Protein 3G7G (pdb70)

Radius of gyration: 34.61 Å; Cα contacts (8 Å, |Δi|>4): 3361; chains: 8; bounding box: 66×99×86 Å

Organism: Clostridium acetobutylicum (strain ATCC 824 / DSM 792 / JCM 1419 / IAM 19013 / LMG 5710 / NBRC 13948 / NRRL B-527 / VKM B-1787 / 2291 / W) (NCBI:txid272562)

InterPro domains:
  IPR020915 Uncharacterised protein family UPF0311 [MF_00775] (9-158)
  IPR020915 Uncharacterised protein family UPF0311 [PTHR37315] (5-157)

Solvent-accessible surface area: 48780 Å² total; per-residue (Å²): 163,3,89,77,96,92,19,2,16,0,54,5,52,62,68,150,64,29,42,2,2,15,3,12,80,12,3,45,26,24,0,16,30,14,104,49,13,145,2,46,25,139,128,9,65,20,130,9,24,87,17,4,14,20,2,10,4,18,68,17,48,4,34,4,57,9,18,9,25,2,0,0,79,5,122,77,42,19,5,0,13,0,35,8,65,8,16,25,26,18,63,124,143,64,35,69,14,31,27,39,53,71,169,9,60,56,140,18,43,28,11,40,5,28,7,89,6,18,0,28,32,129,127,10,43,85,2,51,39,48,19,2,0,0,15,8,44,124,209,55,22,64,10,79,0,18,32,0,49,40,106,49,101,99,28,4,21,0,63,4,58,22,64,163,52,32,88,10,14,74,26,109,124,13,2,58,25,14,0,14,24,15,104,50,10,159,3,52,26,138,131,8,55,21,107,6,11,82,16,4,17,20,3,9,4,4,73,38,96,2,37,0,55,10,19,10,23,2,0,0,112,5,119,74,53,17,15,0,14,0,40,8,65,8,16,15,26,19,59,112,141,98,44,133,92,29,42,119,160,30,48,30,8,42,6,28,5,93,8,19,5,23,42,127,138,10,96,80,3,62,25,49,21,2,0,0,13,7,48,95,93,116,71,32,25,56,8,76,0,4,42,0,46,176,6,98,64,85,88,20,2,20,0,54,5,59,55,74,167,62,30,100,2,12,92,28,125,122,13,2,33,26,16,0,16,28,14,101,50,10,142,2,42,24,139,121,9,66,20,118,7,6,81,17,4,16,21,2,9,3,9,68,40,92,4,37,3,54,10,20,9,26,2,0,0,26,5,120,48,9,1,1,0,16,0,43,8,56,8,15,24,24,17,63,124,140,64,34,135,17,21,74,76,62,122,171,13,64,56,138,18,53,29,10,38,5,26,6,92,8,17,0,1,3,62,106,11,27,83,3,54,37,47,20,2,0,0,15,9,42,127,117,16,62,11,56,0,3,31,0,43,151,4,94,65,85,98,17,4,22,0,63,5,56,29,72,182,65,34,105,11,13,114,30,91,121,14,1,77,24,14,0,2,22,13,99,50,10,150,2,47,27,141,135,6,56,22,120,6,6,85,18,3,16,21,1,4,5,31,75,74,121,32,37,5,56,11,19,10,24,2,0,0,115,6,121,73,55,18,15,0,16,0,41,9,62,8,16,25,26,88,157,118,155,54,77,29,7,43,6,28,6,93,6,17,0,22,38,125,138,12,35,83,2,56,37,49,23,3,0,0,15,10,38,49,139,71,15,60,10,69,0,3,35,0,52,42,98,59,104,96,25,2,32,1,61,7,46,4,64,170,70,30,93,4,13,108,24,126,117,11,3,60,25,13,0,0,28,12,97,54,10,152,2,51,24,152,144,9,58,19,104,11,15,84,17,4,20,19,3,1,4,14,73,72,93,5,26,1,59,10,19,7,29,2,0,0,73,7,121,81,42,20,8,0,18,0,44,9,56,10,16,15,26,29,64,120,139,70,51,174,86,43,95,63,140,39,55,29,8,28,6,23,3,86,16,22,0,25,37,113,143,19,41,80,3,44,41,52,20,3,0,0,12,10,36,36,50,134,91,36,9,62,8,101,0,6,50,0,50,163,6,83,69,93,93,25,2,20,0,65,4,53,10,70,137,30,31,12,2,2,10,3,11,81,13,3,40,25,21,0,2,26,16,100,50,11,145,3,48,25,136,118,9,64,19,132,7,25,84,17,4,19,19,3,4,4,10,69,19,83,3,31,3,58,10,18,8,27,2,0,0,88,6,120,76,50,22,6,0,17,0,45,8,57,9,17,25,26,19,60,121,134,62,34,86,60,34,32,141,20,75,60,140,15,39,28,7,37,4,28,6,90,6,17,0,29,30,127,126,9,44,78,3,60,41,48,20,2,0,0,13,9,40,10,73,82,120,45,18,60,9,82,0,14,44,0,44,39,104,64,77,97,22,2,16,0,60,2,50,12,72,170,70,31,78,3,14,80,27,98,100,14,2,30,23,15,0,3,26,15,104,52,12,145,2,42,25,150,133,10,58,23,126,8,14,80,16,4,18,19,4,3,4,5,68,44,99,1,34,0,57,12,19,8,30,2,0,0,82,7,120,69,46,19,10,0,16,0,43,8,56,8,17,21,26,21,63,127,138,90,37,122,62,20,53,59,91,105,118,31,47,28,6,5,6,26,7,90,7,19,0,23,35,124,123,10,41,82,2,52,37,54,21,2,0,0,0,6,16,36,67,126,113,39,17,26,9,56,0,6,39,0,46,157,14,79,105,1,79,73,107,94,27,3,20,0,60,4,52,9,63,161,71,30,78,0,12,84,28,135,123,14,4,47,24,16,0,3,27,15,103,51,10,143,2,47,26,136,100,10,64,19,132,11,9,82,16,4,18,16,4,1,4,10,71,48,92,4,28,3,61,8,18,8,27,2,0,0,21,5,118,46,8,2,0,0,16,0,46,6,54,10,17,24,24,19,64,122,135,60,33,135,40,24,62,65,86,58,73,62,139,16,44,31,6,39,4,27,5,88,6,18,0,1,3,61,102,10,26,78,2,51,38,47,20,2,0,0,13,10,42,32,78,132,110,44,10,63,8,85,0,15,44,0,46

Secondary structure (DSSP, 8-state):
---EEEEEEEEEEE---EEEEEETTTEEEEEEEEEEEEEESTT--EEEPTT-EEEEEE-TTSPEEEEEEEEEEETTS-EEEEEEEEEEE--GGGHHHHHHT----GGG-EEEEEEEEEESSGGGGGGGSS-EEEEEE---EEEEEEEE-/--EEEEEEEEEEE---EEEEEETTTEEEEEEEEEEEEEESTT--EEEPS--EEEEEE-TTS-EEEEEEEEEEETTS-EEEEEEEEEEE--GGGHHHH---S-EEEEEEEEEESSGGGGGGGSS-EEEEEE--SS--EEEEEEE-/--EEEEEEEEEEE---EEEEEETTTEEEEEEEEEEEEEESTT--EEEPS--EEEEEE-TTS-EEEEEEEEEEETTS-EEEEEEEEEEE--GGGTTT--GGG-EEEEEEEEEE-SGGGGGGGSS-EEEEEEE-SSEEEEEEEEE-/---EEEEEEEEEEE---EEEEEETTTEEEEEEEEEEEEEESTT--EEEPS--EEEEEE-TTSPEEEEEEEEEEETTS-EEEEEEEEEEE--GGGHHHHHHT----GGG-EEEEEEEEEESSGGGGGGGSS-EEEEEE--EEEEEEEE-/---EEEEEEEEEEEPPPEEEEE-SSS-EEEEEEEEEEEEESTT--EEEPS--EEEEEE-TTSPEEEEEEEEEEETTS-EEEEEEEEEEE----S-EEEEEEEEEESSGGGGGGGSS-EEEEEEE--EEEEEEEE-/---EEEEEEEEEEEPPPEEEEEETTTEEEEEEEEEEEEEESTT--EEEPS--EEEEEE-TTS-EEEEEEEEEEETTS-EEEEEEEEEEE--GGGHHHH----GGG-EEEEEEEEEESSGGGGGGGSS-EEEEEEEETTEEEEEEEEE-/--EEEEEEEEEEE---EEEEEETTTEEEEEEEEEEEEEESTT--EEEPS--EEEEEE-TTS-EEEEEEEEEEETTS-EEEEEEEEEEE--GGGHHHHS---TT-EEEEEEEEEE-SGGGGGGGSS-EEEEEEE-SSEEEEEEEEE-/------EEEEEEEEEEE---EEEEEETTTEEEEEEEEEEEEEESTT--EEEPS--EEEEEE-TTS-EEEEEEEEEEETTS-EEEEEEEEEEE--GGGHHHHHH---GGG-EEEEEEEEEESSGGGGGGGSS-EEEEEEEETTEEEEEEEEE-

CATH classification: 2.40.160.20

B-factor: mean 33.64, std 9.58, range [13.54, 78.01]

Foldseek 3Di:
DWDKDFAKKKWWQKDDWAWDDADQAFATWTKIATPKIWIGGDQFTWIWDHDKIWIWGQHNQGKIWIWIWTKIATPVGWIKTKTKIWIKHFDPVCRVCVRVVHDDDFVRIDTKIWMAIDTDDPVCCVSNVFTKMWGWTDNTIMITIMTID/DDKDFFKKKKWFWDDWAWDDADQAFQTKTKIATDKMWMDGDQFTWMWDHDKIWIWGQHNQQKIWIWIWTKTAHPVGWIKTKIKTWIKHFDDVCRVVSSFVGIQTKIWMAIDTDDPVCVVSNVFTKIWGWGDDDRIMMITIMTDD/DWDKDFAKKKLWDKDDWAWDDADQAFATWTKIATPKMWIDGDQWTWIWDHDKIWIWGQHNQGKIWIWIWTKIATPVGWIKTKTKTDIKHFPPVCRVCSSVVNDDDFVRIDDKIWMAIDTDDPVCCVSNVFTKMWGWTDNIMITIMTTD/DWDKAFFKKKQWDKDDWPWDDADQAFATKTKIATPKMWMDGDQITWIWDHDKIWIWGQHNVGKIWIWIWTKTAHPVGWIKTKIKTWIWHACLVGIFTKIWIAIDTDDPVCCVSNVFTKIWGWGDPSIMITIMTTD/DDKDWAKKKKWFWDDWAWDDADQAFATWTKIATDKMWIDDDQFTWIWDHPKIKIWGQHNQQKIWIWIWTKIAHPVGWIKTKIKTDIKHFDDVCRVVNPFPGIQTKIWIQIDTDDPVCCVSNVFTKMWGWTDDPGIMMIIIMTDD/DKDKDFAKKKKWFWDDWAWDDADQAFATWTKIATPKMWIDGVVFTWIWDHDKIWIWGQHNQGKIWIWIWTKIAGPVGWMKTKIKTDIKHFPPVCRVVSSQDDQVRIPTKIWMAIDTDDPVPCVSNVFTKMWGWTDDPRIIMITIMTID/DDKAWAKKKKWFKDDWAWDDADQAFATWTKIATPKMWIDDVVITWIWDHDKIKIWGQHNQQKIWIWIWTKTAHPVGWIKTKIKTWIKHFDDVCSVVVVVPFVRIQTKIWMAIDTDDPVCCVSNVFTKIWGWTDDPGIIMIIIMTDD/DDDDWDKDFFKKKKWFWDDWAWDDADQAFATWTKIATPKMWMDGDQFTWIWDHPKIKIWGQHNQGKIWIWIWTKTAGPVGWMKTKIKTDIKHFPPVCSVVVSPPDDQVRIPTKIWMAIDTDDPVPCVSNVFTKMWGWTDDPGIMMIIIMTTD

Structure (mmCIF, N/CA/C/O backbone):
data_3G7G
#
_entry.id   3G7G
#
_cell.length_a   67.048
_cell.length_b   166.841
_cell.length_c   66.974
_cell.angle_alpha   90.00
_cell.angle_beta   119.06
_cell.angle_gamma   90.00
#
_symmetry.space_group_name_H-M   'P 1 21 1'
#
loop_
_entity.id
_entity.type
_entity.pdbx_description
1 polymer 'UPF0311 protein CA_C3321'
2 water water
#
loop_
_atom_site.group_PDB
_atom_site.id
_atom_site.type_symbol
_atom_site.label_atom_id
_atom_site.label_alt_id
_atom_site.label_comp_id
_atom_site.label_asym_id
_atom_site.label_entity_id
_atom_site.label_seq_id
_atom_site.pdbx_PDB_ins_code
_atom_site.Cartn_x
_atom_site.Cartn_y
_atom_site.Cartn_z
_atom_site.occupancy
_atom_site.B_iso_or_equiv
_atom_site.auth_seq_id
_atom_site.auth_comp_id
_atom_site.auth_asym_id
_atom_site.auth_atom_id
_atom_site.pdbx_PDB_model_num
ATOM 1 N N . GLU A 1 8 ? 39.269 30.724 10.077 1.00 51.26 8 GLU A N 1
ATOM 2 C CA . GLU A 1 8 ? 39.505 31.662 8.921 1.00 50.86 8 GLU A CA 1
ATOM 3 C C . GLU A 1 8 ? 39.991 30.863 7.702 1.00 50.07 8 GLU A C 1
ATOM 4 O O . GLU A 1 8 ? 39.887 29.616 7.664 1.00 50.74 8 GLU A O 1
ATOM 10 N N . MET A 1 9 ? 40.489 31.577 6.702 1.00 48.38 9 MET A N 1
ATOM 11 C CA . MET A 1 9 ? 40.977 30.944 5.503 1.00 47.24 9 MET A CA 1
ATOM 12 C C . MET A 1 9 ? 42.465 30.622 5.630 1.00 47.13 9 MET A C 1
ATOM 13 O O . MET A 1 9 ? 43.309 31.520 5.786 1.00 47.23 9 MET A O 1
ATOM 18 N N . ASN A 1 10 ? 42.766 29.330 5.540 1.00 46.53 10 ASN A N 1
ATOM 19 C CA . ASN A 1 10 ? 44.126 28.844 5.500 1.00 45.91 10 ASN A CA 1
ATOM 20 C C . ASN A 1 10 ? 44.471 28.359 4.097 1.00 44.92 10 ASN A C 1
ATOM 21 O O . ASN A 1 10 ? 43.586 28.046 3.286 1.00 43.54 10 ASN A O 1
ATOM 26 N N . TYR A 1 11 ? 45.766 28.356 3.813 1.00 44.34 11 TYR A N 1
ATOM 27 C CA . TYR A 1 11 ? 46.280 28.046 2.490 1.00 44.51 11 TYR A CA 1
ATOM 28 C C . TYR A 1 11 ? 47.751 27.646 2.576 1.00 43.71 11 TYR A C 1
ATOM 29 O O . TYR A 1 11 ? 48.419 27.918 3.566 1.00 42.38 11 TYR A O 1
ATOM 38 N N . GLU A 1 12 ? 48.226 27.013 1.514 1.00 42.84 12 GLU A N 1
ATOM 39 C CA . GLU A 1 12 ? 49.572 26.475 1.410 1.00 42.87 12 GLU A CA 1
ATOM 40 C C . GLU A 1 12 ? 50.113 26.920 0.065 1.00 41.48 12 GLU A C 1
ATOM 41 O O . GLU A 1 12 ? 49.444 26.683 -0.943 1.00 40.90 12 GLU A O 1
ATOM 47 N N . GLU A 1 13 ? 51.297 27.527 0.022 1.00 40.25 13 GLU A N 1
ATOM 48 C CA . GLU A 1 13 ? 51.991 27.692 -1.260 1.00 40.14 13 GLU A CA 1
ATOM 49 C C . GLU A 1 13 ? 52.404 26.315 -1.761 1.00 38.29 13 GLU A C 1
ATOM 50 O O . GLU A 1 13 ? 53.015 25.560 -1.034 1.00 38.56 13 GLU A O 1
ATOM 56 N N . VAL A 1 14 ? 52.071 25.987 -2.998 1.00 36.32 14 VAL A N 1
ATOM 57 C CA . VAL A 1 14 ? 52.362 24.660 -3.509 1.00 35.23 14 VAL A CA 1
ATOM 58 C C . VAL A 1 14 ? 53.548 24.658 -4.464 1.00 33.95 14 VAL A C 1
ATOM 59 O O . VAL A 1 14 ? 54.390 23.778 -4.377 1.00 34.40 14 VAL A O 1
ATOM 63 N N . PHE A 1 15 ? 53.632 25.645 -5.345 1.00 32.10 15 PHE A N 1
ATOM 64 C CA . PHE A 1 15 ? 54.754 25.785 -6.254 1.00 31.29 15 PHE A CA 1
ATOM 65 C C . PHE A 1 15 ? 54.635 27.126 -6.955 1.00 29.97 15 PHE A C 1
ATOM 66 O O . PHE A 1 15 ? 53.650 27.842 -6.791 1.00 28.24 15 PHE A O 1
ATOM 74 N N . SER A 1 16 ? 55.666 27.468 -7.703 1.00 29.96 16 SER A N 1
ATOM 75 C CA . SER A 1 16 ? 55.705 28.656 -8.539 1.00 31.23 16 SER A CA 1
ATOM 76 C C . SER A 1 16 ? 56.028 28.244 -9.943 1.00 30.96 16 SER A C 1
ATOM 77 O O . SER A 1 16 ? 56.643 27.195 -10.172 1.00 29.44 16 SER A O 1
ATOM 80 N N . ILE A 1 17 ? 55.671 29.095 -10.887 1.00 31.49 17 ILE A N 1
ATOM 81 C CA . ILE A 1 17 ? 56.155 28.937 -12.255 1.00 31.96 17 ILE A CA 1
ATOM 82 C C . ILE A 1 17 ? 56.671 30.288 -12.707 1.00 32.45 17 ILE A C 1
ATOM 83 O O . ILE A 1 17 ? 55.994 31.287 -12.520 1.00 32.37 17 ILE A O 1
ATOM 88 N N . THR A 1 18 ? 57.888 30.324 -13.256 1.00 32.90 18 THR A N 1
ATOM 89 C CA . THR A 1 18 ? 58.358 31.516 -13.952 1.00 33.33 18 THR A CA 1
ATOM 90 C C . THR A 1 18 ? 58.272 31.234 -15.441 1.00 33.26 18 THR A C 1
ATOM 91 O O . THR A 1 18 ? 58.894 30.302 -15.926 1.00 32.47 18 THR A O 1
ATOM 95 N N . ILE A 1 19 ? 57.486 32.038 -16.143 1.00 33.22 19 ILE A N 1
ATOM 96 C CA . ILE A 1 19 ? 57.177 31.829 -17.541 1.00 33.77 19 ILE A CA 1
ATOM 97 C C . ILE A 1 19 ? 57.765 32.922 -18.428 1.00 33.31 19 ILE A C 1
ATOM 98 O O . ILE A 1 19 ? 57.618 34.098 -18.136 1.00 33.75 19 ILE A O 1
ATOM 103 N N . THR A 1 20 ? 58.375 32.514 -19.534 1.00 33.27 20 THR A N 1
ATOM 104 C CA . THR A 1 20 ? 58.776 33.404 -20.599 1.00 33.75 20 THR A CA 1
ATOM 105 C C . THR A 1 20 ? 57.688 33.350 -21.665 1.00 33.54 20 THR A C 1
ATOM 106 O O . THR A 1 20 ? 57.296 32.284 -22.118 1.00 32.89 20 THR A O 1
ATOM 110 N N . VAL A 1 21 ? 57.206 34.516 -22.066 1.00 34.16 21 VAL A N 1
ATOM 111 C CA . VAL A 1 21 ? 56.198 34.615 -23.107 1.00 34.73 21 VAL A CA 1
ATOM 112 C C . VAL A 1 21 ? 56.741 35.333 -24.339 1.00 35.46 21 VAL A C 1
ATOM 113 O O . VAL A 1 21 ? 57.611 36.198 -24.235 1.00 35.20 21 VAL A O 1
ATOM 117 N N . ASP A 1 22 ? 56.205 34.971 -25.506 1.00 35.73 22 ASP A N 1
ATOM 118 C CA . ASP A 1 22 ? 56.509 35.686 -26.738 1.00 35.88 22 ASP A CA 1
ATOM 119 C C . ASP A 1 22 ? 55.737 37.022 -26.791 1.00 36.08 22 ASP A C 1
ATOM 120 O O . ASP A 1 22 ? 55.001 37.395 -25.857 1.00 35.50 22 ASP A O 1
ATOM 125 N N . LYS A 1 23 ? 55.930 37.762 -27.877 1.00 36.33 23 LYS A N 1
ATOM 126 C CA . LYS A 1 23 ? 55.172 38.975 -28.106 1.00 36.70 23 LYS A CA 1
ATOM 127 C C . LYS A 1 23 ? 53.708 38.617 -28.362 1.00 35.67 23 LYS A C 1
ATOM 128 O O . LYS A 1 23 ? 53.437 37.570 -28.935 1.00 34.78 23 LYS A O 1
ATOM 134 N N . PRO A 1 24 ? 52.773 39.491 -27.943 1.00 34.91 24 PRO A N 1
ATOM 135 C CA . PRO A 1 24 ? 51.353 39.257 -28.147 1.00 34.42 24 PRO A CA 1
ATOM 136 C C . PRO A 1 24 ? 51.015 39.072 -29.606 1.00 33.87 24 PRO A C 1
ATOM 137 O O . PRO A 1 24 ? 51.648 39.707 -30.443 1.00 33.35 24 PRO A O 1
ATOM 141 N N . ILE A 1 25 ? 50.032 38.220 -29.894 1.00 32.86 25 ILE A N 1
ATOM 142 C CA . ILE A 1 25 ? 49.426 38.156 -31.206 1.00 32.74 25 ILE A CA 1
ATOM 143 C C . ILE A 1 25 ? 48.152 38.956 -31.099 1.00 32.32 25 ILE A C 1
ATOM 144 O O . ILE A 1 25 ? 47.145 38.472 -30.590 1.00 31.81 25 ILE A O 1
ATOM 149 N N . LEU A 1 26 ? 48.222 40.207 -31.532 1.00 32.23 26 LEU A N 1
ATOM 150 C CA . LEU A 1 26 ? 47.064 41.073 -31.568 1.00 31.73 26 LEU A CA 1
ATOM 151 C C . LEU A 1 26 ? 46.027 40.600 -32.589 1.00 30.65 26 LEU A C 1
ATOM 152 O O . LEU A 1 26 ? 46.291 40.533 -33.784 1.00 30.88 26 LEU A O 1
ATOM 157 N N . ILE A 1 27 ? 44.839 40.263 -32.105 1.00 29.06 27 ILE A N 1
ATOM 158 C CA . ILE A 1 27 ? 43.733 39.864 -32.969 1.00 28.87 27 ILE A CA 1
ATOM 159 C C . ILE A 1 27 ? 42.915 41.089 -33.355 1.00 28.26 27 ILE A C 1
ATOM 160 O O . ILE A 1 27 ? 42.717 41.389 -34.532 1.00 28.32 27 ILE A O 1
ATOM 165 N N . GLY A 1 28 ? 42.427 41.818 -32.376 1.00 27.79 28 GLY A N 1
ATOM 166 C CA . GLY A 1 28 ? 41.554 42.904 -32.710 1.00 27.43 28 GLY A CA 1
ATOM 167 C C . GLY A 1 28 ? 41.175 43.744 -31.542 1.00 28.00 28 GLY A C 1
ATOM 168 O O . GLY A 1 28 ? 41.317 43.320 -30.413 1.00 28.76 28 GLY A O 1
ATOM 169 N N . GLN A 1 29 ? 40.664 44.933 -31.823 1.00 29.25 29 GLN A N 1
ATOM 170 C CA . GLN A 1 29 ? 40.197 45.819 -30.764 1.00 30.10 29 GLN A CA 1
ATOM 171 C C . GLN A 1 29 ? 39.028 46.693 -31.242 1.00 29.49 29 GLN A C 1
ATOM 172 O O . GLN A 1 29 ? 38.942 47.070 -32.418 1.00 28.42 29 GLN A O 1
ATOM 178 N N . ASP A 1 30 ? 38.143 46.992 -30.300 1.00 28.27 30 ASP A N 1
ATOM 179 C CA . ASP A 1 30 ? 37.133 48.013 -30.438 1.00 28.12 30 ASP A CA 1
ATOM 180 C C . ASP A 1 30 ? 36.729 48.530 -29.057 1.00 27.32 30 ASP A C 1
ATOM 181 O O . ASP A 1 30 ? 37.181 48.022 -28.046 1.00 25.45 30 ASP A O 1
ATOM 186 N N . ASP A 1 31 ? 35.865 49.531 -29.025 1.00 27.75 31 ASP A N 1
ATOM 187 C CA . ASP A 1 31 ? 35.511 50.207 -27.748 1.00 28.10 31 ASP A CA 1
ATOM 188 C C . ASP A 1 31 ? 34.299 49.609 -26.958 1.00 28.11 31 ASP A C 1
ATOM 189 O O . ASP A 1 31 ? 33.847 50.237 -25.994 1.00 28.02 31 ASP A O 1
ATOM 194 N N . ILE A 1 32 ? 33.793 48.422 -27.342 1.00 28.20 32 ILE A N 1
ATOM 195 C CA . ILE A 1 32 ? 32.811 47.676 -26.517 1.00 28.17 32 ILE A CA 1
ATOM 196 C C . ILE A 1 32 ? 33.380 46.371 -25.964 1.00 27.78 32 ILE A C 1
ATOM 197 O O . ILE A 1 32 ? 33.207 46.078 -24.783 1.00 27.08 32 ILE A O 1
ATOM 202 N N . VAL A 1 33 ? 33.961 45.543 -26.847 1.00 27.96 33 VAL A N 1
ATOM 203 C CA . VAL A 1 33 ? 34.550 44.258 -26.444 1.00 27.39 33 VAL A CA 1
ATOM 204 C C . VAL A 1 33 ? 35.938 44.457 -25.862 1.00 27.26 33 VAL A C 1
ATOM 205 O O . VAL A 1 33 ? 36.332 43.781 -24.915 1.00 26.63 33 VAL A O 1
ATOM 209 N N . GLY A 1 34 ? 36.686 45.410 -26.398 1.00 26.83 34 GLY A N 1
ATOM 210 C CA . GLY A 1 34 ? 38.049 45.615 -25.940 1.00 26.44 34 GLY A CA 1
ATOM 211 C C . GLY A 1 34 ? 39.056 45.023 -26.913 1.00 25.87 34 GLY A C 1
ATOM 212 O O . GLY A 1 34 ? 38.742 44.811 -28.081 1.00 25.88 34 GLY A O 1
ATOM 213 N N . ARG A 1 35 ? 40.259 44.787 -26.407 1.00 26.64 35 ARG A N 1
ATOM 214 C CA . ARG A 1 35 ? 41.411 44.340 -27.168 1.00 27.78 35 ARG A CA 1
ATOM 215 C C . ARG A 1 35 ? 41.743 42.865 -26.852 1.00 27.37 35 ARG A C 1
ATOM 216 O O . ARG A 1 35 ? 42.123 42.540 -25.715 1.00 27.30 35 ARG A O 1
ATOM 224 N N . ARG A 1 36 ? 41.624 42.006 -27.862 1.00 27.07 36 ARG A N 1
ATOM 225 C CA . ARG A 1 36 ? 41.909 40.582 -27.771 1.00 27.36 36 ARG A CA 1
ATOM 226 C C . ARG A 1 36 ? 43.292 40.290 -28.324 1.00 28.21 36 ARG A C 1
ATOM 227 O O . ARG A 1 36 ? 43.601 40.668 -29.468 1.00 27.86 36 ARG A O 1
ATOM 235 N N . GLN A 1 37 ? 44.095 39.568 -27.545 1.00 28.19 37 GLN A N 1
ATOM 236 C CA . GLN A 1 37 ? 45.372 39.077 -28.016 1.00 29.51 37 GLN A CA 1
ATOM 237 C C . GLN A 1 37 ? 45.650 37.686 -27.469 1.00 28.87 37 GLN A C 1
ATOM 238 O O . GLN A 1 37 ? 45.178 37.345 -26.391 1.00 27.91 37 GLN A O 1
ATOM 244 N N . LEU A 1 38 ? 46.457 36.925 -28.209 1.00 28.91 38 LEU A N 1
ATOM 245 C CA . LEU A 1 38 ? 46.940 35.600 -27.794 1.00 28.88 38 LEU A CA 1
ATOM 246 C C . LEU A 1 38 ? 48.431 35.686 -27.466 1.00 29.33 38 LEU A C 1
ATOM 247 O O . LEU A 1 38 ? 49.228 36.148 -28.291 1.00 28.19 38 LEU A O 1
ATOM 252 N N . ILE A 1 39 ? 48.795 35.275 -26.254 1.00 29.94 39 ILE A N 1
ATOM 253 C CA . ILE A 1 39 ? 50.180 35.306 -25.798 1.00 30.19 39 ILE A CA 1
ATOM 254 C C . ILE A 1 39 ? 50.750 33.889 -25.759 1.00 30.36 39 ILE A C 1
ATOM 255 O O . ILE A 1 39 ? 50.329 33.076 -24.932 1.00 30.57 39 ILE A O 1
ATOM 260 N N . PRO A 1 40 ? 51.687 33.572 -26.678 1.00 30.50 40 PRO A N 1
ATOM 261 C CA . PRO A 1 40 ? 52.366 32.282 -26.615 1.00 30.22 40 PRO A CA 1
ATOM 262 C C . PRO A 1 40 ? 53.268 32.181 -25.400 1.00 30.45 40 PRO A C 1
ATOM 263 O O . PRO A 1 40 ? 53.849 33.186 -24.993 1.00 30.33 40 PRO A O 1
ATOM 267 N N . ILE A 1 41 ? 53.342 30.984 -24.813 1.00 30.29 41 ILE A N 1
ATOM 268 C CA . ILE A 1 41 ? 54.233 30.718 -23.681 1.00 30.75 41 ILE A CA 1
ATOM 269 C C . ILE A 1 41 ? 55.453 29.983 -24.247 1.00 30.68 41 ILE A C 1
ATOM 270 O O . ILE A 1 41 ? 55.338 28.871 -24.715 1.00 31.41 41 ILE A O 1
ATOM 275 N N . ILE A 1 42 ? 56.618 30.620 -24.268 1.00 31.43 42 ILE A N 1
ATOM 276 C CA . ILE A 1 42 ? 57.794 29.986 -24.875 1.00 31.51 42 ILE A CA 1
ATOM 277 C C . ILE A 1 42 ? 58.287 28.859 -23.972 1.00 31.07 42 ILE A C 1
ATOM 278 O O . ILE A 1 42 ? 58.637 27.782 -24.429 1.00 30.79 42 ILE A O 1
ATOM 283 N N . SER A 1 43 ? 58.322 29.116 -22.674 1.00 30.70 43 SER A N 1
ATOM 284 C CA . SER A 1 43 ? 58.980 28.197 -21.759 1.00 30.59 43 SER A CA 1
ATOM 285 C C . SER A 1 43 ? 58.633 28.609 -20.360 1.00 29.84 43 SER A C 1
ATOM 286 O O . SER A 1 43 ? 58.034 29.648 -20.164 1.00 29.15 43 SER A O 1
ATOM 289 N N . GLY A 1 44 ? 59.041 27.800 -19.385 1.00 29.90 44 GLY A N 1
ATOM 290 C CA . GLY A 1 44 ? 58.737 28.076 -18.010 1.00 29.79 44 GLY A CA 1
ATOM 291 C C . GLY A 1 44 ? 59.309 27.033 -17.091 1.00 31.02 44 GLY A C 1
ATOM 292 O O . GLY A 1 44 ? 59.371 25.829 -17.416 1.00 30.52 44 GLY A O 1
ATOM 293 N N . LYS A 1 45 ? 59.720 27.500 -15.922 1.00 31.36 45 LYS A N 1
ATOM 294 C CA . LYS A 1 45 ? 60.317 26.643 -14.951 1.00 31.99 45 LYS A CA 1
ATOM 295 C C . LYS A 1 45 ? 59.412 26.528 -13.746 1.00 31.48 45 LYS A C 1
ATOM 296 O O . LYS A 1 45 ? 59.024 27.531 -13.178 1.00 31.77 45 LYS A O 1
ATOM 302 N N . VAL A 1 46 ? 59.118 25.290 -13.348 1.00 30.68 46 VAL A N 1
ATOM 303 C CA . VAL A 1 46 ? 58.230 24.993 -12.243 1.00 30.00 46 VAL A CA 1
ATOM 304 C C . VAL A 1 46 ? 59.102 24.672 -11.031 1.00 29.69 46 VAL A C 1
ATOM 305 O O . VAL A 1 46 ? 60.034 23.871 -11.129 1.00 28.92 46 VAL A O 1
ATOM 309 N N . SER A 1 47 ? 58.826 25.304 -9.903 1.00 29.84 47 SER A N 1
ATOM 310 C CA . SER A 1 47 ? 59.577 25.005 -8.696 1.00 31.74 47 SER A CA 1
ATOM 311 C C . SER A 1 47 ? 58.752 25.108 -7.419 1.00 32.41 47 SER A C 1
ATOM 312 O O . SER A 1 47 ? 57.779 25.835 -7.320 1.00 32.19 47 SER A O 1
ATOM 315 N N . GLY A 1 48 ? 59.121 24.313 -6.439 1.00 34.44 48 GLY A N 1
ATOM 316 C CA . GLY A 1 48 ? 58.352 24.198 -5.211 1.00 35.13 48 GLY A CA 1
ATOM 317 C C . GLY A 1 48 ? 58.757 22.915 -4.554 1.00 37.11 48 GLY A C 1
ATOM 318 O O . GLY A 1 48 ? 59.351 22.041 -5.193 1.00 37.37 48 GLY A O 1
ATOM 319 N N . ASN A 1 49 ? 58.451 22.801 -3.272 1.00 39.43 49 ASN A N 1
ATOM 320 C CA . ASN A 1 49 ? 58.889 21.655 -2.507 1.00 40.47 49 ASN A CA 1
ATOM 321 C C . ASN A 1 49 ? 58.306 20.379 -3.084 1.00 40.61 49 ASN A C 1
ATOM 322 O O . ASN A 1 49 ? 57.104 20.231 -3.169 1.00 40.84 49 ASN A O 1
ATOM 327 N N . ASN A 1 50 ? 59.184 19.465 -3.480 1.00 41.29 50 ASN A N 1
ATOM 328 C CA . ASN A 1 50 ? 58.818 18.265 -4.235 1.00 41.31 50 ASN A CA 1
ATOM 329 C C . ASN A 1 50 ? 57.895 18.554 -5.419 1.00 41.18 50 ASN A C 1
ATOM 330 O O . ASN A 1 50 ? 56.987 17.776 -5.715 1.00 42.06 50 ASN A O 1
ATOM 335 N N . PHE A 1 51 ? 58.140 19.664 -6.108 1.00 40.22 51 PHE A N 1
ATOM 336 C CA . PHE A 1 51 ? 57.326 20.021 -7.247 1.00 39.46 51 PHE A CA 1
ATOM 337 C C . PHE A 1 51 ? 58.168 20.827 -8.212 1.00 38.74 51 PHE A C 1
ATOM 338 O O . PHE A 1 51 ? 58.042 22.045 -8.254 1.00 40.13 51 PHE A O 1
ATOM 346 N N . ASN A 1 52 ? 59.018 20.138 -8.985 1.00 37.10 52 ASN A N 1
ATOM 347 C CA . ASN A 1 52 ? 59.988 20.775 -9.887 1.00 35.32 52 ASN A CA 1
ATOM 348 C C . ASN A 1 52 ? 59.870 20.255 -11.325 1.00 33.65 52 ASN A C 1
ATOM 349 O O . ASN A 1 52 ? 59.848 19.049 -11.554 1.00 32.75 52 ASN A O 1
ATOM 354 N N . GLY A 1 53 ? 59.728 21.152 -12.301 1.00 31.69 53 GLY A N 1
ATOM 355 C CA . GLY A 1 53 ? 59.565 20.716 -13.678 1.00 30.81 53 GLY A CA 1
ATOM 356 C C . GLY A 1 53 ? 59.654 21.837 -14.673 1.00 30.06 53 GLY A C 1
ATOM 357 O O . GLY A 1 53 ? 60.295 22.856 -14.426 1.00 27.49 53 GLY A O 1
ATOM 358 N N . LYS A 1 54 ? 59.009 21.637 -15.822 1.00 29.38 54 LYS A N 1
ATOM 359 C CA . LYS A 1 54 ? 59.054 22.597 -16.898 1.00 29.72 54 LYS A CA 1
ATOM 360 C C . LYS A 1 54 ? 57.669 22.703 -17.532 1.00 28.97 54 LYS A C 1
ATOM 361 O O . LYS A 1 54 ? 56.851 21.796 -17.412 1.00 28.13 54 LYS A O 1
ATOM 367 N N . VAL A 1 55 ? 57.419 23.837 -18.169 1.00 28.47 55 VAL A N 1
ATOM 368 C CA . VAL A 1 55 ? 56.253 24.022 -19.018 1.00 27.59 55 VAL A CA 1
ATOM 369 C C . VAL A 1 55 ? 56.482 23.341 -20.360 1.00 27.69 55 VAL A C 1
ATOM 370 O O . VAL A 1 55 ? 57.568 23.403 -20.911 1.00 26.74 55 VAL A O 1
ATOM 374 N N . LEU A 1 56 ? 55.442 22.696 -20.888 1.00 28.35 56 LEU A N 1
ATOM 375 C CA . LEU A 1 56 ? 55.526 21.973 -22.175 1.00 28.52 56 LEU A CA 1
ATOM 376 C C . LEU A 1 56 ? 55.128 22.897 -23.347 1.00 28.79 56 LEU A C 1
ATOM 377 O O . LEU A 1 56 ? 54.653 24.000 -23.123 1.00 29.40 56 LEU A O 1
ATOM 382 N N . PRO A 1 57 ? 55.346 22.465 -24.601 1.00 29.14 57 PRO A N 1
ATOM 383 C CA . PRO A 1 57 ? 54.880 23.286 -25.743 1.00 29.38 57 PRO A CA 1
ATOM 384 C C . PRO A 1 57 ? 53.357 23.389 -25.810 1.00 28.81 57 PRO A C 1
ATOM 385 O O . PRO A 1 57 ? 52.652 22.591 -25.204 1.00 28.62 57 PRO A O 1
ATOM 389 N N . GLY A 1 58 ? 52.862 24.381 -26.522 1.00 28.84 58 GLY A N 1
ATOM 390 C CA . GLY A 1 58 ? 51.426 24.477 -26.811 1.00 28.95 58 GLY A CA 1
ATOM 391 C C . GLY A 1 58 ? 50.647 25.502 -26.018 1.00 28.68 58 GLY A C 1
ATOM 392 O O . GLY A 1 58 ? 49.459 25.632 -26.212 1.00 27.57 58 GLY A O 1
ATOM 393 N N . GLY A 1 59 ? 51.331 26.210 -25.122 1.00 28.62 59 GLY A N 1
ATOM 394 C CA . GLY A 1 59 ? 50.700 27.109 -24.175 1.00 28.29 59 GLY A CA 1
ATOM 395 C C . GLY A 1 59 ? 50.355 28.452 -24.775 1.00 28.22 59 GLY A C 1
ATOM 396 O O . GLY A 1 59 ? 51.168 29.097 -25.445 1.00 28.53 59 GLY A O 1
ATOM 397 N N . ILE A 1 60 ? 49.125 28.871 -24.540 1.00 27.04 60 ILE A N 1
ATOM 398 C CA . ILE A 1 60 ? 48.646 30.169 -24.969 1.00 27.08 60 ILE A CA 1
ATOM 399 C C . ILE A 1 60 ? 47.817 30.804 -23.847 1.00 26.49 60 ILE A C 1
ATOM 400 O O . ILE A 1 60 ? 46.979 30.127 -23.244 1.00 25.40 60 ILE A O 1
ATOM 405 N N . ASP A 1 61 ? 48.066 32.082 -23.565 1.00 27.11 61 ASP A N 1
ATOM 406 C CA . ASP A 1 61 ? 47.157 32.891 -22.768 1.00 26.90 61 ASP A CA 1
ATOM 407 C C . ASP A 1 61 ? 46.264 33.747 -23.688 1.00 26.85 61 ASP A C 1
ATOM 408 O O . ASP A 1 61 ? 46.747 34.603 -24.426 1.00 27.62 61 ASP A O 1
ATOM 413 N N . SER A 1 62 ? 44.970 33.461 -23.696 1.00 26.04 62 SER A N 1
ATOM 414 C CA . SER A 1 62 ? 44.015 34.268 -24.402 1.00 25.67 62 SER A CA 1
ATOM 415 C C . SER A 1 62 ? 43.506 35.368 -23.464 1.00 25.72 62 SER A C 1
ATOM 416 O O . SER A 1 62 ? 42.951 35.084 -22.414 1.00 24.60 62 SER A O 1
ATOM 419 N N . GLN A 1 63 ? 43.727 36.616 -23.862 1.00 25.97 63 GLN A N 1
ATOM 420 C CA . GLN A 1 63 ? 43.494 37.789 -23.034 1.00 27.25 63 GLN A CA 1
ATOM 421 C C . GLN A 1 63 ? 42.614 38.806 -23.731 1.00 26.25 63 GLN A C 1
ATOM 422 O O . GLN A 1 63 ? 42.699 38.999 -24.928 1.00 25.54 63 GLN A O 1
ATOM 428 N N . ILE A 1 64 ? 41.784 39.476 -22.957 1.00 26.66 64 ILE A N 1
ATOM 429 C CA . ILE A 1 64 ? 41.041 40.595 -23.486 1.00 26.67 64 ILE A CA 1
ATOM 430 C C . ILE A 1 64 ? 41.113 41.750 -22.477 1.00 26.94 64 ILE A C 1
ATOM 431 O O . ILE A 1 64 ? 40.787 41.579 -21.304 1.00 27.64 64 ILE A O 1
ATOM 436 N N . VAL A 1 65 ? 41.552 42.921 -22.943 1.00 27.06 65 VAL A N 1
ATOM 437 C CA . VAL A 1 65 ? 41.557 44.143 -22.150 1.00 27.10 65 VAL A CA 1
ATOM 438 C C . VAL A 1 65 ? 40.261 44.871 -22.477 1.00 27.28 65 VAL A C 1
ATOM 439 O O . VAL A 1 65 ? 40.038 45.352 -23.616 1.00 26.63 65 VAL A O 1
ATOM 443 N N . ARG A 1 66 ? 39.378 44.897 -21.487 1.00 26.77 66 ARG A N 1
ATOM 444 C CA . ARG A 1 66 ? 38.072 45.482 -21.651 1.00 27.89 66 ARG A CA 1
ATOM 445 C C . ARG A 1 66 ? 38.175 47.020 -21.798 1.00 27.91 66 ARG A C 1
ATOM 446 O O . ARG A 1 66 ? 39.177 47.618 -21.405 1.00 27.77 66 ARG A O 1
ATOM 454 N N . PRO A 1 67 ? 37.164 47.653 -22.418 1.00 28.54 67 PRO A N 1
ATOM 455 C CA . PRO A 1 67 ? 37.223 49.112 -22.547 1.00 29.60 67 PRO A CA 1
ATOM 456 C C . PRO A 1 67 ? 37.526 49.862 -21.245 1.00 30.00 67 PRO A C 1
ATOM 457 O O . PRO A 1 67 ? 38.202 50.877 -21.282 1.00 31.30 67 PRO A O 1
ATOM 461 N N . ASP A 1 68 ? 37.060 49.365 -20.107 1.00 30.68 68 ASP A N 1
ATOM 462 C CA . ASP A 1 68 ? 37.316 50.015 -18.807 1.00 30.56 68 ASP A CA 1
ATOM 463 C C . ASP A 1 68 ? 38.711 49.745 -18.240 1.00 30.31 68 ASP A C 1
ATOM 464 O O . ASP A 1 68 ? 39.054 50.210 -17.154 1.00 30.45 68 ASP A O 1
ATOM 469 N N . GLY A 1 69 ? 39.517 48.988 -18.956 1.00 29.61 69 GLY A N 1
ATOM 470 C CA . GLY A 1 69 ? 40.891 48.761 -18.546 1.00 29.77 69 GLY A CA 1
ATOM 471 C C . GLY A 1 69 ? 41.166 47.408 -17.917 1.00 29.38 69 GLY A C 1
ATOM 472 O O . GLY A 1 69 ? 42.309 47.036 -17.802 1.00 28.89 69 GLY A O 1
ATOM 473 N N . LYS A 1 70 ? 40.138 46.672 -17.509 1.00 30.60 70 LYS A N 1
ATOM 474 C CA . LYS A 1 70 ? 40.340 45.354 -16.875 1.00 31.05 70 LYS A CA 1
ATOM 475 C C . LYS A 1 70 ? 40.737 44.310 -17.896 1.00 31.01 70 LYS A C 1
ATOM 476 O O . LYS A 1 70 ? 40.096 44.194 -18.933 1.00 30.24 70 LYS A O 1
ATOM 482 N N . CYS A 1 71 ? 41.802 43.563 -17.598 1.00 31.28 71 CYS A N 1
ATOM 483 C CA . CYS A 1 71 ? 42.226 42.452 -18.435 1.00 31.11 71 CYS A CA 1
ATOM 484 C C . CYS A 1 71 ? 41.691 41.118 -17.873 1.00 30.79 71 CYS A C 1
ATOM 485 O O . CYS A 1 71 ? 41.899 40.796 -16.698 1.00 30.68 71 CYS A O 1
ATOM 488 N N . GLU A 1 72 ? 40.943 40.396 -18.702 1.00 30.24 72 GLU A N 1
ATOM 489 C CA . GLU A 1 72 ? 40.461 39.029 -18.406 1.00 29.65 72 GLU A CA 1
ATOM 490 C C . GLU A 1 72 ? 41.389 38.041 -19.094 1.00 28.73 72 GLU A C 1
ATOM 491 O O . GLU A 1 72 ? 41.570 38.110 -20.306 1.00 28.80 72 GLU A O 1
ATOM 497 N N . LEU A 1 73 ? 41.990 37.147 -18.309 1.00 27.52 73 LEU A N 1
ATOM 498 C CA . LEU A 1 73 ? 42.994 36.199 -18.766 1.00 27.34 73 LEU A CA 1
ATOM 499 C C . LEU A 1 73 ? 42.498 34.760 -18.681 1.00 26.01 73 LEU A C 1
ATOM 500 O O . LEU A 1 73 ? 41.896 34.377 -17.684 1.00 24.93 73 LEU A O 1
ATOM 505 N N . SER A 1 74 ? 42.776 33.977 -19.727 1.00 25.85 74 SER A N 1
ATOM 506 C CA . SER A 1 74 ? 42.500 32.539 -19.741 1.00 25.29 74 SER A CA 1
ATOM 507 C C . SER A 1 74 ? 43.624 31.805 -20.435 1.00 24.54 74 SER A C 1
ATOM 508 O O . SER A 1 74 ? 43.728 31.818 -21.678 1.00 24.73 74 SER A O 1
ATOM 511 N N . ALA A 1 75 ? 44.474 31.172 -19.648 1.00 23.14 75 ALA A N 1
ATOM 512 C CA . ALA A 1 75 ? 45.662 30.426 -20.154 1.00 23.18 75 ALA A CA 1
ATOM 513 C C . ALA A 1 75 ? 45.471 28.914 -20.149 1.00 23.09 75 ALA A C 1
ATOM 514 O O . ALA A 1 75 ? 44.871 28.374 -19.237 1.00 24.28 75 ALA A O 1
ATOM 516 N N . ARG A 1 76 ? 45.886 28.245 -21.223 1.00 22.23 76 ARG A N 1
ATOM 517 C CA . ARG A 1 76 ? 45.865 26.807 -21.275 1.00 22.63 76 ARG A CA 1
ATOM 518 C C . ARG A 1 76 ? 47.235 26.350 -21.657 1.00 23.49 76 ARG A C 1
ATOM 519 O O . ARG A 1 76 ? 47.715 26.659 -22.775 1.00 23.35 76 ARG A O 1
ATOM 527 N N . TYR A 1 77 ? 47.843 25.594 -20.748 1.00 23.65 77 TYR A N 1
ATOM 528 C CA . TYR A 1 77 ? 49.169 25.044 -20.924 1.00 23.51 77 TYR A CA 1
ATOM 529 C C . TYR A 1 77 ? 49.364 23.863 -19.975 1.00 23.75 77 TYR A C 1
ATOM 530 O O . TYR A 1 77 ? 48.460 23.517 -19.217 1.00 24.09 77 TYR A O 1
ATOM 539 N N . ALA A 1 78 ? 50.553 23.252 -19.993 1.00 24.26 78 ALA A N 1
ATOM 540 C CA . ALA A 1 78 ? 50.810 22.009 -19.286 1.00 23.54 78 ALA A CA 1
ATOM 541 C C . ALA A 1 78 ? 52.235 22.023 -18.796 1.00 24.17 78 ALA A C 1
ATOM 542 O O . ALA A 1 78 ? 53.106 22.723 -19.336 1.00 22.59 78 ALA A O 1
ATOM 544 N N . ILE A 1 79 ? 52.451 21.275 -17.741 1.00 23.92 79 ILE A N 1
ATOM 545 C CA . ILE A 1 79 ? 53.774 21.163 -17.182 1.00 24.87 79 ILE A CA 1
ATOM 546 C C . ILE A 1 79 ? 54.088 19.693 -17.094 1.00 24.47 79 ILE A C 1
ATOM 547 O O . ILE A 1 79 ? 53.192 18.859 -17.052 1.00 24.14 79 ILE A O 1
ATOM 552 N N . ARG A 1 80 ? 55.376 19.393 -17.108 1.00 24.84 80 ARG A N 1
ATOM 553 C CA . ARG A 1 80 ? 55.888 18.076 -16.925 1.00 24.95 80 ARG A CA 1
ATOM 554 C C . ARG A 1 80 ? 56.822 18.132 -15.753 1.00 25.82 80 ARG A C 1
ATOM 555 O O . ARG A 1 80 ? 57.777 18.897 -15.772 1.00 23.76 80 ARG A O 1
ATOM 563 N N . LEU A 1 81 ? 56.553 17.306 -14.751 1.00 26.93 81 LEU A N 1
ATOM 564 C CA . LEU A 1 81 ? 57.411 17.212 -13.606 1.00 27.77 81 LEU A CA 1
ATOM 565 C C . LEU A 1 81 ? 58.565 16.241 -13.839 1.00 28.43 81 LEU A C 1
ATOM 566 O O . LEU A 1 81 ? 58.519 15.387 -14.718 1.00 28.01 81 LEU A O 1
ATOM 571 N N . ASP A 1 82 ? 59.574 16.376 -12.997 1.00 28.39 82 ASP A N 1
ATOM 572 C CA . ASP A 1 82 ? 60.792 15.622 -13.110 1.00 29.77 82 ASP A CA 1
ATOM 573 C C . ASP A 1 82 ? 60.605 14.121 -12.816 1.00 29.67 82 ASP A C 1
ATOM 574 O O . ASP A 1 82 ? 61.434 13.340 -13.199 1.00 30.12 82 ASP A O 1
ATOM 579 N N . ASP A 1 83 ? 59.523 13.731 -12.149 1.00 29.51 83 ASP A N 1
ATOM 580 C CA . ASP A 1 83 ? 59.178 12.320 -11.997 1.00 29.29 83 ASP A CA 1
ATOM 581 C C . ASP A 1 83 ? 58.381 11.791 -13.194 1.00 28.91 83 ASP A C 1
ATOM 582 O O . ASP A 1 83 ? 57.923 10.673 -13.165 1.00 29.71 83 ASP A O 1
ATOM 587 N N . GLY A 1 84 ? 58.205 12.613 -14.223 1.00 28.08 84 GLY A N 1
ATOM 588 C CA . GLY A 1 84 ? 57.528 12.221 -15.456 1.00 27.41 84 GLY A CA 1
ATOM 589 C C . GLY A 1 84 ? 56.029 12.513 -15.556 1.00 26.69 84 GLY A C 1
ATOM 590 O O . GLY A 1 84 ? 55.453 12.366 -16.638 1.00 26.17 84 GLY A O 1
ATOM 591 N N . ALA A 1 85 ? 55.396 12.909 -14.459 1.00 26.33 85 ALA A N 1
ATOM 592 C CA . ALA A 1 85 ? 53.947 13.239 -14.424 1.00 26.16 85 ALA A CA 1
ATOM 593 C C . ALA A 1 85 ? 53.646 14.545 -15.135 1.00 26.23 85 ALA A C 1
ATOM 594 O O . ALA A 1 85 ? 54.449 15.455 -15.116 1.00 26.54 85 ALA A O 1
ATOM 596 N N . ALA A 1 86 ? 52.484 14.628 -15.774 1.00 26.13 86 ALA A N 1
ATOM 597 C CA . ALA A 1 86 ? 52.037 15.846 -16.407 1.00 25.64 86 ALA A CA 1
ATOM 598 C C . ALA A 1 86 ? 50.867 16.437 -15.652 1.00 25.61 86 ALA A C 1
ATOM 599 O O . ALA A 1 86 ? 50.119 15.735 -14.980 1.00 25.54 86 ALA A O 1
ATOM 601 N N . ILE A 1 87 ? 50.716 17.751 -15.784 1.00 25.65 87 ILE A N 1
ATOM 602 C CA . ILE A 1 87 ? 49.570 18.494 -15.273 1.00 25.90 87 ILE A CA 1
ATOM 603 C C . ILE A 1 87 ? 49.167 19.490 -16.326 1.00 25.86 87 ILE A C 1
ATOM 604 O O . ILE A 1 87 ? 49.979 20.272 -16.776 1.00 24.01 87 ILE A O 1
ATOM 609 N N . TYR A 1 88 ? 47.890 19.449 -16.683 1.00 26.83 88 TYR A N 1
ATOM 610 C CA . TYR A 1 88 ? 47.269 20.360 -17.601 1.00 26.38 88 TYR A CA 1
ATOM 611 C C . TYR A 1 88 ? 46.544 21.438 -16.794 1.00 26.78 88 TYR A C 1
ATOM 612 O O . TYR A 1 88 ? 45.763 21.142 -15.871 1.00 28.37 88 TYR A O 1
ATOM 621 N N . ILE A 1 89 ? 46.813 22.683 -17.136 1.00 26.22 89 ILE A N 1
ATOM 622 C CA . ILE A 1 89 ? 46.386 23.831 -16.347 1.00 26.56 89 ILE A CA 1
ATOM 623 C C . ILE A 1 89 ? 45.505 24.721 -17.200 1.00 26.42 89 ILE A C 1
ATOM 624 O O . ILE A 1 89 ? 45.891 25.038 -18.303 1.00 25.90 89 ILE A O 1
ATOM 629 N N . GLU A 1 90 ? 44.315 25.044 -16.696 1.00 26.69 90 GLU A N 1
ATOM 630 C CA . GLU A 1 90 ? 43.475 26.123 -17.198 1.00 27.76 90 GLU A CA 1
ATOM 631 C C . GLU A 1 90 ? 43.470 27.179 -16.101 1.00 27.29 90 GLU A C 1
ATOM 632 O O . GLU A 1 90 ? 42.994 26.901 -15.011 1.00 27.11 90 GLU A O 1
ATOM 638 N N . ASN A 1 91 ? 44.036 28.358 -16.372 1.00 27.27 91 ASN A N 1
ATOM 639 C CA . ASN A 1 91 ? 44.228 29.406 -15.356 1.00 27.24 91 ASN A CA 1
ATOM 640 C C . ASN A 1 91 ? 43.488 30.656 -15.795 1.00 27.39 91 ASN A C 1
ATOM 641 O O . ASN A 1 91 ? 43.848 31.253 -16.814 1.00 26.10 91 ASN A O 1
ATOM 646 N N . ASN A 1 92 ? 42.423 31.026 -15.073 1.00 27.65 92 ASN A N 1
ATOM 647 C CA . ASN A 1 92 ? 41.552 32.116 -15.510 1.00 26.99 92 ASN A CA 1
ATOM 648 C C . ASN A 1 92 ? 41.552 33.172 -14.454 1.00 26.88 92 ASN A C 1
ATOM 649 O O . ASN A 1 92 ? 41.345 32.886 -13.282 1.00 25.33 92 ASN A O 1
ATOM 654 N N . GLY A 1 93 ? 41.791 34.413 -14.858 1.00 27.14 93 GLY A N 1
ATOM 655 C CA . GLY A 1 93 ? 41.896 35.461 -13.890 1.00 27.71 93 GLY A CA 1
ATOM 656 C C . GLY A 1 93 ? 41.765 36.864 -14.419 1.00 27.56 93 GLY A C 1
ATOM 657 O O . GLY A 1 93 ? 41.311 37.099 -15.546 1.00 26.00 93 GLY A O 1
ATOM 658 N N . ILE A 1 94 ? 42.140 37.804 -13.556 1.00 28.23 94 ILE A N 1
ATOM 659 C CA . ILE A 1 94 ? 42.033 39.226 -13.898 1.00 28.81 94 ILE A CA 1
ATOM 660 C C . ILE A 1 94 ? 43.275 39.992 -13.554 1.00 28.82 94 ILE A C 1
ATOM 661 O O . ILE A 1 94 ? 44.077 39.573 -12.689 1.00 26.88 94 ILE A O 1
ATOM 666 N N . ARG A 1 95 ? 43.463 41.093 -14.286 1.00 29.22 95 ARG A N 1
ATOM 667 C CA . ARG A 1 95 ? 44.580 41.992 -14.039 1.00 29.51 95 ARG A CA 1
ATOM 668 C C . ARG A 1 95 ? 44.071 43.409 -14.242 1.00 29.08 95 ARG A C 1
ATOM 669 O O . ARG A 1 95 ? 43.608 43.760 -15.325 1.00 27.64 95 ARG A O 1
ATOM 677 N N . THR A 1 96 ? 44.124 44.193 -13.170 1.00 28.85 96 THR A N 1
ATOM 678 C CA . THR A 1 96 ? 43.645 45.550 -13.173 1.00 29.68 96 THR A CA 1
ATOM 679 C C . THR A 1 96 ? 44.785 46.451 -12.699 1.00 29.80 96 THR A C 1
ATOM 680 O O . THR A 1 96 ? 45.750 45.980 -12.106 1.00 28.41 96 THR A O 1
ATOM 684 N N . VAL A 1 97 ? 44.640 47.740 -12.986 1.00 31.55 97 VAL A N 1
ATOM 685 C CA . VAL A 1 97 ? 45.521 48.812 -12.485 1.00 32.71 97 VAL A CA 1
ATOM 686 C C . VAL A 1 97 ? 44.663 49.964 -11.986 1.00 33.39 97 VAL A C 1
ATOM 687 O O . VAL A 1 97 ? 43.529 50.095 -12.408 1.00 32.92 97 VAL A O 1
ATOM 691 N N . PRO A 1 98 ? 45.201 50.815 -11.093 1.00 35.19 98 PRO A N 1
ATOM 692 C CA . PRO A 1 98 ? 44.480 52.061 -10.754 1.00 36.84 98 PRO A CA 1
ATOM 693 C C . PRO A 1 98 ? 44.206 52.982 -11.940 1.00 38.43 98 PRO A C 1
ATOM 694 O O . PRO A 1 98 ? 44.854 52.873 -12.988 1.00 38.12 98 PRO A O 1
ATOM 698 N N . ASP A 1 99 ? 43.223 53.861 -11.759 1.00 41.43 99 ASP A N 1
ATOM 699 C CA . ASP A 1 99 ? 42.683 54.693 -12.845 1.00 42.85 99 ASP A CA 1
ATOM 700 C C . ASP A 1 99 ? 43.758 55.480 -13.538 1.00 43.81 99 ASP A C 1
ATOM 701 O O . ASP A 1 99 ? 43.752 55.606 -14.755 1.00 43.96 99 ASP A O 1
ATOM 706 N N . GLU A 1 100 ? 44.702 55.978 -12.750 1.00 45.43 100 GLU A N 1
ATOM 707 C CA . GLU A 1 100 ? 45.821 56.771 -13.264 1.00 46.65 100 GLU A CA 1
ATOM 708 C C . GLU A 1 100 ? 46.734 56.019 -14.235 1.00 46.87 100 GLU A C 1
ATOM 709 O O . GLU A 1 100 ? 47.512 56.639 -14.936 1.00 46.41 100 GLU A O 1
ATOM 715 N N . TYR A 1 101 ? 46.665 54.691 -14.270 1.00 47.86 101 TYR A N 1
ATOM 716 C CA . TYR A 1 101 ? 47.484 53.916 -15.213 1.00 48.51 101 TYR A CA 1
ATOM 717 C C . TYR A 1 101 ? 46.713 53.296 -16.363 1.00 48.45 101 TYR A C 1
ATOM 718 O O . TYR A 1 101 ? 47.319 52.655 -17.213 1.00 48.42 101 TYR A O 1
ATOM 727 N N . ILE A 1 102 ? 45.394 53.466 -16.384 1.00 48.79 102 ILE A N 1
ATOM 728 C CA . ILE A 1 102 ? 44.552 52.859 -17.417 1.00 49.17 102 ILE A CA 1
ATOM 729 C C . ILE A 1 102 ? 44.943 53.251 -18.837 1.00 49.29 102 ILE A C 1
ATOM 730 O O . ILE A 1 102 ? 45.099 52.369 -19.676 1.00 49.20 102 ILE A O 1
ATOM 735 N N . GLU A 1 103 ? 45.157 54.531 -19.111 1.00 49.73 103 GLU A N 1
ATOM 736 C CA . GLU A 1 103 ? 45.545 54.950 -20.459 1.00 49.95 103 GLU A CA 1
ATOM 737 C C . GLU A 1 103 ? 46.837 54.299 -20.869 1.00 50.54 103 GLU A C 1
ATOM 738 O O . GLU A 1 103 ? 47.027 53.966 -22.017 1.00 50.30 103 GLU A O 1
ATOM 744 N N . ALA A 1 104 ? 47.719 54.112 -19.909 1.00 50.86 104 ALA A N 1
ATOM 745 C CA . ALA A 1 104 ? 48.986 53.499 -20.179 1.00 51.43 104 ALA A CA 1
ATOM 746 C C . ALA A 1 104 ? 48.740 52.081 -20.600 1.00 52.17 104 ALA A C 1
ATOM 747 O O . ALA A 1 104 ? 49.304 51.610 -21.566 1.00 51.85 104 ALA A O 1
ATOM 749 N N . VAL A 1 105 ? 47.870 51.406 -19.871 1.00 52.63 105 VAL A N 1
ATOM 750 C CA . VAL A 1 105 ? 47.552 50.017 -20.167 1.00 53.41 105 VAL A CA 1
ATOM 751 C C . VAL A 1 105 ? 46.986 49.855 -21.594 1.00 54.21 105 VAL A C 1
ATOM 752 O O . VAL A 1 105 ? 47.096 48.825 -22.202 1.00 54.21 105 VAL A O 1
ATOM 756 N N . LYS A 1 106 ? 46.443 50.927 -22.127 1.00 55.35 106 LYS A N 1
ATOM 757 C CA . LYS A 1 106 ? 45.748 50.909 -23.388 1.00 55.81 106 LYS A CA 1
ATOM 758 C C . LYS A 1 106 ? 46.507 51.007 -24.721 1.00 57.06 106 LYS A C 1
ATOM 759 O O . LYS A 1 106 ? 46.171 50.253 -25.578 1.00 57.48 106 LYS A O 1
ATOM 765 N N . SER A 1 107 ? 47.421 51.973 -24.927 1.00 58.62 107 SER A N 1
ATOM 766 C CA . SER A 1 107 ? 48.489 52.013 -25.916 1.00 59.47 107 SER A CA 1
ATOM 767 C C . SER A 1 107 ? 49.601 51.059 -25.501 1.00 59.77 107 SER A C 1
ATOM 768 O O . SER A 1 107 ? 50.549 50.825 -26.250 1.00 60.62 107 SER A O 1
ATOM 771 N N . GLY A 1 108 ? 49.472 50.510 -24.297 1.00 59.98 108 GLY A N 1
ATOM 772 C CA . GLY A 1 108 ? 50.445 49.572 -23.772 1.00 59.89 108 GLY A CA 1
ATOM 773 C C . GLY A 1 108 ? 51.756 50.235 -23.398 1.00 59.94 108 GLY A C 1
ATOM 774 O O . GLY A 1 108 ? 52.823 49.803 -23.834 1.00 59.39 108 GLY A O 1
ATOM 775 N N . GLU A 1 109 ? 51.679 51.286 -22.588 1.00 60.01 109 GLU A N 1
ATOM 776 C CA . GLU A 1 109 ? 52.892 51.998 -22.153 1.00 60.04 109 GLU A CA 1
ATOM 777 C C . GLU A 1 109 ? 53.324 51.335 -20.863 1.00 59.51 109 GLU A C 1
ATOM 778 O O . GLU A 1 109 ? 52.562 50.555 -20.277 1.00 59.40 109 GLU A O 1
ATOM 784 N N . PHE A 1 110 ? 54.522 51.686 -20.393 1.00 59.09 110 PHE A N 1
ATOM 785 C CA . PHE A 1 110 ? 55.031 51.136 -19.144 1.00 58.36 110 PHE A CA 1
ATOM 786 C C . PHE A 1 110 ? 54.124 51.455 -17.946 1.00 57.92 110 PHE A C 1
ATOM 787 O O . PHE A 1 110 ? 53.817 52.638 -17.663 1.00 57.69 110 PHE A O 1
ATOM 795 N N . VAL A 1 111 ? 53.679 50.386 -17.273 1.00 56.59 111 VAL A N 1
ATOM 796 C CA . VAL A 1 111 ? 53.117 50.490 -15.931 1.00 55.52 111 VAL A CA 1
ATOM 797 C C . VAL A 1 111 ? 53.980 49.690 -14.955 1.00 54.48 111 VAL A C 1
ATOM 798 O O . VAL A 1 111 ? 54.387 48.552 -15.230 1.00 54.49 111 VAL A O 1
ATOM 802 N N . ASP A 1 112 ? 54.283 50.316 -13.824 1.00 53.19 112 ASP A N 1
ATOM 803 C CA . ASP A 1 112 ? 55.075 49.692 -12.763 1.00 52.05 112 ASP A CA 1
ATOM 804 C C . ASP A 1 112 ? 54.365 48.423 -12.272 1.00 50.77 112 ASP A C 1
ATOM 805 O O . ASP A 1 112 ? 53.172 48.485 -11.975 1.00 49.86 112 ASP A O 1
ATOM 810 N N . PRO A 1 113 ? 55.089 47.278 -12.206 1.00 49.48 113 PRO A N 1
ATOM 811 C CA . PRO A 1 113 ? 54.607 45.980 -11.693 1.00 48.09 113 PRO A CA 1
ATOM 812 C C . PRO A 1 113 ? 53.829 46.042 -10.378 1.00 46.58 113 PRO A C 1
ATOM 813 O O . PRO A 1 113 ? 52.890 45.247 -10.182 1.00 45.44 113 PRO A O 1
ATOM 817 N N . ASN A 1 114 ? 54.237 46.941 -9.477 1.00 44.81 114 ASN A N 1
ATOM 818 C CA . ASN A 1 114 ? 53.581 47.067 -8.168 1.00 43.76 114 ASN A CA 1
ATOM 819 C C . ASN A 1 114 ? 52.198 47.725 -8.263 1.00 42.24 114 ASN A C 1
ATOM 820 O O . ASN A 1 114 ? 51.409 47.699 -7.313 1.00 41.86 114 ASN A O 1
ATOM 825 N N . ALA A 1 115 ? 51.906 48.308 -9.417 1.00 40.36 115 ALA A N 1
ATOM 826 C CA . ALA A 1 115 ? 50.612 48.914 -9.673 1.00 39.09 115 ALA A CA 1
ATOM 827 C C . ALA A 1 115 ? 49.490 47.872 -9.905 1.00 37.31 115 ALA A C 1
ATOM 828 O O . ALA A 1 115 ? 48.334 48.154 -9.637 1.00 36.35 115 ALA A O 1
ATOM 830 N N . TYR A 1 116 ? 49.842 46.672 -10.360 1.00 35.85 116 TYR A N 1
ATOM 831 C CA . TYR A 1 116 ? 48.843 45.673 -10.752 1.00 35.10 116 TYR A CA 1
ATOM 832 C C . TYR A 1 116 ? 48.176 44.895 -9.606 1.00 33.12 116 TYR A C 1
ATOM 833 O O . TYR A 1 116 ? 48.829 44.514 -8.643 1.00 33.00 116 TYR A O 1
ATOM 842 N N . TYR A 1 117 ? 46.864 44.708 -9.722 1.00 30.95 117 TYR A N 1
ATOM 843 C CA . TYR A 1 117 ? 46.154 43.597 -9.107 1.00 30.16 117 TYR A CA 1
ATOM 844 C C . TYR A 1 117 ? 46.116 42.483 -10.151 1.00 29.14 117 TYR A C 1
ATOM 845 O O . TYR A 1 117 ? 45.526 42.655 -11.197 1.00 28.43 117 TYR A O 1
ATOM 854 N N . PHE A 1 118 ? 46.724 41.346 -9.858 1.00 28.77 118 PHE A N 1
ATOM 855 C CA . PHE A 1 118 ? 46.880 40.285 -10.837 1.00 29.51 118 PHE A CA 1
ATOM 856 C C . PHE A 1 118 ? 46.657 38.930 -10.121 1.00 29.12 118 PHE A C 1
ATOM 857 O O . PHE A 1 118 ? 47.544 38.423 -9.466 1.00 29.51 118 PHE A O 1
ATOM 865 N N . ARG A 1 119 ? 45.424 38.420 -10.196 1.00 28.59 119 ARG A N 1
ATOM 866 C CA . ARG A 1 119 ? 45.018 37.218 -9.486 1.00 28.38 119 ARG A CA 1
ATOM 867 C C . ARG A 1 119 ? 44.207 36.325 -10.380 1.00 27.40 119 ARG A C 1
ATOM 868 O O . ARG A 1 119 ? 43.439 36.809 -11.211 1.00 27.18 119 ARG A O 1
ATOM 876 N N . THR A 1 120 ? 44.358 35.021 -10.182 1.00 27.38 120 THR A N 1
ATOM 877 C CA . THR A 1 120 ? 43.725 34.013 -11.018 1.00 27.31 120 THR A CA 1
ATOM 878 C C . THR A 1 120 ? 43.341 32.753 -10.210 1.00 26.78 120 THR A C 1
ATOM 879 O O . THR A 1 120 ? 43.818 32.526 -9.083 1.00 27.68 120 THR A O 1
ATOM 883 N N . ILE A 1 121 ? 42.451 31.962 -10.805 1.00 26.50 121 ILE A N 1
ATOM 884 C CA . ILE A 1 121 ? 42.022 30.693 -10.289 1.00 25.38 121 ILE A CA 1
ATOM 885 C C . ILE A 1 121 ? 42.433 29.592 -11.312 1.00 25.01 121 ILE A C 1
ATOM 886 O O . ILE A 1 121 ? 41.883 29.505 -12.402 1.00 24.13 121 ILE A O 1
ATOM 891 N N . PRO A 1 122 ? 43.421 28.758 -10.946 1.00 24.79 122 PRO A N 1
ATOM 892 C CA . PRO A 1 122 ? 43.763 27.579 -11.736 1.00 25.45 122 PRO A CA 1
ATOM 893 C C . PRO A 1 122 ? 42.900 26.331 -11.447 1.00 25.73 122 PRO A C 1
ATOM 894 O O . PRO A 1 122 ? 42.519 26.071 -10.278 1.00 25.31 122 PRO A O 1
ATOM 898 N N . THR A 1 123 ? 42.596 25.619 -12.540 1.00 26.16 123 THR A N 1
ATOM 899 C CA . THR A 1 123 ? 41.996 24.291 -12.577 1.00 26.21 123 THR A CA 1
ATOM 900 C C . THR A 1 123 ? 43.054 23.340 -13.125 1.00 25.54 123 THR A C 1
ATOM 901 O O . THR A 1 123 ? 43.684 23.637 -14.172 1.00 24.75 123 THR A O 1
ATOM 905 N N . PHE A 1 124 ? 43.229 22.191 -12.467 1.00 24.62 124 PHE A N 1
ATOM 906 C CA . PHE A 1 124 ? 44.188 21.195 -12.887 1.00 24.31 124 PHE A CA 1
ATOM 907 C C . PHE A 1 124 ? 43.576 19.889 -13.362 1.00 23.84 124 PHE A C 1
ATOM 908 O O . PHE A 1 124 ? 42.535 19.466 -12.879 1.00 24.33 124 PHE A O 1
ATOM 916 N N . GLU A 1 125 ? 44.272 19.248 -14.296 1.00 23.33 125 GLU A N 1
ATOM 917 C CA . GLU A 1 125 ? 43.941 17.909 -14.754 1.00 23.19 125 GLU A CA 1
ATOM 918 C C . GLU A 1 125 ? 45.208 17.074 -14.653 1.00 22.49 125 GLU A C 1
ATOM 919 O O . GLU A 1 125 ? 46.217 17.474 -15.155 1.00 22.59 125 GLU A O 1
ATOM 925 N N . THR A 1 126 ? 45.155 15.958 -13.928 1.00 23.10 126 THR A N 1
ATOM 926 C CA . THR A 1 126 ? 46.320 15.128 -13.625 1.00 23.06 126 THR A CA 1
ATOM 927 C C . THR A 1 126 ? 45.982 13.654 -13.951 1.00 23.23 126 THR A C 1
ATOM 928 O O . THR A 1 126 ? 44.824 13.325 -14.109 1.00 23.10 126 THR A O 1
ATOM 932 N N . TYR A 1 127 ? 47.000 12.795 -14.080 1.00 23.23 127 TYR A N 1
ATOM 933 C CA . TYR A 1 127 ? 46.830 11.430 -14.643 1.00 23.24 127 TYR A CA 1
ATOM 934 C C . TYR A 1 127 ? 47.507 10.361 -13.802 1.00 23.63 127 TYR A C 1
ATOM 935 O O . TYR A 1 127 ? 47.907 9.283 -14.299 1.00 23.87 127 TYR A O 1
ATOM 944 N N . SER A 1 128 ? 47.575 10.633 -12.511 1.00 24.21 128 SER A N 1
ATOM 945 C CA . SER A 1 128 ? 48.267 9.752 -11.602 1.00 25.38 128 SER A CA 1
ATOM 946 C C . SER A 1 128 ? 47.727 10.016 -10.226 1.00 25.95 128 SER A C 1
ATOM 947 O O . SER A 1 128 ? 47.487 11.172 -9.908 1.00 25.22 128 SER A O 1
ATOM 950 N N . PRO A 1 129 ? 47.481 8.958 -9.404 1.00 27.79 129 PRO A N 1
ATOM 951 C CA . PRO A 1 129 ? 47.093 9.123 -7.988 1.00 27.83 129 PRO A CA 1
ATOM 952 C C . PRO A 1 129 ? 47.942 10.054 -7.123 1.00 28.04 129 PRO A C 1
ATOM 953 O O . PRO A 1 129 ? 47.440 10.618 -6.169 1.00 28.40 129 PRO A O 1
ATOM 957 N N . LYS A 1 130 ? 49.210 10.233 -7.446 1.00 28.35 130 LYS A N 1
ATOM 958 C CA . LYS A 1 130 ? 50.072 11.084 -6.648 1.00 28.26 130 LYS A CA 1
ATOM 959 C C . LYS A 1 130 ? 49.601 12.526 -6.763 1.00 28.35 130 LYS A C 1
ATOM 960 O O . LYS A 1 130 ? 49.741 13.279 -5.815 1.00 28.39 130 LYS A O 1
ATOM 966 N N . TYR A 1 131 ? 49.031 12.893 -7.904 1.00 27.66 131 TYR A N 1
ATOM 967 C CA . TYR A 1 131 ? 48.588 14.287 -8.138 1.00 28.17 131 TYR A CA 1
ATOM 968 C C . TYR A 1 131 ? 47.068 14.482 -8.247 1.00 27.95 131 TYR A C 1
ATOM 969 O O . TYR A 1 131 ? 46.624 15.590 -8.626 1.00 27.74 131 TYR A O 1
ATOM 978 N N . LYS A 1 132 ? 46.265 13.481 -7.864 1.00 27.49 132 LYS A N 1
ATOM 979 C CA . LYS A 1 132 ? 44.814 13.641 -7.998 1.00 27.72 132 LYS A CA 1
ATOM 980 C C . LYS A 1 132 ? 44.219 14.712 -7.032 1.00 27.87 132 LYS A C 1
ATOM 981 O O . LYS A 1 132 ? 43.141 15.290 -7.305 1.00 25.49 132 LYS A O 1
ATOM 987 N N . TRP A 1 133 ? 44.948 14.989 -5.944 1.00 27.70 133 TRP A N 1
ATOM 988 C CA . TRP A 1 133 ? 44.584 16.027 -5.001 1.00 27.89 133 TRP A CA 1
ATOM 989 C C . TRP A 1 133 ? 44.469 17.403 -5.662 1.00 27.73 133 TRP A C 1
ATOM 990 O O . TRP A 1 133 ? 43.722 18.247 -5.187 1.00 27.87 133 TRP A O 1
ATOM 1001 N N . MET A 1 134 ? 45.172 17.599 -6.781 1.00 27.03 134 MET A N 1
ATOM 1002 C CA . MET A 1 134 ? 45.147 18.860 -7.496 1.00 25.64 134 MET A CA 1
ATOM 1003 C C . MET A 1 134 ? 43.799 19.045 -8.169 1.00 25.28 134 MET A C 1
ATOM 1004 O O . MET A 1 134 ? 43.411 20.167 -8.511 1.00 24.51 134 MET A O 1
ATOM 1009 N N . MET A 1 135 ? 43.092 17.942 -8.400 1.00 25.28 135 MET A N 1
ATOM 1010 C CA . MET A 1 135 ? 41.734 18.011 -8.938 1.00 24.66 135 MET A CA 1
ATOM 1011 C C . MET A 1 135 ? 40.668 18.121 -7.821 1.00 25.87 135 MET A C 1
ATOM 1012 O O . MET A 1 135 ? 39.479 18.303 -8.093 1.00 25.64 135 MET A O 1
ATOM 1017 N N . ASN A 1 136 ? 41.079 18.062 -6.562 1.00 26.16 136 ASN A N 1
ATOM 1018 C CA . ASN A 1 136 ? 40.098 18.005 -5.487 1.00 26.47 136 ASN A CA 1
ATOM 1019 C C . ASN A 1 136 ? 40.304 19.044 -4.416 1.00 26.19 136 ASN A C 1
ATOM 1020 O O . ASN A 1 136 ? 39.838 18.903 -3.280 1.00 26.19 136 ASN A O 1
ATOM 1025 N N . HIS A 1 137 ? 40.971 20.122 -4.805 1.00 26.29 137 HIS A N 1
ATOM 1026 C CA . HIS A 1 137 ? 41.093 21.307 -3.981 1.00 25.85 137 HIS A CA 1
ATOM 1027 C C . HIS A 1 137 ? 40.849 22.559 -4.824 1.00 25.27 137 HIS A C 1
ATOM 1028 O O . HIS A 1 137 ? 40.970 22.537 -6.083 1.00 25.45 137 HIS A O 1
ATOM 1035 N N . ILE A 1 138 ? 40.496 23.636 -4.120 1.00 23.98 138 ILE A N 1
ATOM 1036 C CA . ILE A 1 138 ? 40.472 24.988 -4.697 1.00 24.94 138 ILE A CA 1
ATOM 1037 C C . ILE A 1 138 ? 41.840 25.653 -4.510 1.00 24.43 138 ILE A C 1
ATOM 1038 O O . ILE A 1 138 ? 42.525 25.494 -3.472 1.00 25.99 138 ILE A O 1
ATOM 1043 N N . PHE A 1 139 ? 42.225 26.392 -5.535 1.00 24.89 139 PHE A N 1
ATOM 1044 C CA . PHE A 1 139 ? 43.513 27.065 -5.608 1.00 25.16 139 PHE A CA 1
ATOM 1045 C C . PHE A 1 139 ? 43.357 28.514 -6.057 1.00 26.12 139 PHE A C 1
ATOM 1046 O O . PHE A 1 139 ? 42.426 28.875 -6.787 1.00 26.02 139 PHE A O 1
ATOM 1054 N N . VAL A 1 140 ? 44.304 29.324 -5.619 1.00 26.80 140 VAL A N 1
ATOM 1055 C CA . VAL A 1 140 ? 44.418 30.706 -6.019 1.00 27.64 140 VAL A CA 1
ATOM 1056 C C . VAL A 1 140 ? 45.846 30.922 -6.481 1.00 28.47 140 VAL A C 1
ATOM 1057 O O . VAL A 1 140 ? 46.794 30.395 -5.880 1.00 27.72 140 VAL A O 1
ATOM 1061 N N . CYS A 1 141 ? 45.985 31.709 -7.539 1.00 29.97 141 CYS A N 1
ATOM 1062 C CA . CYS A 1 141 ? 47.286 32.055 -8.085 1.00 31.10 141 CYS A CA 1
ATOM 1063 C C . CYS A 1 141 ? 47.538 33.582 -8.016 1.00 31.50 141 CYS A C 1
ATOM 1064 O O . CYS A 1 141 ? 46.704 34.387 -8.415 1.00 29.47 141 CYS A O 1
ATOM 1067 N N . CYS A 1 142 ? 48.672 33.962 -7.429 1.00 32.97 142 CYS A N 1
ATOM 1068 C CA . CYS A 1 142 ? 49.129 35.352 -7.386 1.00 33.85 142 CYS A CA 1
ATOM 1069 C C . CYS A 1 142 ? 50.218 35.531 -8.412 1.00 34.30 142 CYS A C 1
ATOM 1070 O O . CYS A 1 142 ? 51.217 34.825 -8.367 1.00 33.37 142 CYS A O 1
ATOM 1073 N N . ALA A 1 143 ? 50.031 36.473 -9.330 1.00 35.69 143 ALA A N 1
ATOM 1074 C CA . ALA A 1 143 ? 50.942 36.638 -10.437 1.00 37.44 143 ALA A CA 1
ATOM 1075 C C . ALA A 1 143 ? 51.501 38.046 -10.426 1.00 38.84 143 ALA A C 1
ATOM 1076 O O . ALA A 1 143 ? 50.913 38.945 -9.810 1.00 38.13 143 ALA A O 1
ATOM 1078 N N . SER A 1 144 ? 52.646 38.211 -11.086 1.00 40.99 144 SER A N 1
ATOM 1079 C CA . SER A 1 144 ? 53.232 39.539 -11.375 1.00 43.04 144 SER A CA 1
ATOM 1080 C C . SER A 1 144 ? 54.026 39.559 -12.664 1.00 44.59 144 SER A C 1
ATOM 1081 O O . SER A 1 144 ? 54.279 38.512 -13.264 1.00 45.19 144 SER A O 1
ATOM 1084 N N . ARG A 1 145 ? 54.430 40.761 -13.080 1.00 46.65 145 ARG A N 1
ATOM 1085 C CA . ARG A 1 145 ? 55.538 40.928 -14.064 1.00 47.04 145 ARG A CA 1
ATOM 1086 C C . ARG A 1 145 ? 56.858 41.408 -13.435 1.00 47.58 145 ARG A C 1
ATOM 1087 O O . ARG A 1 145 ? 57.949 41.036 -13.890 1.00 47.89 145 ARG A O 1
ATOM 1095 N N . GLU A 1 148 ? 60.406 40.879 -18.000 1.00 53.59 148 GLU A N 1
ATOM 1096 C CA . GLU A 1 148 ? 61.166 39.724 -18.487 1.00 53.33 148 GLU A CA 1
ATOM 1097 C C . GLU A 1 148 ? 60.476 38.359 -18.284 1.00 52.92 148 GLU A C 1
ATOM 1098 O O . GLU A 1 148 ? 60.914 37.363 -18.865 1.00 53.19 148 GLU A O 1
ATOM 1104 N N . ASN A 1 149 ? 59.410 38.317 -17.481 1.00 51.72 149 ASN A N 1
ATOM 1105 C CA . ASN A 1 149 ? 58.664 37.087 -17.216 1.00 50.59 149 ASN A CA 1
ATOM 1106 C C . ASN A 1 149 ? 57.311 37.353 -16.570 1.00 49.51 149 ASN A C 1
ATOM 1107 O O . ASN A 1 149 ? 57.025 38.483 -16.194 1.00 49.49 149 ASN A O 1
ATOM 1112 N N . VAL A 1 150 ? 56.483 36.313 -16.432 1.00 47.41 150 VAL A N 1
ATOM 1113 C CA . VAL A 1 150 ? 55.421 36.353 -15.429 1.00 45.58 150 VAL A CA 1
ATOM 1114 C C . VAL A 1 150 ? 55.746 35.325 -14.351 1.00 43.53 150 VAL A C 1
ATOM 1115 O O . VAL A 1 150 ? 56.130 34.205 -14.654 1.00 43.15 150 VAL A O 1
ATOM 1119 N N . LEU A 1 151 ? 55.674 35.756 -13.097 1.00 41.57 151 LEU A N 1
ATOM 1120 C CA . LEU A 1 151 ? 55.894 34.899 -11.931 1.00 40.25 151 LEU A CA 1
ATOM 1121 C C . LEU A 1 151 ? 54.526 34.522 -11.404 1.00 38.46 151 LEU A C 1
ATOM 1122 O O . LEU A 1 151 ? 53.729 35.399 -11.094 1.00 37.89 151 LEU A O 1
ATOM 1127 N N . LEU A 1 152 ? 54.251 33.226 -11.328 1.00 36.41 152 LEU A N 1
ATOM 1128 C CA . LEU A 1 152 ? 53.006 32.719 -10.772 1.00 35.36 152 LEU A CA 1
ATOM 1129 C C . LEU A 1 152 ? 53.303 31.950 -9.519 1.00 34.01 152 LEU A C 1
ATOM 1130 O O . LEU A 1 152 ? 54.139 31.075 -9.542 1.00 34.87 152 LEU A O 1
ATOM 1135 N N . LYS A 1 153 ? 52.651 32.298 -8.424 1.00 32.55 153 LYS A N 1
ATOM 1136 C CA . LYS A 1 153 ? 52.719 31.544 -7.178 1.00 31.98 153 LYS A CA 1
ATOM 1137 C C . LYS A 1 153 ? 51.360 30.910 -6.911 1.00 30.32 153 LYS A C 1
ATOM 1138 O O . LYS A 1 153 ? 50.347 31.608 -6.895 1.00 29.51 153 LYS A O 1
ATOM 1144 N N . PHE A 1 154 ? 51.346 29.596 -6.704 1.00 28.61 154 PHE A N 1
ATOM 1145 C CA . PHE A 1 154 ? 50.116 28.834 -6.642 1.00 27.91 154 PHE A CA 1
ATOM 1146 C C . PHE A 1 154 ? 49.838 28.482 -5.188 1.00 27.78 154 PHE A C 1
ATOM 1147 O O . PHE A 1 154 ? 50.737 28.047 -4.469 1.00 25.25 154 PHE A O 1
ATOM 1155 N N . TYR A 1 155 ? 48.589 28.685 -4.757 1.00 27.76 155 TYR A N 1
ATOM 1156 C CA . TYR A 1 155 ? 48.196 28.433 -3.370 1.00 28.42 155 TYR A CA 1
ATOM 1157 C C . TYR A 1 155 ? 47.020 27.483 -3.293 1.00 28.57 155 TYR A C 1
ATOM 1158 O O . TYR A 1 155 ? 46.005 27.668 -3.952 1.00 27.10 155 TYR A O 1
ATOM 1167 N N . LYS A 1 156 ? 47.169 26.440 -2.495 1.00 28.93 156 LYS A N 1
ATOM 1168 C CA . LYS A 1 156 ? 46.084 25.528 -2.244 1.00 29.29 156 LYS A CA 1
ATOM 1169 C C . LYS A 1 156 ? 45.276 26.079 -1.090 1.00 28.81 156 LYS A C 1
ATOM 1170 O O . LYS A 1 156 ? 45.831 26.409 -0.056 1.00 29.54 156 LYS A O 1
ATOM 1176 N N . ILE A 1 157 ? 43.966 26.195 -1.265 1.00 29.71 157 ILE A N 1
ATOM 1177 C CA . ILE A 1 157 ? 43.083 26.634 -0.185 1.00 29.88 157 ILE A CA 1
ATOM 1178 C C . ILE A 1 157 ? 42.755 25.397 0.636 1.00 30.60 157 ILE A C 1
ATOM 1179 O O . ILE A 1 157 ? 42.267 24.382 0.111 1.00 28.21 157 ILE A O 1
ATOM 1184 N N . SER A 1 158 ? 43.051 25.507 1.931 1.00 31.75 158 SER A N 1
ATOM 1185 C CA . SER A 1 158 ? 42.778 24.461 2.892 1.00 33.18 158 SER A CA 1
ATOM 1186 C C . SER A 1 158 ? 41.363 24.614 3.442 1.00 34.52 158 SER A C 1
ATOM 1187 O O . SER A 1 158 ? 40.767 23.602 3.850 1.00 36.82 158 SER A O 1
ATOM 1190 N N . MET B 1 9 ? 50.415 35.950 0.201 1.00 44.40 9 MET B N 1
ATOM 1191 C CA . MET B 1 9 ? 48.985 36.130 -0.268 1.00 44.04 9 MET B CA 1
ATOM 1192 C C . MET B 1 9 ? 48.035 36.610 0.848 1.00 43.92 9 MET B C 1
ATOM 1193 O O . MET B 1 9 ? 47.858 35.949 1.881 1.00 44.54 9 MET B O 1
ATOM 1198 N N . ASN B 1 10 ? 47.389 37.738 0.592 1.00 43.22 10 ASN B N 1
ATOM 1199 C CA . ASN B 1 10 ? 46.488 38.363 1.537 1.00 43.04 10 ASN B CA 1
ATOM 1200 C C . ASN B 1 10 ? 45.062 38.321 1.076 1.00 42.32 10 ASN B C 1
ATOM 1201 O O . ASN B 1 10 ? 44.780 38.165 -0.107 1.00 41.95 10 ASN B O 1
ATOM 1206 N N . TYR B 1 11 ? 44.165 38.480 2.031 1.00 42.08 11 TYR B N 1
ATOM 1207 C CA . TYR B 1 11 ? 42.740 38.434 1.757 1.00 41.85 11 TYR B CA 1
ATOM 1208 C C . TYR B 1 11 ? 42.009 39.180 2.874 1.00 41.47 11 TYR B C 1
ATOM 1209 O O . TYR B 1 11 ? 42.570 39.438 3.940 1.00 41.13 11 TYR B O 1
ATOM 1218 N N . GLU B 1 12 ? 40.759 39.520 2.613 1.00 40.82 12 GLU B N 1
ATOM 1219 C CA . GLU B 1 12 ? 39.906 40.230 3.551 1.00 40.73 12 GLU B CA 1
ATOM 1220 C C . GLU B 1 12 ? 38.582 39.507 3.574 1.00 39.47 12 GLU B C 1
ATOM 1221 O O . GLU B 1 12 ? 37.977 39.328 2.523 1.00 38.51 12 GLU B O 1
ATOM 1227 N N . GLU B 1 13 ? 38.134 39.095 4.756 1.00 38.79 13 GLU B N 1
ATOM 1228 C CA . GLU B 1 13 ? 36.795 38.549 4.903 1.00 38.03 13 GLU B CA 1
ATOM 1229 C C . GLU B 1 13 ? 35.834 39.689 4.686 1.00 36.81 13 GLU B C 1
ATOM 1230 O O . GLU B 1 13 ? 35.906 40.662 5.416 1.00 37.84 13 GLU B O 1
ATOM 1236 N N . VAL B 1 14 ? 34.957 39.596 3.690 1.00 34.85 14 VAL B N 1
ATOM 1237 C CA . VAL B 1 14 ? 34.085 40.714 3.339 1.00 34.06 14 VAL B CA 1
ATOM 1238 C C . VAL B 1 14 ? 32.641 40.544 3.814 1.00 33.45 14 VAL B C 1
ATOM 1239 O O . VAL B 1 14 ? 32.012 41.504 4.251 1.00 34.07 14 VAL B O 1
ATOM 1243 N N . PHE B 1 15 ? 32.102 39.343 3.734 1.00 31.99 15 PHE B N 1
ATOM 1244 C CA . PHE B 1 15 ? 30.791 39.075 4.328 1.00 31.17 15 PHE B CA 1
ATOM 1245 C C . PHE B 1 15 ? 30.575 37.589 4.497 1.00 29.98 15 PHE B C 1
ATOM 1246 O O . PHE B 1 15 ? 31.447 36.788 4.158 1.00 28.39 15 PHE B O 1
ATOM 1254 N N . SER B 1 16 ? 29.438 37.269 5.107 1.00 30.07 16 SER B N 1
ATOM 1255 C CA . SER B 1 16 ? 28.922 35.922 5.322 1.00 30.29 16 SER B CA 1
ATOM 1256 C C . SER B 1 16 ? 27.484 35.808 4.857 1.00 29.38 16 SER B C 1
ATOM 1257 O O . SER B 1 16 ? 26.753 36.793 4.835 1.00 28.81 16 SER B O 1
ATOM 1260 N N . ILE B 1 17 ? 27.071 34.604 4.489 1.00 29.25 17 ILE B N 1
ATOM 1261 C CA . ILE B 1 17 ? 25.663 34.323 4.283 1.00 29.59 17 ILE B CA 1
ATOM 1262 C C . ILE B 1 17 ? 25.322 33.033 4.984 1.00 29.81 17 ILE B C 1
ATOM 1263 O O . ILE B 1 17 ? 26.072 32.056 4.916 1.00 29.70 17 ILE B O 1
ATOM 1268 N N . THR B 1 18 ? 24.208 33.037 5.703 1.00 30.59 18 THR B N 1
ATOM 1269 C CA . THR B 1 18 ? 23.644 31.803 6.220 1.00 31.00 18 THR B CA 1
ATOM 1270 C C . THR B 1 18 ? 22.394 31.559 5.427 1.00 31.14 18 THR B C 1
ATOM 1271 O O . THR B 1 18 ? 21.478 32.385 5.399 1.00 31.02 18 THR B O 1
ATOM 1275 N N . ILE B 1 19 ? 22.366 30.421 4.764 1.00 31.26 19 ILE B N 1
ATOM 1276 C CA . ILE B 1 19 ? 21.332 30.122 3.809 1.00 31.36 19 ILE B CA 1
ATOM 1277 C C . ILE B 1 19 ? 20.491 28.992 4.350 1.00 30.91 19 ILE B C 1
ATOM 1278 O O . ILE B 1 19 ? 21.009 28.031 4.882 1.00 29.56 19 ILE B O 1
ATOM 1283 N N . THR B 1 20 ? 19.187 29.106 4.202 1.00 31.14 20 THR B N 1
ATOM 1284 C CA . THR B 1 20 ? 18.307 28.013 4.550 1.00 31.33 20 THR B CA 1
ATOM 1285 C C . THR B 1 20 ? 17.886 27.352 3.248 1.00 31.26 20 THR B C 1
ATOM 1286 O O . THR B 1 20 ? 17.363 28.015 2.341 1.00 30.09 20 THR B O 1
ATOM 1290 N N . VAL B 1 21 ? 18.133 26.047 3.154 1.00 31.56 21 VAL B N 1
ATOM 1291 C CA . VAL B 1 21 ? 17.871 25.302 1.931 1.00 31.97 21 VAL B CA 1
ATOM 1292 C C . VAL B 1 21 ? 16.662 24.434 2.125 1.00 32.59 21 VAL B C 1
ATOM 1293 O O . VAL B 1 21 ? 16.339 24.075 3.250 1.00 32.00 21 VAL B O 1
ATOM 1297 N N . ASP B 1 22 ? 16.005 24.080 1.025 1.00 32.66 22 ASP B N 1
ATOM 1298 C CA . ASP B 1 22 ? 14.937 23.104 1.076 1.00 33.46 22 ASP B CA 1
ATOM 1299 C C . ASP B 1 22 ? 15.488 21.689 0.800 1.00 33.73 22 ASP B C 1
ATOM 1300 O O . ASP B 1 22 ? 16.679 21.506 0.520 1.00 33.61 22 ASP B O 1
ATOM 1305 N N . LYS B 1 23 ? 14.631 20.677 0.899 1.00 33.82 23 LYS B N 1
ATOM 1306 C CA . LYS B 1 23 ? 15.048 19.315 0.560 1.00 34.14 23 LYS B CA 1
ATOM 1307 C C . LYS B 1 23 ? 15.492 19.244 -0.919 1.00 32.69 23 LYS B C 1
ATOM 1308 O O . LYS B 1 23 ? 14.879 19.872 -1.780 1.00 30.73 23 LYS B O 1
ATOM 1314 N N . PRO B 1 24 ? 16.551 18.479 -1.205 1.00 31.99 24 PRO B N 1
ATOM 1315 C CA . PRO B 1 24 ? 17.037 18.314 -2.587 1.00 31.80 24 PRO B CA 1
ATOM 1316 C C . PRO B 1 24 ? 15.975 17.798 -3.549 1.00 31.31 24 PRO B C 1
ATOM 1317 O O . PRO B 1 24 ? 15.186 16.958 -3.179 1.00 31.26 24 PRO B O 1
ATOM 1321 N N . ILE B 1 25 ? 15.961 18.311 -4.768 1.00 29.68 25 ILE B N 1
ATOM 1322 C CA . ILE B 1 25 ? 15.165 17.742 -5.832 1.00 29.12 25 ILE B CA 1
ATOM 1323 C C . ILE B 1 25 ? 16.131 16.796 -6.540 1.00 28.67 25 ILE B C 1
ATOM 1324 O O . ILE B 1 25 ? 16.984 17.234 -7.299 1.00 27.96 25 ILE B O 1
ATOM 1329 N N . LEU B 1 26 ? 16.033 15.497 -6.258 1.00 28.06 26 LEU B N 1
ATOM 1330 C CA . LEU B 1 26 ? 16.948 14.519 -6.849 1.00 27.69 26 LEU B CA 1
ATOM 1331 C C . LEU B 1 26 ? 16.480 14.281 -8.253 1.00 27.52 26 LEU B C 1
ATOM 1332 O O . LEU B 1 26 ? 15.295 14.012 -8.450 1.00 27.19 26 LEU B O 1
ATOM 1337 N N . ILE B 1 27 ? 17.388 14.394 -9.224 1.00 26.81 27 ILE B N 1
ATOM 1338 C CA . ILE B 1 27 ? 17.031 14.234 -10.627 1.00 26.97 27 ILE B CA 1
ATOM 1339 C C . ILE B 1 27 ? 17.286 12.808 -11.092 1.00 27.25 27 ILE B C 1
ATOM 1340 O O . ILE B 1 27 ? 16.441 12.178 -11.759 1.00 26.71 27 ILE B O 1
ATOM 1345 N N . GLY B 1 28 ? 18.473 12.312 -10.797 1.00 27.13 28 GLY B N 1
ATOM 1346 C CA . GLY B 1 28 ? 18.826 10.970 -11.237 1.00 27.35 28 GLY B CA 1
ATOM 1347 C C . GLY B 1 28 ? 20.185 10.601 -10.724 1.00 27.47 28 GLY B C 1
ATOM 1348 O O . GLY B 1 28 ? 20.936 11.474 -10.254 1.00 26.75 28 GLY B O 1
ATOM 1349 N N . GLN B 1 29 ? 20.490 9.311 -10.777 1.00 28.36 29 GLN B N 1
ATOM 1350 C CA . GLN B 1 29 ? 21.827 8.829 -10.408 1.00 28.84 29 GLN B CA 1
ATOM 1351 C C . GLN B 1 29 ? 22.195 7.576 -11.167 1.00 29.81 29 GLN B C 1
ATOM 1352 O O . GLN B 1 29 ? 21.342 6.727 -11.484 1.00 29.41 29 GLN B O 1
ATOM 1358 N N . ASP B 1 30 ? 23.480 7.461 -11.455 1.00 30.50 30 ASP B N 1
ATOM 1359 C CA . ASP B 1 30 ? 24.051 6.234 -11.947 1.00 31.58 30 ASP B CA 1
ATOM 1360 C C . ASP B 1 30 ? 25.527 6.241 -11.542 1.00 31.87 30 ASP B C 1
ATOM 1361 O O . ASP B 1 30 ? 25.986 7.206 -10.893 1.00 31.06 30 ASP B O 1
ATOM 1366 N N . ASP B 1 31 ? 26.261 5.181 -11.884 1.00 32.64 31 ASP B N 1
ATOM 1367 C CA . ASP B 1 31 ? 27.705 5.130 -11.542 1.00 33.50 31 ASP B CA 1
ATOM 1368 C C . ASP B 1 31 ? 28.673 5.479 -12.698 1.00 33.26 31 ASP B C 1
ATOM 1369 O O . ASP B 1 31 ? 29.830 5.063 -12.705 1.00 33.27 31 ASP B O 1
ATOM 1374 N N . ILE B 1 32 ? 28.187 6.319 -13.620 1.00 32.30 32 ILE B N 1
ATOM 1375 C CA . ILE B 1 32 ? 28.980 6.976 -14.648 1.00 31.61 32 ILE B CA 1
ATOM 1376 C C . ILE B 1 32 ? 29.063 8.504 -14.367 1.00 30.83 32 ILE B C 1
ATOM 1377 O O . ILE B 1 32 ? 30.159 9.046 -14.114 1.00 29.95 32 ILE B O 1
ATOM 1382 N N . VAL B 1 33 ? 27.925 9.204 -14.389 1.00 29.52 33 VAL B N 1
ATOM 1383 C CA . VAL B 1 33 ? 27.933 10.656 -14.076 1.00 28.91 33 VAL B CA 1
ATOM 1384 C C . VAL B 1 33 ? 27.827 10.971 -12.576 1.00 28.57 33 VAL B C 1
ATOM 1385 O O . VAL B 1 33 ? 28.310 12.009 -12.127 1.00 27.82 33 VAL B O 1
ATOM 1389 N N . GLY B 1 34 ? 27.237 10.070 -11.798 1.00 27.22 34 GLY B N 1
ATOM 1390 C CA . GLY B 1 34 ? 26.982 10.328 -10.403 1.00 27.13 34 GLY B CA 1
ATOM 1391 C C . GLY B 1 34 ? 25.532 10.735 -10.200 1.00 27.27 34 GLY B C 1
ATOM 1392 O O . GLY B 1 34 ? 24.678 10.427 -11.012 1.00 27.62 34 GLY B O 1
ATOM 1393 N N . ARG B 1 35 ? 25.272 11.446 -9.118 1.00 27.14 35 ARG B N 1
ATOM 1394 C CA . ARG B 1 35 ? 23.929 11.801 -8.694 1.00 27.35 35 ARG B CA 1
ATOM 1395 C C . ARG B 1 35 ? 23.671 13.291 -8.814 1.00 27.10 35 ARG B C 1
ATOM 1396 O O . ARG B 1 35 ? 24.368 14.086 -8.153 1.00 26.83 35 ARG B O 1
ATOM 1404 N N . ARG B 1 36 ? 22.656 13.666 -9.591 1.00 25.80 36 ARG B N 1
ATOM 1405 C CA . ARG B 1 36 ? 22.320 15.074 -9.830 1.00 26.53 36 ARG B CA 1
ATOM 1406 C C . ARG B 1 36 ? 21.146 15.488 -8.949 1.00 26.32 36 ARG B C 1
ATOM 1407 O O . ARG B 1 36 ? 20.115 14.802 -8.863 1.00 25.13 36 ARG B O 1
ATOM 1415 N N . GLN B 1 37 ? 21.315 16.616 -8.279 1.00 26.20 37 GLN B N 1
ATOM 1416 C CA . GLN B 1 37 ? 20.184 17.198 -7.579 1.00 27.38 37 GLN B CA 1
ATOM 1417 C C . GLN B 1 37 ? 20.203 18.698 -7.600 1.00 26.73 37 GLN B C 1
ATOM 1418 O O . GLN B 1 37 ? 21.272 19.311 -7.622 1.00 25.40 37 GLN B O 1
ATOM 1424 N N . LEU B 1 38 ? 18.995 19.262 -7.533 1.00 26.43 38 LEU B N 1
ATOM 1425 C CA . LEU B 1 38 ? 18.805 20.710 -7.368 1.00 26.40 38 LEU B CA 1
ATOM 1426 C C . LEU B 1 38 ? 18.387 21.069 -5.946 1.00 26.39 38 LEU B C 1
ATOM 1427 O O . LEU B 1 38 ? 17.459 20.491 -5.411 1.00 26.63 38 LEU B O 1
ATOM 1432 N N . ILE B 1 39 ? 19.106 21.987 -5.311 1.00 27.34 39 ILE B N 1
ATOM 1433 C CA . ILE B 1 39 ? 18.798 22.385 -3.947 1.00 27.34 39 ILE B CA 1
ATOM 1434 C C . ILE B 1 39 ? 18.176 23.786 -4.005 1.00 27.77 39 ILE B C 1
ATOM 1435 O O . ILE B 1 39 ? 18.866 24.750 -4.327 1.00 27.29 39 ILE B O 1
ATOM 1440 N N . PRO B 1 40 ? 16.864 23.913 -3.717 1.00 28.29 40 PRO B N 1
ATOM 1441 C CA . PRO B 1 40 ? 16.296 25.239 -3.640 1.00 28.19 40 PRO B CA 1
ATOM 1442 C C . PRO B 1 40 ? 16.738 25.996 -2.401 1.00 28.42 40 PRO B C 1
ATOM 1443 O O . PRO B 1 40 ? 16.801 25.437 -1.300 1.00 28.48 40 PRO B O 1
ATOM 1447 N N . ILE B 1 41 ? 17.046 27.276 -2.582 1.00 29.50 41 ILE B N 1
ATOM 1448 C CA . ILE B 1 41 ? 17.365 28.176 -1.466 1.00 29.43 41 ILE B CA 1
ATOM 1449 C C . ILE B 1 41 ? 16.079 28.850 -1.016 1.00 29.30 41 ILE B C 1
ATOM 1450 O O . ILE B 1 41 ? 15.418 29.545 -1.801 1.00 28.94 41 ILE B O 1
ATOM 1455 N N . ILE B 1 42 ? 15.710 28.633 0.241 1.00 28.65 42 ILE B N 1
ATOM 1456 C CA . ILE B 1 42 ? 14.497 29.215 0.777 1.00 28.98 42 ILE B CA 1
ATOM 1457 C C . ILE B 1 42 ? 14.725 30.687 1.192 1.00 29.07 42 ILE B C 1
ATOM 1458 O O . ILE B 1 42 ? 13.932 31.559 0.853 1.00 28.09 42 ILE B O 1
ATOM 1463 N N . SER B 1 43 ? 15.821 30.949 1.906 1.00 28.22 43 SER B N 1
ATOM 1464 C CA . SER B 1 43 ? 16.077 32.247 2.475 1.00 28.04 43 SER B CA 1
ATOM 1465 C C . SER B 1 43 ? 17.538 32.310 2.863 1.00 27.70 43 SER B C 1
ATOM 1466 O O . SER B 1 43 ? 18.264 31.326 2.793 1.00 27.02 43 SER B O 1
ATOM 1469 N N . GLY B 1 44 ? 17.974 33.474 3.300 1.00 27.85 44 GLY B N 1
ATOM 1470 C CA . GLY B 1 44 ? 19.367 33.663 3.591 1.00 27.68 44 GLY B CA 1
ATOM 1471 C C . GLY B 1 44 ? 19.640 35.021 4.158 1.00 28.48 44 GLY B C 1
ATOM 1472 O O . GLY B 1 44 ? 19.101 35.999 3.691 1.00 27.08 44 GLY B O 1
ATOM 1473 N N . LYS B 1 45 ? 20.481 35.056 5.179 1.00 29.48 45 LYS B N 1
ATOM 1474 C CA . LYS B 1 45 ? 20.793 36.282 5.869 1.00 29.93 45 LYS B CA 1
ATOM 1475 C C . LYS B 1 45 ? 22.235 36.620 5.515 1.00 28.97 45 LYS B C 1
ATOM 1476 O O . LYS B 1 45 ? 23.140 35.811 5.715 1.00 27.75 45 LYS B O 1
ATOM 1482 N N . VAL B 1 46 ? 22.432 37.815 4.975 1.00 27.98 46 VAL B N 1
ATOM 1483 C CA . VAL B 1 46 ? 23.726 38.324 4.597 1.00 27.69 46 VAL B CA 1
ATOM 1484 C C . VAL B 1 46 ? 24.204 39.362 5.609 1.00 27.54 46 VAL B C 1
ATOM 1485 O O . VAL B 1 46 ? 23.454 40.268 5.950 1.00 26.64 46 VAL B O 1
ATOM 1489 N N . SER B 1 47 ? 25.457 39.234 6.049 1.00 27.45 47 SER B N 1
ATOM 1490 C CA . SER B 1 47 ? 25.998 40.121 7.043 1.00 28.89 47 SER B CA 1
ATOM 1491 C C . SER B 1 47 ? 27.514 40.302 6.931 1.00 29.63 47 SER B C 1
ATOM 1492 O O . SER B 1 47 ? 28.258 39.390 6.580 1.00 28.67 47 SER B O 1
ATOM 1495 N N . GLY B 1 48 ? 27.950 41.514 7.232 1.00 30.35 48 GLY B N 1
ATOM 1496 C CA . GLY B 1 48 ? 29.327 41.927 7.016 1.00 31.24 48 GLY B CA 1
ATOM 1497 C C . GLY B 1 48 ? 29.424 43.434 7.174 1.00 32.19 48 GLY B C 1
ATOM 1498 O O . GLY B 1 48 ? 28.404 44.154 7.216 1.00 31.03 48 GLY B O 1
ATOM 1499 N N . ASN B 1 49 ? 30.658 43.917 7.272 1.00 33.43 49 ASN B N 1
ATOM 1500 C CA . ASN B 1 49 ? 30.875 45.323 7.510 1.00 33.45 49 ASN B CA 1
ATOM 1501 C C . ASN B 1 49 ? 30.323 46.054 6.304 1.00 33.59 49 ASN B C 1
ATOM 1502 O O . ASN B 1 49 ? 30.833 45.891 5.197 1.00 33.11 49 ASN B O 1
ATOM 1507 N N . ASN B 1 50 ? 29.263 46.831 6.521 1.00 33.73 50 ASN B N 1
ATOM 1508 C CA . ASN B 1 50 ? 28.603 47.580 5.457 1.00 33.62 50 ASN B CA 1
ATOM 1509 C C . ASN B 1 50 ? 28.136 46.662 4.319 1.00 33.05 50 ASN B C 1
ATOM 1510 O O . ASN B 1 50 ? 28.154 47.042 3.147 1.00 33.98 50 ASN B O 1
ATOM 1515 N N . PHE B 1 51 ? 27.735 45.444 4.655 1.00 32.44 51 PHE B N 1
ATOM 1516 C CA . PHE B 1 51 ? 27.275 44.491 3.648 1.00 31.13 51 PHE B CA 1
ATOM 1517 C C . PHE B 1 51 ? 26.255 43.581 4.343 1.00 30.39 51 PHE B C 1
ATOM 1518 O O . PHE B 1 51 ? 26.586 42.487 4.849 1.00 29.70 51 PHE B O 1
ATOM 1526 N N . ASN B 1 52 ? 25.011 44.076 4.387 1.00 28.86 52 ASN B N 1
ATOM 1527 C CA . ASN B 1 52 ? 23.943 43.465 5.167 1.00 28.26 52 ASN B CA 1
ATOM 1528 C C . ASN B 1 52 ? 22.617 43.410 4.401 1.00 27.06 52 ASN B C 1
ATOM 1529 O O . ASN B 1 52 ? 22.181 44.376 3.812 1.00 26.50 52 ASN B O 1
ATOM 1534 N N . GLY B 1 53 ? 21.987 42.253 4.399 1.00 27.01 53 GLY B N 1
ATOM 1535 C CA . GLY B 1 53 ? 20.681 42.098 3.756 1.00 27.52 53 GLY B CA 1
ATOM 1536 C C . GLY B 1 53 ? 20.257 40.654 3.708 1.00 27.35 53 GLY B C 1
ATOM 1537 O O . GLY B 1 53 ? 20.555 39.881 4.617 1.00 26.33 53 GLY B O 1
ATOM 1538 N N . LYS B 1 54 ? 19.599 40.285 2.617 1.00 27.84 54 LYS B N 1
ATOM 1539 C CA . LYS B 1 54 ? 18.973 38.978 2.495 1.00 28.40 54 LYS B CA 1
ATOM 1540 C C . LYS B 1 54 ? 19.151 38.378 1.120 1.00 27.07 54 LYS B C 1
ATOM 1541 O O . LYS B 1 54 ? 19.404 39.077 0.130 1.00 24.88 54 LYS B O 1
ATOM 1547 N N . VAL B 1 55 ? 18.937 37.067 1.069 1.00 26.18 55 VAL B N 1
ATOM 1548 C CA . VAL B 1 55 ? 18.928 36.350 -0.160 1.00 26.17 55 VAL B CA 1
ATOM 1549 C C . VAL B 1 55 ? 17.558 36.456 -0.792 1.00 25.99 55 VAL B C 1
ATOM 1550 O O . VAL B 1 55 ? 16.548 36.308 -0.118 1.00 26.00 55 VAL B O 1
ATOM 1554 N N . LEU B 1 56 ? 17.528 36.678 -2.103 1.00 25.73 56 LEU B N 1
ATOM 1555 C CA . LEU B 1 56 ? 16.282 36.841 -2.836 1.00 25.96 56 LEU B CA 1
ATOM 1556 C C . LEU B 1 56 ? 15.690 35.509 -3.289 1.00 26.49 56 LEU B C 1
ATOM 1557 O O . LEU B 1 56 ? 16.375 34.488 -3.241 1.00 26.74 56 LEU B O 1
ATOM 1562 N N . PRO B 1 57 ? 14.415 35.517 -3.742 1.00 26.62 57 PRO B N 1
ATOM 1563 C CA . PRO B 1 57 ? 13.815 34.343 -4.359 1.00 26.85 57 PRO B CA 1
ATOM 1564 C C . PRO B 1 57 ? 14.529 33.893 -5.653 1.00 26.55 57 PRO B C 1
ATOM 1565 O O . PRO B 1 57 ? 15.236 34.678 -6.302 1.00 24.85 57 PRO B O 1
ATOM 1569 N N . GLY B 1 58 ? 14.324 32.632 -6.012 1.00 26.60 58 GLY B N 1
ATOM 1570 C CA . GLY B 1 58 ? 14.799 32.094 -7.305 1.00 26.48 58 GLY B CA 1
ATOM 1571 C C . GLY B 1 58 ? 16.145 31.365 -7.250 1.00 25.69 58 GLY B C 1
ATOM 1572 O O . GLY B 1 58 ? 16.732 31.044 -8.272 1.00 24.12 58 GLY B O 1
ATOM 1573 N N . GLY B 1 59 ? 16.625 31.099 -6.045 1.00 25.61 59 GLY B N 1
ATOM 1574 C CA . GLY B 1 59 ? 17.981 30.536 -5.850 1.00 25.21 59 GLY B CA 1
ATOM 1575 C C . GLY B 1 59 ? 18.010 29.020 -5.920 1.00 25.27 59 GLY B C 1
ATOM 1576 O O . GLY B 1 59 ? 17.169 28.342 -5.322 1.00 23.63 59 GLY B O 1
ATOM 1577 N N . ILE B 1 60 ? 19.004 28.482 -6.634 1.00 24.89 60 ILE B N 1
ATOM 1578 C CA . ILE B 1 60 ? 19.138 27.033 -6.799 1.00 25.01 60 ILE B CA 1
ATOM 1579 C C . ILE B 1 60 ? 20.608 26.676 -6.826 1.00 25.19 60 ILE B C 1
ATOM 1580 O O . ILE B 1 60 ? 21.380 27.316 -7.551 1.00 24.89 60 ILE B O 1
ATOM 1585 N N . ASP B 1 61 ? 20.989 25.651 -6.052 1.00 26.33 61 ASP B N 1
ATOM 1586 C CA . ASP B 1 61 ? 22.328 25.004 -6.164 1.00 25.36 61 ASP B CA 1
ATOM 1587 C C . ASP B 1 61 ? 22.215 23.694 -6.929 1.00 24.28 61 ASP B C 1
ATOM 1588 O O . ASP B 1 61 ? 21.546 22.753 -6.511 1.00 23.72 61 ASP B O 1
ATOM 1593 N N . SER B 1 62 ? 22.865 23.647 -8.068 1.00 23.02 62 SER B N 1
ATOM 1594 C CA . SER B 1 62 ? 22.838 22.497 -8.903 1.00 23.42 62 SER B CA 1
ATOM 1595 C C . SER B 1 62 ? 24.086 21.697 -8.597 1.00 23.52 62 SER B C 1
ATOM 1596 O O . SER B 1 62 ? 25.200 22.215 -8.744 1.00 22.40 62 SER B O 1
ATOM 1599 N N . GLN B 1 63 ? 23.889 20.451 -8.154 1.00 24.26 63 GLN B N 1
ATOM 1600 C CA . GLN B 1 63 ? 24.957 19.638 -7.606 1.00 24.91 63 GLN B CA 1
ATOM 1601 C C . GLN B 1 63 ? 25.007 18.272 -8.270 1.00 24.53 63 GLN B C 1
ATOM 1602 O O . GLN B 1 63 ? 23.970 17.701 -8.589 1.00 24.71 63 GLN B O 1
ATOM 1608 N N . ILE B 1 64 ? 26.212 17.742 -8.448 1.00 23.78 64 ILE B N 1
ATOM 1609 C CA . ILE B 1 64 ? 26.412 16.381 -8.883 1.00 24.51 64 ILE B CA 1
ATOM 1610 C C . ILE B 1 64 ? 27.418 15.768 -7.919 1.00 25.46 64 ILE B C 1
ATOM 1611 O O . ILE B 1 64 ? 28.493 16.319 -7.766 1.00 24.70 64 ILE B O 1
ATOM 1616 N N . VAL B 1 65 ? 27.039 14.671 -7.241 1.00 26.36 65 VAL B N 1
ATOM 1617 C CA . VAL B 1 65 ? 28.011 13.829 -6.531 1.00 26.65 65 VAL B CA 1
ATOM 1618 C C . VAL B 1 65 ? 28.539 12.745 -7.464 1.00 26.93 65 VAL B C 1
ATOM 1619 O O . VAL B 1 65 ? 27.831 11.859 -7.891 1.00 25.42 65 VAL B O 1
ATOM 1623 N N . ARG B 1 66 ? 29.808 12.865 -7.803 1.00 27.94 66 ARG B N 1
ATOM 1624 C CA . ARG B 1 66 ? 30.459 11.966 -8.733 1.00 28.74 66 ARG B CA 1
ATOM 1625 C C . ARG B 1 66 ? 30.597 10.588 -8.116 1.00 28.80 66 ARG B C 1
ATOM 1626 O O . ARG B 1 66 ? 30.465 10.447 -6.911 1.00 27.72 66 ARG B O 1
ATOM 1634 N N . PRO B 1 67 ? 30.779 9.551 -8.950 1.00 29.35 67 PRO B N 1
ATOM 1635 C CA . PRO B 1 67 ? 30.821 8.191 -8.402 1.00 30.14 67 PRO B CA 1
ATOM 1636 C C . PRO B 1 67 ? 31.907 7.962 -7.355 1.00 30.79 67 PRO B C 1
ATOM 1637 O O . PRO B 1 67 ? 31.697 7.197 -6.439 1.00 30.75 67 PRO B O 1
ATOM 1641 N N . ASP B 1 68 ? 33.027 8.666 -7.471 1.00 31.28 68 ASP B N 1
ATOM 1642 C CA . ASP B 1 68 ? 34.056 8.650 -6.429 1.00 32.06 68 ASP B CA 1
ATOM 1643 C C . ASP B 1 68 ? 33.711 9.467 -5.140 1.00 32.21 68 ASP B C 1
ATOM 1644 O O . ASP B 1 68 ? 34.562 9.611 -4.250 1.00 32.35 68 ASP B O 1
ATOM 1649 N N . GLY B 1 69 ? 32.500 10.035 -5.063 1.00 32.06 69 GLY B N 1
ATOM 1650 C CA . GLY B 1 69 ? 32.054 10.789 -3.877 1.00 31.67 69 GLY B CA 1
ATOM 1651 C C . GLY B 1 69 ? 32.305 12.303 -3.864 1.00 31.74 69 GLY B C 1
ATOM 1652 O O . GLY B 1 69 ? 31.788 13.007 -2.986 1.00 31.64 69 GLY B O 1
ATOM 1653 N N . LYS B 1 70 ? 33.097 12.816 -4.804 1.00 31.68 70 LYS B N 1
ATOM 1654 C CA . LYS B 1 70 ? 33.343 14.274 -4.923 1.00 31.47 70 LYS B CA 1
ATOM 1655 C C . LYS B 1 70 ? 32.089 15.006 -5.400 1.00 30.57 70 LYS B C 1
ATOM 1656 O O . LYS B 1 70 ? 31.513 14.643 -6.420 1.00 29.87 70 LYS B O 1
ATOM 1662 N N . CYS B 1 71 ? 31.700 16.040 -4.669 1.00 29.88 71 CYS B N 1
ATOM 1663 C CA . CYS B 1 71 ? 30.575 16.859 -5.047 1.00 29.71 71 CYS B CA 1
ATOM 1664 C C . CYS B 1 71 ? 31.040 18.123 -5.794 1.00 29.12 71 CYS B C 1
ATOM 1665 O O . CYS B 1 71 ? 31.946 18.846 -5.352 1.00 28.99 71 CYS B O 1
ATOM 1668 N N . GLU B 1 72 ? 30.419 18.385 -6.933 1.00 28.45 72 GLU B N 1
ATOM 1669 C CA . GLU B 1 72 ? 30.691 19.621 -7.672 1.00 28.03 72 GLU B CA 1
ATOM 1670 C C . GLU B 1 72 ? 29.454 20.475 -7.555 1.00 26.62 72 GLU B C 1
ATOM 1671 O O . GLU B 1 72 ? 28.386 19.978 -7.809 1.00 25.73 72 GLU B O 1
ATOM 1677 N N . LEU B 1 73 ? 29.593 21.723 -7.132 1.00 25.65 73 LEU B N 1
ATOM 1678 C CA . LEU B 1 73 ? 28.464 22.564 -6.848 1.00 25.90 73 LEU B CA 1
ATOM 1679 C C . LEU B 1 73 ? 28.491 23.851 -7.677 1.00 24.83 73 LEU B C 1
ATOM 1680 O O . LEU B 1 73 ? 29.551 24.467 -7.850 1.00 23.44 73 LEU B O 1
ATOM 1685 N N . SER B 1 74 ? 27.327 24.225 -8.210 1.00 23.40 74 SER B N 1
ATOM 1686 C CA . SER B 1 74 ? 27.155 25.485 -8.941 1.00 23.46 74 SER B CA 1
ATOM 1687 C C . SER B 1 74 ? 25.829 26.142 -8.595 1.00 22.53 74 SER B C 1
ATOM 1688 O O . SER B 1 74 ? 24.788 25.716 -9.059 1.00 21.09 74 SER B O 1
ATOM 1691 N N . ALA B 1 75 ? 25.885 27.181 -7.768 1.00 22.37 75 ALA B N 1
ATOM 1692 C CA . ALA B 1 75 ? 24.700 27.874 -7.266 1.00 22.00 75 ALA B CA 1
ATOM 1693 C C . ALA B 1 75 ? 24.507 29.190 -8.011 1.00 22.20 75 ALA B C 1
ATOM 1694 O O . ALA B 1 75 ? 25.485 29.874 -8.346 1.00 21.24 75 ALA B O 1
ATOM 1696 N N . ARG B 1 76 ? 23.244 29.522 -8.282 1.00 21.45 76 ARG B N 1
ATOM 1697 C CA . ARG B 1 76 ? 22.875 30.780 -8.870 1.00 22.33 76 ARG B CA 1
ATOM 1698 C C . ARG B 1 76 ? 21.821 31.404 -8.002 1.00 22.88 76 ARG B C 1
ATOM 1699 O O . ARG B 1 76 ? 20.752 30.840 -7.843 1.00 23.43 76 ARG B O 1
ATOM 1707 N N . TYR B 1 77 ? 22.117 32.576 -7.449 1.00 24.39 77 TYR B N 1
ATOM 1708 C CA . TYR B 1 77 ? 21.162 33.281 -6.633 1.00 23.70 77 TYR B CA 1
ATOM 1709 C C . TYR B 1 77 ? 21.534 34.733 -6.503 1.00 23.36 77 TYR B C 1
ATOM 1710 O O . TYR B 1 77 ? 22.585 35.141 -6.896 1.00 24.33 77 TYR B O 1
ATOM 1719 N N . ALA B 1 78 ? 20.641 35.505 -5.925 1.00 23.40 78 ALA B N 1
ATOM 1720 C CA . ALA B 1 78 ? 20.835 36.947 -5.800 1.00 23.46 78 ALA B CA 1
ATOM 1721 C C . ALA B 1 78 ? 20.637 37.363 -4.346 1.00 23.19 78 ALA B C 1
ATOM 1722 O O . ALA B 1 78 ? 19.949 36.694 -3.575 1.00 22.64 78 ALA B O 1
ATOM 1724 N N . ILE B 1 79 ? 21.238 38.490 -3.991 1.00 23.33 79 ILE B N 1
ATOM 1725 C CA . ILE B 1 79 ? 20.993 39.108 -2.708 1.00 23.59 79 ILE B CA 1
ATOM 1726 C C . ILE B 1 79 ? 20.605 40.558 -2.893 1.00 24.36 79 ILE B C 1
ATOM 1727 O O . ILE B 1 79 ? 20.847 41.142 -3.946 1.00 23.85 79 ILE B O 1
ATOM 1732 N N . ARG B 1 80 ? 19.955 41.112 -1.871 1.00 25.47 80 ARG B N 1
ATOM 1733 C CA . ARG B 1 80 ? 19.642 42.534 -1.824 1.00 26.37 80 ARG B CA 1
ATOM 1734 C C . ARG B 1 80 ? 20.092 43.085 -0.508 1.00 26.15 80 ARG B C 1
ATOM 1735 O O . ARG B 1 80 ? 19.809 42.513 0.534 1.00 25.04 80 ARG B O 1
ATOM 1743 N N . LEU B 1 81 ? 20.823 44.181 -0.573 1.00 27.13 81 LEU B N 1
ATOM 1744 C CA . LEU B 1 81 ? 21.347 44.821 0.605 1.00 28.41 81 LEU B CA 1
ATOM 1745 C C . LEU B 1 81 ? 20.349 45.829 1.160 1.00 28.57 81 LEU B C 1
ATOM 1746 O O . LEU B 1 81 ? 19.380 46.206 0.503 1.00 28.53 81 LEU B O 1
ATOM 1751 N N . ASP B 1 82 ? 20.591 46.218 2.400 1.00 29.53 82 ASP B N 1
ATOM 1752 C CA . ASP B 1 82 ? 19.716 47.102 3.140 1.00 30.34 82 ASP B CA 1
ATOM 1753 C C . ASP B 1 82 ? 19.785 48.539 2.635 1.00 30.04 82 ASP B C 1
ATOM 1754 O O . ASP B 1 82 ? 18.919 49.330 2.935 1.00 30.63 82 ASP B O 1
ATOM 1759 N N . ASP B 1 83 ? 20.825 48.851 1.861 1.00 30.30 83 ASP B N 1
ATOM 1760 C CA . ASP B 1 83 ? 20.960 50.115 1.163 1.00 30.31 83 ASP B CA 1
ATOM 1761 C C . ASP B 1 83 ? 20.256 50.073 -0.205 1.00 29.90 83 ASP B C 1
ATOM 1762 O O . ASP B 1 83 ? 20.242 51.041 -0.937 1.00 29.80 83 ASP B O 1
ATOM 1767 N N . GLY B 1 84 ? 19.673 48.934 -0.533 1.00 29.93 84 GLY B N 1
ATOM 1768 C CA . GLY B 1 84 ? 18.907 48.788 -1.764 1.00 29.53 84 GLY B CA 1
ATOM 1769 C C . GLY B 1 84 ? 19.652 48.165 -2.923 1.00 29.12 84 GLY B C 1
ATOM 1770 O O . GLY B 1 84 ? 19.086 47.958 -3.970 1.00 29.38 84 GLY B O 1
ATOM 1771 N N . ALA B 1 85 ? 20.934 47.875 -2.762 1.00 29.07 85 ALA B N 1
ATOM 1772 C CA . ALA B 1 85 ? 21.720 47.334 -3.869 1.00 27.54 85 ALA B CA 1
ATOM 1773 C C . ALA B 1 85 ? 21.436 45.842 -4.007 1.00 26.88 85 ALA B C 1
ATOM 1774 O O . ALA B 1 85 ? 21.257 45.141 -3.007 1.00 27.02 85 ALA B O 1
ATOM 1776 N N . ALA B 1 86 ? 21.385 45.383 -5.250 1.00 25.96 86 ALA B N 1
ATOM 1777 C CA . ALA B 1 86 ? 21.273 43.971 -5.585 1.00 25.94 86 ALA B CA 1
ATOM 1778 C C . ALA B 1 86 ? 22.555 43.463 -6.230 1.00 25.16 86 ALA B C 1
ATOM 1779 O O . ALA B 1 86 ? 23.194 44.169 -7.002 1.00 25.39 86 ALA B O 1
ATOM 1781 N N . ILE B 1 87 ? 22.910 42.223 -5.894 1.00 25.03 87 ILE B N 1
ATOM 1782 C CA . ILE B 1 87 ? 24.106 41.524 -6.395 1.00 24.62 87 ILE B CA 1
ATOM 1783 C C . ILE B 1 87 ? 23.682 40.118 -6.878 1.00 24.26 87 ILE B C 1
ATOM 1784 O O . ILE B 1 87 ? 23.023 39.391 -6.168 1.00 23.89 87 ILE B O 1
ATOM 1789 N N . TYR B 1 88 ? 24.024 39.766 -8.108 1.00 24.52 88 TYR B N 1
ATOM 1790 C CA . TYR B 1 88 ? 23.809 38.405 -8.582 1.00 24.46 88 TYR B CA 1
ATOM 1791 C C . TYR B 1 88 ? 25.085 37.570 -8.417 1.00 24.48 88 TYR B C 1
ATOM 1792 O O . TYR B 1 88 ? 26.181 38.026 -8.753 1.00 24.56 88 TYR B O 1
ATOM 1801 N N . ILE B 1 89 ? 24.913 36.340 -7.927 1.00 24.11 89 ILE B N 1
ATOM 1802 C CA . ILE B 1 89 ? 26.004 35.498 -7.543 1.00 24.12 89 ILE B CA 1
ATOM 1803 C C . ILE B 1 89 ? 25.912 34.138 -8.247 1.00 24.08 89 ILE B C 1
ATOM 1804 O O . ILE B 1 89 ? 24.882 33.458 -8.231 1.00 25.08 89 ILE B O 1
ATOM 1809 N N . GLU B 1 90 ? 27.013 33.738 -8.841 1.00 24.83 90 GLU B N 1
ATOM 1810 C CA . GLU B 1 90 ? 27.192 32.362 -9.244 1.00 25.02 90 GLU B CA 1
ATOM 1811 C C . GLU B 1 90 ? 28.351 31.819 -8.434 1.00 24.03 90 GLU B C 1
ATOM 1812 O O . GLU B 1 90 ? 29.407 32.439 -8.372 1.00 23.14 90 GLU B O 1
ATOM 1818 N N . ASN B 1 91 ? 28.135 30.709 -7.746 1.00 23.59 91 ASN B N 1
ATOM 1819 C CA . ASN B 1 91 ? 29.126 30.218 -6.780 1.00 24.31 91 ASN B CA 1
ATOM 1820 C C . ASN B 1 91 ? 29.473 28.794 -7.137 1.00 24.21 91 ASN B C 1
ATOM 1821 O O . ASN B 1 91 ? 28.622 27.913 -7.024 1.00 25.42 91 ASN B O 1
ATOM 1826 N N . ASN B 1 92 ? 30.696 28.583 -7.619 1.00 24.36 92 ASN B N 1
ATOM 1827 C CA . ASN B 1 92 ? 31.120 27.303 -8.187 1.00 23.93 92 ASN B CA 1
ATOM 1828 C C . ASN B 1 92 ? 32.198 26.656 -7.382 1.00 23.56 92 ASN B C 1
ATOM 1829 O O . ASN B 1 92 ? 33.247 27.226 -7.241 1.00 22.29 92 ASN B O 1
ATOM 1834 N N . GLY B 1 93 ? 31.979 25.431 -6.905 1.00 23.68 93 GLY B N 1
ATOM 1835 C CA . GLY B 1 93 ? 32.943 24.872 -5.948 1.00 24.20 93 GLY B CA 1
ATOM 1836 C C . GLY B 1 93 ? 32.865 23.388 -5.788 1.00 24.99 93 GLY B C 1
ATOM 1837 O O . GLY B 1 93 ? 32.234 22.709 -6.577 1.00 24.45 93 GLY B O 1
ATOM 1838 N N . ILE B 1 94 ? 33.523 22.888 -4.752 1.00 26.13 94 ILE B N 1
ATOM 1839 C CA . ILE B 1 94 ? 33.605 21.475 -4.521 1.00 28.22 94 ILE B CA 1
ATOM 1840 C C . ILE B 1 94 ? 33.459 21.167 -3.045 1.00 28.53 94 ILE B C 1
ATOM 1841 O O . ILE B 1 94 ? 33.746 21.991 -2.172 1.00 25.46 94 ILE B O 1
ATOM 1846 N N . ARG B 1 95 ? 32.946 19.969 -2.811 1.00 30.70 95 ARG B N 1
ATOM 1847 C CA . ARG B 1 95 ? 32.819 19.407 -1.470 1.00 32.61 95 ARG B CA 1
ATOM 1848 C C . ARG B 1 95 ? 33.253 17.944 -1.546 1.00 33.87 95 ARG B C 1
ATOM 1849 O O . ARG B 1 95 ? 32.685 17.159 -2.304 1.00 33.09 95 ARG B O 1
ATOM 1857 N N . THR B 1 96 ? 34.296 17.618 -0.800 1.00 35.90 96 THR B N 1
ATOM 1858 C CA . THR B 1 96 ? 34.833 16.281 -0.742 1.00 38.21 96 THR B CA 1
ATOM 1859 C C . THR B 1 96 ? 34.830 15.784 0.718 1.00 40.65 96 THR B C 1
ATOM 1860 O O . THR B 1 96 ? 35.031 16.551 1.648 1.00 39.51 96 THR B O 1
ATOM 1864 N N . VAL B 1 97 ? 34.567 14.496 0.920 1.00 44.06 97 VAL B N 1
ATOM 1865 C CA . VAL B 1 97 ? 34.647 13.904 2.272 1.00 46.49 97 VAL B CA 1
ATOM 1866 C C . VAL B 1 97 ? 35.717 12.828 2.244 1.00 48.83 97 VAL B C 1
ATOM 1867 O O . VAL B 1 97 ? 35.998 12.279 1.181 1.00 48.90 97 VAL B O 1
ATOM 1871 N N . PRO B 1 98 ? 36.329 12.530 3.410 1.00 51.98 98 PRO B N 1
ATOM 1872 C CA . PRO B 1 98 ? 37.184 11.338 3.474 1.00 53.38 98 PRO B CA 1
ATOM 1873 C C . PRO B 1 98 ? 36.398 10.016 3.297 1.00 55.28 98 PRO B C 1
ATOM 1874 O O . PRO B 1 98 ? 35.176 10.022 3.079 1.00 55.49 98 PRO B O 1
ATOM 1878 N N . ASP B 1 99 ? 37.109 8.901 3.438 1.00 57.39 99 ASP B N 1
ATOM 1879 C CA . ASP B 1 99 ? 36.731 7.614 2.831 1.00 58.73 99 ASP B CA 1
ATOM 1880 C C . ASP B 1 99 ? 35.503 6.941 3.486 1.00 60.03 99 ASP B C 1
ATOM 1881 O O . ASP B 1 99 ? 34.621 6.411 2.798 1.00 60.04 99 ASP B O 1
ATOM 1886 N N . GLU B 1 100 ? 35.412 7.034 4.808 1.00 61.57 100 GLU B N 1
ATOM 1887 C CA . GLU B 1 100 ? 34.337 6.380 5.575 1.00 62.62 100 GLU B CA 1
ATOM 1888 C C . GLU B 1 100 ? 32.994 7.111 5.461 1.00 63.66 100 GLU B C 1
ATOM 1889 O O . GLU B 1 100 ? 31.973 6.631 5.968 1.00 63.60 100 GLU B O 1
ATOM 1895 N N . TYR B 1 101 ? 32.993 8.267 4.794 1.00 64.99 101 TYR B N 1
ATOM 1896 C CA . TYR B 1 101 ? 31.763 9.037 4.584 1.00 65.75 101 TYR B CA 1
ATOM 1897 C C . TYR B 1 101 ? 31.258 9.013 3.120 1.00 66.37 101 TYR B C 1
ATOM 1898 O O . TYR B 1 101 ? 30.191 9.568 2.829 1.00 66.47 101 TYR B O 1
ATOM 1907 N N . ILE B 1 102 ? 32.009 8.373 2.220 1.00 66.76 102 ILE B N 1
ATOM 1908 C CA . ILE B 1 102 ? 31.759 8.465 0.764 1.00 67.33 102 ILE B CA 1
ATOM 1909 C C . ILE B 1 102 ? 30.442 7.819 0.272 1.00 67.94 102 ILE B C 1
ATOM 1910 O O . ILE B 1 102 ? 29.762 8.375 -0.606 1.00 67.73 102 ILE B O 1
ATOM 1915 N N . GLU B 1 103 ? 30.082 6.658 0.825 1.00 68.69 103 GLU B N 1
ATOM 1916 C CA . GLU B 1 103 ? 28.829 5.993 0.443 1.00 69.04 103 GLU B CA 1
ATOM 1917 C C . GLU B 1 103 ? 27.616 6.679 1.077 1.00 69.39 103 GLU B C 1
ATOM 1918 O O . GLU B 1 103 ? 26.514 6.647 0.514 1.00 69.51 103 GLU B O 1
ATOM 1924 N N . ALA B 1 104 ? 27.827 7.315 2.230 1.00 69.72 104 ALA B N 1
ATOM 1925 C CA . ALA B 1 104 ? 26.827 8.218 2.807 1.00 69.97 104 ALA B CA 1
ATOM 1926 C C . ALA B 1 104 ? 26.533 9.398 1.858 1.00 70.18 104 ALA B C 1
ATOM 1927 O O . ALA B 1 104 ? 25.371 9.696 1.563 1.00 70.29 104 ALA B O 1
ATOM 1929 N N . VAL B 1 105 ? 27.593 10.039 1.367 1.00 70.41 105 VAL B N 1
ATOM 1930 C CA . VAL B 1 105 ? 27.482 11.208 0.466 1.00 70.58 105 VAL B CA 1
ATOM 1931 C C . VAL B 1 105 ? 26.727 10.902 -0.853 1.00 70.72 105 VAL B C 1
ATOM 1932 O O . VAL B 1 105 ? 25.971 11.740 -1.369 1.00 70.61 105 VAL B O 1
ATOM 1936 N N . LYS B 1 106 ? 26.931 9.697 -1.376 1.00 70.87 106 LYS B N 1
ATOM 1937 C CA . LYS B 1 106 ? 26.334 9.274 -2.635 1.00 71.16 106 LYS B CA 1
ATOM 1938 C C . LYS B 1 106 ? 24.979 8.584 -2.420 1.00 71.29 106 LYS B C 1
ATOM 1939 O O . LYS B 1 106 ? 24.334 8.139 -3.375 1.00 71.02 106 LYS B O 1
ATOM 1945 N N . PRO B 1 113 ? 30.436 16.492 9.208 1.00 56.37 113 PRO B N 1
ATOM 1946 C CA . PRO B 1 113 ? 30.204 17.932 9.073 1.00 55.81 113 PRO B CA 1
ATOM 1947 C C . PRO B 1 113 ? 31.493 18.756 9.167 1.00 55.17 113 PRO B C 1
ATOM 1948 O O . PRO B 1 113 ? 31.765 19.569 8.291 1.00 54.85 113 PRO B O 1
ATOM 1952 N N . ASN B 1 114 ? 32.274 18.526 10.220 1.00 54.62 114 ASN B N 1
ATOM 1953 C CA . ASN B 1 114 ? 33.703 18.904 10.238 1.00 53.93 114 ASN B CA 1
ATOM 1954 C C . ASN B 1 114 ? 34.467 18.121 9.155 1.00 52.86 114 ASN B C 1
ATOM 1955 O O . ASN B 1 114 ? 35.565 18.512 8.742 1.00 52.89 114 ASN B O 1
ATOM 1960 N N . ALA B 1 115 ? 33.890 16.988 8.753 1.00 51.03 115 ALA B N 1
ATOM 1961 C CA . ALA B 1 115 ? 34.470 16.100 7.764 1.00 49.55 115 ALA B CA 1
ATOM 1962 C C . ALA B 1 115 ? 34.875 16.827 6.473 1.00 47.97 115 ALA B C 1
ATOM 1963 O O . ALA B 1 115 ? 36.036 16.834 6.085 1.00 48.40 115 ALA B O 1
ATOM 1965 N N . TYR B 1 116 ? 33.896 17.456 5.846 1.00 45.52 116 TYR B N 1
ATOM 1966 C CA . TYR B 1 116 ? 34.027 18.019 4.509 1.00 43.91 116 TYR B CA 1
ATOM 1967 C C . TYR B 1 116 ? 35.203 18.985 4.272 1.00 39.16 116 TYR B C 1
ATOM 1968 O O . TYR B 1 116 ? 35.558 19.796 5.115 1.00 38.06 116 TYR B O 1
ATOM 1977 N N . TYR B 1 117 ? 35.773 18.912 3.078 1.00 34.00 117 TYR B N 1
ATOM 1978 C CA . TYR B 1 117 ? 36.470 20.034 2.512 1.00 30.61 117 TYR B CA 1
ATOM 1979 C C . TYR B 1 117 ? 35.429 20.693 1.606 1.00 28.96 117 TYR B C 1
ATOM 1980 O O . TYR B 1 117 ? 34.927 20.056 0.715 1.00 28.17 117 TYR B O 1
ATOM 1989 N N . PHE B 1 118 ? 35.107 21.963 1.833 1.00 27.44 118 PHE B N 1
ATOM 1990 C CA . PHE B 1 118 ? 33.961 22.590 1.168 1.00 27.49 118 PHE B CA 1
ATOM 1991 C C . PHE B 1 118 ? 34.316 24.034 0.834 1.00 26.67 118 PHE B C 1
ATOM 1992 O O . PHE B 1 118 ? 34.230 24.895 1.678 1.00 25.20 118 PHE B O 1
ATOM 2000 N N . ARG B 1 119 ? 34.756 24.258 -0.407 1.00 25.81 119 ARG B N 1
ATOM 2001 C CA . ARG B 1 119 ? 35.268 25.532 -0.851 1.00 26.39 119 ARG B CA 1
ATOM 2002 C C . ARG B 1 119 ? 34.782 25.847 -2.247 1.00 26.05 119 ARG B C 1
ATOM 2003 O O . ARG B 1 119 ? 34.574 24.955 -3.088 1.00 25.79 119 ARG B O 1
ATOM 2011 N N . THR B 1 120 ? 34.597 27.135 -2.502 1.00 26.03 120 THR B N 1
ATOM 2012 C CA . THR B 1 120 ? 33.971 27.569 -3.723 1.00 25.60 120 THR B CA 1
ATOM 2013 C C . THR B 1 120 ? 34.587 28.883 -4.228 1.00 24.37 120 THR B C 1
ATOM 2014 O O . THR B 1 120 ? 35.252 29.574 -3.487 1.00 23.09 120 THR B O 1
ATOM 2018 N N . ILE B 1 121 ? 34.360 29.193 -5.507 1.00 23.94 121 ILE B N 1
ATOM 2019 C CA . ILE B 1 121 ? 34.714 30.494 -6.094 1.00 23.62 121 ILE B CA 1
ATOM 2020 C C . ILE B 1 121 ? 33.445 31.170 -6.594 1.00 24.32 121 ILE B C 1
ATOM 2021 O O . ILE B 1 121 ? 32.825 30.699 -7.567 1.00 24.58 121 ILE B O 1
ATOM 2026 N N . PRO B 1 122 ? 33.051 32.291 -5.974 1.00 24.89 122 PRO B N 1
ATOM 2027 C CA . PRO B 1 122 ? 31.966 33.124 -6.491 1.00 25.18 122 PRO B CA 1
ATOM 2028 C C . PRO B 1 122 ? 32.401 34.184 -7.457 1.00 25.97 122 PRO B C 1
ATOM 2029 O O . PRO B 1 122 ? 33.510 34.738 -7.335 1.00 24.70 122 PRO B O 1
ATOM 2033 N N . THR B 1 123 ? 31.493 34.433 -8.403 1.00 26.55 123 THR B N 1
ATOM 2034 C CA . THR B 1 123 ? 31.549 35.484 -9.418 1.00 26.96 123 THR B CA 1
ATOM 2035 C C . THR B 1 123 ? 30.362 36.378 -9.137 1.00 26.71 123 THR B C 1
ATOM 2036 O O . THR B 1 123 ? 29.260 35.885 -8.900 1.00 28.58 123 THR B O 1
ATOM 2040 N N . PHE B 1 124 ? 30.567 37.689 -9.148 1.00 26.88 124 PHE B N 1
ATOM 2041 C CA . PHE B 1 124 ? 29.496 38.653 -8.875 1.00 26.10 124 PHE B CA 1
ATOM 2042 C C . PHE B 1 124 ? 29.176 39.554 -10.080 1.00 26.00 124 PHE B C 1
ATOM 2043 O O . PHE B 1 124 ? 30.016 39.839 -10.913 1.00 26.31 124 PHE B O 1
ATOM 2051 N N . GLU B 1 125 ? 27.913 39.965 -10.138 1.00 26.25 125 GLU B N 1
ATOM 2052 C CA . GLU B 1 125 ? 27.402 40.888 -11.095 1.00 26.12 125 GLU B CA 1
ATOM 2053 C C . GLU B 1 125 ? 26.678 41.906 -10.260 1.00 25.95 125 GLU B C 1
ATOM 2054 O O . GLU B 1 125 ? 25.862 41.537 -9.423 1.00 26.09 125 GLU B O 1
ATOM 2060 N N . THR B 1 126 ? 27.009 43.172 -10.485 1.00 26.41 126 THR B N 1
ATOM 2061 C CA . THR B 1 126 ? 26.511 44.295 -9.707 1.00 26.60 126 THR B CA 1
ATOM 2062 C C . THR B 1 126 ? 26.056 45.394 -10.662 1.00 27.04 126 THR B C 1
ATOM 2063 O O . THR B 1 126 ? 26.456 45.387 -11.835 1.00 27.59 126 THR B O 1
ATOM 2067 N N . TYR B 1 127 ? 25.223 46.321 -10.166 1.00 26.74 127 TYR B N 1
ATOM 2068 C CA . TYR B 1 127 ? 24.502 47.293 -11.005 1.00 26.88 127 TYR B CA 1
ATOM 2069 C C . TYR B 1 127 ? 24.639 48.737 -10.513 1.00 27.96 127 TYR B C 1
ATOM 2070 O O . TYR B 1 127 ? 23.852 49.584 -10.886 1.00 27.73 127 TYR B O 1
ATOM 2079 N N . SER B 1 128 ? 25.656 49.019 -9.701 1.00 28.75 128 SER B N 1
ATOM 2080 C CA . SER B 1 128 ? 25.939 50.391 -9.283 1.00 29.96 128 SER B CA 1
ATOM 2081 C C . SER B 1 128 ? 27.415 50.554 -8.978 1.00 30.10 128 SER B C 1
ATOM 2082 O O . SER B 1 128 ? 28.085 49.567 -8.692 1.00 28.38 128 SER B O 1
ATOM 2085 N N . PRO B 1 129 ? 27.943 51.786 -9.122 1.00 31.49 129 PRO B N 1
ATOM 2086 C CA . PRO B 1 129 ? 29.374 52.052 -8.920 1.00 31.32 129 PRO B CA 1
ATOM 2087 C C . PRO B 1 129 ? 29.913 51.708 -7.561 1.00 31.74 129 PRO B C 1
ATOM 2088 O O . PRO B 1 129 ? 31.103 51.443 -7.436 1.00 32.59 129 PRO B O 1
ATOM 2092 N N . LYS B 1 130 ? 29.063 51.715 -6.543 1.00 32.00 130 LYS B N 1
ATOM 2093 C CA . LYS B 1 130 ? 29.486 51.409 -5.189 1.00 32.39 130 LYS B CA 1
ATOM 2094 C C . LYS B 1 130 ? 29.965 49.934 -5.055 1.00 31.96 130 LYS B C 1
ATOM 2095 O O . LYS B 1 130 ? 30.818 49.631 -4.232 1.00 31.38 130 LYS B O 1
ATOM 2101 N N . TYR B 1 131 ? 29.440 49.041 -5.897 1.00 32.22 131 TYR B N 1
ATOM 2102 C CA . TYR B 1 131 ? 29.779 47.606 -5.832 1.00 32.38 131 TYR B CA 1
ATOM 2103 C C . TYR B 1 131 ? 30.593 47.067 -7.019 1.00 32.95 131 TYR B C 1
ATOM 2104 O O . TYR B 1 131 ? 30.763 45.848 -7.175 1.00 32.67 131 TYR B O 1
ATOM 2113 N N . LYS B 1 132 ? 31.113 47.976 -7.837 1.00 33.26 132 LYS B N 1
ATOM 2114 C CA . LYS B 1 132 ? 31.825 47.608 -9.042 1.00 32.98 132 LYS B CA 1
ATOM 2115 C C . LYS B 1 132 ? 33.075 46.805 -8.677 1.00 32.15 132 LYS B C 1
ATOM 2116 O O . LYS B 1 132 ? 33.481 45.931 -9.427 1.00 32.48 132 LYS B O 1
ATOM 2122 N N . TRP B 1 133 ? 33.663 47.092 -7.518 1.00 30.98 133 TRP B N 1
ATOM 2123 C CA . TRP B 1 133 ? 34.844 46.377 -7.030 1.00 30.14 133 TRP B CA 1
ATOM 2124 C C . TRP B 1 133 ? 34.658 44.856 -6.955 1.00 28.93 133 TRP B C 1
ATOM 2125 O O . TRP B 1 133 ? 35.627 44.120 -7.063 1.00 28.25 133 TRP B O 1
ATOM 2136 N N . MET B 1 134 ? 33.424 44.404 -6.755 1.00 27.98 134 MET B N 1
ATOM 2137 C CA . MET B 1 134 ? 33.110 42.963 -6.663 1.00 26.32 134 MET B CA 1
ATOM 2138 C C . MET B 1 134 ? 33.311 42.262 -8.007 1.00 26.43 134 MET B C 1
ATOM 2139 O O . MET B 1 134 ? 33.549 41.011 -8.081 1.00 26.26 134 MET B O 1
ATOM 2144 N N . MET B 1 135 ? 33.218 43.034 -9.094 1.00 26.16 135 MET B N 1
ATOM 2145 C CA . MET B 1 135 ? 33.435 42.449 -10.420 1.00 25.88 135 MET B CA 1
ATOM 2146 C C . MET B 1 135 ? 34.902 42.575 -10.842 1.00 26.56 135 MET B C 1
ATOM 2147 O O . MET B 1 135 ? 35.247 42.199 -11.955 1.00 27.35 135 MET B O 1
ATOM 2152 N N . ASN B 1 136 ? 35.762 43.088 -9.960 1.00 27.08 136 ASN B N 1
ATOM 2153 C CA . ASN B 1 136 ? 37.170 43.397 -10.277 1.00 26.60 136 ASN B CA 1
ATOM 2154 C C . ASN B 1 136 ? 38.190 42.847 -9.291 1.00 26.51 136 ASN B C 1
ATOM 2155 O O . ASN B 1 136 ? 39.357 43.304 -9.249 1.00 25.94 136 ASN B O 1
ATOM 2160 N N . HIS B 1 137 ? 37.755 41.884 -8.487 1.00 26.31 137 HIS B N 1
ATOM 2161 C CA . HIS B 1 137 ? 38.643 41.123 -7.627 1.00 25.52 137 HIS B CA 1
ATOM 2162 C C . HIS B 1 137 ? 38.257 39.660 -7.739 1.00 25.03 137 HIS B C 1
ATOM 2163 O O . HIS B 1 137 ? 37.138 39.331 -8.169 1.00 23.84 137 HIS B O 1
ATOM 2170 N N . ILE B 1 138 ? 39.194 38.816 -7.300 1.00 24.64 138 ILE B N 1
ATOM 2171 C CA . ILE B 1 138 ? 38.998 37.377 -7.165 1.00 25.10 138 ILE B CA 1
ATOM 2172 C C . ILE B 1 138 ? 38.575 37.091 -5.720 1.00 24.86 138 ILE B C 1
ATOM 2173 O O . ILE B 1 138 ? 39.075 37.709 -4.773 1.00 23.89 138 ILE B O 1
ATOM 2178 N N . PHE B 1 139 ? 37.658 36.142 -5.579 1.00 24.67 139 PHE B N 1
ATOM 2179 C CA . PHE B 1 139 ? 37.105 35.770 -4.298 1.00 24.86 139 PHE B CA 1
ATOM 2180 C C . PHE B 1 139 ? 37.211 34.263 -4.096 1.00 25.16 139 PHE B C 1
ATOM 2181 O O . PHE B 1 139 ? 37.155 33.485 -5.052 1.00 23.96 139 PHE B O 1
ATOM 2189 N N . VAL B 1 140 ? 37.338 33.877 -2.831 1.00 26.31 140 VAL B N 1
ATOM 2190 C CA . VAL B 1 140 ? 37.163 32.494 -2.372 1.00 26.76 140 VAL B CA 1
ATOM 2191 C C . VAL B 1 140 ? 36.072 32.520 -1.285 1.00 28.28 140 VAL B C 1
ATOM 2192 O O . VAL B 1 140 ? 35.929 33.499 -0.527 1.00 26.43 140 VAL B O 1
ATOM 2196 N N . CYS B 1 141 ? 35.319 31.433 -1.237 1.00 30.05 141 CYS B N 1
ATOM 2197 C CA . CYS B 1 141 ? 34.307 31.220 -0.246 1.00 30.57 141 CYS B CA 1
ATOM 2198 C C . CYS B 1 141 ? 34.596 29.920 0.545 1.00 30.77 141 CYS B C 1
ATOM 2199 O O . CYS B 1 141 ? 34.841 28.870 -0.035 1.00 30.10 141 CYS B O 1
ATOM 2202 N N . CYS B 1 142 ? 34.679 30.020 1.869 1.00 32.11 142 CYS B N 1
ATOM 2203 C CA . CYS B 1 142 ? 34.772 28.856 2.752 1.00 32.58 142 CYS B CA 1
ATOM 2204 C C . CYS B 1 142 ? 33.380 28.521 3.265 1.00 33.34 142 CYS B C 1
ATOM 2205 O O . CYS B 1 142 ? 32.729 29.370 3.862 1.00 33.23 142 CYS B O 1
ATOM 2208 N N . ALA B 1 143 ? 32.908 27.300 3.024 1.00 34.26 143 ALA B N 1
ATOM 2209 C CA . ALA B 1 143 ? 31.549 26.922 3.405 1.00 35.76 143 ALA B CA 1
ATOM 2210 C C . ALA B 1 143 ? 31.490 25.757 4.385 1.00 36.70 143 ALA B C 1
ATOM 2211 O O . ALA B 1 143 ? 32.452 25.018 4.526 1.00 35.66 143 ALA B O 1
ATOM 2213 N N . SER B 1 144 ? 30.340 25.640 5.049 1.00 38.91 144 SER B N 1
ATOM 2214 C CA . SER B 1 144 ? 29.990 24.527 5.914 1.00 41.63 144 SER B CA 1
ATOM 2215 C C . SER B 1 144 ? 28.525 24.214 5.746 1.00 43.52 144 SER B C 1
ATOM 2216 O O . SER B 1 144 ? 27.735 25.118 5.515 1.00 42.47 144 SER B O 1
ATOM 2219 N N . ARG B 1 145 ? 28.145 22.940 5.878 1.00 46.29 145 ARG B N 1
ATOM 2220 C CA . ARG B 1 145 ? 26.711 22.610 5.967 1.00 48.80 145 ARG B CA 1
ATOM 2221 C C . ARG B 1 145 ? 26.311 22.014 7.323 1.00 50.39 145 ARG B C 1
ATOM 2222 O O . ARG B 1 145 ? 27.158 21.559 8.105 1.00 51.27 145 ARG B O 1
ATOM 2230 N N . LEU B 1 146 ? 25.004 22.079 7.594 1.00 51.94 146 LEU B N 1
ATOM 2231 C CA . LEU B 1 146 ? 24.439 21.947 8.944 1.00 52.44 146 LEU B CA 1
ATOM 2232 C C . LEU B 1 146 ? 23.098 21.202 8.808 1.00 53.35 146 LEU B C 1
ATOM 2233 O O . LEU B 1 146 ? 22.924 20.469 7.816 1.00 53.91 146 LEU B O 1
ATOM 2238 N N . PRO B 1 147 ? 22.178 21.327 9.808 1.00 53.76 147 PRO B N 1
ATOM 2239 C CA . PRO B 1 147 ? 20.744 21.144 9.578 1.00 53.34 147 PRO B CA 1
ATOM 2240 C C . PRO B 1 147 ? 20.314 21.080 8.083 1.00 53.27 147 PRO B C 1
ATOM 2241 O O . PRO B 1 147 ? 20.508 20.051 7.408 1.00 53.47 147 PRO B O 1
ATOM 2245 N N . GLU B 1 148 ? 19.706 22.156 7.598 1.00 52.75 148 GLU B N 1
ATOM 2246 C CA . GLU B 1 148 ? 19.542 22.397 6.173 1.00 52.04 148 GLU B CA 1
ATOM 2247 C C . GLU B 1 148 ? 19.745 23.890 5.919 1.00 50.75 148 GLU B C 1
ATOM 2248 O O . GLU B 1 148 ? 18.796 2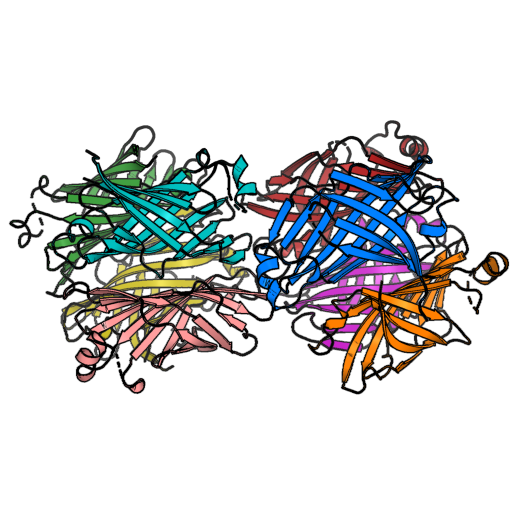4.613 5.586 1.00 49.79 148 GLU B O 1
ATOM 2254 N N . ASN B 1 149 ? 21.001 24.312 6.121 1.00 49.47 149 ASN B N 1
ATOM 2255 C CA . ASN B 1 149 ? 21.444 25.718 6.093 1.00 48.24 149 ASN B CA 1
ATOM 2256 C C . ASN B 1 149 ? 22.966 25.851 6.075 1.00 47.15 149 ASN B C 1
ATOM 2257 O O . ASN B 1 149 ? 23.633 25.706 7.117 1.00 48.02 149 ASN B O 1
ATOM 2262 N N . VAL B 1 150 ? 23.497 26.178 4.903 1.00 44.46 150 VAL B N 1
ATOM 2263 C CA . VAL B 1 150 ? 24.930 26.275 4.710 1.00 42.18 150 VAL B CA 1
ATOM 2264 C C . VAL B 1 150 ? 25.405 27.653 5.139 1.00 39.73 150 VAL B C 1
ATOM 2265 O O . VAL B 1 150 ? 24.718 28.644 4.929 1.00 38.10 150 VAL B O 1
ATOM 2269 N N . LEU B 1 151 ? 26.554 27.679 5.818 1.00 37.82 151 LEU B N 1
ATOM 2270 C CA . LEU B 1 151 ? 27.238 28.900 6.181 1.00 36.23 151 LEU B CA 1
ATOM 2271 C C . LEU B 1 151 ? 28.351 29.169 5.185 1.00 33.87 151 LEU B C 1
ATOM 2272 O O . LEU B 1 151 ? 29.212 28.342 4.974 1.00 31.85 151 LEU B O 1
ATOM 2277 N N . LEU B 1 152 ? 28.333 30.353 4.593 1.00 33.24 152 LEU B N 1
ATOM 2278 C CA . LEU B 1 152 ? 29.311 30.758 3.590 1.00 32.36 152 LEU B CA 1
ATOM 2279 C C . LEU B 1 152 ? 30.042 32.017 4.039 1.00 31.33 152 LEU B C 1
ATOM 2280 O O . LEU B 1 152 ? 29.413 33.024 4.341 1.00 30.31 152 LEU B O 1
ATOM 2285 N N . LYS B 1 153 ? 31.363 31.941 4.080 1.00 30.17 153 LYS B N 1
ATOM 2286 C CA . LYS B 1 153 ? 32.223 33.080 4.344 1.00 30.46 153 LYS B CA 1
ATOM 2287 C C . LYS B 1 153 ? 32.940 33.484 3.059 1.00 29.23 153 LYS B C 1
ATOM 2288 O O . LYS B 1 153 ? 33.603 32.656 2.433 1.00 28.21 153 LYS B O 1
ATOM 2294 N N . PHE B 1 154 ? 32.821 34.759 2.694 1.00 27.67 154 PHE B N 1
ATOM 2295 C CA . PHE B 1 154 ? 33.412 35.280 1.478 1.00 27.30 154 PHE B CA 1
ATOM 2296 C C . PHE B 1 154 ? 34.671 36.069 1.756 1.00 26.84 154 PHE B C 1
ATOM 2297 O O . PHE B 1 154 ? 34.670 36.993 2.564 1.00 26.32 154 PHE B O 1
ATOM 2305 N N . TYR B 1 155 ? 35.742 35.721 1.045 1.00 26.95 155 TYR B N 1
ATOM 2306 C CA . TYR B 1 155 ? 37.018 36.409 1.164 1.00 27.41 155 TYR B CA 1
ATOM 2307 C C . TYR B 1 155 ? 37.429 37.046 -0.156 1.00 27.58 155 TYR B C 1
ATOM 2308 O O . TYR B 1 155 ? 37.411 36.390 -1.207 1.00 26.93 155 TYR B O 1
ATOM 2317 N N . LYS B 1 156 ? 37.739 38.343 -0.090 1.00 27.00 156 LYS B N 1
ATOM 2318 C CA . LYS B 1 156 ? 38.325 39.060 -1.196 1.00 27.49 156 LYS B CA 1
ATOM 2319 C C . LYS B 1 156 ? 39.796 38.769 -1.230 1.00 27.06 156 LYS B C 1
ATOM 2320 O O . LYS B 1 156 ? 40.490 39.023 -0.244 1.00 26.25 156 LYS B O 1
ATOM 2326 N N . ILE B 1 157 ? 40.291 38.300 -2.374 1.00 27.54 157 ILE B N 1
ATOM 2327 C CA . ILE B 1 157 ? 41.731 38.122 -2.512 1.00 28.55 157 ILE B CA 1
ATOM 2328 C C . ILE B 1 157 ? 42.344 39.482 -2.790 1.00 30.17 157 ILE B C 1
ATOM 2329 O O . ILE B 1 157 ? 41.979 40.177 -3.752 1.00 29.25 157 ILE B O 1
ATOM 2334 N N . SER B 1 158 ? 43.283 39.830 -1.919 1.00 32.07 158 SER B N 1
ATOM 2335 C CA . SER B 1 158 ? 43.974 41.091 -1.974 1.00 34.02 158 SER B CA 1
ATOM 2336 C C . SER B 1 158 ? 45.286 40.913 -2.728 1.00 34.65 158 SER B C 1
ATOM 2337 O O . SER B 1 158 ? 45.732 41.871 -3.378 1.00 36.91 158 SER B O 1
ATOM 2340 N N . GLU C 1 8 ? 11.693 22.723 -40.077 1.00 51.01 8 GLU D N 1
ATOM 2341 C CA . GLU C 1 8 ? 11.400 24.125 -39.646 1.00 50.87 8 GLU D CA 1
ATOM 2342 C C . GLU C 1 8 ? 12.620 24.847 -39.056 1.00 50.24 8 GLU D C 1
ATOM 2343 O O . GLU C 1 8 ? 12.550 26.062 -38.791 1.00 50.61 8 GLU D O 1
ATOM 2349 N N . MET C 1 9 ? 13.724 24.121 -38.835 1.00 48.60 9 MET D N 1
ATOM 2350 C CA . MET C 1 9 ? 14.998 24.781 -38.547 1.00 47.35 9 MET D CA 1
ATOM 2351 C C . MET C 1 9 ? 15.702 25.185 -39.847 1.00 47.04 9 MET D C 1
ATOM 2352 O O . MET C 1 9 ? 16.095 24.334 -40.651 1.00 47.12 9 MET D O 1
ATOM 2357 N N . ASN C 1 10 ? 15.887 26.489 -40.021 1.00 46.28 10 ASN D N 1
ATOM 2358 C CA . ASN C 1 10 ? 16.600 27.024 -41.165 1.00 45.80 10 ASN D CA 1
ATOM 2359 C C . ASN C 1 10 ? 18.022 27.388 -40.788 1.00 44.64 10 ASN D C 1
ATOM 2360 O O . ASN C 1 10 ? 18.294 27.732 -39.655 1.00 43.78 10 ASN D O 1
ATOM 2365 N N . TYR C 1 11 ? 18.923 27.288 -41.749 1.00 43.98 11 TYR D N 1
ATOM 2366 C CA . TYR C 1 11 ? 20.313 27.650 -41.555 1.00 44.15 11 TYR D CA 1
ATOM 2367 C C . TYR C 1 11 ? 20.932 28.076 -42.885 1.00 43.24 11 TYR D C 1
ATOM 2368 O O . TYR C 1 11 ? 20.389 27.767 -43.936 1.00 41.66 11 TYR D O 1
ATOM 2377 N N . GLU C 1 12 ? 22.072 28.762 -42.821 1.00 42.20 12 GLU D N 1
ATOM 2378 C CA . GLU C 1 12 ? 22.813 29.183 -44.017 1.00 42.39 12 GLU D CA 1
ATOM 2379 C C . GLU C 1 12 ? 24.274 28.818 -43.814 1.00 41.10 12 GLU D C 1
ATOM 2380 O O . GLU C 1 12 ? 24.813 29.111 -42.761 1.00 40.17 12 GLU D O 1
ATOM 2386 N N . GLU C 1 13 ? 24.900 28.175 -44.794 1.00 40.19 13 GLU D N 1
ATOM 2387 C CA . GLU C 1 13 ? 26.350 27.993 -44.782 1.00 40.13 13 GLU D CA 1
ATOM 2388 C C . GLU C 1 13 ? 26.997 29.338 -45.024 1.00 38.52 13 GLU D C 1
ATOM 2389 O O . GLU C 1 13 ? 26.754 29.935 -46.041 1.00 38.76 13 GLU D O 1
ATOM 2395 N N . VAL C 1 14 ? 27.848 29.770 -44.104 1.00 35.99 14 VAL D N 1
ATOM 2396 C CA . VAL C 1 14 ? 28.445 31.086 -44.134 1.00 35.22 14 VAL D CA 1
ATOM 2397 C C . VAL C 1 14 ? 29.911 31.083 -44.598 1.00 33.85 14 VAL D C 1
ATOM 2398 O O . VAL C 1 14 ? 30.320 31.954 -45.347 1.00 33.10 14 VAL D O 1
ATOM 2402 N N . PHE C 1 15 ? 30.699 30.116 -44.154 1.00 32.89 15 PHE D N 1
ATOM 2403 C CA . PHE C 1 15 ? 32.035 29.924 -44.690 1.00 32.54 15 PHE D CA 1
ATOM 2404 C C . PHE C 1 15 ? 32.569 28.554 -44.299 1.00 32.36 15 PHE D C 1
ATOM 2405 O O . PHE C 1 15 ? 31.959 27.803 -43.529 1.00 31.45 15 PHE D O 1
ATOM 2413 N N . SER C 1 16 ? 33.718 28.217 -44.842 1.00 32.55 16 SER D N 1
ATOM 2414 C CA . SER C 1 16 ? 34.430 27.045 -44.396 1.00 33.43 16 SER D CA 1
ATOM 2415 C C . SER C 1 16 ? 35.858 27.441 -44.121 1.00 32.89 16 SER D C 1
ATOM 2416 O O . SER C 1 16 ? 36.312 28.513 -44.537 1.00 30.25 16 SER D O 1
ATOM 2419 N N . ILE C 1 17 ? 36.553 26.586 -43.387 1.00 33.67 17 ILE D N 1
ATOM 2420 C CA . ILE C 1 17 ? 37.965 26.762 -43.124 1.00 34.07 17 ILE D CA 1
ATOM 2421 C C . ILE C 1 17 ? 38.669 25.440 -43.315 1.00 34.53 17 ILE D C 1
ATOM 2422 O O . ILE C 1 17 ? 38.221 24.427 -42.793 1.00 34.31 17 ILE D O 1
ATOM 2427 N N . THR C 1 18 ? 39.774 25.449 -44.053 1.00 34.66 18 THR D N 1
ATOM 2428 C CA . THR C 1 18 ? 40.597 24.257 -44.167 1.00 34.69 18 THR D CA 1
ATOM 2429 C C . THR C 1 18 ? 41.871 24.523 -43.401 1.00 34.39 18 THR D C 1
ATOM 2430 O O . THR C 1 18 ? 42.618 25.420 -43.745 1.00 33.15 18 THR D O 1
ATOM 2434 N N . ILE C 1 19 ? 42.068 23.739 -42.350 1.00 34.09 19 ILE D N 1
ATOM 2435 C CA . ILE C 1 19 ? 43.108 23.941 -41.349 1.00 34.59 19 ILE D CA 1
ATOM 2436 C C . ILE C 1 19 ? 44.197 22.892 -41.506 1.00 34.31 19 ILE D C 1
ATOM 2437 O O . ILE C 1 19 ? 43.909 21.712 -41.689 1.00 34.58 19 ILE D O 1
ATOM 2442 N N . THR C 1 20 ? 45.448 23.315 -41.457 1.00 34.47 20 THR D N 1
ATOM 2443 C CA . THR C 1 20 ? 46.554 22.384 -41.322 1.00 34.94 20 THR D CA 1
ATOM 2444 C C . THR C 1 20 ? 47.002 22.417 -39.859 1.00 34.60 20 THR D C 1
ATOM 2445 O O . THR C 1 20 ? 47.210 23.490 -39.299 1.00 34.21 20 THR D O 1
ATOM 2449 N N . VAL C 1 21 ? 47.154 21.243 -39.256 1.00 35.09 21 VAL D N 1
ATOM 2450 C CA . VAL C 1 21 ? 47.518 21.126 -37.839 1.00 35.64 21 VAL D CA 1
ATOM 2451 C C . VAL C 1 21 ? 48.845 20.395 -37.649 1.00 36.15 21 VAL D C 1
ATOM 2452 O O . VAL C 1 21 ? 49.194 19.521 -38.446 1.00 36.17 21 VAL D O 1
ATOM 2456 N N . ASP C 1 22 ? 49.593 20.746 -36.606 1.00 36.59 22 ASP D N 1
ATOM 2457 C CA . ASP C 1 22 ? 50.829 20.026 -36.319 1.00 36.39 22 ASP D CA 1
ATOM 2458 C C . ASP C 1 22 ? 50.504 18.712 -35.611 1.00 36.29 22 ASP D C 1
ATOM 2459 O O . ASP C 1 22 ? 49.349 18.405 -35.335 1.00 36.48 22 ASP D O 1
ATOM 2464 N N . LYS C 1 23 ? 51.524 17.918 -35.345 1.00 35.86 23 LYS D N 1
ATOM 2465 C CA . LYS C 1 23 ? 51.357 16.698 -34.571 1.00 36.11 23 LYS D CA 1
ATOM 2466 C C . LYS C 1 23 ? 50.851 17.076 -33.173 1.00 34.96 23 LYS D C 1
ATOM 2467 O O . LYS C 1 23 ? 51.173 18.157 -32.699 1.00 34.67 23 LYS D O 1
ATOM 2473 N N . PRO C 1 24 ? 50.055 16.201 -32.526 1.00 34.28 24 PRO D N 1
ATOM 2474 C CA . PRO C 1 24 ? 49.557 16.508 -31.180 1.00 33.78 24 PRO D CA 1
ATOM 2475 C C . PRO C 1 24 ? 50.667 16.609 -30.157 1.00 32.87 24 PRO D C 1
ATOM 2476 O O . PRO C 1 24 ? 51.655 15.912 -30.272 1.00 32.70 24 PRO D O 1
ATOM 2480 N N . ILE C 1 25 ? 50.487 17.480 -29.177 1.00 31.92 25 ILE D N 1
ATOM 2481 C CA . ILE C 1 25 ? 51.364 17.553 -28.033 1.00 31.70 25 ILE D CA 1
ATOM 2482 C C . ILE C 1 25 ? 50.647 16.748 -26.987 1.00 31.04 25 ILE D C 1
ATOM 2483 O O . ILE C 1 25 ? 49.729 17.252 -26.350 1.00 31.96 25 ILE D O 1
ATOM 2488 N N . LEU C 1 26 ? 51.027 15.484 -26.839 1.00 30.90 26 LEU D N 1
ATOM 2489 C CA . LEU C 1 26 ? 50.456 14.614 -25.804 1.00 29.82 26 LEU D CA 1
ATOM 2490 C C . LEU C 1 26 ? 50.851 15.077 -24.400 1.00 28.22 26 LEU D C 1
ATOM 2491 O O . LEU C 1 26 ? 52.025 15.146 -24.075 1.00 29.10 26 LEU D O 1
ATOM 2496 N N . ILE C 1 27 ? 49.854 15.383 -23.579 1.00 26.18 27 ILE D N 1
ATOM 2497 C CA . ILE C 1 27 ? 50.059 15.853 -22.229 1.00 25.97 27 ILE D CA 1
ATOM 2498 C C . ILE C 1 27 ? 50.053 14.648 -21.280 1.00 25.45 27 ILE D C 1
ATOM 2499 O O . ILE C 1 27 ? 51.050 14.379 -20.625 1.00 24.33 27 ILE D O 1
ATOM 2504 N N . GLY C 1 28 ? 48.952 13.900 -21.236 1.00 24.11 28 GLY D N 1
ATOM 2505 C CA . GLY C 1 28 ? 48.884 12.743 -20.378 1.00 24.30 28 GLY D CA 1
ATOM 2506 C C . GLY C 1 28 ? 47.649 11.949 -20.609 1.00 23.99 28 GLY D C 1
ATOM 2507 O O . GLY C 1 28 ? 46.752 12.421 -21.289 1.00 24.09 28 GLY D O 1
ATOM 2508 N N . GLN C 1 29 ? 47.583 10.755 -20.023 1.00 24.56 29 GLN D N 1
ATOM 2509 C CA . GLN C 1 29 ? 46.371 9.923 -20.132 1.00 25.18 29 GLN D CA 1
ATOM 2510 C C . GLN C 1 29 ? 46.213 9.053 -18.888 1.00 24.91 29 GLN D C 1
ATOM 2511 O O . GLN C 1 29 ? 47.206 8.655 -18.272 1.00 22.67 29 GLN D O 1
ATOM 2517 N N . ASP C 1 30 ? 44.969 8.746 -18.545 1.00 24.31 30 ASP D N 1
ATOM 2518 C CA . ASP C 1 30 ? 44.657 7.698 -17.588 1.00 24.91 30 ASP D CA 1
ATOM 2519 C C . ASP C 1 30 ? 43.278 7.175 -17.918 1.00 25.24 30 ASP D C 1
ATOM 2520 O O . ASP C 1 30 ? 42.640 7.645 -18.861 1.00 24.97 30 ASP D O 1
ATOM 2525 N N . ASP C 1 31 ? 42.825 6.179 -17.175 1.00 25.63 31 ASP D N 1
ATOM 2526 C CA . ASP C 1 31 ? 41.564 5.522 -17.492 1.00 26.44 31 ASP D CA 1
ATOM 2527 C C . ASP C 1 31 ? 40.306 6.147 -16.823 1.00 27.33 31 ASP D C 1
ATOM 2528 O O . ASP C 1 31 ? 39.231 5.554 -16.940 1.00 28.72 31 ASP D O 1
ATOM 2533 N N . ILE C 1 32 ? 40.384 7.306 -16.150 1.00 27.87 32 ILE D N 1
ATOM 2534 C CA . ILE C 1 32 ? 39.124 8.050 -15.796 1.00 27.92 32 ILE D CA 1
ATOM 2535 C C . ILE C 1 32 ? 38.977 9.355 -16.542 1.00 27.60 32 ILE D C 1
ATOM 2536 O O . ILE C 1 32 ? 37.884 9.652 -17.008 1.00 28.57 32 ILE D O 1
ATOM 2541 N N . VAL C 1 33 ? 40.025 10.178 -16.592 1.00 27.53 33 VAL D N 1
ATOM 2542 C CA . VAL C 1 33 ? 39.915 11.494 -17.279 1.00 26.70 33 VAL D CA 1
ATOM 2543 C C . VAL C 1 33 ? 40.076 11.318 -18.776 1.00 26.62 33 VAL D C 1
ATOM 2544 O O . VAL C 1 33 ? 39.428 12.014 -19.557 1.00 26.41 33 VAL D O 1
ATOM 2548 N N . GLY C 1 34 ? 40.921 10.371 -19.186 1.00 25.62 34 GLY D N 1
ATOM 2549 C CA . GLY C 1 34 ? 41.143 10.120 -20.600 1.00 25.00 34 GLY D CA 1
ATOM 2550 C C . GLY C 1 34 ? 42.459 10.691 -21.039 1.00 23.90 34 GLY D C 1
ATOM 2551 O O . GLY C 1 34 ? 43.357 10.882 -20.199 1.00 21.04 34 GLY D O 1
ATOM 2552 N N . ARG C 1 35 ? 42.568 10.932 -22.346 1.00 24.16 35 ARG D N 1
ATOM 2553 C CA . ARG C 1 35 ? 43.805 11.361 -22.987 1.00 26.04 35 ARG D CA 1
ATOM 2554 C C . ARG C 1 35 ? 43.765 12.825 -23.442 1.00 25.66 35 ARG D C 1
ATOM 2555 O O . ARG C 1 35 ? 43.045 13.169 -24.387 1.00 25.49 35 ARG D O 1
ATOM 2563 N N . ARG C 1 36 ? 44.556 13.651 -22.776 1.00 25.48 36 ARG D N 1
ATOM 2564 C CA . ARG C 1 36 ? 44.691 15.077 -23.077 1.00 26.04 36 ARG D CA 1
ATOM 2565 C C . ARG C 1 36 ? 45.835 15.370 -24.045 1.00 26.16 36 ARG D C 1
ATOM 2566 O O . ARG C 1 36 ? 46.996 15.033 -23.793 1.00 24.75 36 ARG D O 1
ATOM 2574 N N . GLN C 1 37 ? 45.510 16.089 -25.111 1.00 27.41 37 GLN D N 1
ATOM 2575 C CA . GLN C 1 37 ? 46.517 16.592 -26.032 1.00 27.86 37 GLN D CA 1
ATOM 2576 C C . GLN C 1 37 ? 46.172 17.993 -26.579 1.00 27.33 37 GLN D C 1
ATOM 2577 O O . GLN C 1 37 ? 45.005 18.375 -26.686 1.00 25.82 37 GLN D O 1
ATOM 2583 N N . LEU C 1 38 ? 47.223 18.741 -26.897 1.00 27.33 38 LEU D N 1
ATOM 2584 C CA . LEU C 1 38 ? 47.102 20.061 -27.506 1.00 27.15 38 LEU D CA 1
ATOM 2585 C C . LEU C 1 38 ? 47.548 19.962 -28.973 1.00 27.30 38 LEU D C 1
ATOM 2586 O O . LEU C 1 38 ? 48.637 19.432 -29.288 1.00 26.49 38 LEU D O 1
ATOM 2591 N N . ILE C 1 39 ? 46.696 20.451 -29.865 1.00 27.93 39 ILE D N 1
ATOM 2592 C CA . ILE C 1 39 ? 46.964 20.416 -31.299 1.00 28.50 39 ILE D CA 1
ATOM 2593 C C . ILE C 1 39 ? 47.215 21.824 -31.806 1.00 29.14 39 ILE D C 1
ATOM 2594 O O . ILE C 1 39 ? 46.306 22.637 -31.803 1.00 28.85 39 ILE D O 1
ATOM 2599 N N . PRO C 1 40 ? 48.460 22.130 -32.226 1.00 29.97 40 PRO D N 1
ATOM 2600 C CA . PRO C 1 40 ? 48.733 23.446 -32.765 1.00 29.63 40 PRO D CA 1
ATOM 2601 C C . PRO C 1 40 ? 48.202 23.535 -34.169 1.00 30.01 40 PRO D C 1
ATOM 2602 O O . PRO C 1 40 ? 48.274 22.543 -34.917 1.00 29.20 40 PRO D O 1
ATOM 2606 N N . ILE C 1 41 ? 47.651 24.707 -34.510 1.00 30.38 41 ILE D N 1
ATOM 2607 C CA . ILE C 1 41 ? 47.095 24.976 -35.844 1.00 31.00 41 ILE D CA 1
ATOM 2608 C C . ILE C 1 41 ? 48.156 25.733 -36.603 1.00 31.57 41 ILE D C 1
ATOM 2609 O O . ILE C 1 41 ? 48.554 26.795 -36.180 1.00 32.09 41 ILE D O 1
ATOM 2614 N N . ILE C 1 42 ? 48.665 25.161 -37.698 1.00 33.06 42 ILE D N 1
ATOM 2615 C CA . ILE C 1 42 ? 49.801 25.761 -38.415 1.00 32.72 42 ILE D CA 1
ATOM 2616 C C . ILE C 1 42 ? 49.260 26.861 -39.281 1.00 32.81 42 ILE D C 1
ATOM 2617 O O . ILE C 1 42 ? 49.786 27.964 -39.331 1.00 33.13 42 ILE D O 1
ATOM 2622 N N . SER C 1 43 ? 48.189 26.547 -39.991 1.00 31.89 43 SER D N 1
ATOM 2623 C CA . SER C 1 43 ? 47.675 27.463 -40.965 1.00 31.22 43 SER D CA 1
ATOM 2624 C C . SER C 1 43 ? 46.268 27.044 -41.304 1.00 31.10 43 SER D C 1
ATOM 2625 O O . SER C 1 43 ? 45.790 25.991 -40.868 1.00 30.24 43 SER D O 1
ATOM 2628 N N . GLY C 1 44 ? 45.624 27.866 -42.116 1.00 31.02 44 GLY D N 1
ATOM 2629 C CA . GLY C 1 44 ? 44.277 27.595 -42.502 1.00 31.50 44 GLY D CA 1
ATOM 2630 C C . GLY C 1 44 ? 43.770 28.630 -43.446 1.00 32.24 44 GLY D C 1
ATOM 2631 O O . GLY C 1 44 ? 44.146 29.808 -43.355 1.00 32.27 44 GLY D O 1
ATOM 2632 N N . LYS C 1 45 ? 42.913 28.177 -44.361 1.00 33.05 45 LYS D N 1
ATOM 2633 C CA . LYS C 1 45 ? 42.341 29.039 -45.353 1.00 33.03 45 LYS D CA 1
ATOM 2634 C C . LYS C 1 45 ? 40.828 29.116 -45.205 1.00 31.83 45 LYS D C 1
ATOM 2635 O O . LYS C 1 45 ? 40.146 28.098 -45.235 1.00 32.29 45 LYS D O 1
ATOM 2641 N N . VAL C 1 46 ? 40.333 30.353 -45.129 1.00 31.13 46 VAL D N 1
ATOM 2642 C CA . VAL C 1 46 ? 38.951 30.671 -44.892 1.00 30.79 46 VAL D CA 1
ATOM 2643 C C . VAL C 1 46 ? 38.331 31.043 -46.218 1.00 30.84 46 VAL D C 1
ATOM 2644 O O . VAL C 1 46 ? 38.875 31.904 -46.923 1.00 29.57 46 VAL D O 1
ATOM 2648 N N . SER C 1 47 ? 37.234 30.384 -46.579 1.00 31.26 47 SER D N 1
ATOM 2649 C CA . SER C 1 47 ? 36.522 30.713 -47.812 1.00 33.19 47 SER D CA 1
ATOM 2650 C C . SER C 1 47 ? 35.012 30.614 -47.687 1.00 34.61 47 SER D C 1
ATOM 2651 O O . SER C 1 47 ? 34.481 29.831 -46.925 1.00 35.38 47 SER D O 1
ATOM 2654 N N . GLY C 1 48 ? 34.311 31.423 -48.456 1.00 36.56 48 GLY D N 1
ATOM 2655 C CA . GLY C 1 48 ? 32.848 31.518 -48.361 1.00 37.86 48 GLY D CA 1
ATOM 2656 C C . GLY C 1 48 ? 32.430 32.761 -49.091 1.00 39.26 48 GLY D C 1
ATOM 2657 O O . GLY C 1 48 ? 33.254 33.653 -49.282 1.00 39.99 48 GLY D O 1
ATOM 2658 N N . ASN C 1 49 ? 31.180 32.824 -49.534 1.00 41.29 49 ASN D N 1
ATOM 2659 C CA . ASN C 1 49 ? 30.694 34.028 -50.197 1.00 41.92 49 ASN D CA 1
ATOM 2660 C C . ASN C 1 49 ? 31.019 35.297 -49.409 1.00 42.71 49 ASN D C 1
ATOM 2661 O O . ASN C 1 49 ? 30.617 35.459 -48.267 1.00 43.90 49 ASN D O 1
ATOM 2666 N N . ASN C 1 50 ? 31.756 36.193 -50.048 1.00 43.32 50 ASN D N 1
ATOM 2667 C CA . ASN C 1 50 ? 32.336 37.364 -49.413 1.00 43.30 50 ASN D CA 1
ATOM 2668 C C . ASN C 1 50 ? 32.830 37.070 -48.010 1.00 42.93 50 ASN D C 1
ATOM 2669 O O . ASN C 1 50 ? 32.526 37.793 -47.058 1.00 42.67 50 ASN D O 1
ATOM 2674 N N . PHE C 1 51 ? 33.593 35.993 -47.889 1.00 41.76 51 PHE D N 1
ATOM 2675 C CA . PHE C 1 51 ? 34.177 35.657 -46.621 1.00 40.57 51 PHE D CA 1
ATOM 2676 C C . PHE C 1 51 ? 35.421 34.843 -46.909 1.00 40.33 51 PHE D C 1
ATOM 2677 O O . PHE C 1 51 ? 35.366 33.601 -46.960 1.00 41.49 51 PHE D O 1
ATOM 2685 N N . ASN C 1 52 ? 36.528 35.565 -47.135 1.00 38.21 52 ASN D N 1
ATOM 2686 C CA . ASN C 1 52 ? 37.807 34.976 -47.529 1.00 36.47 52 ASN D CA 1
ATOM 2687 C C . ASN C 1 52 ? 38.956 35.497 -46.679 1.00 34.54 52 ASN D C 1
ATOM 2688 O O . ASN C 1 52 ? 39.075 36.705 -46.466 1.00 34.74 52 ASN D O 1
ATOM 2693 N N . GLY C 1 53 ? 39.792 34.597 -46.174 1.00 32.54 53 GLY D N 1
ATOM 2694 C CA . GLY C 1 53 ? 40.938 35.002 -45.363 1.00 31.60 53 GLY D CA 1
ATOM 2695 C C . GLY C 1 53 ? 41.834 33.871 -44.918 1.00 30.34 53 GLY D C 1
ATOM 2696 O O . GLY C 1 53 ? 41.929 32.848 -45.567 1.00 27.68 53 GLY D O 1
ATOM 2697 N N . LYS C 1 54 ? 42.496 34.068 -43.780 1.00 30.11 54 LYS D N 1
ATOM 2698 C CA . LYS C 1 54 ? 43.448 33.095 -43.274 1.00 30.39 54 LYS D CA 1
ATOM 2699 C C . LYS C 1 54 ? 43.351 32.990 -41.744 1.00 29.62 54 LYS D C 1
ATOM 2700 O O . LYS C 1 54 ? 42.893 33.919 -41.073 1.00 28.84 54 LYS D O 1
ATOM 2706 N N . VAL C 1 55 ? 43.785 31.849 -41.213 1.00 29.15 55 VAL D N 1
ATOM 2707 C CA . VAL C 1 55 ? 43.978 31.689 -39.772 1.00 28.66 55 VAL D CA 1
ATOM 2708 C C . VAL C 1 55 ? 45.257 32.407 -39.345 1.00 29.05 55 VAL D C 1
ATOM 2709 O O . VAL C 1 55 ? 46.297 32.301 -39.999 1.00 29.32 55 VAL D O 1
ATOM 2713 N N . LEU C 1 56 ? 45.178 33.097 -38.214 1.00 29.09 56 LEU D N 1
ATOM 2714 C CA . LEU C 1 56 ? 46.322 33.815 -37.628 1.00 29.00 56 LEU D CA 1
ATOM 2715 C C . LEU C 1 56 ? 47.162 32.882 -36.746 1.00 29.10 56 LEU D C 1
ATOM 2716 O O . LEU C 1 56 ? 46.740 31.784 -36.474 1.00 28.53 56 LEU D O 1
ATOM 2721 N N . PRO C 1 57 ? 48.393 33.300 -36.352 1.00 29.71 57 PRO D N 1
ATOM 2722 C CA . PRO C 1 57 ? 49.185 32.488 -35.408 1.00 29.61 57 PRO D CA 1
ATOM 2723 C C . PRO C 1 57 ? 48.509 32.372 -34.037 1.00 29.17 57 PRO D C 1
ATOM 2724 O O . PRO C 1 57 ? 47.654 33.177 -33.689 1.00 29.01 57 PRO D O 1
ATOM 2728 N N . GLY C 1 58 ? 48.887 31.355 -33.276 1.00 29.89 58 GLY D N 1
ATOM 2729 C CA . GLY C 1 58 ? 48.461 31.243 -31.874 1.00 29.25 58 GLY D CA 1
ATOM 2730 C C . GLY C 1 58 ? 47.398 30.224 -31.563 1.00 28.91 58 GLY D C 1
ATOM 2731 O O . GLY C 1 58 ? 47.006 30.120 -30.421 1.00 28.83 58 GLY D O 1
ATOM 2732 N N . GLY C 1 59 ? 46.941 29.496 -32.583 1.00 28.26 59 GLY D N 1
ATOM 2733 C CA . GLY C 1 59 ? 45.787 28.615 -32.494 1.00 28.09 59 GLY D CA 1
ATOM 2734 C C . GLY C 1 59 ? 46.140 27.254 -31.909 1.00 27.87 59 GLY D C 1
ATOM 2735 O O . GLY C 1 59 ? 47.150 26.637 -32.267 1.00 27.32 59 GLY D O 1
ATOM 2736 N N . ILE C 1 60 ? 45.299 26.803 -30.986 1.00 26.97 60 ILE D N 1
ATOM 2737 C CA . ILE C 1 60 ? 45.457 25.517 -30.310 1.00 27.28 60 ILE D CA 1
ATOM 2738 C C . ILE C 1 60 ? 44.081 24.892 -30.147 1.00 27.36 60 ILE D C 1
ATOM 2739 O O . ILE C 1 60 ? 43.149 25.585 -29.713 1.00 26.34 60 ILE D O 1
ATOM 2744 N N . ASP C 1 61 ? 43.934 23.620 -30.526 1.00 28.20 61 ASP D N 1
ATOM 2745 C CA . ASP C 1 61 ? 42.794 22.826 -30.091 1.00 27.90 61 ASP D CA 1
ATOM 2746 C C . ASP C 1 61 ? 43.177 21.978 -28.879 1.00 27.41 61 ASP D C 1
ATOM 2747 O O . ASP C 1 61 ? 44.011 21.100 -28.987 1.00 27.49 61 ASP D O 1
ATOM 2752 N N . SER C 1 62 ? 42.571 22.262 -27.730 1.00 26.67 62 SER D N 1
ATOM 2753 C CA . SER C 1 62 ? 42.727 21.452 -26.554 1.00 26.56 62 SER D CA 1
ATOM 2754 C C . SER C 1 62 ? 41.646 20.355 -26.575 1.00 26.57 62 SER D C 1
ATOM 2755 O O . SER C 1 62 ? 40.439 20.640 -26.605 1.00 26.31 62 SER D O 1
ATOM 2758 N N . GLN C 1 63 ? 42.114 19.112 -26.571 1.00 26.55 63 GLN D N 1
ATOM 2759 C CA . GLN C 1 63 ? 41.302 17.922 -26.772 1.00 27.26 63 GLN D CA 1
ATOM 2760 C C . GLN C 1 63 ? 41.435 16.923 -25.666 1.00 25.38 63 GLN D C 1
ATOM 2761 O O . GLN C 1 63 ? 42.503 16.721 -25.146 1.00 24.65 63 GLN D O 1
ATOM 2767 N N . ILE C 1 64 ? 40.355 16.241 -25.346 1.00 25.56 64 ILE D N 1
ATOM 2768 C CA . ILE C 1 64 ? 40.471 15.086 -24.460 1.00 25.08 64 ILE D CA 1
ATOM 2769 C C . ILE C 1 64 ? 39.602 13.949 -24.983 1.00 25.09 64 ILE D C 1
ATOM 2770 O O . ILE C 1 64 ? 38.407 14.120 -25.244 1.00 26.31 64 ILE D O 1
ATOM 2775 N N . VAL C 1 65 ? 40.234 12.795 -25.189 1.00 24.84 65 VAL D N 1
ATOM 2776 C CA . VAL C 1 65 ? 39.540 11.565 -25.603 1.00 24.45 65 VAL D CA 1
ATOM 2777 C C . VAL C 1 65 ? 39.243 10.835 -24.312 1.00 23.88 65 VAL D C 1
ATOM 2778 O O . VAL C 1 65 ? 40.152 10.433 -23.563 1.00 22.43 65 VAL D O 1
ATOM 2782 N N . ARG C 1 66 ? 37.961 10.778 -24.003 1.00 23.62 66 ARG D N 1
ATOM 2783 C CA . ARG C 1 66 ? 37.475 10.209 -22.759 1.00 24.68 66 ARG D CA 1
ATOM 2784 C C . ARG C 1 66 ? 37.651 8.686 -22.821 1.00 24.80 66 ARG D C 1
ATOM 2785 O O . ARG C 1 66 ? 37.809 8.118 -23.906 1.00 25.11 66 ARG D O 1
ATOM 2793 N N . PRO C 1 67 ? 37.738 8.031 -21.664 1.00 25.93 67 PRO D N 1
ATOM 2794 C CA . PRO C 1 67 ? 37.908 6.585 -21.671 1.00 27.14 67 PRO D CA 1
ATOM 2795 C C . PRO C 1 67 ? 36.885 5.830 -22.510 1.00 28.12 67 PRO D C 1
ATOM 2796 O O . PRO C 1 67 ? 37.223 4.784 -23.052 1.00 28.69 67 PRO D O 1
ATOM 2800 N N . ASP C 1 68 ? 35.668 6.346 -22.638 1.00 28.84 68 ASP D N 1
ATOM 2801 C CA . ASP C 1 68 ? 34.637 5.711 -23.488 1.00 29.69 68 ASP D CA 1
ATOM 2802 C C . ASP C 1 68 ? 34.801 5.996 -24.996 1.00 30.05 68 ASP D C 1
ATOM 2803 O O . ASP C 1 68 ? 33.998 5.556 -25.827 1.00 30.21 68 ASP D O 1
ATOM 2808 N N . GLY C 1 69 ? 35.821 6.756 -25.347 1.00 30.10 69 GLY D N 1
ATOM 2809 C CA . GLY C 1 69 ? 36.135 7.026 -26.731 1.00 30.52 69 GLY D CA 1
ATOM 2810 C C . GLY C 1 69 ? 35.658 8.370 -27.242 1.00 30.91 69 GLY D C 1
ATOM 2811 O O . GLY C 1 69 ? 36.061 8.769 -28.329 1.00 30.53 69 GLY D O 1
ATOM 2812 N N . LYS C 1 70 ? 34.804 9.074 -26.490 1.00 31.68 70 LYS D N 1
ATOM 2813 C CA . LYS C 1 70 ? 34.317 10.384 -26.948 1.00 31.90 70 LYS D CA 1
ATOM 2814 C C . LYS C 1 70 ? 35.422 11.422 -26.859 1.00 31.27 70 LYS D C 1
ATOM 2815 O O . LYS C 1 70 ? 36.065 11.541 -25.822 1.00 29.96 70 LYS D O 1
ATOM 2821 N N . CYS C 1 71 ? 35.636 12.157 -27.950 1.00 31.15 71 CYS D N 1
ATOM 2822 C CA . CYS C 1 71 ? 36.557 13.282 -27.938 1.00 31.08 71 CYS D CA 1
ATOM 2823 C C . CYS C 1 71 ? 35.826 14.603 -27.719 1.00 30.52 71 CYS D C 1
ATOM 2824 O O . CYS C 1 71 ? 34.854 14.949 -28.428 1.00 29.94 71 CYS D O 1
ATOM 2827 N N . GLU C 1 72 ? 36.268 15.324 -26.697 1.00 29.50 72 GLU D N 1
ATOM 2828 C CA . GLU C 1 72 ? 35.767 16.680 -26.413 1.00 29.27 72 GLU D CA 1
ATOM 2829 C C . GLU C 1 72 ? 36.822 17.661 -26.876 1.00 28.34 72 GLU D C 1
ATOM 2830 O O . GLU C 1 72 ? 37.977 17.580 -26.459 1.00 27.76 72 GLU D O 1
ATOM 2836 N N . LEU C 1 73 ? 36.420 18.550 -27.775 1.00 27.63 73 LEU D N 1
ATOM 2837 C CA . LEU C 1 73 ? 37.315 19.487 -28.429 1.00 27.88 73 LEU D CA 1
ATOM 2838 C C . LEU C 1 73 ? 36.981 20.913 -28.027 1.00 26.40 73 LEU D C 1
ATOM 2839 O O . LEU C 1 73 ? 35.813 21.278 -27.988 1.00 24.90 73 LEU D O 1
ATOM 2844 N N . SER C 1 74 ? 38.031 21.698 -27.743 1.00 26.02 74 SER D N 1
ATOM 2845 C CA . SER C 1 74 ? 37.917 23.134 -27.503 1.00 25.94 74 SER D CA 1
ATOM 2846 C C . SER C 1 74 ? 39.041 23.871 -28.195 1.00 25.36 74 SER D C 1
ATOM 2847 O O . SER C 1 74 ? 40.143 23.894 -27.692 1.00 26.05 74 SER D O 1
ATOM 2850 N N . ALA C 1 75 ? 38.766 24.495 -29.341 1.00 24.87 75 ALA D N 1
ATOM 2851 C CA . ALA C 1 75 ? 39.779 25.277 -30.094 1.00 25.06 75 ALA D CA 1
ATOM 2852 C C . ALA C 1 75 ? 39.699 26.789 -29.882 1.00 25.08 75 ALA D C 1
ATOM 2853 O O . ALA C 1 75 ? 38.622 27.334 -29.867 1.00 25.76 75 ALA D O 1
ATOM 2855 N N . ARG C 1 76 ? 40.843 27.456 -29.684 1.00 24.72 76 ARG D N 1
ATOM 2856 C CA . ARG C 1 76 ? 40.890 28.899 -29.658 1.00 24.46 76 ARG D CA 1
ATOM 2857 C C . ARG C 1 76 ? 41.845 29.377 -30.727 1.00 25.26 76 ARG D C 1
ATOM 2858 O O . ARG C 1 76 ? 43.025 29.050 -30.709 1.00 25.02 76 ARG D O 1
ATOM 2866 N N . TYR C 1 77 ? 41.318 30.145 -31.661 1.00 25.57 77 TYR D N 1
ATOM 2867 C CA . TYR C 1 77 ? 42.115 30.656 -32.768 1.00 25.32 77 TYR D CA 1
ATOM 2868 C C . TYR C 1 77 ? 41.395 31.823 -33.421 1.00 24.88 77 TYR D C 1
ATOM 2869 O O . TYR C 1 77 ? 40.240 32.104 -33.096 1.00 24.50 77 TYR D O 1
ATOM 2878 N N . ALA C 1 78 ? 42.064 32.478 -34.379 1.00 24.74 78 ALA D N 1
ATOM 2879 C CA . ALA C 1 78 ? 41.562 33.687 -34.970 1.00 24.58 78 ALA D CA 1
ATOM 2880 C C . ALA C 1 78 ? 41.786 33.688 -36.464 1.00 24.92 78 ALA D C 1
ATOM 2881 O O . ALA C 1 78 ? 42.624 32.966 -36.986 1.00 23.98 78 ALA D O 1
ATOM 2883 N N . ILE C 1 79 ? 40.998 34.482 -37.162 1.00 25.85 79 ILE D N 1
ATOM 2884 C CA . ILE C 1 79 ? 41.161 34.580 -38.595 1.00 26.35 79 ILE D CA 1
ATOM 2885 C C . ILE C 1 79 ? 41.197 36.044 -38.970 1.00 26.33 79 ILE D C 1
ATOM 2886 O O . ILE C 1 79 ? 40.653 36.887 -38.263 1.00 24.94 79 ILE D O 1
ATOM 2891 N N . ARG C 1 80 ? 41.878 36.331 -40.078 1.00 27.03 80 ARG D N 1
ATOM 2892 C CA . ARG C 1 80 ? 42.011 37.662 -40.612 1.00 27.33 80 ARG D CA 1
ATOM 2893 C C . ARG C 1 80 ? 41.431 37.585 -41.994 1.00 28.30 80 ARG D C 1
ATOM 2894 O O . ARG C 1 80 ? 41.863 36.750 -42.792 1.00 27.21 80 ARG D O 1
ATOM 2902 N N . LEU C 1 81 ? 40.450 38.446 -42.269 1.00 29.02 81 LEU D N 1
ATOM 2903 C CA . LEU C 1 81 ? 39.831 38.465 -43.555 1.00 30.10 81 LEU D CA 1
ATOM 2904 C C . LEU C 1 81 ? 40.552 39.432 -44.466 1.00 30.46 81 LEU D C 1
ATOM 2905 O O . LEU C 1 81 ? 41.278 40.290 -44.012 1.00 30.19 81 LEU D O 1
ATOM 2910 N N . ASP C 1 82 ? 40.304 39.295 -45.761 1.00 31.85 82 ASP D N 1
ATOM 2911 C CA . ASP C 1 82 ? 40.965 40.088 -46.782 1.00 32.34 82 ASP D CA 1
ATOM 2912 C C . ASP C 1 82 ? 40.648 41.603 -46.711 1.00 32.44 82 ASP D C 1
ATOM 2913 O O . ASP C 1 82 ? 41.415 42.407 -47.229 1.00 32.80 82 ASP D O 1
ATOM 2918 N N . ASP C 1 83 ? 39.541 41.993 -46.076 1.00 31.97 83 ASP D N 1
ATOM 2919 C CA . ASP C 1 83 ? 39.269 43.408 -45.789 1.00 31.83 83 ASP D CA 1
ATOM 2920 C C . ASP C 1 83 ? 39.974 43.920 -44.522 1.00 31.37 83 ASP D C 1
ATOM 2921 O O . ASP C 1 83 ? 39.778 45.068 -44.121 1.00 30.87 83 ASP D O 1
ATOM 2926 N N . GLY C 1 84 ? 40.781 43.058 -43.900 1.00 30.61 84 GLY D N 1
ATOM 2927 C CA . GLY C 1 84 ? 41.548 43.420 -42.720 1.00 30.36 84 GLY D CA 1
ATOM 2928 C C . GLY C 1 84 ? 40.878 43.143 -41.373 1.00 29.84 84 GLY D C 1
ATOM 2929 O O . GLY C 1 84 ? 41.520 43.236 -40.339 1.00 29.93 84 GLY D O 1
ATOM 2930 N N . ALA C 1 85 ? 39.593 42.808 -41.379 1.00 29.72 85 ALA D N 1
ATOM 2931 C CA . ALA C 1 85 ? 38.840 42.474 -40.158 1.00 28.53 85 ALA D CA 1
ATOM 2932 C C . ALA C 1 85 ? 39.294 41.154 -39.547 1.00 28.10 85 ALA D C 1
ATOM 2933 O O . ALA C 1 85 ? 39.645 40.220 -40.249 1.00 28.00 85 ALA D O 1
ATOM 2935 N N . ALA C 1 86 ? 39.278 41.083 -38.220 1.00 27.82 86 ALA D N 1
ATOM 2936 C CA . ALA C 1 86 ? 39.601 39.863 -37.506 1.00 26.89 86 ALA D CA 1
ATOM 2937 C C . ALA C 1 86 ? 38.379 39.256 -36.861 1.00 26.80 86 ALA D C 1
ATOM 2938 O O . ALA C 1 86 ? 37.452 39.956 -36.487 1.00 27.91 86 ALA D O 1
ATOM 2940 N N . ILE C 1 87 ? 38.432 37.938 -36.657 1.00 26.77 87 ILE D N 1
ATOM 2941 C CA . ILE C 1 87 ? 37.422 37.190 -35.909 1.00 26.57 87 ILE D CA 1
ATOM 2942 C C . ILE C 1 87 ? 38.115 36.190 -35.003 1.00 26.13 87 ILE D C 1
ATOM 2943 O O . ILE C 1 87 ? 38.890 35.354 -35.456 1.00 24.94 87 ILE D O 1
ATOM 2948 N N . TYR C 1 88 ? 37.776 36.247 -33.724 1.00 27.31 88 TYR D N 1
ATOM 2949 C CA . TYR C 1 88 ? 38.309 35.342 -32.728 1.00 26.35 88 TYR D CA 1
ATOM 2950 C C . TYR C 1 88 ? 37.269 34.244 -32.481 1.00 25.99 88 TYR D C 1
ATOM 2951 O O . TYR C 1 88 ? 36.082 34.520 -32.320 1.00 27.69 88 TYR D O 1
ATOM 2960 N N . ILE C 1 89 ? 37.711 33.000 -32.515 1.00 25.00 89 ILE D N 1
ATOM 2961 C CA . ILE C 1 89 ? 36.827 31.859 -32.547 1.00 25.38 89 ILE D CA 1
ATOM 2962 C C . ILE C 1 89 ? 37.143 30.987 -31.353 1.00 26.22 89 ILE D C 1
ATOM 2963 O O . ILE C 1 89 ? 38.281 30.643 -31.181 1.00 25.97 89 ILE D O 1
ATOM 2968 N N . GLU C 1 90 ? 36.151 30.658 -30.524 1.00 27.54 90 GLU D N 1
ATOM 2969 C CA . GLU C 1 90 ? 36.273 29.479 -29.699 1.00 27.85 90 GLU D CA 1
ATOM 2970 C C . GLU C 1 90 ? 35.262 28.451 -30.162 1.00 27.28 90 GLU D C 1
ATOM 2971 O O . GLU C 1 90 ? 34.079 28.715 -30.156 1.00 27.53 90 GLU D O 1
ATOM 2977 N N . ASN C 1 91 ? 35.755 27.303 -30.625 1.00 27.55 91 ASN D N 1
ATOM 2978 C CA . ASN C 1 91 ? 34.948 26.273 -31.230 1.00 27.83 91 ASN D CA 1
ATOM 2979 C C . ASN C 1 91 ? 34.979 25.053 -30.341 1.00 26.98 91 ASN D C 1
ATOM 2980 O O . ASN C 1 91 ? 36.026 24.436 -30.208 1.00 25.38 91 ASN D O 1
ATOM 2985 N N . ASN C 1 92 ? 33.842 24.736 -29.721 1.00 27.66 92 ASN D N 1
ATOM 2986 C CA . ASN C 1 92 ? 33.732 23.624 -28.755 1.00 27.34 92 ASN D CA 1
ATOM 2987 C C . ASN C 1 92 ? 32.805 22.554 -29.263 1.00 27.47 92 ASN D C 1
ATOM 2988 O O . ASN C 1 92 ? 31.648 22.801 -29.585 1.00 26.91 92 ASN D O 1
ATOM 2993 N N . GLY C 1 93 ? 33.300 21.335 -29.321 1.00 28.22 93 GLY D N 1
ATOM 2994 C CA . GLY C 1 93 ? 32.435 20.252 -29.670 1.00 28.78 93 GLY D CA 1
ATOM 2995 C C . GLY C 1 93 ? 32.934 18.873 -29.396 1.00 28.03 93 GLY D C 1
ATOM 2996 O O . GLY C 1 93 ? 33.787 18.653 -28.556 1.00 27.73 93 GLY D O 1
ATOM 2997 N N . ILE C 1 94 ? 32.366 17.935 -30.136 1.00 28.57 94 ILE D N 1
ATOM 2998 C CA . ILE C 1 94 ? 32.631 16.521 -29.891 1.00 28.75 94 ILE D CA 1
ATOM 2999 C C . ILE C 1 94 ? 32.899 15.758 -31.176 1.00 28.53 94 ILE D C 1
ATOM 3000 O O . ILE C 1 94 ? 32.436 16.138 -32.276 1.00 26.61 94 ILE D O 1
ATOM 3005 N N . ARG C 1 95 ? 33.667 14.677 -31.011 1.00 29.07 95 ARG D N 1
ATOM 3006 C CA . ARG C 1 95 ? 33.969 13.752 -32.089 1.00 28.62 95 ARG D CA 1
ATOM 3007 C C . ARG C 1 95 ? 33.883 12.335 -31.570 1.00 27.92 95 ARG D C 1
ATOM 3008 O O . ARG C 1 95 ? 34.647 11.943 -30.683 1.00 25.84 95 ARG D O 1
ATOM 3016 N N . THR C 1 96 ? 32.946 11.575 -32.125 1.00 27.89 96 THR D N 1
ATOM 3017 C CA . THR C 1 96 ? 32.705 10.203 -31.720 1.00 28.64 96 THR D CA 1
ATOM 3018 C C . THR C 1 96 ? 32.856 9.280 -32.937 1.00 29.30 96 THR D C 1
ATOM 3019 O O . THR C 1 96 ? 32.859 9.732 -34.082 1.00 27.81 96 THR D O 1
ATOM 3023 N N . VAL C 1 97 ? 33.007 7.991 -32.649 1.00 30.88 97 VAL D N 1
ATOM 3024 C CA . VAL C 1 97 ? 32.989 6.907 -33.656 1.00 32.14 97 VAL D CA 1
ATOM 3025 C C . VAL C 1 97 ? 32.145 5.728 -33.137 1.00 33.37 97 VAL D C 1
ATOM 3026 O O . VAL C 1 97 ? 32.021 5.551 -31.935 1.00 33.16 97 VAL D O 1
ATOM 3030 N N . PRO C 1 98 ? 31.583 4.909 -34.034 1.00 35.56 98 PRO D N 1
ATOM 3031 C CA . PRO C 1 98 ? 30.924 3.657 -33.599 1.00 37.16 98 PRO D CA 1
ATOM 3032 C C . PRO C 1 98 ? 31.824 2.740 -32.763 1.00 38.72 98 PRO D C 1
ATOM 3033 O O . PRO C 1 98 ? 33.057 2.857 -32.820 1.00 38.45 98 PRO D O 1
ATOM 3037 N N . ASP C 1 99 ? 31.216 1.840 -31.991 1.00 40.85 99 ASP D N 1
ATOM 3038 C CA . ASP C 1 99 ? 31.971 1.016 -31.025 1.00 42.71 99 ASP D CA 1
ATOM 3039 C C . ASP C 1 99 ? 33.105 0.233 -31.639 1.00 43.31 99 ASP D C 1
ATOM 3040 O O . ASP C 1 99 ? 34.150 0.069 -31.017 1.00 42.73 99 ASP D O 1
ATOM 3045 N N . GLU C 1 100 ? 32.912 -0.245 -32.861 1.00 44.58 100 GLU D N 1
ATOM 3046 C CA . GLU C 1 100 ? 33.956 -1.030 -33.526 1.00 45.82 100 GLU D CA 1
ATOM 3047 C C . GLU C 1 100 ? 35.250 -0.256 -33.794 1.00 46.00 100 GLU D C 1
ATOM 3048 O O . GLU C 1 100 ? 36.302 -0.859 -33.982 1.00 45.61 100 GLU D O 1
ATOM 3054 N N . TYR C 1 101 ? 35.186 1.073 -33.811 1.00 46.73 101 TYR D N 1
ATOM 3055 C CA . TYR C 1 101 ? 36.378 1.893 -34.086 1.00 47.22 101 TYR D CA 1
ATOM 3056 C C . TYR C 1 101 ? 37.058 2.461 -32.857 1.00 46.71 101 TYR D C 1
ATOM 3057 O O . TYR C 1 101 ? 38.128 3.016 -32.969 1.00 45.59 101 TYR D O 1
ATOM 3066 N N . ILE C 1 102 ? 36.433 2.314 -31.694 1.00 47.30 102 ILE D N 1
ATOM 3067 C CA . ILE C 1 102 ? 36.934 2.894 -30.444 1.00 47.63 102 ILE D CA 1
ATOM 3068 C C . ILE C 1 102 ? 38.362 2.470 -30.096 1.00 47.74 102 ILE D C 1
ATOM 3069 O O . ILE C 1 102 ? 39.169 3.325 -29.750 1.00 46.94 102 ILE D O 1
ATOM 3074 N N . GLU C 1 103 ? 38.690 1.173 -30.201 1.00 48.41 103 GLU D N 1
ATOM 3075 C CA . GLU C 1 103 ? 40.059 0.715 -29.867 1.00 48.84 103 GLU D CA 1
ATOM 3076 C C . GLU C 1 103 ? 41.069 1.378 -30.782 1.00 49.47 103 GLU D C 1
ATOM 3077 O O . GLU C 1 103 ? 42.182 1.685 -30.356 1.00 49.72 103 GLU D O 1
ATOM 3083 N N . ALA C 1 104 ? 40.679 1.570 -32.040 1.00 49.80 104 ALA D N 1
ATOM 3084 C CA . ALA C 1 104 ? 41.527 2.226 -33.021 1.00 50.29 104 ALA D CA 1
ATOM 3085 C C . ALA C 1 104 ? 41.759 3.680 -32.624 1.00 50.90 104 ALA D C 1
ATOM 3086 O O . ALA C 1 104 ? 42.874 4.187 -32.741 1.00 50.59 104 ALA D O 1
ATOM 3088 N N . VAL C 1 105 ? 40.713 4.339 -32.122 1.00 51.24 105 VAL D N 1
ATOM 3089 C CA . VAL C 1 105 ? 40.821 5.747 -31.701 1.00 52.16 105 VAL D CA 1
ATOM 3090 C C . VAL C 1 105 ? 41.736 5.944 -30.469 1.00 52.94 105 VAL D C 1
ATOM 3091 O O . VAL C 1 105 ? 42.191 7.059 -30.207 1.00 53.56 105 VAL D O 1
ATOM 3095 N N . LYS C 1 106 ? 41.739 4.940 -29.622 1.00 53.87 106 LYS D N 1
ATOM 3096 C CA . LYS C 1 106 ? 42.297 5.026 -28.304 1.00 54.29 106 LYS D CA 1
ATOM 3097 C C . LYS C 1 106 ? 43.755 4.823 -28.501 1.00 55.10 106 LYS D C 1
ATOM 3098 O O . LYS C 1 106 ? 44.584 5.244 -27.732 1.00 55.81 106 LYS D O 1
ATOM 3104 N N . SER C 1 107 ? 44.043 4.125 -29.570 1.00 56.09 107 SER D N 1
ATOM 3105 C CA . SER C 1 107 ? 45.375 3.989 -30.055 1.00 56.26 107 SER D CA 1
ATOM 3106 C C . SER C 1 107 ? 45.546 5.241 -30.844 1.00 56.20 107 SER D C 1
ATOM 3107 O O . SER C 1 107 ? 46.196 6.172 -30.411 1.00 56.45 107 SER D O 1
ATOM 3110 N N . GLY C 1 108 ? 44.868 5.308 -31.960 1.00 55.99 108 GLY D N 1
ATOM 3111 C CA . GLY C 1 108 ? 45.204 6.319 -32.964 1.00 55.86 108 GLY D CA 1
ATOM 3112 C C . GLY C 1 108 ? 45.581 5.647 -34.273 1.00 55.68 108 GLY D C 1
ATOM 3113 O O . GLY C 1 108 ? 46.174 6.279 -35.144 1.00 55.74 108 GLY D O 1
ATOM 3114 N N . GLU C 1 109 ? 45.264 4.354 -34.390 1.00 55.81 109 GLU D N 1
ATOM 3115 C CA . GLU C 1 109 ? 45.319 3.644 -35.661 1.00 56.15 109 GLU D CA 1
ATOM 3116 C C . GLU C 1 109 ? 44.268 4.238 -36.591 1.00 55.72 109 GLU D C 1
ATOM 3117 O O . GLU C 1 109 ? 43.251 4.770 -36.129 1.00 55.82 109 GLU D O 1
ATOM 3123 N N . PHE C 1 110 ? 44.520 4.134 -37.895 1.00 55.36 110 PHE D N 1
ATOM 3124 C CA . PHE C 1 110 ? 43.655 4.736 -38.899 1.00 54.67 110 PHE D CA 1
ATOM 3125 C C . PHE C 1 110 ? 42.190 4.354 -38.728 1.00 54.20 110 PHE D C 1
ATOM 3126 O O . PHE C 1 110 ? 41.856 3.159 -38.530 1.00 54.13 110 PHE D O 1
ATOM 3134 N N . VAL C 1 111 ? 41.333 5.382 -38.796 1.00 52.95 111 VAL D N 1
ATOM 3135 C CA . VAL C 1 111 ? 39.889 5.203 -38.877 1.00 51.66 111 VAL D CA 1
ATOM 3136 C C . VAL C 1 111 ? 39.366 5.977 -40.079 1.00 50.72 111 VAL D C 1
ATOM 3137 O O . VAL C 1 111 ? 39.798 7.103 -40.359 1.00 50.59 111 VAL D O 1
ATOM 3141 N N . ASP C 1 112 ? 38.453 5.335 -40.798 1.00 49.54 112 ASP D N 1
ATOM 3142 C CA . ASP C 1 112 ? 37.797 5.916 -41.963 1.00 48.27 112 ASP D CA 1
ATOM 3143 C C . ASP C 1 112 ? 37.124 7.225 -41.575 1.00 46.69 112 ASP D C 1
ATOM 3144 O O . ASP C 1 112 ? 36.270 7.224 -40.681 1.00 45.87 112 ASP D O 1
ATOM 3149 N N . PRO C 1 113 ? 37.491 8.339 -42.243 1.00 45.14 113 PRO D N 1
ATOM 3150 C CA . PRO C 1 113 ? 36.852 9.635 -41.919 1.00 44.13 113 PRO D CA 1
ATOM 3151 C C . PRO C 1 113 ? 35.304 9.611 -41.936 1.00 42.96 113 PRO D C 1
ATOM 3152 O O . PRO C 1 113 ? 34.666 10.450 -41.274 1.00 42.41 113 PRO D O 1
ATOM 3156 N N . ASN C 1 114 ? 34.687 8.679 -42.665 1.00 41.59 114 ASN D N 1
ATOM 3157 C CA . ASN C 1 114 ? 33.222 8.640 -42.656 1.00 41.09 114 ASN D CA 1
ATOM 3158 C C . ASN C 1 114 ? 32.634 7.927 -41.432 1.00 40.00 114 ASN D C 1
ATOM 3159 O O . ASN C 1 114 ? 31.422 7.954 -41.209 1.00 40.29 114 ASN D O 1
ATOM 3164 N N . ALA C 1 115 ? 33.481 7.314 -40.619 1.00 38.04 115 ALA D N 1
ATOM 3165 C CA . ALA C 1 115 ? 33.011 6.743 -39.366 1.00 37.38 115 ALA D CA 1
ATOM 3166 C C . ALA C 1 115 ? 32.643 7.845 -38.364 1.00 35.56 115 ALA D C 1
ATOM 3167 O O . ALA C 1 115 ? 31.776 7.658 -37.535 1.00 34.75 115 ALA D O 1
ATOM 3169 N N . TYR C 1 116 ? 33.275 9.003 -38.478 1.00 34.77 116 TYR D N 1
ATOM 3170 C CA . TYR C 1 116 ? 33.151 10.032 -37.449 1.00 34.10 116 TYR D CA 1
ATOM 3171 C C . TYR C 1 116 ? 31.817 10.793 -37.405 1.00 32.62 116 TYR D C 1
ATOM 3172 O O . TYR C 1 116 ? 31.252 11.148 -38.435 1.00 32.46 116 TYR D O 1
ATOM 3181 N N . TYR C 1 117 ? 31.317 11.008 -36.190 1.00 30.38 117 TYR D N 1
ATOM 3182 C CA . TYR C 1 117 ? 30.419 12.109 -35.905 1.00 29.80 117 TYR D CA 1
ATOM 3183 C C . TYR C 1 117 ? 31.294 13.228 -35.366 1.00 28.68 117 TYR D C 1
ATOM 3184 O O . TYR C 1 117 ? 31.885 13.083 -34.318 1.00 26.58 117 TYR D O 1
ATOM 3193 N N . PHE C 1 118 ? 31.344 14.349 -36.065 1.00 28.27 118 PHE D N 1
ATOM 3194 C CA . PHE C 1 118 ? 32.244 15.424 -35.701 1.00 28.95 118 PHE D CA 1
ATOM 3195 C C . PHE C 1 118 ? 31.543 16.795 -35.891 1.00 28.93 118 PHE D C 1
ATOM 3196 O O . PHE C 1 118 ? 31.481 17.354 -36.993 1.00 29.41 118 PHE D O 1
ATOM 3204 N N . ARG C 1 119 ? 30.999 17.299 -34.778 1.00 28.76 119 ARG D N 1
ATOM 3205 C CA . ARG C 1 119 ? 30.168 18.493 -34.747 1.00 28.17 119 ARG D CA 1
ATOM 3206 C C . ARG C 1 119 ? 30.555 19.394 -33.605 1.00 26.93 119 ARG D C 1
ATOM 3207 O O . ARG C 1 119 ? 30.885 18.910 -32.538 1.00 25.66 119 ARG D O 1
ATOM 3215 N N . THR C 1 120 ? 30.465 20.702 -33.837 1.00 26.89 120 THR D N 1
ATOM 3216 C CA . THR C 1 120 ? 30.884 21.686 -32.865 1.00 27.28 120 THR D CA 1
ATOM 3217 C C . THR C 1 120 ? 30.035 22.961 -32.901 1.00 26.57 120 THR D C 1
ATOM 3218 O O . THR C 1 120 ? 29.284 23.228 -33.841 1.00 26.46 120 THR D O 1
ATOM 3222 N N . ILE C 1 121 ? 30.175 23.733 -31.834 1.00 26.63 121 ILE D N 1
ATOM 3223 C CA . ILE C 1 121 ? 29.487 24.998 -31.679 1.00 25.50 121 ILE D CA 1
ATOM 3224 C C . ILE C 1 121 ? 30.520 26.114 -31.509 1.00 25.32 121 ILE D C 1
ATOM 3225 O O . ILE C 1 121 ? 31.166 26.216 -30.462 1.00 25.57 121 ILE D O 1
ATOM 3230 N N . PRO C 1 122 ? 30.677 26.955 -32.548 1.00 24.93 122 PRO D N 1
ATOM 3231 C CA . PRO C 1 122 ? 31.530 28.118 -32.460 1.00 25.37 122 PRO D CA 1
ATOM 3232 C C . PRO C 1 122 ? 30.879 29.353 -31.827 1.00 26.13 122 PRO D C 1
ATOM 3233 O O . PRO C 1 122 ? 29.666 29.624 -32.040 1.00 26.28 122 PRO D O 1
ATOM 3237 N N . THR C 1 123 ? 31.694 30.034 -31.022 1.00 26.26 123 THR D N 1
ATOM 3238 C CA . THR C 1 123 ? 31.427 31.358 -30.493 1.00 26.21 123 THR D CA 1
ATOM 3239 C C . THR C 1 123 ? 32.384 32.347 -31.148 1.00 25.84 123 THR D C 1
ATOM 3240 O O . THR C 1 123 ? 33.603 32.101 -31.175 1.00 25.49 123 THR D O 1
ATOM 3244 N N . PHE C 1 124 ? 31.855 33.494 -31.603 1.00 24.54 124 PHE D N 1
ATOM 3245 C CA . PHE C 1 124 ? 32.679 34.513 -32.265 1.00 24.49 124 PHE D CA 1
ATOM 3246 C C . PHE C 1 124 ? 32.827 35.811 -31.498 1.00 24.46 124 PHE D C 1
ATOM 3247 O O . PHE C 1 124 ? 31.909 36.215 -30.790 1.00 23.85 124 PHE D O 1
ATOM 3255 N N . GLU C 1 125 ? 33.993 36.458 -31.658 1.00 24.05 125 GLU D N 1
ATOM 3256 C CA . GLU C 1 125 ? 34.228 37.788 -31.177 1.00 23.72 125 GLU D CA 1
ATOM 3257 C C . GLU C 1 125 ? 34.779 38.619 -32.334 1.00 23.54 125 GLU D C 1
ATOM 3258 O O . GLU C 1 125 ? 35.734 38.206 -32.952 1.00 23.00 125 GLU D O 1
ATOM 3264 N N . THR C 1 126 ? 34.139 39.755 -32.627 1.00 24.33 126 THR D N 1
ATOM 3265 C CA . THR C 1 126 ? 34.424 40.608 -33.792 1.00 24.57 126 THR D CA 1
ATOM 3266 C C . THR C 1 126 ? 34.514 42.073 -33.358 1.00 24.58 126 THR D C 1
ATOM 3267 O O . THR C 1 126 ? 34.081 42.423 -32.257 1.00 25.10 126 THR D O 1
ATOM 3271 N N . TYR C 1 127 ? 35.128 42.917 -34.204 1.00 24.43 127 TYR D N 1
ATOM 3272 C CA . TYR C 1 127 ? 35.541 44.279 -33.799 1.00 24.69 127 TYR D CA 1
ATOM 3273 C C . TYR C 1 127 ? 35.168 45.313 -34.844 1.00 25.42 127 TYR D C 1
ATOM 3274 O O . TYR C 1 127 ? 35.798 46.351 -34.964 1.00 24.97 127 TYR D O 1
ATOM 3283 N N . SER C 1 128 ? 34.084 45.037 -35.542 1.00 26.33 128 SER D N 1
ATOM 3284 C CA . SER C 1 128 ? 33.589 45.942 -36.516 1.00 27.44 128 SER D CA 1
ATOM 3285 C C . SER C 1 128 ? 32.098 45.668 -36.687 1.00 27.31 128 SER D C 1
ATOM 3286 O O . SER C 1 128 ? 31.682 44.500 -36.561 1.00 26.17 128 SER D O 1
ATOM 3289 N N . PRO C 1 129 ? 31.284 46.725 -36.918 1.00 28.13 129 PRO D N 1
ATOM 3290 C CA . PRO C 1 129 ? 29.837 46.618 -37.268 1.00 28.90 129 PRO D CA 1
ATOM 3291 C C . PRO C 1 129 ? 29.480 45.634 -38.368 1.00 28.96 129 PRO D C 1
ATOM 3292 O O . PRO C 1 129 ? 28.432 45.004 -38.302 1.00 30.04 129 PRO D O 1
ATOM 3296 N N . LYS C 1 130 ? 30.351 45.492 -39.361 1.00 29.85 130 LYS D N 1
ATOM 3297 C CA . LYS C 1 130 ? 30.097 44.613 -40.495 1.00 29.89 130 LYS D CA 1
ATOM 3298 C C . LYS C 1 130 ? 30.050 43.164 -40.031 1.00 30.05 130 LYS D C 1
ATOM 3299 O O . LYS C 1 130 ? 29.397 42.361 -40.672 1.00 29.41 130 LYS D O 1
ATOM 3305 N N . TYR C 1 131 ? 30.716 42.842 -38.917 1.00 30.04 131 TYR D N 1
ATOM 3306 C CA . TYR C 1 131 ? 30.724 41.446 -38.395 1.00 29.54 131 TYR D CA 1
ATOM 3307 C C . TYR C 1 131 ? 30.056 41.236 -37.033 1.00 29.33 131 TYR D C 1
ATOM 3308 O O . TYR C 1 131 ? 30.162 40.122 -36.453 1.00 29.31 131 TYR D O 1
ATOM 3317 N N . LYS C 1 132 ? 29.298 42.220 -36.540 1.00 28.68 132 LYS D N 1
ATOM 3318 C CA . LYS C 1 132 ? 28.699 42.057 -35.213 1.00 28.77 132 LYS D CA 1
ATOM 3319 C C . LYS C 1 132 ? 27.586 40.997 -35.189 1.00 28.40 132 LYS D C 1
ATOM 3320 O O . LYS C 1 132 ? 27.325 40.398 -34.115 1.00 26.48 132 LYS D O 1
ATOM 3326 N N . TRP C 1 133 ? 26.991 40.731 -36.360 1.00 27.03 133 TRP D N 1
ATOM 3327 C CA . TRP C 1 133 ? 26.002 39.665 -36.497 1.00 27.18 133 TRP D CA 1
ATOM 3328 C C . TRP C 1 133 ? 26.538 38.299 -36.053 1.00 26.81 133 TRP D C 1
ATOM 3329 O O . TRP C 1 133 ? 25.778 37.476 -35.557 1.00 26.36 133 TRP D O 1
ATOM 3340 N N . MET C 1 134 ? 27.854 38.085 -36.180 1.00 26.20 134 MET D N 1
ATOM 3341 C CA . MET C 1 134 ? 28.466 36.821 -35.816 1.00 25.01 134 MET D CA 1
ATOM 3342 C C . MET C 1 134 ? 28.433 36.665 -34.281 1.00 24.82 134 MET D C 1
ATOM 3343 O O . MET C 1 134 ? 28.548 35.568 -33.746 1.00 24.91 134 MET D O 1
ATOM 3348 N N . MET C 1 135 ? 28.280 37.774 -33.570 1.00 25.06 135 MET D N 1
ATOM 3349 C CA . MET C 1 135 ? 28.128 37.737 -32.118 1.00 24.04 135 MET D CA 1
ATOM 3350 C C . MET C 1 135 ? 26.662 37.599 -31.688 1.00 24.81 135 MET D C 1
ATOM 3351 O O . MET C 1 135 ? 26.369 37.414 -30.512 1.00 24.56 135 MET D O 1
ATOM 3356 N N . ASN C 1 136 ? 25.732 37.602 -32.636 1.00 25.62 136 ASN D N 1
ATOM 3357 C CA . ASN C 1 136 ? 24.316 37.669 -32.300 1.00 26.13 136 ASN D CA 1
ATOM 3358 C C . ASN C 1 136 ? 23.461 36.619 -33.010 1.00 26.37 136 ASN D C 1
ATOM 3359 O O . ASN C 1 136 ? 22.240 36.780 -33.174 1.00 26.19 136 ASN D O 1
ATOM 3364 N N . HIS C 1 137 ? 24.114 35.557 -33.458 1.00 26.76 137 HIS D N 1
ATOM 3365 C CA . HIS C 1 137 ? 23.440 34.381 -33.934 1.00 26.26 137 HIS D CA 1
ATOM 3366 C C . HIS C 1 137 ? 24.071 33.141 -33.331 1.00 26.17 137 HIS D C 1
ATOM 3367 O O . HIS C 1 137 ? 25.228 33.155 -32.800 1.00 25.38 137 HIS D O 1
ATOM 3374 N N . ILE C 1 138 ? 23.296 32.064 -33.400 1.00 25.25 138 ILE D N 1
ATOM 3375 C CA . ILE C 1 138 ? 23.794 30.731 -33.020 1.00 25.59 138 ILE D CA 1
ATOM 3376 C C . ILE C 1 138 ? 24.276 30.054 -34.290 1.00 25.35 138 ILE D C 1
ATOM 3377 O O . ILE C 1 138 ? 23.662 30.202 -35.372 1.00 26.66 138 ILE D O 1
ATOM 3382 N N . PHE C 1 139 ? 25.377 29.320 -34.138 1.00 25.50 139 PHE D N 1
ATOM 3383 C CA . PHE C 1 139 ? 26.085 28.641 -35.232 1.00 25.78 139 PHE D CA 1
ATOM 3384 C C . PHE C 1 139 ? 26.366 27.157 -34.924 1.00 25.92 139 PHE D C 1
ATOM 3385 O O . PHE C 1 139 ? 26.508 26.757 -33.774 1.00 24.82 139 PHE D O 1
ATOM 3393 N N . VAL C 1 140 ? 26.441 26.365 -35.986 1.00 27.32 140 VAL D N 1
ATOM 3394 C CA . VAL C 1 140 ? 26.855 24.979 -35.917 1.00 27.61 140 VAL D CA 1
ATOM 3395 C C . VAL C 1 140 ? 27.983 24.766 -36.941 1.00 28.55 140 VAL D C 1
ATOM 3396 O O . VAL C 1 140 ? 27.966 25.329 -38.033 1.00 26.25 140 VAL D O 1
ATOM 3400 N N . CYS C 1 141 ? 28.982 23.980 -36.550 1.00 30.13 141 CYS D N 1
ATOM 3401 C CA . CYS C 1 141 ? 30.083 23.621 -37.427 1.00 30.68 141 CYS D CA 1
ATOM 3402 C C . CYS C 1 141 ? 30.114 22.087 -37.650 1.00 31.34 141 CYS D C 1
ATOM 3403 O O . CYS C 1 141 ? 30.059 21.288 -36.709 1.00 29.20 141 CYS D O 1
ATOM 3406 N N . CYS C 1 142 ? 30.098 21.697 -38.925 1.00 31.97 142 CYS D N 1
ATOM 3407 C CA . CYS C 1 142 ? 30.296 20.317 -39.350 1.00 33.31 142 CYS D CA 1
ATOM 3408 C C . CYS C 1 142 ? 31.727 20.158 -39.805 1.00 33.57 142 CYS D C 1
ATOM 3409 O O . CYS C 1 142 ? 32.159 20.867 -40.710 1.00 32.76 142 CYS D O 1
ATOM 3412 N N . ALA C 1 143 ? 32.462 19.246 -39.176 1.00 35.02 143 ALA D N 1
ATOM 3413 C CA . ALA C 1 143 ? 33.891 19.078 -39.428 1.00 36.71 143 ALA D CA 1
ATOM 3414 C C . ALA C 1 143 ? 34.208 17.676 -39.919 1.00 38.10 143 ALA D C 1
ATOM 3415 O O . ALA C 1 143 ? 33.383 16.759 -39.792 1.00 37.16 143 ALA D O 1
ATOM 3417 N N . SER C 1 144 ? 35.408 17.524 -40.480 1.00 40.32 144 SER D N 1
ATOM 3418 C CA . SER C 1 144 ? 35.940 16.197 -40.885 1.00 42.40 144 SER D CA 1
ATOM 3419 C C . SER C 1 144 ? 37.439 16.148 -41.046 1.00 43.82 144 SER D C 1
ATOM 3420 O O . SER C 1 144 ? 38.085 17.171 -41.244 1.00 44.12 144 SER D O 1
ATOM 3423 N N . ARG C 1 145 ? 37.968 14.926 -41.003 1.00 46.30 145 ARG D N 1
ATOM 3424 C CA . ARG C 1 145 ? 39.353 14.591 -41.468 1.00 47.07 145 ARG D CA 1
ATOM 3425 C C . ARG C 1 145 ? 39.579 14.657 -43.005 1.00 47.79 145 ARG D C 1
ATOM 3426 O O . ARG C 1 145 ? 40.693 14.390 -43.513 1.00 48.18 145 ARG D O 1
ATOM 3434 N N . ASN C 1 149 ? 44.384 17.626 -43.632 1.00 44.09 149 ASN D N 1
ATOM 3435 C CA . ASN C 1 149 ? 43.716 18.824 -43.104 1.00 44.31 149 ASN D CA 1
ATOM 3436 C C . ASN C 1 149 ? 42.444 18.520 -42.297 1.00 44.17 149 ASN D C 1
ATOM 3437 O O . ASN C 1 149 ? 41.905 17.413 -42.373 1.00 44.71 149 ASN D O 1
ATOM 3442 N N . VAL C 1 150 ? 41.951 19.497 -41.530 1.00 42.76 150 VAL D N 1
ATOM 3443 C CA . VAL C 1 150 ? 40.566 19.416 -41.054 1.00 41.38 150 VAL D CA 1
ATOM 3444 C C . VAL C 1 150 ? 39.722 20.441 -41.781 1.00 39.58 150 VAL D C 1
ATOM 3445 O O . VAL C 1 150 ? 40.136 21.571 -41.953 1.00 39.69 150 VAL D O 1
ATOM 3449 N N . LEU C 1 151 ? 38.576 19.997 -42.281 1.00 38.08 151 LEU D N 1
ATOM 3450 C CA . LEU C 1 151 ? 37.622 20.857 -42.979 1.00 37.24 151 LEU D CA 1
ATOM 3451 C C . LEU C 1 151 ? 36.468 21.171 -42.047 1.00 35.82 151 LEU D C 1
ATOM 3452 O O . LEU C 1 151 ? 35.804 20.267 -41.556 1.00 35.68 151 LEU D O 1
ATOM 3457 N N . LEU C 1 152 ? 36.243 22.459 -41.826 1.00 34.43 152 LEU D N 1
ATOM 3458 C CA . LEU C 1 152 ? 35.177 22.950 -40.985 1.00 33.58 152 LEU D CA 1
ATOM 3459 C C . LEU C 1 152 ? 34.226 23.729 -41.836 1.00 32.11 152 LEU D C 1
ATOM 3460 O O . LEU C 1 152 ? 34.649 24.637 -42.523 1.00 32.49 152 LEU D O 1
ATOM 3465 N N . LYS C 1 153 ? 32.951 23.376 -41.808 1.00 31.14 153 LYS D N 1
ATOM 3466 C CA . LYS C 1 153 ? 31.903 24.126 -42.493 1.00 31.09 153 LYS D CA 1
ATOM 3467 C C . LYS C 1 153 ? 30.997 24.783 -41.466 1.00 29.35 153 LYS D C 1
ATOM 3468 O O . LYS C 1 153 ? 30.510 24.122 -40.574 1.00 28.70 153 LYS D O 1
ATOM 3474 N N . PHE C 1 154 ? 30.791 26.091 -41.596 1.00 28.03 154 PHE D N 1
ATOM 3475 C CA . PHE C 1 154 ? 30.130 26.884 -40.575 1.00 27.51 154 PHE D CA 1
ATOM 3476 C C . PHE C 1 154 ? 28.734 27.244 -41.046 1.00 27.45 154 PHE D C 1
ATOM 3477 O O . PHE C 1 154 ? 28.568 27.736 -42.163 1.00 26.20 154 PHE D O 1
ATOM 3485 N N . TYR C 1 155 ? 27.736 26.983 -40.206 1.00 27.70 155 TYR D N 1
ATOM 3486 C CA . TYR C 1 155 ? 26.340 27.294 -40.527 1.00 28.85 155 TYR D CA 1
ATOM 3487 C C . TYR C 1 155 ? 25.710 28.241 -39.508 1.00 28.97 155 TYR D C 1
ATOM 3488 O O . TYR C 1 155 ? 25.787 28.004 -38.303 1.00 29.12 155 TYR D O 1
ATOM 3497 N N . LYS C 1 156 ? 25.113 29.325 -39.991 1.00 28.80 156 LYS D N 1
ATOM 3498 C CA . LYS C 1 156 ? 24.347 30.230 -39.143 1.00 29.38 156 LYS D CA 1
ATOM 3499 C C . LYS C 1 156 ? 22.967 29.628 -38.998 1.00 29.19 156 LYS D C 1
ATOM 3500 O O . LYS C 1 156 ? 22.411 29.221 -39.982 1.00 28.55 156 LYS D O 1
ATOM 3506 N N . ILE C 1 157 ? 22.443 29.543 -37.777 1.00 29.67 157 ILE D N 1
ATOM 3507 C CA . ILE C 1 157 ? 21.076 29.056 -37.552 1.00 30.60 157 ILE D CA 1
ATOM 3508 C C . ILE C 1 157 ? 20.183 30.267 -37.684 1.00 31.77 157 ILE D C 1
ATOM 3509 O O . ILE C 1 157 ? 20.440 31.324 -37.090 1.00 30.46 157 ILE D O 1
ATOM 3514 N N . SER C 1 158 ? 19.150 30.130 -38.506 1.00 34.03 158 SER D N 1
ATOM 3515 C CA . SER C 1 158 ? 18.267 31.239 -38.780 1.00 35.34 158 SER D CA 1
ATOM 3516 C C . SER C 1 158 ? 17.071 31.114 -37.846 1.00 36.59 158 SER D C 1
ATOM 3517 O O . SER C 1 158 ? 16.479 32.145 -37.493 1.00 38.48 158 SER D O 1
ATOM 3520 N N . GLU D 1 8 ? 23.240 20.064 -46.682 1.00 53.80 8 GLU E N 1
ATOM 3521 C CA . GLU D 1 8 ? 24.560 19.517 -46.238 1.00 53.58 8 GLU E CA 1
ATOM 3522 C C . GLU D 1 8 ? 24.678 19.352 -44.707 1.00 53.28 8 GLU E C 1
ATOM 3523 O O . GLU D 1 8 ? 25.436 18.484 -44.220 1.00 54.03 8 GLU E O 1
ATOM 3529 N N . MET D 1 9 ? 23.950 20.183 -43.950 1.00 52.09 9 MET E N 1
ATOM 3530 C CA . MET D 1 9 ? 23.757 19.938 -42.504 1.00 50.34 9 MET E CA 1
ATOM 3531 C C . MET D 1 9 ? 22.438 19.197 -42.255 1.00 48.95 9 MET E C 1
ATOM 3532 O O . MET D 1 9 ? 21.357 19.690 -42.564 1.00 48.90 9 MET E O 1
ATOM 3537 N N . ASN D 1 10 ? 22.521 18.021 -41.680 1.00 47.24 10 ASN E N 1
ATOM 3538 C CA . ASN D 1 10 ? 21.315 17.304 -41.328 1.00 46.07 10 ASN E CA 1
ATOM 3539 C C . ASN D 1 10 ? 21.045 17.335 -39.837 1.00 44.30 10 ASN E C 1
ATOM 3540 O O . ASN D 1 10 ? 21.953 17.477 -39.011 1.00 43.02 10 ASN E O 1
ATOM 3545 N N . TYR D 1 11 ? 19.772 17.217 -39.510 1.00 43.09 11 TYR E N 1
ATOM 3546 C CA . TYR D 1 11 ? 19.324 17.249 -38.133 1.00 42.91 11 TYR E CA 1
ATOM 3547 C C . TYR D 1 11 ? 17.996 16.506 -38.039 1.00 42.26 11 TYR E C 1
ATOM 3548 O O . TYR D 1 11 ? 17.338 16.283 -39.053 1.00 42.03 11 TYR E O 1
ATOM 3557 N N . GLU D 1 12 ? 17.589 16.130 -36.837 1.00 41.03 12 GLU E N 1
ATOM 3558 C CA . GLU D 1 12 ? 16.247 15.590 -36.664 1.00 40.60 12 GLU E CA 1
ATOM 3559 C C . GLU D 1 12 ? 15.601 16.202 -35.435 1.00 39.16 12 GLU E C 1
ATOM 3560 O O . GLU D 1 12 ? 16.230 16.329 -34.387 1.00 37.61 12 GLU E O 1
ATOM 3566 N N . GLU D 1 13 ? 14.332 16.570 -35.581 1.00 38.43 13 GLU E N 1
ATOM 3567 C CA . GLU D 1 13 ? 13.562 17.122 -34.485 1.00 37.73 13 GLU E CA 1
ATOM 3568 C C . GLU D 1 13 ? 13.268 15.984 -33.527 1.00 36.26 13 GLU E C 1
ATOM 3569 O O . GLU D 1 13 ? 12.641 15.029 -33.920 1.00 36.74 13 GLU E O 1
ATOM 3575 N N . VAL D 1 14 ? 13.716 16.077 -32.281 1.00 34.64 14 VAL E N 1
ATOM 3576 C CA . VAL D 1 14 ? 13.597 14.961 -31.341 1.00 33.49 14 VAL E CA 1
ATOM 3577 C C . VAL D 1 14 ? 12.515 15.127 -30.273 1.00 32.66 14 VAL E C 1
ATOM 3578 O O . VAL D 1 14 ? 11.896 14.146 -29.863 1.00 32.18 14 VAL E O 1
ATOM 3582 N N . PHE D 1 15 ? 12.302 16.342 -29.781 1.00 30.87 15 PHE E N 1
ATOM 3583 C CA . PHE D 1 15 ? 11.156 16.601 -28.902 1.00 30.12 15 PHE E CA 1
ATOM 3584 C C . PHE D 1 15 ? 10.902 18.090 -28.797 1.00 29.17 15 PHE E C 1
ATOM 3585 O O . PHE D 1 15 ? 11.637 18.887 -29.376 1.00 28.05 15 PHE E O 1
ATOM 3593 N N . SER D 1 16 ? 9.809 18.429 -28.116 1.00 29.26 16 SER E N 1
ATOM 3594 C CA . SER D 1 16 ? 9.401 19.787 -27.817 1.00 29.58 16 SER E CA 1
ATOM 3595 C C . SER D 1 16 ? 9.066 19.903 -26.343 1.00 29.04 16 SER E C 1
ATOM 3596 O O . SER D 1 16 ? 8.685 18.924 -25.724 1.00 26.66 16 SER E O 1
ATOM 3599 N N . ILE D 1 17 ? 9.257 21.095 -25.779 1.00 29.41 17 ILE E N 1
ATOM 3600 C CA . ILE D 1 17 ? 8.780 21.399 -24.423 1.00 30.09 17 ILE E CA 1
ATOM 3601 C C . ILE D 1 17 ? 8.014 22.682 -24.487 1.00 30.34 17 ILE E C 1
ATOM 3602 O O . ILE D 1 17 ? 8.507 23.661 -25.021 1.00 30.18 17 ILE E O 1
ATOM 3607 N N . THR D 1 18 ? 6.788 22.665 -23.976 1.00 31.33 18 THR E N 1
ATOM 3608 C CA . THR D 1 18 ? 6.051 23.888 -23.722 1.00 31.71 18 THR E CA 1
ATOM 3609 C C . THR D 1 18 ? 6.124 24.144 -22.239 1.00 31.85 18 THR E C 1
ATOM 3610 O O . THR D 1 18 ? 5.685 23.324 -21.433 1.00 31.61 18 THR E O 1
ATOM 3614 N N . ILE D 1 19 ? 6.725 25.267 -21.892 1.00 32.12 19 ILE E N 1
ATOM 3615 C CA . ILE D 1 19 ? 7.047 25.613 -20.514 1.00 31.99 19 ILE E CA 1
ATOM 3616 C C . ILE D 1 19 ? 6.152 26.762 -20.073 1.00 31.18 19 ILE E C 1
ATOM 3617 O O . ILE D 1 19 ? 5.907 27.681 -20.824 1.00 30.56 19 ILE E O 1
ATOM 3622 N N . THR D 1 20 ? 5.640 26.664 -18.858 1.00 30.98 20 THR E N 1
ATOM 3623 C CA . THR D 1 20 ? 4.915 27.753 -18.205 1.00 30.94 20 THR E CA 1
ATOM 3624 C C . THR D 1 20 ? 5.841 28.370 -17.182 1.00 30.34 20 THR E C 1
ATOM 3625 O O . THR D 1 20 ? 6.388 27.675 -16.331 1.00 29.63 20 THR E O 1
ATOM 3629 N N . VAL D 1 21 ? 6.049 29.675 -17.302 1.00 30.67 21 VAL E N 1
ATOM 3630 C CA . VAL D 1 21 ? 6.995 30.398 -16.473 1.00 31.18 21 VAL E CA 1
ATOM 3631 C C . VAL D 1 21 ? 6.251 31.311 -15.518 1.00 31.45 21 VAL E C 1
ATOM 3632 O O . VAL D 1 21 ? 5.131 31.742 -15.812 1.00 30.04 21 VAL E O 1
ATOM 3636 N N . ASP D 1 22 ? 6.883 31.605 -14.384 1.00 31.87 22 ASP E N 1
ATOM 3637 C CA . ASP D 1 22 ? 6.388 32.630 -13.482 1.00 32.61 22 ASP E CA 1
ATOM 3638 C C . ASP D 1 22 ? 6.890 34.030 -13.909 1.00 32.70 22 ASP E C 1
ATOM 3639 O O . ASP D 1 22 ? 7.729 34.172 -14.799 1.00 31.72 22 ASP E O 1
ATOM 3644 N N . LYS D 1 23 ? 6.376 35.072 -13.267 1.00 33.45 23 LYS E N 1
ATOM 3645 C CA . LYS D 1 23 ? 6.853 36.415 -13.577 1.00 34.71 23 LYS E CA 1
ATOM 3646 C C . LYS D 1 23 ? 8.337 36.547 -13.156 1.00 33.39 23 LYS E C 1
ATOM 3647 O O . LYS D 1 23 ? 8.781 35.939 -12.179 1.00 33.18 23 LYS E O 1
ATOM 3653 N N . PRO D 1 24 ? 9.119 37.295 -13.929 1.00 32.56 24 PRO E N 1
ATOM 3654 C CA . PRO D 1 24 ? 10.546 37.401 -13.629 1.00 32.03 24 PRO E CA 1
ATOM 3655 C C . PRO D 1 24 ? 10.866 37.928 -12.228 1.00 31.80 24 PRO E C 1
ATOM 3656 O O . PRO D 1 24 ? 10.173 38.787 -11.711 1.00 31.46 24 PRO E O 1
ATOM 3660 N N . ILE D 1 25 ? 11.903 37.392 -11.611 1.00 30.22 25 ILE E N 1
ATOM 3661 C CA . ILE D 1 25 ? 12.440 37.962 -10.402 1.00 29.94 25 ILE E CA 1
ATOM 3662 C C . ILE D 1 25 ? 13.508 38.916 -10.890 1.00 29.76 25 ILE E C 1
ATOM 3663 O O . ILE D 1 25 ? 14.583 38.484 -11.263 1.00 28.31 25 ILE E O 1
ATOM 3668 N N . LEU D 1 26 ? 13.206 40.214 -10.935 1.00 29.53 26 LEU E N 1
ATOM 3669 C CA . LEU D 1 26 ? 14.182 41.207 -11.407 1.00 29.46 26 LEU E CA 1
ATOM 3670 C C . LEU D 1 26 ? 15.240 41.447 -10.339 1.00 29.23 26 LEU E C 1
ATOM 3671 O O . LEU D 1 26 ? 14.905 41.793 -9.203 1.00 28.98 26 LEU E O 1
ATOM 3676 N N . ILE D 1 27 ? 16.507 41.280 -10.682 1.00 28.76 27 ILE E N 1
ATOM 3677 C CA . ILE D 1 27 ? 17.577 41.424 -9.702 1.00 28.55 27 ILE E CA 1
ATOM 3678 C C . ILE D 1 27 ? 18.067 42.875 -9.702 1.00 28.43 27 ILE E C 1
ATOM 3679 O O . ILE D 1 27 ? 18.090 43.543 -8.682 1.00 27.73 27 ILE E O 1
ATOM 3684 N N . GLY D 1 28 ? 18.496 43.344 -10.856 1.00 28.00 28 GLY E N 1
ATOM 3685 C CA . GLY D 1 28 ? 18.959 44.710 -10.961 1.00 27.91 28 GLY E CA 1
ATOM 3686 C C . GLY D 1 28 ? 19.155 45.080 -12.395 1.00 27.72 28 GLY E C 1
ATOM 3687 O O . GLY D 1 28 ? 19.079 44.228 -13.291 1.00 27.27 28 GLY E O 1
ATOM 3688 N N . GLN D 1 29 ? 19.399 46.359 -12.604 1.00 27.91 29 GLN E N 1
ATOM 3689 C CA . GLN D 1 29 ? 19.709 46.849 -13.926 1.00 28.53 29 GLN E CA 1
ATOM 3690 C C . GLN D 1 29 ? 20.579 48.080 -13.890 1.00 28.68 29 GLN E C 1
ATOM 3691 O O . GLN D 1 29 ? 20.439 48.956 -13.014 1.00 29.46 29 GLN E O 1
ATOM 3697 N N . ASP D 1 30 ? 21.464 48.164 -14.858 1.00 28.95 30 ASP E N 1
ATOM 3698 C CA . ASP D 1 30 ? 22.157 49.385 -15.145 1.00 29.94 30 ASP E CA 1
ATOM 3699 C C . ASP D 1 30 ? 22.492 49.383 -16.645 1.00 30.46 30 ASP E C 1
ATOM 3700 O O . ASP D 1 30 ? 22.051 48.475 -17.380 1.00 29.98 30 ASP E O 1
ATOM 3705 N N . ASP D 1 31 ? 23.279 50.382 -17.060 1.00 31.10 31 ASP E N 1
ATOM 3706 C CA . ASP D 1 31 ? 23.626 50.643 -18.470 1.00 31.99 31 ASP E CA 1
ATOM 3707 C C . ASP D 1 31 ? 25.040 50.184 -18.825 1.00 31.64 31 ASP E C 1
ATOM 3708 O O . ASP D 1 31 ? 25.583 50.553 -19.854 1.00 31.81 31 ASP E O 1
ATOM 3713 N N . ILE D 1 32 ? 25.629 49.368 -17.954 1.00 31.20 32 ILE E N 1
ATOM 3714 C CA . ILE D 1 32 ? 26.909 48.722 -18.196 1.00 30.23 32 ILE E CA 1
ATOM 3715 C C . ILE D 1 32 ? 26.727 47.214 -18.427 1.00 29.49 32 ILE E C 1
ATOM 3716 O O . ILE D 1 32 ? 27.031 46.700 -19.515 1.00 28.32 32 ILE E O 1
ATOM 3721 N N . VAL D 1 33 ? 26.201 46.505 -17.423 1.00 27.74 33 VAL E N 1
ATOM 3722 C CA . VAL D 1 33 ? 25.927 45.083 -17.574 1.00 27.22 33 VAL E CA 1
ATOM 3723 C C . VAL D 1 33 ? 24.568 44.784 -18.171 1.00 26.46 33 VAL E C 1
ATOM 3724 O O . VAL D 1 33 ? 24.399 43.774 -18.851 1.00 26.73 33 VAL E O 1
ATOM 3728 N N . GLY D 1 34 ? 23.601 45.652 -17.932 1.00 25.37 34 GLY E N 1
ATOM 3729 C CA . GLY D 1 34 ? 22.238 45.403 -18.378 1.00 25.50 34 GLY E CA 1
ATOM 3730 C C . GLY D 1 34 ? 21.323 44.985 -17.235 1.00 25.12 34 GLY E C 1
ATOM 3731 O O . GLY D 1 34 ? 21.586 45.273 -16.059 1.00 25.56 34 GLY E O 1
ATOM 3732 N N . ARG D 1 35 ? 20.252 44.301 -17.593 1.00 24.55 35 ARG E N 1
ATOM 3733 C CA . ARG D 1 35 ? 19.197 43.897 -16.671 1.00 24.70 35 ARG E CA 1
ATOM 3734 C C . ARG D 1 35 ? 19.206 42.390 -16.395 1.00 23.80 35 ARG E C 1
ATOM 3735 O O . ARG D 1 35 ? 18.995 41.575 -17.318 1.00 22.08 35 ARG E O 1
ATOM 3743 N N . ARG D 1 36 ? 19.392 42.024 -15.129 1.00 23.16 36 ARG E N 1
ATOM 3744 C CA . ARG D 1 36 ? 19.441 40.636 -14.723 1.00 24.19 36 ARG E CA 1
ATOM 3745 C C . ARG D 1 36 ? 18.109 40.228 -14.101 1.00 24.14 36 ARG E C 1
ATOM 3746 O O . ARG D 1 36 ? 17.557 40.915 -13.234 1.00 23.83 36 ARG E O 1
ATOM 3754 N N . GLN D 1 37 ? 17.597 39.096 -14.562 1.00 24.53 37 GLN E N 1
ATOM 3755 C CA . GLN D 1 37 ? 16.451 38.495 -13.933 1.00 26.51 37 GLN E CA 1
ATOM 3756 C C . GLN D 1 37 ? 16.452 36.993 -13.986 1.00 26.16 37 GLN E C 1
ATOM 3757 O O . GLN D 1 37 ? 16.971 36.371 -14.942 1.00 25.47 37 GLN E O 1
ATOM 3763 N N . LEU D 1 38 ? 15.818 36.435 -12.957 1.00 26.28 38 LEU E N 1
ATOM 3764 C CA . LEU D 1 38 ? 15.591 34.981 -12.833 1.00 26.04 38 LEU E CA 1
ATOM 3765 C C . LEU D 1 38 ? 14.123 34.629 -13.141 1.00 26.19 38 LEU E C 1
ATOM 3766 O O . LEU D 1 38 ? 13.214 35.218 -12.597 1.00 26.59 38 LEU E O 1
ATOM 3771 N N . ILE D 1 39 ? 13.902 33.710 -14.062 1.00 26.54 39 ILE E N 1
ATOM 3772 C CA . ILE D 1 39 ? 12.571 33.307 -14.442 1.00 27.02 39 ILE E CA 1
ATOM 3773 C C . ILE D 1 39 ? 12.355 31.915 -13.874 1.00 27.10 39 ILE E C 1
ATOM 3774 O O . ILE D 1 39 ? 13.019 30.988 -14.277 1.00 26.91 39 ILE E O 1
ATOM 3779 N N . PRO D 1 40 ? 11.441 31.759 -12.910 1.00 28.18 40 PRO E N 1
ATOM 3780 C CA . PRO D 1 40 ? 11.073 30.425 -12.487 1.00 28.14 40 PRO E CA 1
ATOM 3781 C C . PRO D 1 40 ? 10.197 29.679 -13.499 1.00 28.67 40 PRO E C 1
ATOM 3782 O O . PRO D 1 40 ? 9.309 30.272 -14.117 1.00 28.13 40 PRO E O 1
ATOM 3786 N N . ILE D 1 41 ? 10.463 28.382 -13.658 1.00 29.35 41 ILE E N 1
ATOM 3787 C CA . ILE D 1 41 ? 9.670 27.506 -14.510 1.00 29.42 41 ILE E CA 1
ATOM 3788 C C . ILE D 1 41 ? 8.669 26.839 -13.612 1.00 29.36 41 ILE E C 1
ATOM 3789 O O . ILE D 1 41 ? 9.028 26.083 -12.690 1.00 29.10 41 ILE E O 1
ATOM 3794 N N . ILE D 1 42 ? 7.402 27.138 -13.852 1.00 28.74 42 ILE E N 1
ATOM 3795 C CA . ILE D 1 42 ? 6.334 26.538 -13.065 1.00 29.13 42 ILE E CA 1
ATOM 3796 C C . ILE D 1 42 ? 6.108 25.090 -13.488 1.00 28.70 42 ILE E C 1
ATOM 3797 O O . ILE D 1 42 ? 6.088 24.220 -12.665 1.00 28.23 42 ILE E O 1
ATOM 3802 N N . SER D 1 43 ? 5.946 24.848 -14.781 1.00 28.17 43 SER E N 1
ATOM 3803 C CA . SER D 1 43 ? 5.641 23.543 -15.254 1.00 28.06 43 SER E CA 1
ATOM 3804 C C . SER D 1 43 ? 6.003 23.483 -16.707 1.00 27.92 43 SER E C 1
ATOM 3805 O O . SER D 1 43 ? 6.394 24.480 -17.286 1.00 27.19 43 SER E O 1
ATOM 3808 N N . GLY D 1 44 ? 5.866 22.295 -17.287 1.00 28.17 44 GLY E N 1
ATOM 3809 C CA . GLY D 1 44 ? 6.246 22.069 -18.650 1.00 28.14 44 GLY E CA 1
ATOM 3810 C C . GLY D 1 44 ? 5.859 20.693 -19.093 1.00 28.78 44 GLY E C 1
ATOM 3811 O O . GLY D 1 44 ? 5.921 19.754 -18.316 1.00 28.46 44 GLY E O 1
ATOM 3812 N N . LYS D 1 45 ? 5.396 20.611 -20.330 1.00 29.93 45 LYS E N 1
ATOM 3813 C CA . LYS D 1 45 ? 5.013 19.362 -20.948 1.00 30.40 45 LYS E CA 1
ATOM 3814 C C . LYS D 1 45 ? 6.009 19.077 -22.038 1.00 29.16 45 LYS E C 1
ATOM 3815 O O . LYS D 1 45 ? 6.258 19.916 -22.897 1.00 28.33 45 LYS E O 1
ATOM 3821 N N . VAL D 1 46 ? 6.538 17.864 -22.002 1.00 28.27 46 VAL E N 1
ATOM 3822 C CA . VAL D 1 46 ? 7.548 17.384 -22.927 1.00 27.98 46 VAL E CA 1
ATOM 3823 C C . VAL D 1 46 ? 6.862 16.377 -23.840 1.00 27.80 46 VAL E C 1
ATOM 3824 O O . VAL D 1 46 ? 6.146 15.491 -23.355 1.00 26.92 46 VAL E O 1
ATOM 3828 N N . SER D 1 47 ? 7.073 16.508 -25.151 1.00 27.97 47 SER E N 1
ATOM 3829 C CA . SER D 1 47 ? 6.449 15.611 -26.101 1.00 28.53 47 SER E CA 1
ATOM 3830 C C . SER D 1 47 ? 7.306 15.421 -27.363 1.00 29.35 47 SER E C 1
ATOM 3831 O O . SER D 1 47 ? 8.003 16.326 -27.815 1.00 28.79 47 SER E O 1
ATOM 3834 N N . GLY D 1 48 ? 7.267 14.212 -27.900 1.00 29.99 48 GLY E N 1
ATOM 3835 C CA . GLY D 1 48 ? 8.104 13.819 -29.009 1.00 31.14 48 GLY E CA 1
ATOM 3836 C C . GLY D 1 48 ? 7.983 12.319 -29.215 1.00 32.32 48 GLY E C 1
ATOM 3837 O O . GLY D 1 48 ? 7.410 11.610 -28.375 1.00 31.60 48 GLY E O 1
ATOM 3838 N N . ASN D 1 49 ? 8.538 11.835 -30.326 1.00 33.67 49 ASN E N 1
ATOM 3839 C CA . ASN D 1 49 ? 8.485 10.421 -30.645 1.00 34.02 49 ASN E CA 1
ATOM 3840 C C . ASN D 1 49 ? 9.249 9.638 -29.585 1.00 34.11 49 ASN E C 1
ATOM 3841 O O . ASN D 1 49 ? 10.457 9.746 -29.474 1.00 33.72 49 ASN E O 1
ATOM 3846 N N . ASN D 1 50 ? 8.513 8.884 -28.782 1.00 34.42 50 ASN E N 1
ATOM 3847 C CA . ASN D 1 50 ? 9.077 8.127 -27.673 1.00 34.58 50 ASN E CA 1
ATOM 3848 C C . ASN D 1 50 ? 9.870 9.019 -26.688 1.00 34.33 50 ASN E C 1
ATOM 3849 O O . ASN D 1 50 ? 10.880 8.617 -26.097 1.00 34.75 50 ASN E O 1
ATOM 3854 N N . PHE D 1 51 ? 9.372 10.240 -26.513 1.00 33.81 51 PHE E N 1
ATOM 3855 C CA . PHE D 1 51 ? 10.002 11.221 -25.643 1.00 32.39 51 PHE E CA 1
ATOM 3856 C C . PHE D 1 51 ? 8.923 12.130 -25.076 1.00 31.07 51 PHE E C 1
ATOM 3857 O O . PHE D 1 51 ? 8.660 13.217 -25.596 1.00 30.14 51 PHE E O 1
ATOM 3865 N N . ASN D 1 52 ? 8.302 11.644 -24.001 1.00 29.77 52 ASN E N 1
ATOM 3866 C CA . ASN D 1 52 ? 7.084 12.215 -23.438 1.00 29.23 52 ASN E CA 1
ATOM 3867 C C . ASN D 1 52 ? 7.148 12.253 -21.914 1.00 28.28 52 ASN E C 1
ATOM 3868 O O . ASN D 1 52 ? 7.504 11.275 -21.275 1.00 28.32 52 ASN E O 1
ATOM 3873 N N . GLY D 1 53 ? 6.826 13.395 -21.329 1.00 28.40 53 GLY E N 1
ATOM 3874 C CA . GLY D 1 53 ? 6.827 13.534 -19.854 1.00 28.45 53 GLY E CA 1
ATOM 3875 C C . GLY D 1 53 ? 6.606 14.973 -19.452 1.00 28.03 53 GLY E C 1
ATOM 3876 O O . GLY D 1 53 ? 5.959 15.703 -20.160 1.00 26.07 53 GLY E O 1
ATOM 3877 N N . LYS D 1 54 ? 7.228 15.383 -18.348 1.00 28.63 54 LYS E N 1
ATOM 3878 C CA . LYS D 1 54 ? 7.021 16.703 -17.755 1.00 28.69 54 LYS E CA 1
ATOM 3879 C C . LYS D 1 54 ? 8.316 17.314 -17.243 1.00 27.81 54 LYS E C 1
ATOM 3880 O O . LYS D 1 54 ? 9.309 16.621 -16.996 1.00 26.35 54 LYS E O 1
ATOM 3886 N N . VAL D 1 55 ? 8.275 18.631 -17.057 1.00 26.76 55 VAL E N 1
ATOM 3887 C CA . VAL D 1 55 ? 9.366 19.344 -16.447 1.00 26.43 55 VAL E CA 1
ATOM 3888 C C . VAL D 1 55 ? 9.251 19.237 -14.924 1.00 26.31 55 VAL E C 1
ATOM 3889 O O . VAL D 1 55 ? 8.184 19.412 -14.367 1.00 26.95 55 VAL E O 1
ATOM 3893 N N . LEU D 1 56 ? 10.364 19.000 -14.260 1.00 25.79 56 LEU E N 1
ATOM 3894 C CA . LEU D 1 56 ? 10.378 18.854 -12.811 1.00 26.36 56 LEU E CA 1
ATOM 3895 C C . LEU D 1 56 ? 10.476 20.203 -12.075 1.00 26.43 56 LEU E C 1
ATOM 3896 O O . LEU D 1 56 ? 10.727 21.251 -12.699 1.00 26.49 56 LEU E O 1
ATOM 3901 N N . PRO D 1 57 ? 10.267 20.194 -10.747 1.00 26.87 57 PRO E N 1
ATOM 3902 C CA . PRO D 1 57 ? 10.482 21.420 -9.972 1.00 27.16 57 PRO E CA 1
ATOM 3903 C C . PRO D 1 57 ? 11.959 21.884 -9.994 1.00 26.82 57 PRO E C 1
ATOM 3904 O O . PRO D 1 57 ? 12.848 21.114 -10.336 1.00 26.51 57 PRO E O 1
ATOM 3908 N N . GLY D 1 58 ? 12.193 23.146 -9.648 1.00 27.32 58 GLY E N 1
ATOM 3909 C CA . GLY D 1 58 ? 13.556 23.660 -9.382 1.00 27.17 58 GLY E CA 1
ATOM 3910 C C . GLY D 1 58 ? 14.201 24.377 -10.552 1.00 26.37 58 GLY E C 1
ATOM 3911 O O . GLY D 1 58 ? 15.393 24.656 -10.548 1.00 25.98 58 GLY E O 1
ATOM 3912 N N . GLY D 1 59 ? 13.385 24.658 -11.555 1.00 26.00 59 GLY E N 1
ATOM 3913 C CA . GLY D 1 59 ? 13.834 25.198 -12.844 1.00 25.50 59 GLY E CA 1
ATOM 3914 C C . GLY D 1 59 ? 13.908 26.708 -12.833 1.00 25.19 59 GLY E C 1
ATOM 3915 O O . GLY D 1 59 ? 13.001 27.396 -12.333 1.00 24.18 59 GLY E O 1
ATOM 3916 N N . ILE D 1 60 ? 15.021 27.224 -13.355 1.00 24.64 60 ILE E N 1
ATOM 3917 C CA . ILE D 1 60 ? 15.267 28.661 -13.400 1.00 25.28 60 ILE E CA 1
ATOM 3918 C C . ILE D 1 60 ? 15.995 29.020 -14.678 1.00 25.48 60 ILE E C 1
ATOM 3919 O O . ILE D 1 60 ? 17.032 28.426 -14.990 1.00 24.61 60 ILE E O 1
ATOM 3924 N N . ASP D 1 61 ? 15.424 29.982 -15.419 1.00 26.82 61 ASP E N 1
ATOM 3925 C CA . ASP D 1 61 ? 16.156 30.695 -16.497 1.00 26.38 61 ASP E CA 1
ATOM 3926 C C . ASP D 1 61 ? 16.739 32.012 -15.975 1.00 25.67 61 ASP E C 1
ATOM 3927 O O . ASP D 1 61 ? 16.010 32.941 -15.600 1.00 24.43 61 ASP E O 1
ATOM 3932 N N . SER D 1 62 ? 18.059 32.079 -15.984 1.00 25.75 62 SER E N 1
ATOM 3933 C CA . SER D 1 62 ? 18.813 33.235 -15.587 1.00 25.85 62 SER E CA 1
ATOM 3934 C C . SER D 1 62 ? 19.115 34.020 -16.870 1.00 25.82 62 SER E C 1
ATOM 3935 O O . SER D 1 62 ? 19.762 33.497 -17.802 1.00 25.53 62 SER E O 1
ATOM 3938 N N . GLN D 1 63 ? 18.602 35.254 -16.929 1.00 25.78 63 GLN E N 1
ATOM 3939 C CA . GLN D 1 63 ? 18.692 36.085 -18.120 1.00 25.93 63 GLN E CA 1
ATOM 3940 C C . GLN D 1 63 ? 19.336 37.434 -17.794 1.00 25.49 63 GLN E C 1
ATOM 3941 O O . GLN D 1 63 ? 19.130 37.970 -16.714 1.00 26.03 63 GLN E O 1
ATOM 3947 N N . ILE D 1 64 ? 20.096 37.968 -18.744 1.00 24.85 64 ILE E N 1
ATOM 3948 C CA . ILE D 1 64 ? 20.622 39.318 -18.695 1.00 24.83 64 ILE E CA 1
ATOM 3949 C C . ILE D 1 64 ? 20.234 39.932 -20.034 1.00 25.40 64 ILE E C 1
ATOM 3950 O O . ILE D 1 64 ? 20.549 39.355 -21.057 1.00 25.07 64 ILE E O 1
ATOM 3955 N N . VAL D 1 65 ? 19.476 41.045 -20.020 1.00 26.35 65 VAL E N 1
ATOM 3956 C CA . VAL D 1 65 ? 19.304 41.896 -21.217 1.00 25.96 65 VAL E CA 1
ATOM 3957 C C . VAL D 1 65 ? 20.395 42.980 -21.260 1.00 26.96 65 VAL E C 1
ATOM 3958 O O . VAL D 1 65 ? 20.463 43.876 -20.414 1.00 25.74 65 VAL E O 1
ATOM 3962 N N . ARG D 1 66 ? 21.294 42.845 -22.221 1.00 27.64 66 ARG E N 1
ATOM 3963 C CA . ARG D 1 66 ? 22.422 43.739 -22.370 1.00 28.46 66 ARG E CA 1
ATOM 3964 C C . ARG D 1 66 ? 21.959 45.131 -22.769 1.00 28.29 66 ARG E C 1
ATOM 3965 O O . ARG D 1 66 ? 20.827 45.296 -23.217 1.00 27.53 66 ARG E O 1
ATOM 3973 N N . PRO D 1 67 ? 22.801 46.150 -22.543 1.00 29.05 67 PRO E N 1
ATOM 3974 C CA . PRO D 1 67 ? 22.345 47.509 -22.892 1.00 29.97 67 PRO E CA 1
ATOM 3975 C C . PRO D 1 67 ? 21.936 47.683 -24.352 1.00 30.71 67 PRO E C 1
ATOM 3976 O O . PRO D 1 67 ? 20.935 48.341 -24.612 1.00 31.43 67 PRO E O 1
ATOM 3980 N N . ASP D 1 68 ? 22.630 47.029 -25.280 1.00 31.22 68 ASP E N 1
ATOM 3981 C CA . ASP D 1 68 ? 22.219 47.082 -26.686 1.00 32.16 68 ASP E CA 1
ATOM 3982 C C . ASP D 1 68 ? 20.907 46.328 -27.010 1.00 32.50 68 ASP E C 1
ATOM 3983 O O . ASP D 1 68 ? 20.416 46.366 -28.146 1.00 33.49 68 ASP E O 1
ATOM 3988 N N . GLY D 1 69 ? 20.361 45.617 -26.026 1.00 32.82 69 GLY E N 1
ATOM 3989 C CA . GLY D 1 69 ? 19.047 44.940 -26.169 1.00 32.29 69 GLY E CA 1
ATOM 3990 C C . GLY D 1 69 ? 19.141 43.428 -26.282 1.00 31.91 69 GLY E C 1
ATOM 3991 O O . GLY D 1 69 ? 18.139 42.744 -26.143 1.00 31.14 69 GLY E O 1
ATOM 3992 N N . LYS D 1 70 ? 20.332 42.897 -26.545 1.00 32.34 70 LYS E N 1
ATOM 3993 C CA . LYS D 1 70 ? 20.490 41.440 -26.682 1.00 32.33 70 LYS E CA 1
ATOM 3994 C C . LYS D 1 70 ? 20.306 40.751 -25.316 1.00 31.76 70 LYS E C 1
ATOM 3995 O O . LYS D 1 70 ? 20.874 41.179 -24.304 1.00 30.68 70 LYS E O 1
ATOM 4001 N N . CYS D 1 71 ? 19.499 39.700 -25.320 1.00 31.20 71 CYS E N 1
ATOM 4002 C CA . CYS D 1 71 ? 19.264 38.900 -24.141 1.00 31.18 71 CYS E CA 1
ATOM 4003 C C . CYS D 1 71 ? 20.081 37.607 -24.229 1.00 30.98 71 CYS E C 1
ATOM 4004 O O . CYS D 1 71 ? 19.982 36.843 -25.222 1.00 31.15 71 CYS E O 1
ATOM 4007 N N . GLU D 1 72 ? 20.910 37.367 -23.218 1.00 29.43 72 GLU E N 1
ATOM 4008 C CA . GLU D 1 72 ? 21.616 36.108 -23.101 1.00 29.11 72 GLU E CA 1
ATOM 4009 C C . GLU D 1 72 ? 20.913 35.253 -22.063 1.00 27.67 72 GLU E C 1
ATOM 4010 O O . GLU D 1 72 ? 20.625 35.749 -20.993 1.00 27.07 72 GLU E O 1
ATOM 4016 N N . LEU D 1 73 ? 20.622 33.995 -22.383 1.00 26.87 73 LEU E N 1
ATOM 4017 C CA . LEU D 1 73 ? 19.821 33.133 -21.526 1.00 27.23 73 LEU E CA 1
ATOM 4018 C C . LEU D 1 73 ? 20.569 31.871 -21.118 1.00 25.98 73 LEU E C 1
ATOM 4019 O O . LEU D 1 73 ? 21.257 31.265 -21.936 1.00 23.68 73 LEU E O 1
ATOM 4024 N N . SER D 1 74 ? 20.437 31.497 -19.839 1.00 25.12 74 SER E N 1
ATOM 4025 C CA . SER D 1 74 ? 20.991 30.256 -19.317 1.00 24.94 74 SER E CA 1
ATOM 4026 C C . SER D 1 74 ? 20.027 29.577 -18.339 1.00 24.34 74 SER E C 1
ATOM 4027 O O . SER D 1 74 ? 19.877 30.000 -17.197 1.00 24.34 74 SER E O 1
ATOM 4030 N N . ALA D 1 75 ? 19.366 28.527 -18.801 1.00 23.45 75 ALA E N 1
ATOM 4031 C CA . ALA D 1 75 ? 18.388 27.824 -18.000 1.00 23.39 75 ALA E CA 1
ATOM 4032 C C . ALA D 1 75 ? 18.938 26.481 -17.492 1.00 23.11 75 ALA E C 1
ATOM 4033 O O . ALA D 1 75 ? 19.690 25.809 -18.165 1.00 24.03 75 ALA E O 1
ATOM 4035 N N . ARG D 1 76 ? 18.559 26.129 -16.274 1.00 22.94 76 ARG E N 1
ATOM 4036 C CA . ARG D 1 76 ? 18.920 24.885 -15.635 1.00 23.16 76 ARG E CA 1
ATOM 4037 C C . ARG D 1 76 ? 17.612 24.279 -15.187 1.00 23.89 76 ARG E C 1
ATOM 4038 O O . ARG D 1 76 ? 16.913 24.876 -14.390 1.00 23.68 76 ARG E O 1
ATOM 4046 N N . TYR D 1 77 ? 17.261 23.120 -15.730 1.00 24.54 77 TYR E N 1
ATOM 4047 C CA . TYR D 1 77 ? 16.090 22.413 -15.293 1.00 24.42 77 TYR E CA 1
ATOM 4048 C C . TYR D 1 77 ? 16.159 20.955 -15.688 1.00 24.40 77 TYR E C 1
ATOM 4049 O O . TYR D 1 77 ? 17.005 20.570 -16.455 1.00 25.09 77 TYR E O 1
ATOM 4058 N N . ALA D 1 78 ? 15.258 20.159 -15.136 1.00 24.06 78 ALA E N 1
ATOM 4059 C CA . ALA D 1 78 ? 15.216 18.719 -15.381 1.00 23.70 78 ALA E CA 1
ATOM 4060 C C . ALA D 1 78 ? 13.827 18.335 -15.892 1.00 23.09 78 ALA E C 1
ATOM 4061 O O . ALA D 1 78 ? 12.860 19.011 -15.628 1.00 21.75 78 ALA E O 1
ATOM 4063 N N . ILE D 1 79 ? 13.769 17.208 -16.589 1.00 22.92 79 ILE E N 1
ATOM 4064 C CA . ILE D 1 79 ? 12.526 16.607 -16.981 1.00 23.90 79 ILE E CA 1
ATOM 4065 C C . ILE D 1 79 ? 12.499 15.147 -16.542 1.00 24.46 79 ILE E C 1
ATOM 4066 O O . ILE D 1 79 ? 13.534 14.554 -16.306 1.00 24.67 79 ILE E O 1
ATOM 4071 N N . ARG D 1 80 ? 11.300 14.597 -16.402 1.00 25.88 80 ARG E N 1
ATOM 4072 C CA . ARG D 1 80 ? 11.124 13.153 -16.186 1.00 26.65 80 ARG E CA 1
ATOM 4073 C C . ARG D 1 80 ? 10.226 12.593 -17.232 1.00 26.19 80 ARG E C 1
ATOM 4074 O O . ARG D 1 80 ? 9.200 13.164 -17.549 1.00 25.84 80 ARG E O 1
ATOM 4082 N N . LEU D 1 81 ? 10.613 11.472 -17.789 1.00 27.12 81 LEU E N 1
ATOM 4083 C CA . LEU D 1 81 ? 9.816 10.886 -18.838 1.00 28.42 81 LEU E CA 1
ATOM 4084 C C . LEU D 1 81 ? 8.859 9.868 -18.252 1.00 28.36 81 LEU E C 1
ATOM 4085 O O . LEU D 1 81 ? 9.016 9.417 -17.122 1.00 26.39 81 LEU E O 1
ATOM 4090 N N . ASP D 1 82 ? 7.857 9.528 -19.044 1.00 29.25 82 ASP E N 1
ATOM 4091 C CA . ASP D 1 82 ? 6.809 8.609 -18.614 1.00 30.35 82 ASP E CA 1
ATOM 4092 C C . ASP D 1 82 ? 7.292 7.158 -18.541 1.00 30.50 82 ASP E C 1
ATOM 4093 O O . ASP D 1 82 ? 6.606 6.318 -17.998 1.00 30.12 82 ASP E O 1
ATOM 4098 N N . ASP D 1 83 ? 8.490 6.890 -19.071 1.00 31.55 83 ASP E N 1
ATOM 4099 C CA . ASP D 1 83 ? 9.188 5.611 -18.865 1.00 31.13 83 ASP E CA 1
ATOM 4100 C C . ASP D 1 83 ? 10.024 5.628 -17.583 1.00 30.88 83 ASP E C 1
ATOM 4101 O O . ASP D 1 83 ? 10.686 4.653 -17.248 1.00 31.83 83 ASP E O 1
ATOM 4106 N N . GLY D 1 84 ? 9.989 6.737 -16.859 1.00 30.39 84 GLY E N 1
ATOM 4107 C CA . GLY D 1 84 ? 10.732 6.866 -15.615 1.00 29.69 84 GLY E CA 1
ATOM 4108 C C . GLY D 1 84 ? 12.112 7.515 -15.697 1.00 29.40 84 GLY E C 1
ATOM 4109 O O . GLY D 1 84 ? 12.730 7.775 -14.671 1.00 28.47 84 GLY E O 1
ATOM 4110 N N . ALA D 1 85 ? 12.592 7.795 -16.905 1.00 28.54 85 ALA E N 1
ATOM 4111 C CA . ALA D 1 85 ? 13.946 8.332 -17.099 1.00 27.54 85 ALA E CA 1
ATOM 4112 C C . ALA D 1 85 ? 13.932 9.817 -16.798 1.00 26.70 85 ALA E C 1
ATOM 4113 O O . ALA D 1 85 ? 12.988 10.504 -17.150 1.00 26.77 85 ALA E O 1
ATOM 4115 N N . ALA D 1 86 ? 14.962 10.281 -16.107 1.00 26.22 86 ALA E N 1
ATOM 4116 C CA . ALA D 1 86 ? 15.214 11.696 -15.872 1.00 26.26 86 ALA E CA 1
ATOM 4117 C C . ALA D 1 86 ? 16.406 12.233 -16.701 1.00 25.57 86 ALA E C 1
ATOM 4118 O O . ALA D 1 86 ? 17.396 11.530 -16.933 1.00 26.13 86 ALA E O 1
ATOM 4120 N N . ILE D 1 87 ? 16.289 13.497 -17.122 1.00 25.09 87 ILE E N 1
ATOM 4121 C CA . ILE D 1 87 ? 17.309 14.206 -17.891 1.00 24.18 87 ILE E CA 1
ATOM 4122 C C . ILE D 1 87 ? 17.499 15.621 -17.314 1.00 23.79 87 ILE E C 1
ATOM 4123 O O . ILE D 1 87 ? 16.541 16.332 -17.107 1.00 24.36 87 ILE E O 1
ATOM 4128 N N . TYR D 1 88 ? 18.741 15.998 -17.011 1.00 23.32 88 TYR E N 1
ATOM 4129 C CA . TYR D 1 88 ? 19.066 17.349 -16.555 1.00 22.78 88 TYR E CA 1
ATOM 4130 C C . TYR D 1 88 ? 19.555 18.162 -17.765 1.00 23.03 88 TYR E C 1
ATOM 4131 O O . TYR D 1 88 ? 20.339 17.664 -18.589 1.00 21.61 88 TYR E O 1
ATOM 4140 N N . ILE D 1 89 ? 19.019 19.380 -17.898 1.00 22.61 89 ILE E N 1
ATOM 4141 C CA . ILE D 1 89 ? 19.227 20.229 -19.059 1.00 23.74 89 ILE E CA 1
ATOM 4142 C C . ILE D 1 89 ? 19.797 21.566 -18.634 1.00 24.13 89 ILE E C 1
ATOM 4143 O O . ILE D 1 89 ? 19.235 22.223 -17.770 1.00 25.54 89 ILE E O 1
ATOM 4148 N N . GLU D 1 90 ? 20.923 21.963 -19.208 1.00 26.53 90 GLU E N 1
ATOM 4149 C CA . GLU D 1 90 ? 21.311 23.358 -19.184 1.00 26.02 90 GLU E CA 1
ATOM 4150 C C . GLU D 1 90 ? 21.193 23.871 -20.613 1.00 25.56 90 GLU E C 1
ATOM 4151 O O . GLU D 1 90 ? 21.732 23.285 -21.551 1.00 25.64 90 GLU E O 1
ATOM 4157 N N . ASN D 1 91 ? 20.435 24.934 -20.793 1.00 24.98 91 ASN E N 1
ATOM 4158 C CA . ASN D 1 91 ? 20.112 25.433 -22.116 1.00 24.91 91 ASN E CA 1
ATOM 4159 C C . ASN D 1 91 ? 20.564 26.873 -22.204 1.00 24.55 91 ASN E C 1
ATOM 4160 O O . ASN D 1 91 ? 20.069 27.691 -21.456 1.00 24.93 91 ASN E O 1
ATOM 4165 N N . ASN D 1 92 ? 21.531 27.148 -23.082 1.00 24.45 92 ASN E N 1
ATOM 4166 C CA . ASN D 1 92 ? 22.225 28.428 -23.165 1.00 24.29 92 ASN E CA 1
ATOM 4167 C C . ASN D 1 92 ? 22.042 29.040 -24.526 1.00 23.97 92 ASN E C 1
ATOM 4168 O O . ASN D 1 92 ? 22.333 28.404 -25.512 1.00 22.92 92 ASN E O 1
ATOM 4173 N N . GLY D 1 93 ? 21.560 30.274 -24.591 1.00 24.62 93 GLY E N 1
ATOM 4174 C CA . GLY D 1 93 ? 21.250 30.862 -25.895 1.00 24.63 93 GLY E CA 1
ATOM 4175 C C . GLY D 1 93 ? 21.028 32.345 -25.857 1.00 24.99 93 GLY E C 1
ATOM 4176 O O . GLY D 1 93 ? 21.352 33.031 -24.867 1.00 24.82 93 GLY E O 1
ATOM 4177 N N . ILE D 1 94 ? 20.454 32.840 -26.948 1.00 25.08 94 ILE E N 1
ATOM 4178 C CA . ILE D 1 94 ? 20.269 34.248 -27.124 1.00 26.06 94 ILE E CA 1
ATOM 4179 C C . ILE D 1 94 ? 18.911 34.554 -27.704 1.00 26.80 94 ILE E C 1
ATOM 4180 O O . ILE D 1 94 ? 18.322 33.743 -28.412 1.00 24.51 94 ILE E O 1
ATOM 4185 N N . ARG D 1 95 ? 18.421 35.733 -27.338 1.00 29.03 95 ARG E N 1
ATOM 4186 C CA . ARG D 1 95 ? 17.205 36.287 -27.902 1.00 30.63 95 ARG E CA 1
ATOM 4187 C C . ARG D 1 95 ? 17.495 37.764 -28.245 1.00 31.27 95 ARG E C 1
ATOM 4188 O O . ARG D 1 95 ? 17.937 38.534 -27.395 1.00 30.34 95 ARG E O 1
ATOM 4196 N N . THR D 1 96 ? 17.287 38.118 -29.509 1.00 32.36 96 THR E N 1
ATOM 4197 C CA . THR D 1 96 ? 17.511 39.457 -30.004 1.00 34.09 96 THR E CA 1
ATOM 4198 C C . THR D 1 96 ? 16.256 39.935 -30.754 1.00 35.74 96 THR E C 1
ATOM 4199 O O . THR D 1 96 ? 15.534 39.128 -31.308 1.00 34.52 96 THR E O 1
ATOM 4203 N N . VAL D 1 97 ? 16.015 41.245 -30.764 1.00 37.98 97 VAL E N 1
ATOM 4204 C CA . VAL D 1 97 ? 14.882 41.851 -31.510 1.00 39.53 97 VAL E CA 1
ATOM 4205 C C . VAL D 1 97 ? 15.470 42.939 -32.400 1.00 40.82 97 VAL E C 1
ATOM 4206 O O . VAL D 1 97 ? 16.554 43.447 -32.111 1.00 40.80 97 VAL E O 1
ATOM 4210 N N . PRO D 1 98 ? 14.764 43.308 -33.490 1.00 42.45 98 PRO E N 1
ATOM 4211 C CA . PRO D 1 98 ? 15.247 44.468 -34.258 1.00 42.56 98 PRO E CA 1
ATOM 4212 C C . PRO D 1 98 ? 14.955 45.792 -33.521 1.00 43.13 98 PRO E C 1
ATOM 4213 O O . PRO D 1 98 ? 15.500 46.852 -33.898 1.00 44.84 98 PRO E O 1
ATOM 4217 N N . PRO D 1 113 ? 7.120 39.251 -30.879 1.00 53.98 113 PRO E N 1
ATOM 4218 C CA . PRO D 1 113 ? 6.852 37.805 -30.772 1.00 53.60 113 PRO E CA 1
ATOM 4219 C C . PRO D 1 113 ? 7.368 37.052 -32.010 1.00 53.24 113 PRO E C 1
ATOM 4220 O O . PRO D 1 113 ? 8.317 36.274 -31.914 1.00 53.31 113 PRO E O 1
ATOM 4224 N N . ASN D 1 114 ? 6.784 37.336 -33.173 1.00 52.60 114 ASN E N 1
ATOM 4225 C CA . ASN D 1 114 ? 7.422 36.989 -34.456 1.00 51.82 114 ASN E CA 1
ATOM 4226 C C . ASN D 1 114 ? 8.753 37.746 -34.579 1.00 50.87 114 ASN E C 1
ATOM 4227 O O . ASN D 1 114 ? 9.632 37.360 -35.355 1.00 51.20 114 ASN E O 1
ATOM 4232 N N . ALA D 1 115 ? 8.853 38.850 -33.836 1.00 49.14 115 ALA E N 1
ATOM 4233 C CA . ALA D 1 115 ? 10.009 39.731 -33.847 1.00 47.55 115 ALA E CA 1
ATOM 4234 C C . ALA D 1 115 ? 11.332 38.991 -33.614 1.00 46.17 115 ALA E C 1
ATOM 4235 O O . ALA D 1 115 ? 12.241 39.051 -34.446 1.00 46.99 115 ALA E O 1
ATOM 4237 N N . TYR D 1 116 ? 11.391 38.280 -32.490 1.00 43.62 116 TYR E N 1
ATOM 4238 C CA . TYR D 1 116 ? 12.614 37.706 -31.933 1.00 41.31 116 TYR E CA 1
ATOM 4239 C C . TYR D 1 116 ? 13.418 36.747 -32.851 1.00 38.02 116 TYR E C 1
ATOM 4240 O O . TYR D 1 116 ? 12.864 35.952 -33.588 1.00 36.48 116 TYR E O 1
ATOM 4249 N N . TYR D 1 117 ? 14.736 36.805 -32.739 1.00 34.10 117 TYR E N 1
ATOM 4250 C CA . TYR D 1 117 ? 15.573 35.666 -33.043 1.00 32.41 117 TYR E CA 1
ATOM 4251 C C . TYR D 1 117 ? 15.839 35.019 -31.697 1.00 29.91 117 TYR E C 1
ATOM 4252 O O . TYR D 1 117 ? 16.318 35.665 -30.791 1.00 28.76 117 TYR E O 1
ATOM 4261 N N . PHE D 1 118 ? 15.508 33.745 -31.560 1.00 28.53 118 PHE E N 1
ATOM 4262 C CA . PHE D 1 118 ? 15.529 33.129 -30.246 1.00 28.10 118 PHE E CA 1
ATOM 4263 C C . PHE D 1 118 ? 15.978 31.698 -30.424 1.00 26.43 118 PHE E C 1
ATOM 4264 O O . PHE D 1 118 ? 15.193 30.875 -30.792 1.00 24.28 118 PHE E O 1
ATOM 4272 N N . ARG D 1 119 ? 17.267 31.444 -30.185 1.00 25.86 119 ARG E N 1
ATOM 4273 C CA . ARG D 1 119 ? 17.891 30.163 -30.467 1.00 26.60 119 ARG E CA 1
ATOM 4274 C C . ARG D 1 119 ? 18.857 29.831 -29.364 1.00 26.13 119 ARG E C 1
ATOM 4275 O O . ARG D 1 119 ? 19.512 30.706 -28.825 1.00 25.33 119 ARG E O 1
ATOM 4283 N N . THR D 1 120 ? 18.949 28.541 -29.040 1.00 26.48 120 THR E N 1
ATOM 4284 C CA . THR D 1 120 ? 19.717 28.116 -27.886 1.00 26.92 120 THR E CA 1
ATOM 4285 C C . THR D 1 120 ? 20.479 26.818 -28.171 1.00 25.97 120 THR E C 1
ATOM 4286 O O . THR D 1 120 ? 20.189 26.142 -29.121 1.00 24.64 120 THR E O 1
ATOM 4290 N N . ILE D 1 121 ? 21.484 26.510 -27.350 1.00 25.78 121 ILE E N 1
ATOM 4291 C CA . ILE D 1 121 ? 22.169 25.219 -27.401 1.00 25.60 121 ILE E CA 1
ATOM 4292 C C . ILE D 1 121 ? 21.962 24.545 -26.069 1.00 25.46 121 ILE E C 1
ATOM 4293 O O . ILE D 1 121 ? 22.361 25.090 -25.044 1.00 26.64 121 ILE E O 1
ATOM 4298 N N . PRO D 1 122 ? 21.300 23.389 -26.046 1.00 26.07 122 PRO E N 1
ATOM 4299 C CA . PRO D 1 122 ? 21.238 22.572 -24.841 1.00 26.70 122 PRO E CA 1
ATOM 4300 C C . PRO D 1 122 ? 22.327 21.526 -24.654 1.00 27.02 122 PRO E C 1
ATOM 4301 O O . PRO D 1 122 ? 22.825 20.950 -25.631 1.00 26.27 122 PRO E O 1
ATOM 4305 N N . THR D 1 123 ? 22.670 21.309 -23.384 1.00 27.46 123 THR E N 1
ATOM 4306 C CA . THR D 1 123 ? 23.578 20.265 -22.934 1.00 28.12 123 THR E CA 1
ATOM 4307 C C . THR D 1 123 ? 22.771 19.346 -22.018 1.00 27.83 123 THR E C 1
ATOM 4308 O O . THR D 1 123 ? 22.082 19.836 -21.108 1.00 27.51 123 THR E O 1
ATOM 4312 N N . PHE D 1 124 ? 22.866 18.032 -22.243 1.00 27.41 124 PHE E N 1
ATOM 4313 C CA . PHE D 1 124 ? 22.097 17.028 -21.500 1.00 26.38 124 PHE E CA 1
ATOM 4314 C C . PHE D 1 124 ? 22.970 16.164 -20.616 1.00 26.70 124 PHE E C 1
ATOM 4315 O O . PHE D 1 124 ? 24.100 15.832 -20.952 1.00 26.65 124 PHE E O 1
ATOM 4323 N N . GLU D 1 125 ? 22.404 15.782 -19.477 1.00 27.14 125 GLU E N 1
ATOM 4324 C CA . GLU D 1 125 ? 23.020 14.857 -18.580 1.00 27.44 125 GLU E CA 1
ATOM 4325 C C . GLU D 1 125 ? 21.938 13.809 -18.295 1.00 27.56 125 GLU E C 1
ATOM 4326 O O . GLU D 1 125 ? 20.795 14.155 -17.994 1.00 28.11 125 GLU E O 1
ATOM 4332 N N . THR D 1 126 ? 22.319 12.541 -18.429 1.00 27.06 126 THR E N 1
ATOM 4333 C CA . THR D 1 126 ? 21.391 11.405 -18.385 1.00 27.32 126 THR E CA 1
ATOM 4334 C C . THR D 1 126 ? 22.001 10.307 -17.506 1.00 27.01 126 THR E C 1
ATOM 4335 O O . THR D 1 126 ? 23.200 10.335 -17.191 1.00 26.34 126 THR E O 1
ATOM 4339 N N . TYR D 1 127 ? 21.169 9.361 -17.064 1.00 27.34 127 TYR E N 1
ATOM 4340 C CA . TYR D 1 127 ? 21.568 8.399 -16.015 1.00 26.97 127 TYR E CA 1
ATOM 4341 C C . TYR D 1 127 ? 21.196 6.960 -16.354 1.00 28.06 127 TYR E C 1
ATOM 4342 O O . TYR D 1 127 ? 21.056 6.131 -15.454 1.00 27.18 127 TYR E O 1
ATOM 4351 N N . SER D 1 128 ? 21.059 6.668 -17.647 1.00 28.34 128 SER E N 1
ATOM 4352 C CA . SER D 1 128 ? 20.756 5.327 -18.106 1.00 30.02 128 SER E CA 1
ATOM 4353 C C . SER D 1 128 ? 21.175 5.120 -19.546 1.00 30.12 128 SER E C 1
ATOM 4354 O O . SER D 1 128 ? 21.205 6.082 -20.316 1.00 29.88 128 SER E O 1
ATOM 4357 N N . PRO D 1 129 ? 21.556 3.881 -19.906 1.00 31.04 129 PRO E N 1
ATOM 4358 C CA . PRO D 1 129 ? 22.068 3.619 -21.259 1.00 31.00 129 PRO E CA 1
ATOM 4359 C C . PRO D 1 129 ? 21.138 3.992 -22.401 1.00 31.27 129 PRO E C 1
ATOM 4360 O O . PRO D 1 129 ? 21.609 4.255 -23.496 1.00 31.48 129 PRO E O 1
ATOM 4364 N N . LYS D 1 130 ? 19.829 4.025 -22.164 1.00 31.63 130 LYS E N 1
ATOM 4365 C CA . LYS D 1 130 ? 18.869 4.300 -23.218 1.00 31.71 130 LYS E CA 1
ATOM 4366 C C . LYS D 1 130 ? 18.983 5.748 -23.720 1.00 31.57 130 LYS E C 1
ATOM 4367 O O . LYS D 1 130 ? 18.668 6.048 -24.879 1.00 31.16 130 LYS E O 1
ATOM 4373 N N . TYR D 1 131 ? 19.461 6.635 -22.852 1.00 31.22 131 TYR E N 1
ATOM 4374 C CA . TYR D 1 131 ? 19.502 8.061 -23.176 1.00 31.61 131 TYR E CA 1
ATOM 4375 C C . TYR D 1 131 ? 20.911 8.591 -23.350 1.00 31.35 131 TYR E C 1
ATOM 4376 O O . TYR D 1 131 ? 21.094 9.788 -23.516 1.00 31.47 131 TYR E O 1
ATOM 4385 N N . LYS D 1 132 ? 21.920 7.724 -23.337 1.00 31.36 132 LYS E N 1
ATOM 4386 C CA . LYS D 1 132 ? 23.286 8.239 -23.364 1.00 31.25 132 LYS E CA 1
ATOM 4387 C C . LYS D 1 132 ? 23.630 8.926 -24.702 1.00 30.65 132 LYS E C 1
ATOM 4388 O O . LYS D 1 132 ? 24.466 9.809 -24.749 1.00 30.21 132 LYS E O 1
ATOM 4394 N N . TRP D 1 133 ? 22.917 8.585 -25.766 1.00 29.70 133 TRP E N 1
ATOM 4395 C CA . TRP D 1 133 ? 23.041 9.323 -27.024 1.00 29.18 133 TRP E CA 1
ATOM 4396 C C . TRP D 1 133 ? 22.811 10.840 -26.859 1.00 28.81 133 TRP E C 1
ATOM 4397 O O . TRP D 1 133 ? 23.299 11.619 -27.661 1.00 28.80 133 TRP E O 1
ATOM 4408 N N . MET D 1 134 ? 22.088 11.262 -25.820 1.00 27.92 134 MET E N 1
ATOM 4409 C CA . MET D 1 134 ? 21.881 12.711 -25.562 1.00 26.52 134 MET E CA 1
ATOM 4410 C C . MET D 1 134 ? 23.162 13.445 -25.126 1.00 26.34 134 MET E C 1
ATOM 4411 O O . MET D 1 134 ? 23.307 14.684 -25.311 1.00 26.58 134 MET E O 1
ATOM 4416 N N . MET D 1 135 ? 24.105 12.691 -24.559 1.00 26.39 135 MET E N 1
ATOM 4417 C CA . MET D 1 135 ? 25.383 13.224 -24.165 1.00 26.13 135 MET E CA 1
ATOM 4418 C C . MET D 1 135 ? 26.435 13.112 -25.268 1.00 27.33 135 MET E C 1
ATOM 4419 O O . MET D 1 135 ? 27.566 13.554 -25.064 1.00 28.69 135 MET E O 1
ATOM 4424 N N . ASN D 1 136 ? 26.074 12.571 -26.434 1.00 28.16 136 ASN E N 1
ATOM 4425 C CA . ASN D 1 136 ? 27.025 12.277 -27.512 1.00 27.56 136 ASN E CA 1
ATOM 4426 C C . ASN D 1 136 ? 26.634 12.825 -28.870 1.00 27.01 136 ASN E C 1
ATOM 4427 O O . ASN D 1 136 ? 27.129 12.372 -29.918 1.00 26.37 136 ASN E O 1
ATOM 4432 N N . HIS D 1 137 ? 25.745 13.812 -28.860 1.00 26.41 137 HIS E N 1
ATOM 4433 C CA . HIS D 1 137 ? 25.456 14.591 -30.044 1.00 25.21 137 HIS E CA 1
ATOM 4434 C C . HIS D 1 137 ? 25.405 16.042 -29.637 1.00 24.28 137 HIS E C 1
ATOM 4435 O O . HIS D 1 137 ? 25.263 16.355 -28.432 1.00 22.81 137 HIS E O 1
ATOM 4442 N N . ILE D 1 138 ? 25.485 16.896 -30.661 1.00 23.13 138 ILE E N 1
ATOM 4443 C CA . ILE D 1 138 ? 25.220 18.326 -30.552 1.00 23.90 138 ILE E CA 1
ATOM 4444 C C . ILE D 1 138 ? 23.749 18.604 -30.896 1.00 23.79 138 ILE E C 1
ATOM 4445 O O . ILE D 1 138 ? 23.163 17.988 -31.795 1.00 22.99 138 ILE E O 1
ATOM 4450 N N . PHE D 1 139 ? 23.169 19.557 -30.184 1.00 24.07 139 PHE E N 1
ATOM 4451 C CA . PHE D 1 139 ? 21.778 19.946 -30.373 1.00 24.44 139 PHE E CA 1
ATOM 4452 C C . PHE D 1 139 ? 21.625 21.451 -30.527 1.00 24.80 139 PHE E C 1
ATOM 4453 O O . PHE D 1 139 ? 22.405 22.225 -29.991 1.00 22.61 139 PHE E O 1
ATOM 4461 N N . VAL D 1 140 ? 20.591 21.835 -31.280 1.00 25.92 140 VAL E N 1
ATOM 4462 C CA . VAL D 1 140 ? 20.099 23.199 -31.377 1.00 26.63 140 VAL E CA 1
ATOM 4463 C C . VAL D 1 140 ? 18.611 23.205 -30.984 1.00 28.45 140 VAL E C 1
ATOM 4464 O O . VAL D 1 140 ? 17.875 22.263 -31.277 1.00 27.30 140 VAL E O 1
ATOM 4468 N N . CYS D 1 141 ? 18.219 24.264 -30.283 1.00 30.27 141 CYS E N 1
ATOM 4469 C CA . CYS D 1 141 ? 16.860 24.482 -29.857 1.00 30.25 141 CYS E CA 1
ATOM 4470 C C . CYS D 1 141 ? 16.348 25.806 -30.436 1.00 30.32 141 CYS E C 1
ATOM 4471 O O . CYS D 1 141 ? 17.000 26.845 -30.331 1.00 29.54 141 CYS E O 1
ATOM 4474 N N . CYS D 1 142 ? 15.228 25.732 -31.145 1.00 30.58 142 CYS E N 1
ATOM 4475 C CA . CYS D 1 142 ? 14.485 26.886 -31.634 1.00 30.75 142 CYS E CA 1
ATOM 4476 C C . CYS D 1 142 ? 13.331 27.181 -30.681 1.00 30.77 142 CYS E C 1
ATOM 4477 O O . CYS D 1 142 ? 12.537 26.291 -30.353 1.00 29.26 142 CYS E O 1
ATOM 4480 N N . ALA D 1 143 ? 13.252 28.424 -30.228 1.00 31.08 143 ALA E N 1
ATOM 4481 C CA . ALA D 1 143 ? 12.304 28.792 -29.200 1.00 32.27 143 ALA E CA 1
ATOM 4482 C C . ALA D 1 143 ? 11.415 29.915 -29.645 1.00 34.17 143 ALA E C 1
ATOM 4483 O O . ALA D 1 143 ? 11.734 30.665 -30.556 1.00 32.92 143 ALA E O 1
ATOM 4485 N N . SER D 1 144 ? 10.283 29.992 -28.977 1.00 37.07 144 SER E N 1
ATOM 4486 C CA . SER D 1 144 ? 9.373 31.082 -29.123 1.00 40.47 144 SER E CA 1
ATOM 4487 C C . SER D 1 144 ? 8.851 31.506 -27.756 1.00 41.61 144 SER E C 1
ATOM 4488 O O . SER D 1 144 ? 8.533 30.659 -26.900 1.00 40.83 144 SER E O 1
ATOM 4491 N N . ARG D 1 145 ? 8.737 32.825 -27.590 1.00 43.66 145 ARG E N 1
ATOM 4492 C CA . ARG D 1 145 ? 8.330 33.469 -26.332 1.00 45.53 145 ARG E CA 1
ATOM 4493 C C . ARG D 1 145 ? 6.886 33.939 -26.494 1.00 46.74 145 ARG E C 1
ATOM 4494 O O . ARG D 1 145 ? 6.622 34.776 -27.355 1.00 47.52 145 ARG E O 1
ATOM 4502 N N . LEU D 1 146 ? 5.966 33.382 -25.696 1.00 47.99 146 LEU E N 1
ATOM 4503 C CA . LEU D 1 146 ? 4.532 33.748 -25.702 1.00 48.20 146 LEU E CA 1
ATOM 4504 C C . LEU D 1 146 ? 4.134 34.488 -24.421 1.00 48.92 146 LEU E C 1
ATOM 4505 O O . LEU D 1 146 ? 4.933 34.602 -23.480 1.00 49.93 146 LEU E O 1
ATOM 4510 N N . ASN D 1 149 ? 4.578 31.785 -21.247 1.00 44.03 149 ASN E N 1
ATOM 4511 C CA . ASN D 1 149 ? 4.975 30.506 -21.855 1.00 43.64 149 ASN E CA 1
ATOM 4512 C C . ASN D 1 149 ? 6.207 30.628 -22.719 1.00 42.58 149 ASN E C 1
ATOM 4513 O O . ASN D 1 149 ? 6.545 31.717 -23.184 1.00 43.30 149 ASN E O 1
ATOM 4518 N N . VAL D 1 150 ? 6.886 29.503 -22.922 1.00 40.22 150 VAL E N 1
ATOM 4519 C CA . VAL D 1 150 ? 7.884 29.413 -23.964 1.00 37.77 150 VAL E CA 1
ATOM 4520 C C . VAL D 1 150 ? 7.824 28.016 -24.603 1.00 36.47 150 VAL E C 1
ATOM 4521 O O . VAL D 1 150 ? 7.625 26.996 -23.933 1.00 34.72 150 VAL E O 1
ATOM 4525 N N . LEU D 1 151 ? 7.922 28.014 -25.927 1.00 35.10 151 LEU E N 1
ATOM 4526 C CA . LEU D 1 151 ? 7.875 26.819 -26.729 1.00 34.08 151 LEU E CA 1
ATOM 4527 C C . LEU D 1 151 ? 9.277 26.555 -27.233 1.00 32.44 151 LEU E C 1
ATOM 4528 O O . LEU D 1 151 ? 9.858 27.394 -27.861 1.00 31.65 151 LEU E O 1
ATOM 4533 N N . LEU D 1 152 ? 9.805 25.370 -26.955 1.00 32.13 152 LEU E N 1
ATOM 4534 C CA . LEU D 1 152 ? 11.148 24.970 -27.356 1.00 31.24 152 LEU E CA 1
ATOM 4535 C C . LEU D 1 152 ? 11.060 23.702 -28.181 1.00 30.92 152 LEU E C 1
ATOM 4536 O O . LEU D 1 152 ? 10.469 22.722 -27.724 1.00 29.65 152 LEU E O 1
ATOM 4541 N N . LYS D 1 153 ? 11.598 23.751 -29.408 1.00 30.16 153 LYS E N 1
ATOM 4542 C CA . LYS D 1 153 ? 11.778 22.589 -30.279 1.00 30.43 153 LYS E CA 1
ATOM 4543 C C . LYS D 1 153 ? 13.254 22.227 -30.320 1.00 29.40 153 LYS E C 1
ATOM 4544 O O . LYS D 1 153 ? 14.071 23.077 -30.634 1.00 28.49 153 LYS E O 1
ATOM 4550 N N . PHE D 1 154 ? 13.564 20.961 -30.015 1.00 28.62 154 PHE E N 1
ATOM 4551 C CA . PHE D 1 154 ? 14.932 20.467 -29.900 1.00 28.40 154 PHE E CA 1
ATOM 4552 C C . PHE D 1 154 ? 15.275 19.663 -31.125 1.00 28.12 154 PHE E C 1
ATOM 4553 O O . PHE D 1 154 ? 14.511 18.776 -31.526 1.00 27.20 154 PHE E O 1
ATOM 4561 N N . TYR D 1 155 ? 16.448 19.949 -31.688 1.00 28.25 155 TYR E N 1
ATOM 4562 C CA . TYR D 1 155 ? 16.944 19.275 -32.869 1.00 28.99 155 TYR E CA 1
ATOM 4563 C C . TYR D 1 155 ? 18.289 18.658 -32.580 1.00 29.46 155 TYR E C 1
ATOM 4564 O O . TYR D 1 155 ? 19.178 19.332 -32.069 1.00 28.85 155 TYR E O 1
ATOM 4573 N N . LYS D 1 156 ? 18.404 17.369 -32.895 1.00 29.91 156 LYS E N 1
ATOM 4574 C CA . LYS D 1 156 ? 19.655 16.632 -32.818 1.00 30.24 156 LYS E CA 1
ATOM 4575 C C . LYS D 1 156 ? 20.382 16.886 -34.121 1.00 30.19 156 LYS E C 1
ATOM 4576 O O . LYS D 1 156 ? 19.821 16.668 -35.178 1.00 28.88 156 LYS E O 1
ATOM 4582 N N . ILE D 1 157 ? 21.616 17.373 -34.048 1.00 30.38 157 ILE E N 1
ATOM 4583 C CA . ILE D 1 157 ? 22.426 17.547 -35.254 1.00 31.53 157 ILE E CA 1
ATOM 4584 C C . ILE D 1 157 ? 22.957 16.173 -35.656 1.00 32.51 157 ILE E C 1
ATOM 4585 O O . ILE D 1 157 ? 23.548 15.452 -34.835 1.00 31.66 157 ILE E O 1
ATOM 4590 N N . SER D 1 158 ? 22.699 15.828 -36.913 1.00 34.22 158 SER E N 1
ATOM 4591 C CA . SER D 1 158 ? 23.114 14.571 -37.508 1.00 35.41 158 SER E CA 1
ATOM 4592 C C . SER D 1 158 ? 24.529 14.732 -38.030 1.00 36.32 158 SER E C 1
ATOM 4593 O O . SER D 1 158 ? 25.265 13.741 -38.077 1.00 38.27 158 SER E O 1
ATOM 4596 N N . MET E 1 9 ? 64.333 61.056 -53.928 1.00 42.04 9 MET C N 1
ATOM 4597 C CA . MET E 1 9 ? 63.167 61.561 -54.701 1.00 41.41 9 MET C CA 1
ATOM 4598 C C . MET E 1 9 ? 63.249 61.092 -56.141 1.00 41.28 9 MET C C 1
ATOM 4599 O O . MET E 1 9 ? 64.167 61.437 -56.864 1.00 42.75 9 MET C O 1
ATOM 4604 N N . ASN E 1 10 ? 62.252 60.309 -56.530 1.00 40.54 10 ASN C N 1
ATOM 4605 C CA . ASN E 1 10 ? 62.081 59.823 -57.882 1.00 39.39 10 ASN C CA 1
ATOM 4606 C C . ASN E 1 10 ? 60.600 59.817 -58.189 1.00 38.13 10 ASN C C 1
ATOM 4607 O O . ASN E 1 10 ? 59.753 59.805 -57.271 1.00 35.67 10 ASN C O 1
ATOM 4612 N N . TYR E 1 11 ? 60.325 59.810 -59.489 1.00 37.18 11 TYR C N 1
ATOM 4613 C CA . TYR E 1 11 ? 58.977 59.807 -60.045 1.00 37.44 11 TYR C CA 1
ATOM 4614 C C . TYR E 1 11 ? 58.978 59.009 -61.351 1.00 36.50 11 TYR C C 1
ATOM 4615 O O . TYR E 1 11 ? 60.023 58.798 -61.950 1.00 35.00 11 TYR C O 1
ATOM 4624 N N . GLU E 1 12 ? 57.798 58.563 -61.766 1.00 36.05 12 GLU C N 1
ATOM 4625 C CA . GLU E 1 12 ? 57.612 57.929 -63.046 1.00 36.34 12 GLU C CA 1
ATOM 4626 C C . GLU E 1 12 ? 56.351 58.525 -63.708 1.00 35.12 12 GLU C C 1
ATOM 4627 O O . GLU E 1 12 ? 55.336 58.713 -63.059 1.00 33.05 12 GLU C O 1
ATOM 4633 N N . GLU E 1 13 ? 56.442 58.851 -64.988 1.00 35.35 13 GLU C N 1
ATOM 4634 C CA . GLU E 1 13 ? 55.278 59.222 -65.786 1.00 35.42 13 GLU C CA 1
ATOM 4635 C C . GLU E 1 13 ? 54.328 58.046 -65.817 1.00 34.82 13 GLU C C 1
ATOM 4636 O O . GLU E 1 13 ? 54.767 56.915 -65.888 1.00 35.57 13 GLU C O 1
ATOM 4642 N N . VAL E 1 14 ? 53.030 58.284 -65.727 1.00 33.72 14 VAL C N 1
ATOM 4643 C CA . VAL E 1 14 ? 52.091 57.180 -65.746 1.00 33.08 14 VAL C CA 1
ATOM 4644 C C . VAL E 1 14 ? 51.116 57.330 -66.907 1.00 32.58 14 VAL C C 1
ATOM 4645 O O . VAL E 1 14 ? 50.913 56.365 -67.669 1.00 32.47 14 VAL C O 1
ATOM 4649 N N . PHE E 1 15 ? 50.534 58.517 -67.058 1.00 31.33 15 PHE C N 1
ATOM 4650 C CA . PHE E 1 15 ? 49.650 58.812 -68.185 1.00 31.31 15 PHE C CA 1
ATOM 4651 C C . PHE E 1 15 ? 49.452 60.305 -68.460 1.00 31.34 15 PHE C C 1
ATOM 4652 O O . PHE E 1 15 ? 49.933 61.181 -67.735 1.00 31.62 15 PHE C O 1
ATOM 4660 N N . SER E 1 16 ? 48.767 60.619 -69.542 1.00 31.96 16 SER C N 1
ATOM 4661 C CA . SER E 1 16 ? 48.468 62.021 -69.835 1.00 31.59 16 SER C CA 1
ATOM 4662 C C . SER E 1 16 ? 46.996 62.136 -70.189 1.00 30.98 16 SER C C 1
ATOM 4663 O O . SER E 1 16 ? 46.382 61.144 -70.578 1.00 30.28 16 SER C O 1
ATOM 4666 N N . ILE E 1 17 ? 46.426 63.335 -70.012 1.00 30.53 17 ILE C N 1
ATOM 4667 C CA . ILE E 1 17 ? 45.075 63.638 -70.486 1.00 30.41 17 ILE C CA 1
ATOM 4668 C C . ILE E 1 17 ? 45.086 64.943 -71.252 1.00 30.43 17 ILE C C 1
ATOM 4669 O O . ILE E 1 17 ? 45.667 65.931 -70.800 1.00 29.76 17 ILE C O 1
ATOM 4674 N N . THR E 1 18 ? 44.472 64.931 -72.434 1.00 31.06 18 THR C N 1
ATOM 4675 C CA . THR E 1 18 ? 44.155 66.148 -73.153 1.00 31.75 18 THR C CA 1
ATOM 4676 C C . THR E 1 18 ? 42.667 66.344 -73.005 1.00 32.28 18 THR C C 1
ATOM 4677 O O . THR E 1 18 ? 41.897 65.549 -73.532 1.00 31.37 18 THR C O 1
ATOM 4681 N N . ILE E 1 19 ? 42.265 67.361 -72.244 1.00 33.29 19 ILE C N 1
ATOM 4682 C CA . ILE E 1 19 ? 40.835 67.645 -72.047 1.00 34.05 19 ILE C CA 1
ATOM 4683 C C . ILE E 1 19 ? 40.441 68.848 -72.902 1.00 33.54 19 ILE C C 1
ATOM 4684 O O . ILE E 1 19 ? 41.215 69.754 -73.081 1.00 32.42 19 ILE C O 1
ATOM 4689 N N . THR E 1 20 ? 39.238 68.794 -73.450 1.00 33.63 20 THR C N 1
ATOM 4690 C CA . THR E 1 20 ? 38.621 69.889 -74.148 1.00 33.44 20 THR C CA 1
ATOM 4691 C C . THR E 1 20 ? 37.590 70.495 -73.206 1.00 33.21 20 THR C C 1
ATOM 4692 O O . THR E 1 20 ? 36.720 69.789 -72.687 1.00 32.52 20 THR C O 1
ATOM 4696 N N . VAL E 1 21 ? 37.680 71.800 -72.999 1.00 33.26 21 VAL C N 1
ATOM 4697 C CA . VAL E 1 21 ? 36.819 72.485 -72.040 1.00 34.50 21 VAL C CA 1
ATOM 4698 C C . VAL E 1 21 ? 35.869 73.428 -72.763 1.00 35.09 21 VAL C C 1
ATOM 4699 O O . VAL E 1 21 ? 36.175 73.905 -73.846 1.00 34.29 21 VAL C O 1
ATOM 4703 N N . ASP E 1 22 ? 34.713 73.679 -72.147 1.00 36.37 22 ASP C N 1
ATOM 4704 C CA . ASP E 1 22 ? 33.746 74.658 -72.638 1.00 36.96 22 ASP C CA 1
ATOM 4705 C C . ASP E 1 22 ? 34.141 76.010 -72.089 1.00 37.19 22 ASP C C 1
ATOM 4706 O O . ASP E 1 22 ? 35.080 76.109 -71.327 1.00 37.32 22 ASP C O 1
ATOM 4711 N N . LYS E 1 23 ? 33.406 77.049 -72.469 1.00 38.04 23 LYS C N 1
ATOM 4712 C CA . LYS E 1 23 ? 33.689 78.417 -72.013 1.00 38.53 23 LYS C CA 1
ATOM 4713 C C . LYS E 1 23 ? 33.367 78.508 -70.538 1.00 37.92 23 LYS C C 1
ATOM 4714 O O . LYS E 1 23 ? 32.467 77.817 -70.070 1.00 37.20 23 LYS C O 1
ATOM 4720 N N . PRO E 1 24 ? 34.089 79.360 -69.800 1.00 37.51 24 PRO C N 1
ATOM 4721 C CA . PRO E 1 24 ? 33.882 79.354 -68.355 1.00 37.55 24 PRO C CA 1
ATOM 4722 C C . PRO E 1 24 ? 32.481 79.841 -67.976 1.00 37.07 24 PRO C C 1
ATOM 4723 O O . PRO E 1 24 ? 31.968 80.753 -68.620 1.00 37.28 24 PRO C O 1
ATOM 4727 N N . ILE E 1 25 ? 31.862 79.235 -66.961 1.00 36.01 25 ILE C N 1
ATOM 4728 C CA . ILE E 1 25 ? 30.656 79.822 -66.383 1.00 35.91 25 ILE C CA 1
ATOM 4729 C C . ILE E 1 25 ? 31.085 80.821 -65.318 1.00 35.22 25 ILE C C 1
ATOM 4730 O O . ILE E 1 25 ? 31.560 80.449 -64.266 1.00 34.81 25 ILE C O 1
ATOM 4735 N N . LEU E 1 26 ? 30.916 82.102 -65.603 1.00 35.32 26 LEU C N 1
ATOM 4736 C CA . LEU E 1 26 ? 31.299 83.137 -64.650 1.00 34.90 26 LEU C CA 1
ATOM 4737 C C . LEU E 1 26 ? 30.295 83.217 -63.495 1.00 33.86 26 LEU C C 1
ATOM 4738 O O . LEU E 1 26 ? 29.091 83.321 -63.719 1.00 33.85 26 LEU C O 1
ATOM 4743 N N . ILE E 1 27 ? 30.772 83.128 -62.259 1.00 32.52 27 ILE C N 1
ATOM 4744 C CA . ILE E 1 27 ? 29.846 83.198 -61.142 1.00 32.48 27 ILE C CA 1
ATOM 4745 C C . ILE E 1 27 ? 29.806 84.633 -60.599 1.00 31.87 27 ILE C C 1
ATOM 4746 O O . ILE E 1 27 ? 28.774 85.283 -60.629 1.00 31.77 27 ILE C O 1
ATOM 4751 N N . GLY E 1 28 ? 30.944 85.120 -60.144 1.00 31.25 28 GLY C N 1
ATOM 4752 C CA . GLY E 1 28 ? 31.044 86.461 -59.635 1.00 31.72 28 GLY C CA 1
ATOM 4753 C C . GLY E 1 28 ? 32.487 86.832 -59.415 1.00 31.84 28 GLY C C 1
ATOM 4754 O O . GLY E 1 28 ? 33.399 85.994 -59.553 1.00 31.01 28 GLY C O 1
ATOM 4755 N N . GLN E 1 29 ? 32.690 88.088 -59.038 1.00 32.40 29 GLN C N 1
ATOM 4756 C CA . GLN E 1 29 ? 34.035 88.590 -58.823 1.00 32.68 29 GLN C CA 1
ATOM 4757 C C . GLN E 1 29 ? 34.041 89.795 -57.899 1.00 32.52 29 GLN C C 1
ATOM 4758 O O . GLN E 1 29 ? 33.149 90.647 -57.964 1.00 30.58 29 GLN C O 1
ATOM 4764 N N . ASP E 1 30 ? 35.025 89.839 -57.013 1.00 32.39 30 ASP C N 1
ATOM 4765 C CA . ASP E 1 30 ? 35.316 91.057 -56.307 1.00 32.74 30 ASP C CA 1
ATOM 4766 C C . ASP E 1 30 ? 36.802 91.141 -55.934 1.00 32.81 30 ASP C C 1
ATOM 4767 O O . ASP E 1 30 ? 37.605 90.275 -56.289 1.00 32.01 30 ASP C O 1
ATOM 4772 N N . ASP E 1 31 ? 37.143 92.207 -55.225 1.00 33.17 31 ASP C N 1
ATOM 4773 C CA . ASP E 1 31 ? 38.511 92.577 -54.972 1.00 33.30 31 ASP C CA 1
ATOM 4774 C C . ASP E 1 31 ? 38.966 91.935 -53.680 1.00 32.91 31 ASP C C 1
ATOM 4775 O O . ASP E 1 31 ? 40.065 92.211 -53.196 1.00 32.25 31 ASP C O 1
ATOM 4780 N N . ILE E 1 32 ? 38.125 91.052 -53.135 1.00 32.33 32 ILE C N 1
ATOM 4781 C CA . ILE E 1 32 ? 38.398 90.393 -51.862 1.00 32.03 32 ILE C CA 1
ATOM 4782 C C . ILE E 1 32 ? 38.625 88.907 -52.103 1.00 30.76 32 ILE C C 1
ATOM 4783 O O . ILE E 1 32 ? 39.705 88.401 -51.830 1.00 30.21 32 ILE C O 1
ATOM 4788 N N . VAL E 1 33 ? 37.620 88.224 -52.638 1.00 29.50 33 VAL C N 1
ATOM 4789 C CA . VAL E 1 33 ? 37.734 86.788 -52.870 1.00 29.07 33 VAL C CA 1
ATOM 4790 C C . VAL E 1 33 ? 38.411 86.474 -54.218 1.00 28.73 33 VAL C C 1
ATOM 4791 O O . VAL E 1 33 ? 39.151 85.500 -54.314 1.00 27.96 33 VAL C O 1
ATOM 4795 N N . GLY E 1 34 ? 38.168 87.319 -55.229 1.00 27.82 34 GLY C N 1
ATOM 4796 C CA . GLY E 1 34 ? 38.625 87.087 -56.609 1.00 27.99 34 GLY C CA 1
ATOM 4797 C C . GLY E 1 34 ? 37.476 86.740 -57.544 1.00 27.64 34 GLY C C 1
ATOM 4798 O O . GLY E 1 34 ? 36.306 87.037 -57.247 1.00 27.68 34 GLY C O 1
ATOM 4799 N N . ARG E 1 35 ? 37.815 86.117 -58.668 1.00 27.93 35 ARG C N 1
ATOM 4800 C CA . ARG E 1 35 ? 36.869 85.774 -59.714 1.00 28.57 35 ARG C CA 1
ATOM 4801 C C . ARG E 1 35 ? 36.635 84.258 -59.742 1.00 28.13 35 ARG C C 1
ATOM 4802 O O . ARG E 1 35 ? 37.573 83.499 -59.992 1.00 28.08 35 ARG C O 1
ATOM 4810 N N . ARG E 1 36 ? 35.385 83.851 -59.515 1.00 28.24 36 ARG C N 1
ATOM 4811 C CA . ARG E 1 36 ? 34.988 82.464 -59.416 1.00 28.50 36 ARG C CA 1
ATOM 4812 C C . ARG E 1 36 ? 34.331 82.091 -60.702 1.00 29.27 36 ARG C C 1
ATOM 4813 O O . ARG E 1 36 ? 33.442 82.795 -61.169 1.00 27.89 36 ARG C O 1
ATOM 4821 N N . GLN E 1 37 ? 34.772 80.963 -61.260 1.00 29.84 37 GLN C N 1
ATOM 4822 C CA . GLN E 1 37 ? 34.088 80.388 -62.387 1.00 31.39 37 GLN C CA 1
ATOM 4823 C C . GLN E 1 37 ? 34.199 78.844 -62.431 1.00 30.79 37 GLN C C 1
ATOM 4824 O O . GLN E 1 37 ? 35.111 78.236 -61.867 1.00 30.58 37 GLN C O 1
ATOM 4830 N N . LEU E 1 38 ? 33.233 78.240 -63.109 1.00 30.81 38 LEU C N 1
ATOM 4831 C CA . LEU E 1 38 ? 33.148 76.812 -63.293 1.00 30.22 38 LEU C CA 1
ATOM 4832 C C . LEU E 1 38 ? 33.433 76.516 -64.761 1.00 30.51 38 LEU C C 1
ATOM 4833 O O . LEU E 1 38 ? 32.835 77.128 -65.646 1.00 30.47 38 LEU C O 1
ATOM 4838 N N . ILE E 1 39 ? 34.378 75.615 -65.016 1.00 30.99 39 ILE C N 1
ATOM 4839 C CA . ILE E 1 39 ? 34.785 75.228 -66.380 1.00 31.33 39 ILE C CA 1
ATOM 4840 C C . ILE E 1 39 ? 34.259 73.807 -66.631 1.00 31.80 39 ILE C C 1
ATOM 4841 O O . ILE E 1 39 ? 34.792 72.858 -66.042 1.00 30.65 39 ILE C O 1
ATOM 4846 N N . PRO E 1 40 ? 33.223 73.654 -67.492 1.00 32.85 40 PRO C N 1
ATOM 4847 C CA . PRO E 1 40 ? 32.834 72.299 -67.884 1.00 33.32 40 PRO C CA 1
ATOM 4848 C C . PRO E 1 40 ? 33.899 71.607 -68.745 1.00 34.24 40 PRO C C 1
ATOM 4849 O O . PRO E 1 40 ? 34.527 72.249 -69.598 1.00 35.14 40 PRO C O 1
ATOM 4853 N N . ILE E 1 41 ? 34.103 70.310 -68.480 1.00 34.46 41 ILE C N 1
ATOM 4854 C CA . ILE E 1 41 ? 34.974 69.455 -69.266 1.00 33.78 41 ILE C CA 1
ATOM 4855 C C . ILE E 1 41 ? 34.061 68.798 -70.302 1.00 34.33 41 ILE C C 1
ATOM 4856 O O . ILE E 1 41 ? 33.078 68.131 -69.953 1.00 35.07 41 ILE C O 1
ATOM 4861 N N . ILE E 1 42 ? 34.333 69.056 -71.576 1.00 33.41 42 ILE C N 1
ATOM 4862 C CA . ILE E 1 42 ? 33.508 68.538 -72.637 1.00 33.21 42 ILE C CA 1
ATOM 4863 C C . ILE E 1 42 ? 33.865 67.071 -72.915 1.00 33.19 42 ILE C C 1
ATOM 4864 O O . ILE E 1 42 ? 33.005 66.199 -72.922 1.00 32.89 42 ILE C O 1
ATOM 4869 N N . SER E 1 43 ? 35.147 66.832 -73.154 1.00 32.62 43 SER C N 1
ATOM 4870 C CA . SER E 1 43 ? 35.652 65.504 -73.492 1.00 32.47 43 SER C CA 1
ATOM 4871 C C . SER E 1 43 ? 37.127 65.476 -73.147 1.00 32.03 43 SER C C 1
ATOM 4872 O O . SER E 1 43 ? 37.706 66.491 -72.751 1.00 31.69 43 SER C O 1
ATOM 4875 N N . GLY E 1 44 ? 37.728 64.308 -73.257 1.00 32.48 44 GLY C N 1
ATOM 4876 C CA . GLY E 1 44 ? 39.135 64.187 -72.963 1.00 32.73 44 GLY C CA 1
ATOM 4877 C C . GLY E 1 44 ? 39.658 62.823 -73.339 1.00 32.55 44 GLY C C 1
ATOM 4878 O O . GLY E 1 44 ? 38.941 61.860 -73.301 1.00 32.51 44 GLY C O 1
ATOM 4879 N N . LYS E 1 45 ? 40.931 62.777 -73.711 1.00 33.26 45 LYS C N 1
ATOM 4880 C CA . LYS E 1 45 ? 41.604 61.570 -74.172 1.00 33.31 45 LYS C CA 1
ATOM 4881 C C . LYS E 1 45 ? 42.703 61.210 -73.184 1.00 32.80 45 LYS C C 1
ATOM 4882 O O . LYS E 1 45 ? 43.645 61.989 -72.984 1.00 33.14 45 LYS C O 1
ATOM 4888 N N . VAL E 1 46 ? 42.606 60.027 -72.602 1.00 31.61 46 VAL C N 1
ATOM 4889 C CA . VAL E 1 46 ? 43.608 59.546 -71.673 1.00 30.87 46 VAL C CA 1
ATOM 4890 C C . VAL E 1 46 ? 44.600 58.682 -72.475 1.00 30.34 46 VAL C C 1
ATOM 4891 O O . VAL E 1 46 ? 44.186 57.788 -73.204 1.00 28.78 46 VAL C O 1
ATOM 4895 N N . SER E 1 47 ? 45.894 58.934 -72.322 1.00 29.97 47 SER C N 1
ATOM 4896 C CA . SER E 1 47 ? 46.899 58.118 -73.000 1.00 30.57 47 SER C CA 1
ATOM 4897 C C . SER E 1 47 ? 48.073 57.776 -72.109 1.00 30.23 47 SER C C 1
ATOM 4898 O O . SER E 1 47 ? 48.458 58.532 -71.250 1.00 28.31 47 SER C O 1
ATOM 4901 N N . GLY E 1 48 ? 48.661 56.620 -72.382 1.00 30.59 48 GLY C N 1
ATOM 4902 C CA . GLY E 1 48 ? 49.801 56.135 -71.628 1.00 30.75 48 GLY C CA 1
ATOM 4903 C C . GLY E 1 48 ? 50.013 54.676 -71.931 1.00 30.75 48 GLY C C 1
ATOM 4904 O O . GLY E 1 48 ? 49.150 54.027 -72.526 1.00 30.73 48 GLY C O 1
ATOM 4905 N N . ASN E 1 49 ? 51.168 54.161 -71.543 1.00 30.95 49 ASN C N 1
ATOM 4906 C CA . ASN E 1 49 ? 51.471 52.751 -71.751 1.00 31.00 49 ASN C CA 1
ATOM 4907 C C . A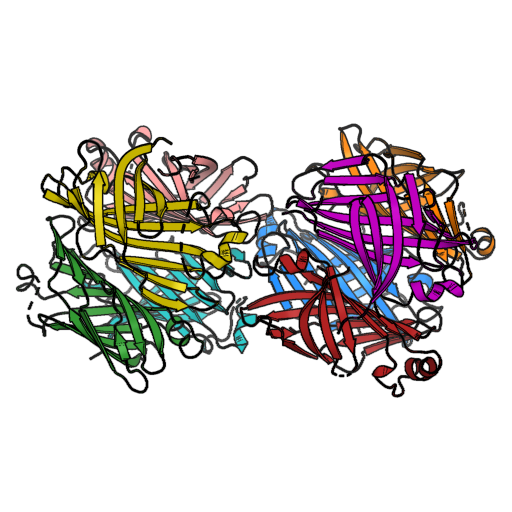SN E 1 49 ? 50.596 51.931 -70.855 1.00 31.14 49 ASN C C 1
ATOM 4908 O O . ASN E 1 49 ? 50.690 52.015 -69.596 1.00 29.90 49 ASN C O 1
ATOM 4913 N N . ASN E 1 50 ? 49.734 51.145 -71.496 1.00 31.02 50 ASN C N 1
ATOM 4914 C CA . ASN E 1 50 ? 48.751 50.382 -70.768 1.00 31.49 50 ASN C CA 1
ATOM 4915 C C . ASN E 1 50 ? 47.861 51.295 -69.905 1.00 31.77 50 ASN C C 1
ATOM 4916 O O . ASN E 1 50 ? 47.442 50.922 -68.815 1.00 32.13 50 ASN C O 1
ATOM 4921 N N . PHE E 1 51 ? 47.562 52.489 -70.397 1.00 31.17 51 PHE C N 1
ATOM 4922 C CA . PHE E 1 51 ? 46.710 53.413 -69.646 1.00 30.89 51 PHE C CA 1
ATOM 4923 C C . PHE E 1 51 ? 46.000 54.349 -70.623 1.00 30.52 51 PHE C C 1
ATOM 4924 O O . PHE E 1 51 ? 46.322 55.523 -70.726 1.00 30.26 51 PHE C O 1
ATOM 4932 N N . ASN E 1 52 ? 45.019 53.783 -71.324 1.00 30.03 52 ASN C N 1
ATOM 4933 C CA . ASN E 1 52 ? 44.323 54.456 -72.419 1.00 30.12 52 ASN C CA 1
ATOM 4934 C C . ASN E 1 52 ? 42.819 54.435 -72.255 1.00 29.62 52 ASN C C 1
ATOM 4935 O O . ASN E 1 52 ? 42.252 53.435 -71.850 1.00 29.06 52 ASN C O 1
ATOM 4940 N N . GLY E 1 53 ? 42.187 55.541 -72.615 1.00 29.81 53 GLY C N 1
ATOM 4941 C CA . GLY E 1 53 ? 40.773 55.738 -72.364 1.00 30.17 53 GLY C CA 1
ATOM 4942 C C . GLY E 1 53 ? 40.285 57.165 -72.606 1.00 30.23 53 GLY C C 1
ATOM 4943 O O . GLY E 1 53 ? 40.903 57.960 -73.344 1.00 28.91 53 GLY C O 1
ATOM 4944 N N . LYS E 1 54 ? 39.146 57.472 -71.993 1.00 30.25 54 LYS C N 1
ATOM 4945 C CA . LYS E 1 54 ? 38.478 58.744 -72.216 1.00 30.40 54 LYS C CA 1
ATOM 4946 C C . LYS E 1 54 ? 37.962 59.335 -70.892 1.00 29.73 54 LYS C C 1
ATOM 4947 O O . LYS E 1 54 ? 37.819 58.603 -69.889 1.00 27.72 54 LYS C O 1
ATOM 4953 N N . VAL E 1 55 ? 37.663 60.644 -70.885 1.00 29.70 55 VAL C N 1
ATOM 4954 C CA . VAL E 1 55 ? 37.059 61.236 -69.683 1.00 29.51 55 VAL C CA 1
ATOM 4955 C C . VAL E 1 55 ? 35.564 61.126 -69.809 1.00 29.03 55 VAL C C 1
ATOM 4956 O O . VAL E 1 55 ? 35.030 61.170 -70.893 1.00 28.60 55 VAL C O 1
ATOM 4960 N N . LEU E 1 56 ? 34.919 60.888 -68.672 1.00 28.91 56 LEU C N 1
ATOM 4961 C CA . LEU E 1 56 ? 33.487 60.645 -68.605 1.00 28.83 56 LEU C CA 1
ATOM 4962 C C . LEU E 1 56 ? 32.732 61.967 -68.481 1.00 28.98 56 LEU C C 1
ATOM 4963 O O . LEU E 1 56 ? 33.350 63.013 -68.202 1.00 29.19 56 LEU C O 1
ATOM 4968 N N . PRO E 1 57 ? 31.404 61.950 -68.707 1.00 28.66 57 PRO C N 1
ATOM 4969 C CA . PRO E 1 57 ? 30.613 63.160 -68.485 1.00 28.34 57 PRO C CA 1
ATOM 4970 C C . PRO E 1 57 ? 30.553 63.575 -67.004 1.00 28.65 57 PRO C C 1
ATOM 4971 O O . PRO E 1 57 ? 30.827 62.765 -66.115 1.00 27.45 57 PRO C O 1
ATOM 4975 N N . GLY E 1 58 ? 30.185 64.839 -66.768 1.00 28.94 58 GLY C N 1
ATOM 4976 C CA . GLY E 1 58 ? 29.946 65.380 -65.442 1.00 28.36 58 GLY C CA 1
ATOM 4977 C C . GLY E 1 58 ? 31.152 66.090 -64.877 1.00 28.81 58 GLY C C 1
ATOM 4978 O O . GLY E 1 58 ? 31.152 66.443 -63.683 1.00 29.85 58 GLY C O 1
ATOM 4979 N N . GLY E 1 59 ? 32.166 66.318 -65.716 1.00 27.61 59 GLY C N 1
ATOM 4980 C CA . GLY E 1 59 ? 33.429 66.929 -65.278 1.00 28.07 59 GLY C CA 1
ATOM 4981 C C . GLY E 1 59 ? 33.300 68.441 -65.174 1.00 27.80 59 GLY C C 1
ATOM 4982 O O . GLY E 1 59 ? 32.764 69.073 -66.069 1.00 26.91 59 GLY C O 1
ATOM 4983 N N . ILE E 1 60 ? 33.756 68.996 -64.058 1.00 27.49 60 ILE C N 1
ATOM 4984 C CA . ILE E 1 60 ? 33.769 70.444 -63.840 1.00 28.43 60 ILE C CA 1
ATOM 4985 C C . ILE E 1 60 ? 35.018 70.831 -63.053 1.00 28.35 60 ILE C C 1
ATOM 4986 O O . ILE E 1 60 ? 35.364 70.165 -62.089 1.00 28.72 60 ILE C O 1
ATOM 4991 N N . ASP E 1 61 ? 35.707 71.870 -63.508 1.00 29.31 61 ASP C N 1
ATOM 4992 C CA . ASP E 1 61 ? 36.810 72.486 -62.771 1.00 29.38 61 ASP C CA 1
ATOM 4993 C C . ASP E 1 61 ? 36.306 73.779 -62.100 1.00 29.26 61 ASP C C 1
ATOM 4994 O O . ASP E 1 61 ? 35.826 74.712 -62.755 1.00 27.61 61 ASP C O 1
ATOM 4999 N N . SER E 1 62 ? 36.384 73.806 -60.771 1.00 28.76 62 SER C N 1
ATOM 5000 C CA . SER E 1 62 ? 35.973 74.985 -60.018 1.00 28.64 62 SER C CA 1
ATOM 5001 C C . SER E 1 62 ? 37.215 75.800 -59.736 1.00 28.71 62 SER C C 1
ATOM 5002 O O . SER E 1 62 ? 38.147 75.295 -59.111 1.00 29.20 62 SER C O 1
ATOM 5005 N N . GLN E 1 63 ? 37.221 77.054 -60.188 1.00 28.59 63 GLN C N 1
ATOM 5006 C CA . GLN E 1 63 ? 38.427 77.865 -60.245 1.00 29.36 63 GLN C CA 1
ATOM 5007 C C . GLN E 1 63 ? 38.202 79.233 -59.615 1.00 28.62 63 GLN C C 1
ATOM 5008 O O . GLN E 1 63 ? 37.170 79.861 -59.851 1.00 29.48 63 GLN C O 1
ATOM 5014 N N . ILE E 1 64 ? 39.175 79.710 -58.853 1.00 27.86 64 ILE C N 1
ATOM 5015 C CA . ILE E 1 64 ? 39.135 81.071 -58.365 1.00 27.74 64 ILE C CA 1
ATOM 5016 C C . ILE E 1 64 ? 40.473 81.775 -58.621 1.00 27.95 64 ILE C C 1
ATOM 5017 O O . ILE E 1 64 ? 41.552 81.315 -58.193 1.00 27.17 64 ILE C O 1
ATOM 5022 N N . VAL E 1 65 ? 40.385 82.902 -59.319 1.00 28.35 65 VAL C N 1
ATOM 5023 C CA . VAL E 1 65 ? 41.518 83.777 -59.521 1.00 28.29 65 VAL C CA 1
ATOM 5024 C C . VAL E 1 65 ? 41.480 84.803 -58.425 1.00 29.21 65 VAL C C 1
ATOM 5025 O O . VAL E 1 65 ? 40.590 85.668 -58.348 1.00 27.59 65 VAL C O 1
ATOM 5029 N N . ARG E 1 66 ? 42.475 84.713 -57.562 1.00 30.30 66 ARG C N 1
ATOM 5030 C CA . ARG E 1 66 ? 42.584 85.635 -56.468 1.00 31.44 66 ARG C CA 1
ATOM 5031 C C . ARG E 1 66 ? 42.919 87.030 -56.967 1.00 31.90 66 ARG C C 1
ATOM 5032 O O . ARG E 1 66 ? 43.408 87.195 -58.081 1.00 31.59 66 ARG C O 1
ATOM 5040 N N . PRO E 1 67 ? 42.631 88.052 -56.140 1.00 33.46 67 PRO C N 1
ATOM 5041 C CA . PRO E 1 67 ? 42.958 89.421 -56.552 1.00 33.41 67 PRO C CA 1
ATOM 5042 C C . PRO E 1 67 ? 44.413 89.606 -56.964 1.00 33.26 67 PRO C C 1
ATOM 5043 O O . PRO E 1 67 ? 44.677 90.396 -57.825 1.00 33.49 67 PRO C O 1
ATOM 5047 N N . ASP E 1 68 ? 45.349 88.879 -56.367 1.00 33.94 68 ASP C N 1
ATOM 5048 C CA . ASP E 1 68 ? 46.752 88.999 -56.784 1.00 33.66 68 ASP C CA 1
ATOM 5049 C C . ASP E 1 68 ? 47.056 88.304 -58.102 1.00 33.37 68 ASP C C 1
ATOM 5050 O O . ASP E 1 68 ? 48.183 88.378 -58.574 1.00 33.91 68 ASP C O 1
ATOM 5055 N N . GLY E 1 69 ? 46.070 87.632 -58.696 1.00 32.39 69 GLY C N 1
ATOM 5056 C CA . GLY E 1 69 ? 46.274 86.936 -59.966 1.00 32.35 69 GLY C CA 1
ATOM 5057 C C . GLY E 1 69 ? 46.531 85.433 -59.889 1.00 32.02 69 GLY C C 1
ATOM 5058 O O . GLY E 1 69 ? 46.476 84.753 -60.930 1.00 32.04 69 GLY C O 1
ATOM 5059 N N . LYS E 1 70 ? 46.824 84.913 -58.694 1.00 31.91 70 LYS C N 1
ATOM 5060 C CA . LYS E 1 70 ? 46.957 83.469 -58.482 1.00 32.68 70 LYS C CA 1
ATOM 5061 C C . LYS E 1 70 ? 45.609 82.732 -58.692 1.00 32.17 70 LYS C C 1
ATOM 5062 O O . LYS E 1 70 ? 44.561 83.101 -58.134 1.00 31.67 70 LYS C O 1
ATOM 5068 N N . CYS E 1 71 ? 45.664 81.687 -59.499 1.00 31.97 71 CYS C N 1
ATOM 5069 C CA . CYS E 1 71 ? 44.509 80.870 -59.762 1.00 31.34 71 CYS C CA 1
ATOM 5070 C C . CYS E 1 71 ? 44.543 79.579 -58.945 1.00 30.79 71 CYS C C 1
ATOM 5071 O O . CYS E 1 71 ? 45.523 78.832 -59.030 1.00 31.21 71 CYS C O 1
ATOM 5074 N N . GLU E 1 72 ? 43.494 79.326 -58.156 1.00 29.56 72 GLU C N 1
ATOM 5075 C CA . GLU E 1 72 ? 43.369 78.097 -57.380 1.00 29.69 72 GLU C CA 1
ATOM 5076 C C . GLU E 1 72 ? 42.319 77.224 -58.024 1.00 28.51 72 GLU C C 1
ATOM 5077 O O . GLU E 1 72 ? 41.202 77.671 -58.232 1.00 27.30 72 GLU C O 1
ATOM 5083 N N . LEU E 1 73 ? 42.684 75.984 -58.353 1.00 28.11 73 LEU C N 1
ATOM 5084 C CA . LEU E 1 73 ? 41.832 75.125 -59.158 1.00 28.44 73 LEU C CA 1
ATOM 5085 C C . LEU E 1 73 ? 41.451 73.833 -58.445 1.00 27.15 73 LEU C C 1
ATOM 5086 O O . LEU E 1 73 ? 42.290 73.223 -57.795 1.00 26.07 73 LEU C O 1
ATOM 5091 N N . SER E 1 74 ? 40.193 73.410 -58.600 1.00 26.50 74 SER C N 1
ATOM 5092 C CA . SER E 1 74 ? 39.728 72.119 -58.075 1.00 27.05 74 SER C CA 1
ATOM 5093 C C . SER E 1 74 ? 38.781 71.479 -59.075 1.00 26.91 74 SER C C 1
ATOM 5094 O O . SER E 1 74 ? 37.647 71.918 -59.201 1.00 27.40 74 SER C O 1
ATOM 5097 N N . ALA E 1 75 ? 39.270 70.463 -59.794 1.00 26.98 75 ALA C N 1
ATOM 5098 C CA . ALA E 1 75 ? 38.469 69.717 -60.752 1.00 25.65 75 ALA C CA 1
ATOM 5099 C C . ALA E 1 75 ? 38.040 68.391 -60.168 1.00 25.32 75 ALA C C 1
ATOM 5100 O O . ALA E 1 75 ? 38.770 67.753 -59.412 1.00 24.85 75 ALA C O 1
ATOM 5102 N N . ARG E 1 76 ? 36.811 68.015 -60.497 1.00 24.92 76 ARG C N 1
ATOM 5103 C CA . ARG E 1 76 ? 36.243 66.722 -60.165 1.00 25.18 76 ARG C CA 1
ATOM 5104 C C . ARG E 1 76 ? 35.783 66.106 -61.479 1.00 25.37 76 ARG C C 1
ATOM 5105 O O . ARG E 1 76 ? 34.932 66.672 -62.158 1.00 25.55 76 ARG C O 1
ATOM 5113 N N . TYR E 1 77 ? 36.377 64.980 -61.852 1.00 26.42 77 TYR C N 1
ATOM 5114 C CA . TYR E 1 77 ? 35.978 64.254 -63.035 1.00 26.40 77 TYR C CA 1
ATOM 5115 C C . TYR E 1 77 ? 36.428 62.796 -63.001 1.00 26.25 77 TYR C C 1
ATOM 5116 O O . TYR E 1 77 ? 37.158 62.341 -62.108 1.00 26.96 77 TYR C O 1
ATOM 5125 N N . ALA E 1 78 ? 35.940 62.052 -63.973 1.00 26.15 78 ALA C N 1
ATOM 5126 C CA . ALA E 1 78 ? 36.125 60.619 -64.010 1.00 26.21 78 ALA C CA 1
ATOM 5127 C C . ALA E 1 78 ? 36.611 60.215 -65.388 1.00 25.83 78 ALA C C 1
ATOM 5128 O O . ALA E 1 78 ? 36.313 60.899 -66.363 1.00 25.20 78 ALA C O 1
ATOM 5130 N N . ILE E 1 79 ? 37.397 59.136 -65.440 1.00 26.21 79 ILE C N 1
ATOM 5131 C CA . ILE E 1 79 ? 37.835 58.537 -66.706 1.00 26.85 79 ILE C CA 1
ATOM 5132 C C . ILE E 1 79 ? 37.483 57.047 -66.749 1.00 27.37 79 ILE C C 1
ATOM 5133 O O . ILE E 1 79 ? 37.306 56.412 -65.732 1.00 25.93 79 ILE C O 1
ATOM 5138 N N . ARG E 1 80 ? 37.303 56.518 -67.951 1.00 29.21 80 ARG C N 1
ATOM 5139 C CA . ARG E 1 80 ? 37.081 55.098 -68.134 1.00 30.16 80 ARG C CA 1
ATOM 5140 C C . ARG E 1 80 ? 38.135 54.605 -69.091 1.00 30.27 80 ARG C C 1
ATOM 5141 O O . ARG E 1 80 ? 38.309 55.179 -70.163 1.00 28.75 80 ARG C O 1
ATOM 5149 N N . LEU E 1 81 ? 38.869 53.582 -68.647 1.00 30.58 81 LEU C N 1
ATOM 5150 C CA . LEU E 1 81 ? 39.934 52.990 -69.425 1.00 31.57 81 LEU C CA 1
ATOM 5151 C C . LEU E 1 81 ? 39.339 52.012 -70.440 1.00 32.17 81 LEU C C 1
ATOM 5152 O O . LEU E 1 81 ? 38.171 51.598 -70.319 1.00 32.61 81 LEU C O 1
ATOM 5157 N N . ASP E 1 82 ? 40.126 51.651 -71.449 1.00 32.71 82 ASP C N 1
ATOM 5158 C CA . ASP E 1 82 ? 39.624 50.726 -72.467 1.00 33.31 82 ASP C CA 1
ATOM 5159 C C . ASP E 1 82 ? 39.404 49.295 -71.948 1.00 33.42 82 ASP C C 1
ATOM 5160 O O . ASP E 1 82 ? 38.671 48.554 -72.571 1.00 34.45 82 ASP C O 1
ATOM 5165 N N . ASP E 1 83 ? 39.983 48.917 -70.802 1.00 33.52 83 ASP C N 1
ATOM 5166 C CA . ASP E 1 83 ? 39.646 47.641 -70.148 1.00 32.80 83 ASP C CA 1
ATOM 5167 C C . ASP E 1 83 ? 38.375 47.723 -69.292 1.00 32.80 83 ASP C C 1
ATOM 5168 O O . ASP E 1 83 ? 38.079 46.792 -68.528 1.00 32.70 83 ASP C O 1
ATOM 5173 N N . GLY E 1 84 ? 37.677 48.856 -69.383 1.00 31.67 84 GLY C N 1
ATOM 5174 C CA . GLY E 1 84 ? 36.426 49.080 -68.683 1.00 30.95 84 GLY C CA 1
ATOM 5175 C C . GLY E 1 84 ? 36.546 49.670 -67.296 1.00 30.08 84 GLY C C 1
ATOM 5176 O O . GLY E 1 84 ? 35.546 50.073 -66.744 1.00 29.54 84 GLY C O 1
ATOM 5177 N N . ALA E 1 85 ? 37.755 49.727 -66.733 1.00 29.81 85 ALA C N 1
ATOM 5178 C CA . ALA E 1 85 ? 37.952 50.314 -65.382 1.00 29.17 85 ALA C CA 1
ATOM 5179 C C . ALA E 1 85 ? 37.759 51.830 -65.345 1.00 28.77 85 ALA C C 1
ATOM 5180 O O . ALA E 1 85 ? 38.242 52.563 -66.213 1.00 29.26 85 ALA C O 1
ATOM 5182 N N . ALA E 1 86 ? 37.043 52.289 -64.318 1.00 29.22 86 ALA C N 1
ATOM 5183 C CA . ALA E 1 86 ? 36.839 53.710 -64.067 1.00 28.35 86 ALA C CA 1
ATOM 5184 C C . ALA E 1 86 ? 37.699 54.207 -62.905 1.00 27.67 86 ALA C C 1
ATOM 5185 O O . ALA E 1 86 ? 37.979 53.482 -61.966 1.00 27.03 86 ALA C O 1
ATOM 5187 N N . ILE E 1 87 ? 38.122 55.464 -63.019 1.00 27.54 87 ILE C N 1
ATOM 5188 C CA . ILE E 1 87 ? 38.925 56.142 -62.017 1.00 27.28 87 ILE C CA 1
ATOM 5189 C C . ILE E 1 87 ? 38.264 57.522 -61.836 1.00 26.84 87 ILE C C 1
ATOM 5190 O O . ILE E 1 87 ? 38.055 58.239 -62.829 1.00 25.86 87 ILE C O 1
ATOM 5195 N N . TYR E 1 88 ? 37.853 57.818 -60.599 1.00 26.61 88 TYR C N 1
ATOM 5196 C CA . TYR E 1 88 ? 37.358 59.149 -60.213 1.00 26.51 88 TYR C CA 1
ATOM 5197 C C . TYR E 1 88 ? 38.553 59.973 -59.736 1.00 26.54 88 TYR C C 1
ATOM 5198 O O . TYR E 1 88 ? 39.325 59.519 -58.887 1.00 26.72 88 TYR C O 1
ATOM 5207 N N . ILE E 1 89 ? 38.668 61.183 -60.271 1.00 26.67 89 ILE C N 1
ATOM 5208 C CA . ILE E 1 89 ? 39.780 62.084 -60.014 1.00 27.61 89 ILE C CA 1
ATOM 5209 C C . ILE E 1 89 ? 39.291 63.387 -59.372 1.00 28.30 89 ILE C C 1
ATOM 5210 O O . ILE E 1 89 ? 38.359 64.030 -59.864 1.00 27.66 89 ILE C O 1
ATOM 5215 N N . GLU E 1 90 ? 39.913 63.769 -58.267 1.00 29.21 90 GLU C N 1
ATOM 5216 C CA . GLU E 1 90 ? 39.845 65.168 -57.825 1.00 28.71 90 GLU C CA 1
ATOM 5217 C C . GLU E 1 90 ? 41.214 65.846 -57.940 1.00 28.00 90 GLU C C 1
ATOM 5218 O O . GLU E 1 90 ? 42.162 65.479 -57.284 1.00 27.30 90 GLU C O 1
ATOM 5224 N N . ASN E 1 91 ? 41.323 66.825 -58.820 1.00 28.18 91 ASN C N 1
ATOM 5225 C CA . ASN E 1 91 ? 42.626 67.420 -59.136 1.00 28.86 91 ASN C CA 1
ATOM 5226 C C . ASN E 1 91 ? 42.687 68.851 -58.647 1.00 29.17 91 ASN C C 1
ATOM 5227 O O . ASN E 1 91 ? 41.948 69.713 -59.148 1.00 30.25 91 ASN C O 1
ATOM 5232 N N . ASN E 1 92 ? 43.556 69.097 -57.671 1.00 28.57 92 ASN C N 1
ATOM 5233 C CA . ASN E 1 92 ? 43.656 70.379 -56.971 1.00 28.55 92 ASN C CA 1
ATOM 5234 C C . ASN E 1 92 ? 45.053 70.967 -57.132 1.00 27.80 92 ASN C C 1
ATOM 5235 O O . ASN E 1 92 ? 46.026 70.307 -56.844 1.00 26.99 92 ASN C O 1
ATOM 5240 N N . GLY E 1 93 ? 45.145 72.208 -57.580 1.00 27.99 93 GLY C N 1
ATOM 5241 C CA . GLY E 1 93 ? 46.444 72.829 -57.755 1.00 28.69 93 GLY C CA 1
ATOM 5242 C C . GLY E 1 93 ? 46.332 74.300 -58.045 1.00 29.43 93 GLY C C 1
ATOM 5243 O O . GLY E 1 93 ? 45.308 74.939 -57.760 1.00 28.48 93 GLY C O 1
ATOM 5244 N N . ILE E 1 94 ? 47.397 74.832 -58.624 1.00 30.01 94 ILE C N 1
ATOM 5245 C CA . ILE E 1 94 ? 47.543 76.252 -58.774 1.00 31.38 94 ILE C CA 1
ATOM 5246 C C . ILE E 1 94 ? 48.081 76.579 -60.143 1.00 31.02 94 ILE C C 1
ATOM 5247 O O . ILE E 1 94 ? 48.793 75.777 -60.734 1.00 29.86 94 ILE C O 1
ATOM 5252 N N . ARG E 1 95 ? 47.684 77.741 -60.651 1.00 32.24 95 ARG C N 1
ATOM 5253 C CA . ARG E 1 95 ? 48.240 78.305 -61.871 1.00 33.65 95 ARG C CA 1
ATOM 5254 C C . ARG E 1 95 ? 48.602 79.767 -61.607 1.00 34.14 95 ARG C C 1
ATOM 5255 O O . ARG E 1 95 ? 47.754 80.574 -61.225 1.00 32.62 95 ARG C O 1
ATOM 5263 N N . THR E 1 96 ? 49.882 80.081 -61.768 1.00 35.79 96 THR C N 1
ATOM 5264 C CA . THR E 1 96 ? 50.382 81.412 -61.526 1.00 38.18 96 THR C CA 1
ATOM 5265 C C . THR E 1 96 ? 51.149 81.914 -62.738 1.00 39.80 96 THR C C 1
ATOM 5266 O O . THR E 1 96 ? 51.475 81.145 -63.629 1.00 39.20 96 THR C O 1
ATOM 5270 N N . VAL E 1 97 ? 51.443 83.210 -62.754 1.00 42.59 97 VAL C N 1
ATOM 5271 C CA . VAL E 1 97 ? 51.988 83.853 -63.954 1.00 45.11 97 VAL C CA 1
ATOM 5272 C C . VAL E 1 97 ? 52.832 85.076 -63.612 1.00 47.25 97 VAL C C 1
ATOM 5273 O O . VAL E 1 97 ? 52.533 85.745 -62.637 1.00 47.77 97 VAL C O 1
ATOM 5277 N N . PRO E 1 98 ? 53.894 85.367 -64.404 1.00 50.19 98 PRO C N 1
ATOM 5278 C CA . PRO E 1 98 ? 54.610 86.627 -64.157 1.00 51.80 98 PRO C CA 1
ATOM 5279 C C . PRO E 1 98 ? 53.704 87.853 -64.198 1.00 53.60 98 PRO C C 1
ATOM 5280 O O . PRO E 1 98 ? 52.553 87.786 -64.653 1.00 53.80 98 PRO C O 1
ATOM 5284 N N . ASP E 1 99 ? 54.256 88.975 -63.756 1.00 55.59 99 ASP C N 1
ATOM 5285 C CA . ASP E 1 99 ? 53.442 90.110 -63.347 1.00 56.83 99 ASP C CA 1
ATOM 5286 C C . ASP E 1 99 ? 52.653 90.813 -64.474 1.00 57.75 99 ASP C C 1
ATOM 5287 O O . ASP E 1 99 ? 51.554 91.304 -64.218 1.00 57.78 99 ASP C O 1
ATOM 5292 N N . GLU E 1 100 ? 53.151 90.836 -65.711 1.00 59.11 100 GLU C N 1
ATOM 5293 C CA . GLU E 1 100 ? 52.425 91.584 -66.769 1.00 60.16 100 GLU C CA 1
ATOM 5294 C C . GLU E 1 100 ? 51.156 90.892 -67.292 1.00 60.84 100 GLU C C 1
ATOM 5295 O O . GLU E 1 100 ? 50.315 91.530 -67.922 1.00 60.78 100 GLU C O 1
ATOM 5301 N N . TYR E 1 101 ? 51.026 89.595 -67.021 1.00 61.99 101 TYR C N 1
ATOM 5302 C CA . TYR E 1 101 ? 49.839 88.827 -67.398 1.00 62.66 101 TYR C CA 1
ATOM 5303 C C . TYR E 1 101 ? 48.772 88.735 -66.290 1.00 63.35 101 TYR C C 1
ATOM 5304 O O . TYR E 1 101 ? 47.830 87.936 -66.403 1.00 63.14 101 TYR C O 1
ATOM 5313 N N . ILE E 1 102 ? 48.917 89.524 -65.220 1.00 63.78 102 ILE C N 1
ATOM 5314 C CA . ILE E 1 102 ? 48.035 89.392 -64.050 1.00 64.42 102 ILE C CA 1
ATOM 5315 C C . ILE E 1 102 ? 46.648 89.999 -64.293 1.00 65.18 102 ILE C C 1
ATOM 5316 O O . ILE E 1 102 ? 45.643 89.334 -64.051 1.00 64.78 102 ILE C O 1
ATOM 5321 N N . GLU E 1 103 ? 46.598 91.244 -64.779 1.00 66.21 103 GLU C N 1
ATOM 5322 C CA . GLU E 1 103 ? 45.324 91.857 -65.189 1.00 66.82 103 GLU C CA 1
ATOM 5323 C C . GLU E 1 103 ? 44.701 91.089 -66.350 1.00 67.14 103 GLU C C 1
ATOM 5324 O O . GLU E 1 103 ? 43.481 90.992 -66.432 1.00 66.65 103 GLU C O 1
ATOM 5330 N N . ALA E 1 104 ? 45.556 90.541 -67.221 1.00 67.82 104 ALA C N 1
ATOM 5331 C CA . ALA E 1 104 ? 45.139 89.674 -68.330 1.00 68.39 104 ALA C CA 1
ATOM 5332 C C . ALA E 1 104 ? 44.328 88.437 -67.891 1.00 68.97 104 ALA C C 1
ATOM 5333 O O . ALA E 1 104 ? 43.313 88.120 -68.513 1.00 69.10 104 ALA C O 1
ATOM 5335 N N . VAL E 1 105 ? 44.757 87.747 -66.830 1.00 69.51 105 VAL C N 1
ATOM 5336 C CA . VAL E 1 105 ? 44.112 86.479 -66.435 1.00 69.91 105 VAL C CA 1
ATOM 5337 C C . VAL E 1 105 ? 42.829 86.631 -65.581 1.00 70.42 105 VAL C C 1
ATOM 5338 O O . VAL E 1 105 ? 42.283 85.621 -65.121 1.00 70.73 105 VAL C O 1
ATOM 5342 N N . ASP E 1 112 ? 48.733 82.656 -72.925 1.00 56.73 112 ASP C N 1
ATOM 5343 C CA . ASP E 1 112 ? 50.106 82.515 -73.437 1.00 56.10 112 ASP C CA 1
ATOM 5344 C C . ASP E 1 112 ? 50.789 81.325 -72.755 1.00 55.76 112 ASP C C 1
ATOM 5345 O O . ASP E 1 112 ? 51.538 81.494 -71.775 1.00 55.42 112 ASP C O 1
ATOM 5350 N N . PRO E 1 113 ? 50.549 80.113 -73.306 1.00 54.96 113 PRO C N 1
ATOM 5351 C CA . PRO E 1 113 ? 50.765 78.853 -72.598 1.00 53.82 113 PRO C CA 1
ATOM 5352 C C . PRO E 1 113 ? 52.086 78.811 -71.861 1.00 52.51 113 PRO C C 1
ATOM 5353 O O . PRO E 1 113 ? 52.145 78.375 -70.712 1.00 51.81 113 PRO C O 1
ATOM 5357 N N . ASN E 1 114 ? 53.139 79.277 -72.519 1.00 51.26 114 ASN C N 1
ATOM 5358 C CA . ASN E 1 114 ? 54.469 79.107 -71.959 1.00 50.39 114 ASN C CA 1
ATOM 5359 C C . ASN E 1 114 ? 54.629 79.552 -70.513 1.00 49.21 114 ASN C C 1
ATOM 5360 O O . ASN E 1 114 ? 54.918 78.720 -69.651 1.00 49.79 114 ASN C O 1
ATOM 5365 N N . ALA E 1 115 ? 54.402 80.833 -70.251 1.00 47.70 115 ALA C N 1
ATOM 5366 C CA . ALA E 1 115 ? 54.867 81.448 -69.006 1.00 46.93 115 ALA C CA 1
ATOM 5367 C C . ALA E 1 115 ? 54.082 81.109 -67.715 1.00 45.76 115 ALA C C 1
ATOM 5368 O O . ALA E 1 115 ? 54.337 81.694 -66.671 1.00 46.29 115 ALA C O 1
ATOM 5370 N N . TYR E 1 116 ? 53.147 80.166 -67.780 1.00 44.25 116 TYR C N 1
ATOM 5371 C CA . TYR E 1 116 ? 52.415 79.743 -66.593 1.00 42.84 116 TYR C CA 1
ATOM 5372 C C . TYR E 1 116 ? 53.267 78.836 -65.751 1.00 39.31 116 TYR C C 1
ATOM 5373 O O . TYR E 1 116 ? 53.966 77.976 -66.281 1.00 39.30 116 TYR C O 1
ATOM 5382 N N . TYR E 1 117 ? 53.162 78.972 -64.437 1.00 34.78 117 TYR C N 1
ATOM 5383 C CA . TYR E 1 117 ? 53.404 77.853 -63.568 1.00 32.04 117 TYR C CA 1
ATOM 5384 C C . TYR E 1 117 ? 52.057 77.157 -63.344 1.00 30.70 117 TYR C C 1
ATOM 5385 O O . TYR E 1 117 ? 51.178 77.739 -62.766 1.00 29.45 117 TYR C O 1
ATO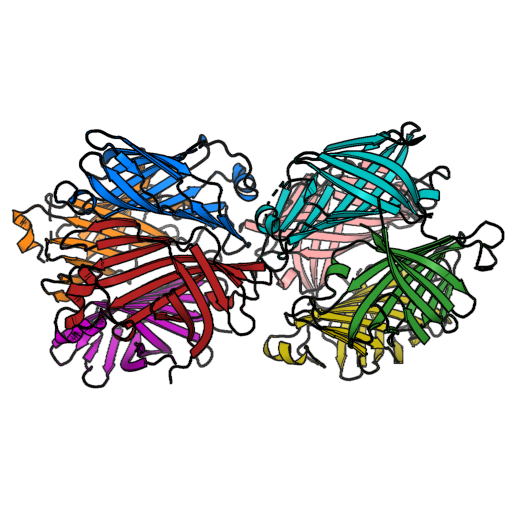M 5394 N N . PHE E 1 118 ? 51.895 75.920 -63.809 1.00 28.94 118 PHE C N 1
ATOM 5395 C CA . PHE E 1 118 ? 50.612 75.228 -63.678 1.00 28.26 118 PHE C CA 1
ATOM 5396 C C . PHE E 1 118 ? 50.885 73.783 -63.209 1.00 27.31 118 PHE C C 1
ATOM 5397 O O . PHE E 1 118 ? 51.279 72.935 -63.995 1.00 27.35 118 PHE C O 1
ATOM 5405 N N . ARG E 1 119 ? 50.730 73.553 -61.905 1.00 26.66 119 ARG C N 1
ATOM 5406 C CA . ARG E 1 119 ? 51.026 72.267 -61.278 1.00 27.55 119 ARG C CA 1
ATOM 5407 C C . ARG E 1 119 ? 49.900 71.866 -60.337 1.00 27.17 119 ARG C C 1
ATOM 5408 O O . ARG E 1 119 ? 49.349 72.732 -59.651 1.00 26.96 119 ARG C O 1
ATOM 5416 N N . THR E 1 120 ? 49.617 70.562 -60.245 1.00 26.20 120 THR C N 1
ATOM 5417 C CA . THR E 1 120 ? 48.491 70.068 -59.452 1.00 27.31 120 THR C CA 1
ATOM 5418 C C . THR E 1 120 ? 48.782 68.772 -58.704 1.00 26.73 120 THR C C 1
ATOM 5419 O O . THR E 1 120 ? 49.811 68.142 -58.922 1.00 26.21 120 THR C O 1
ATOM 5423 N N . ILE E 1 121 ? 47.908 68.431 -57.755 1.00 26.59 121 ILE C N 1
ATOM 5424 C CA . ILE E 1 121 ? 47.954 67.168 -57.010 1.00 26.37 121 ILE C CA 1
ATOM 5425 C C . ILE E 1 121 ? 46.609 66.448 -57.253 1.00 26.94 121 ILE C C 1
ATOM 5426 O O . ILE E 1 121 ? 45.552 66.903 -56.794 1.00 26.11 121 ILE C O 1
ATOM 5431 N N . PRO E 1 122 ? 46.655 65.311 -57.986 1.00 27.59 122 PRO C N 1
ATOM 5432 C CA . PRO E 1 122 ? 45.479 64.474 -58.112 1.00 27.12 122 PRO C CA 1
ATOM 5433 C C . PRO E 1 122 ? 45.360 63.478 -56.969 1.00 27.30 122 PRO C C 1
ATOM 5434 O O . PRO E 1 122 ? 46.368 63.008 -56.411 1.00 27.05 122 PRO C O 1
ATOM 5438 N N . THR E 1 123 ? 44.130 63.206 -56.585 1.00 27.35 123 THR C N 1
ATOM 5439 C CA . THR E 1 123 ? 43.838 62.010 -55.794 1.00 28.81 123 THR C CA 1
ATOM 5440 C C . THR E 1 123 ? 42.806 61.198 -56.553 1.00 28.50 123 THR C C 1
ATOM 5441 O O . THR E 1 123 ? 41.870 61.765 -57.156 1.00 27.86 123 THR C O 1
ATOM 5445 N N . PHE E 1 124 ? 43.013 59.880 -56.523 1.00 27.36 124 PHE C N 1
ATOM 5446 C CA . PHE E 1 124 ? 42.274 58.934 -57.318 1.00 27.32 124 PHE C CA 1
ATOM 5447 C C . PHE E 1 124 ? 41.436 58.050 -56.436 1.00 27.44 124 PHE C C 1
ATOM 5448 O O . PHE E 1 124 ? 41.791 57.774 -55.271 1.00 26.63 124 PHE C O 1
ATOM 5456 N N . GLU E 1 125 ? 40.310 57.629 -57.018 1.00 27.12 125 GLU C N 1
ATOM 5457 C CA . GLU E 1 125 ? 39.430 56.659 -56.440 1.00 26.59 125 GLU C CA 1
ATOM 5458 C C . GLU E 1 125 ? 39.171 55.607 -57.502 1.00 26.18 125 GLU C C 1
ATOM 5459 O O . GLU E 1 125 ? 38.713 55.925 -58.602 1.00 27.11 125 GLU C O 1
ATOM 5465 N N . THR E 1 126 ? 39.489 54.356 -57.165 1.00 26.81 126 THR C N 1
ATOM 5466 C CA . THR E 1 126 ? 39.435 53.210 -58.077 1.00 26.29 126 THR C CA 1
ATOM 5467 C C . THR E 1 126 ? 38.611 52.098 -57.437 1.00 26.37 126 THR C C 1
ATOM 5468 O O . THR E 1 126 ? 38.393 52.112 -56.220 1.00 24.69 126 THR C O 1
ATOM 5472 N N . TYR E 1 127 ? 38.170 51.144 -58.262 1.00 26.26 127 TYR C N 1
ATOM 5473 C CA . TYR E 1 127 ? 37.149 50.182 -57.849 1.00 27.68 127 TYR C CA 1
ATOM 5474 C C . TYR E 1 127 ? 37.495 48.713 -58.139 1.00 28.62 127 TYR C C 1
ATOM 5475 O O . TYR E 1 127 ? 36.604 47.877 -58.221 1.00 28.84 127 TYR C O 1
ATOM 5484 N N . SER E 1 128 ? 38.785 48.403 -58.264 1.00 30.44 128 SER C N 1
ATOM 5485 C CA . SER E 1 128 ? 39.234 47.044 -58.576 1.00 30.96 128 SER C CA 1
ATOM 5486 C C . SER E 1 128 ? 40.665 46.891 -58.178 1.00 31.35 128 SER C C 1
ATOM 5487 O O . SER E 1 128 ? 41.402 47.882 -58.163 1.00 30.79 128 SER C O 1
ATOM 5490 N N . PRO E 1 129 ? 41.056 45.664 -57.793 1.00 31.82 129 PRO C N 1
ATOM 5491 C CA . PRO E 1 129 ? 42.383 45.427 -57.243 1.00 31.71 129 PRO C CA 1
ATOM 5492 C C . PRO E 1 129 ? 43.517 45.877 -58.119 1.00 31.23 129 PRO C C 1
ATOM 5493 O O . PRO E 1 129 ? 44.515 46.369 -57.610 1.00 31.46 129 PRO C O 1
ATOM 5497 N N . LYS E 1 130 ? 43.351 45.711 -59.422 1.00 31.73 130 LYS C N 1
ATOM 5498 C CA . LYS E 1 130 ? 44.355 46.089 -60.417 1.00 31.71 130 LYS C CA 1
ATOM 5499 C C . LYS E 1 130 ? 44.786 47.574 -60.320 1.00 31.24 130 LYS C C 1
ATOM 5500 O O . LYS E 1 130 ? 45.911 47.903 -60.674 1.00 29.43 130 LYS C O 1
ATOM 5506 N N . TYR E 1 131 ? 43.915 48.443 -59.797 1.00 30.71 131 TYR C N 1
ATOM 5507 C CA . TYR E 1 131 ? 44.168 49.882 -59.771 1.00 30.94 131 TYR C CA 1
ATOM 5508 C C . TYR E 1 131 ? 44.259 50.482 -58.365 1.00 30.92 131 TYR C C 1
ATOM 5509 O O . TYR E 1 131 ? 44.373 51.697 -58.206 1.00 31.18 131 TYR C O 1
ATOM 5518 N N . LYS E 1 132 ? 44.244 49.647 -57.334 1.00 31.33 132 LYS C N 1
ATOM 5519 C CA . LYS E 1 132 ? 44.282 50.171 -55.969 1.00 31.08 132 LYS C CA 1
ATOM 5520 C C . LYS E 1 132 ? 45.580 50.892 -55.695 1.00 30.46 132 LYS C C 1
ATOM 5521 O O . LYS E 1 132 ? 45.631 51.747 -54.822 1.00 31.27 132 LYS C O 1
ATOM 5527 N N . TRP E 1 133 ? 46.634 50.532 -56.410 1.00 29.57 133 TRP C N 1
ATOM 5528 C CA . TRP E 1 133 ? 47.901 51.239 -56.325 1.00 28.91 133 TRP C CA 1
ATOM 5529 C C . TRP E 1 133 ? 47.753 52.745 -56.484 1.00 27.65 133 TRP C C 1
ATOM 5530 O O . TRP E 1 133 ? 48.539 53.458 -55.951 1.00 28.12 133 TRP C O 1
ATOM 5541 N N . MET E 1 134 ? 46.753 53.214 -57.232 1.00 26.31 134 MET C N 1
ATOM 5542 C CA . MET E 1 134 ? 46.548 54.625 -57.481 1.00 25.06 134 MET C CA 1
ATOM 5543 C C . MET E 1 134 ? 46.017 55.326 -56.242 1.00 25.44 134 MET C C 1
ATOM 5544 O O . MET E 1 134 ? 46.106 56.541 -56.156 1.00 24.87 134 MET C O 1
ATOM 5549 N N . MET E 1 135 ? 45.447 54.565 -55.298 1.00 26.53 135 MET C N 1
ATOM 5550 C CA . MET E 1 135 ? 45.006 55.125 -54.003 1.00 25.61 135 MET C CA 1
ATOM 5551 C C . MET E 1 135 ? 46.117 55.065 -52.958 1.00 26.23 135 MET C C 1
ATOM 5552 O O . MET E 1 135 ? 45.929 55.484 -51.836 1.00 26.00 135 MET C O 1
ATOM 5557 N N . ASN E 1 136 ? 47.269 54.508 -53.300 1.00 26.78 136 ASN C N 1
ATOM 5558 C CA . ASN E 1 136 ? 48.299 54.227 -52.301 1.00 26.00 136 ASN C CA 1
ATOM 5559 C C . ASN E 1 136 ? 49.621 54.828 -52.641 1.00 25.95 136 ASN C C 1
ATOM 5560 O O . ASN E 1 136 ? 50.637 54.490 -52.003 1.00 24.82 136 ASN C O 1
ATOM 5565 N N . HIS E 1 137 ? 49.624 55.710 -53.637 1.00 25.03 137 HIS C N 1
ATOM 5566 C CA . HIS E 1 137 ? 50.780 56.542 -53.942 1.00 25.29 137 HIS C CA 1
ATOM 5567 C C . HIS E 1 137 ? 50.395 58.022 -54.039 1.00 24.63 137 HIS C C 1
ATOM 5568 O O . HIS E 1 137 ? 49.254 58.375 -54.296 1.00 24.03 137 HIS C O 1
ATOM 5575 N N . ILE E 1 138 ? 51.386 58.867 -53.813 1.00 24.31 138 ILE C N 1
ATOM 5576 C CA . ILE E 1 138 ? 51.289 60.293 -54.066 1.00 24.18 138 ILE C CA 1
ATOM 5577 C C . ILE E 1 138 ? 51.621 60.581 -55.544 1.00 24.09 138 ILE C C 1
ATOM 5578 O O . ILE E 1 138 ? 52.504 59.987 -56.112 1.00 23.15 138 ILE C O 1
ATOM 5583 N N . PHE E 1 139 ? 50.874 61.488 -56.142 1.00 24.24 139 PHE C N 1
ATOM 5584 C CA . PHE E 1 139 ? 51.028 61.880 -57.545 1.00 23.82 139 PHE C CA 1
ATOM 5585 C C . PHE E 1 139 ? 51.132 63.409 -57.670 1.00 24.52 139 PHE C C 1
ATOM 5586 O O . PHE E 1 139 ? 50.633 64.147 -56.825 1.00 23.59 139 PHE C O 1
ATOM 5594 N N . VAL E 1 140 ? 51.745 63.862 -58.760 1.00 25.60 140 VAL C N 1
ATOM 5595 C CA . VAL E 1 140 ? 51.865 65.268 -59.126 1.00 26.58 140 VAL C CA 1
ATOM 5596 C C . VAL E 1 140 ? 51.519 65.338 -60.621 1.00 27.76 140 VAL C C 1
ATOM 5597 O O . VAL E 1 140 ? 51.878 64.430 -61.392 1.00 27.56 140 VAL C O 1
ATOM 5601 N N . CYS E 1 141 ? 50.783 66.379 -61.012 1.00 29.08 141 CYS C N 1
ATOM 5602 C CA . CYS E 1 141 ? 50.522 66.700 -62.430 1.00 30.48 141 CYS C CA 1
ATOM 5603 C C . CYS E 1 141 ? 51.285 67.897 -62.887 1.00 29.79 141 CYS C C 1
ATOM 5604 O O . CYS E 1 141 ? 51.301 68.901 -62.199 1.00 29.14 141 CYS C O 1
ATOM 5607 N N . CYS E 1 142 ? 51.834 67.814 -64.088 1.00 30.15 142 CYS C N 1
ATOM 5608 C CA . CYS E 1 142 ? 52.321 68.982 -64.778 1.00 30.80 142 CYS C CA 1
ATOM 5609 C C . CYS E 1 142 ? 51.294 69.255 -65.841 1.00 31.05 142 CYS C C 1
ATOM 5610 O O . CYS E 1 142 ? 50.886 68.338 -66.526 1.00 30.32 142 CYS C O 1
ATOM 5613 N N . ALA E 1 143 ? 50.821 70.499 -65.927 1.00 31.58 143 ALA C N 1
ATOM 5614 C CA . ALA E 1 143 ? 49.730 70.858 -66.817 1.00 31.98 143 ALA C CA 1
ATOM 5615 C C . ALA E 1 143 ? 50.029 72.102 -67.633 1.00 33.03 143 ALA C C 1
ATOM 5616 O O . ALA E 1 143 ? 50.932 72.884 -67.329 1.00 31.64 143 ALA C O 1
ATOM 5618 N N . SER E 1 144 ? 49.227 72.273 -68.671 1.00 34.42 144 SER C N 1
ATOM 5619 C CA . SER E 1 144 ? 49.364 73.373 -69.601 1.00 36.47 144 SER C CA 1
ATOM 5620 C C . SER E 1 144 ? 47.947 73.812 -70.009 1.00 37.76 144 SER C C 1
ATOM 5621 O O . SER E 1 144 ? 47.088 72.970 -70.277 1.00 38.13 144 SER C O 1
ATOM 5624 N N . ARG E 1 145 ? 47.685 75.116 -69.992 1.00 39.63 145 ARG C N 1
ATOM 5625 C CA . ARG E 1 145 ? 46.375 75.625 -70.423 1.00 41.02 145 ARG C CA 1
ATOM 5626 C C . ARG E 1 145 ? 46.448 76.291 -71.799 1.00 41.51 145 ARG C C 1
ATOM 5627 O O . ARG E 1 145 ? 47.247 77.205 -72.037 1.00 40.80 145 ARG C O 1
ATOM 5635 N N . LEU E 1 146 ? 45.567 75.813 -72.670 1.00 42.28 146 LEU C N 1
ATOM 5636 C CA . LEU E 1 146 ? 45.409 76.316 -74.019 1.00 43.33 146 LEU C CA 1
ATOM 5637 C C . LEU E 1 146 ? 43.991 76.858 -74.046 1.00 44.07 146 LEU C C 1
ATOM 5638 O O . LEU E 1 146 ? 43.223 76.626 -73.089 1.00 44.34 146 LEU C O 1
ATOM 5643 N N . PRO E 1 147 ? 43.631 77.593 -75.117 1.00 45.02 147 PRO C N 1
ATOM 5644 C CA . PRO E 1 147 ? 42.383 78.356 -75.076 1.00 45.02 147 PRO C CA 1
ATOM 5645 C C . PRO E 1 147 ? 41.144 77.475 -74.882 1.00 45.30 147 PRO C C 1
ATOM 5646 O O . PRO E 1 147 ? 40.284 77.825 -74.084 1.00 45.35 147 PRO C O 1
ATOM 5650 N N . GLU E 1 148 ? 41.058 76.341 -75.577 1.00 45.40 148 GLU C N 1
ATOM 5651 C CA . GLU E 1 148 ? 39.939 75.423 -75.357 1.00 45.19 148 GLU C CA 1
ATOM 5652 C C . GLU E 1 148 ? 40.363 74.045 -74.811 1.00 44.07 148 GLU C C 1
ATOM 5653 O O . GLU E 1 148 ? 39.587 73.097 -74.846 1.00 43.23 148 GLU C O 1
ATOM 5659 N N . ASN E 1 149 ? 41.561 73.932 -74.247 1.00 43.34 149 ASN C N 1
ATOM 5660 C CA . ASN E 1 149 ? 41.894 72.689 -73.559 1.00 43.30 149 ASN C CA 1
ATOM 5661 C C . ASN E 1 149 ? 42.995 72.777 -72.522 1.00 41.16 149 ASN C C 1
ATOM 5662 O O . ASN E 1 149 ? 43.683 73.791 -72.406 1.00 41.59 149 ASN C O 1
ATOM 5667 N N . VAL E 1 150 ? 43.113 71.722 -71.732 1.00 38.37 150 VAL C N 1
ATOM 5668 C CA . VAL E 1 150 ? 44.204 71.618 -70.805 1.00 36.07 150 VAL C CA 1
ATOM 5669 C C . VAL E 1 150 ? 44.893 70.278 -71.006 1.00 35.05 150 VAL C C 1
ATOM 5670 O O . VAL E 1 150 ? 44.269 69.257 -71.285 1.00 33.43 150 VAL C O 1
ATOM 5674 N N . LEU E 1 151 ? 46.210 70.318 -70.900 1.00 33.73 151 LEU C N 1
ATOM 5675 C CA . LEU E 1 151 ? 47.036 69.161 -71.133 1.00 33.31 151 LEU C CA 1
ATOM 5676 C C . LEU E 1 151 ? 47.597 68.800 -69.771 1.00 32.37 151 LEU C C 1
ATOM 5677 O O . LEU E 1 151 ? 48.112 69.671 -69.070 1.00 31.12 151 LEU C O 1
ATOM 5682 N N . LEU E 1 152 ? 47.416 67.553 -69.371 1.00 31.50 152 LEU C N 1
ATOM 5683 C CA . LEU E 1 152 ? 47.850 67.058 -68.070 1.00 31.72 152 LEU C CA 1
ATOM 5684 C C . LEU E 1 152 ? 48.764 65.849 -68.247 1.00 31.01 152 LEU C C 1
ATOM 5685 O O . LEU E 1 152 ? 48.471 64.984 -69.063 1.00 29.62 152 LEU C O 1
ATOM 5690 N N . LYS E 1 153 ? 49.882 65.829 -67.520 1.00 30.09 153 LYS C N 1
ATOM 5691 C CA . LYS E 1 153 ? 50.751 64.667 -67.432 1.00 30.87 153 LYS C CA 1
ATOM 5692 C C . LYS E 1 153 ? 50.828 64.299 -65.979 1.00 30.21 153 LYS C C 1
ATOM 5693 O O . LYS E 1 153 ? 51.153 65.143 -65.144 1.00 29.54 153 LYS C O 1
ATOM 5699 N N . PHE E 1 154 ? 50.567 63.025 -65.696 1.00 29.71 154 PHE C N 1
ATOM 5700 C CA . PHE E 1 154 ? 50.527 62.499 -64.332 1.00 28.93 154 PHE C CA 1
ATOM 5701 C C . PHE E 1 154 ? 51.815 61.742 -64.005 1.00 28.61 154 PHE C C 1
ATOM 5702 O O . PHE E 1 154 ? 52.283 60.902 -64.790 1.00 26.67 154 PHE C O 1
ATOM 5710 N N . TYR E 1 155 ? 52.397 62.066 -62.850 1.00 27.93 155 TYR C N 1
ATOM 5711 C CA . TYR E 1 155 ? 53.601 61.416 -62.380 1.00 27.85 155 TYR C CA 1
ATOM 5712 C C . TYR E 1 155 ? 53.330 60.769 -61.026 1.00 27.52 155 TYR C C 1
ATOM 5713 O O . TYR E 1 155 ? 52.753 61.390 -60.141 1.00 26.81 155 TYR C O 1
ATOM 5722 N N . LYS E 1 156 ? 53.705 59.508 -60.894 1.00 27.02 156 LYS C N 1
ATOM 5723 C CA . LYS E 1 156 ? 53.690 58.824 -59.620 1.00 28.03 156 LYS C CA 1
ATOM 5724 C C . LYS E 1 156 ? 54.969 59.123 -58.867 1.00 27.50 156 LYS C C 1
ATOM 5725 O O . LYS E 1 156 ? 56.045 58.985 -59.412 1.00 26.09 156 LYS C O 1
ATOM 5731 N N . ILE E 1 157 ? 54.846 59.533 -57.604 1.00 28.07 157 ILE C N 1
ATOM 5732 C CA . ILE E 1 157 ? 56.017 59.752 -56.781 1.00 28.90 157 ILE C CA 1
ATOM 5733 C C . ILE E 1 157 ? 56.414 58.404 -56.188 1.00 29.93 157 ILE C C 1
ATOM 5734 O O . ILE E 1 157 ? 55.616 57.723 -55.518 1.00 28.45 157 ILE C O 1
ATOM 5739 N N . SER E 1 158 ? 57.648 58.008 -56.481 1.00 30.90 158 SER C N 1
ATOM 5740 C CA . SER E 1 158 ? 58.164 56.765 -55.983 1.00 32.47 158 SER C CA 1
ATOM 5741 C C . SER E 1 158 ? 58.850 57.036 -54.651 1.00 33.38 158 SER C C 1
ATOM 5742 O O . SER E 1 158 ? 59.258 56.071 -53.996 1.00 35.78 158 SER C O 1
ATOM 5745 N N . GLU F 1 8 ? 58.228 69.581 -68.577 1.00 57.33 8 GLU F N 1
ATOM 5746 C CA . GLU F 1 8 ? 58.785 68.416 -67.886 1.00 56.14 8 GLU F CA 1
ATOM 5747 C C . GLU F 1 8 ? 58.744 68.606 -66.373 1.00 54.63 8 GLU F C 1
ATOM 5748 O O . GLU F 1 8 ? 58.796 69.728 -65.853 1.00 54.21 8 GLU F O 1
ATOM 5754 N N . MET F 1 9 ? 58.660 67.481 -65.685 1.00 52.41 9 MET F N 1
ATOM 5755 C CA . MET F 1 9 ? 58.686 67.447 -64.247 1.00 51.57 9 MET F CA 1
ATOM 5756 C C . MET F 1 9 ? 60.085 67.742 -63.727 1.00 50.41 9 MET F C 1
ATOM 5757 O O . MET F 1 9 ? 61.016 66.975 -63.933 1.00 50.83 9 MET F O 1
ATOM 5762 N N . ASN F 1 10 ? 60.226 68.855 -63.035 1.00 49.34 10 ASN F N 1
ATOM 5763 C CA . ASN F 1 10 ? 61.476 69.179 -62.411 1.00 48.66 10 ASN F CA 1
ATOM 5764 C C . ASN F 1 10 ? 61.218 69.495 -60.954 1.00 47.58 10 ASN F C 1
ATOM 5765 O O . ASN F 1 10 ? 60.066 69.703 -60.555 1.00 46.15 10 ASN F O 1
ATOM 5770 N N . TYR F 1 11 ? 62.287 69.518 -60.167 1.00 46.60 11 TYR F N 1
ATOM 5771 C CA . TYR F 1 11 ? 62.176 69.795 -58.757 1.00 46.21 11 TYR F CA 1
ATOM 5772 C C . TYR F 1 11 ? 63.502 70.310 -58.143 1.00 45.36 11 TYR F C 1
ATOM 5773 O O . TYR F 1 11 ? 64.590 70.044 -58.661 1.00 44.81 11 TYR F O 1
ATOM 5782 N N . GLU F 1 12 ? 63.384 71.062 -57.049 1.00 43.91 12 GLU F N 1
ATOM 5783 C CA . GLU F 1 12 ? 64.537 71.545 -56.262 1.00 42.92 12 GLU F CA 1
ATOM 5784 C C . GLU F 1 12 ? 64.380 71.079 -54.813 1.00 41.05 12 GLU F C 1
ATOM 5785 O O . GLU F 1 12 ? 63.341 71.343 -54.227 1.00 38.91 12 GLU F O 1
ATOM 5791 N N . GLU F 1 13 ? 65.366 70.400 -54.221 1.00 39.25 13 GLU F N 1
ATOM 5792 C CA . GLU F 1 13 ? 65.270 70.110 -52.780 1.00 39.03 13 GLU F CA 1
ATOM 5793 C C . GLU F 1 13 ? 65.517 71.425 -52.036 1.00 37.60 13 GLU F C 1
ATOM 5794 O O . GLU F 1 13 ? 66.562 72.041 -52.196 1.00 37.85 13 GLU F O 1
ATOM 5800 N N . VAL F 1 14 ? 64.550 71.847 -51.236 1.00 35.31 14 VAL F N 1
ATOM 5801 C CA . VAL F 1 14 ? 64.602 73.163 -50.604 1.00 34.12 14 VAL F CA 1
ATOM 5802 C C . VAL F 1 14 ? 65.105 73.089 -49.163 1.00 32.50 14 VAL F C 1
ATOM 5803 O O . VAL F 1 14 ? 65.884 73.926 -48.748 1.00 33.33 14 VAL F O 1
ATOM 5807 N N . PHE F 1 15 ? 64.688 72.085 -48.411 1.00 30.50 15 PHE F N 1
ATOM 5808 C CA . PHE F 1 15 ? 65.138 71.927 -47.045 1.00 30.56 15 PHE F CA 1
ATOM 5809 C C . PHE F 1 15 ? 64.721 70.583 -46.487 1.00 29.42 15 PHE F C 1
ATOM 5810 O O . PHE F 1 15 ? 63.938 69.880 -47.087 1.00 27.85 15 PHE F O 1
ATOM 5818 N N . SER F 1 16 ? 65.289 70.262 -45.334 1.00 29.18 16 SER F N 1
ATOM 5819 C CA . SER F 1 16 ? 65.000 69.080 -44.575 1.00 29.62 16 SER F CA 1
ATOM 5820 C C . SER F 1 16 ? 64.632 69.450 -43.155 1.00 29.44 16 SER F C 1
ATOM 5821 O O . SER F 1 16 ? 65.054 70.482 -42.635 1.00 28.00 16 SER F O 1
ATOM 5824 N N . ILE F 1 17 ? 63.905 68.563 -42.505 1.00 29.84 17 ILE F N 1
ATOM 5825 C CA . ILE F 1 17 ? 63.619 68.694 -41.081 1.00 30.06 17 ILE F CA 1
ATOM 5826 C C . ILE F 1 17 ? 63.871 67.345 -40.441 1.00 30.32 17 ILE F C 1
ATOM 5827 O O . ILE F 1 17 ? 63.426 66.326 -40.956 1.00 30.44 17 ILE F O 1
ATOM 5832 N N . THR F 1 18 ? 64.627 67.331 -39.349 1.00 30.38 18 THR F N 1
ATOM 5833 C CA . THR F 1 18 ? 64.727 66.165 -38.517 1.00 30.73 18 THR F CA 1
ATOM 5834 C C . THR F 1 18 ? 63.901 66.433 -37.284 1.00 31.19 18 THR F C 1
ATOM 5835 O O . THR F 1 18 ? 64.281 67.249 -36.435 1.00 30.47 18 THR F O 1
ATOM 5839 N N . ILE F 1 19 ? 62.794 65.709 -37.174 1.00 31.18 19 ILE F N 1
ATOM 5840 C CA . ILE F 1 19 ? 61.842 65.866 -36.097 1.00 32.05 19 ILE F CA 1
ATOM 5841 C C . ILE F 1 19 ? 62.042 64.803 -35.041 1.00 31.96 19 ILE F C 1
ATOM 5842 O O . ILE F 1 19 ? 62.239 63.657 -35.380 1.00 31.53 19 ILE F O 1
ATOM 5847 N N . THR F 1 20 ? 62.003 65.200 -33.770 1.00 32.10 20 THR F N 1
ATOM 5848 C CA . THR F 1 20 ? 61.910 64.279 -32.649 1.00 32.77 20 THR F CA 1
ATOM 5849 C C . THR F 1 20 ? 60.449 64.268 -32.190 1.00 32.90 20 THR F C 1
ATOM 5850 O O . THR F 1 20 ? 59.859 65.327 -31.925 1.00 32.51 20 THR F O 1
ATOM 5854 N N . VAL F 1 21 ? 59.871 63.075 -32.093 1.00 33.30 21 VAL F N 1
ATOM 5855 C CA . VAL F 1 21 ? 58.462 62.928 -31.680 1.00 33.92 21 VAL F CA 1
ATOM 5856 C C . VAL F 1 21 ? 58.279 62.207 -30.342 1.00 34.62 21 VAL F C 1
ATOM 5857 O O . VAL F 1 21 ? 59.101 61.370 -29.952 1.00 33.91 21 VAL F O 1
ATOM 5861 N N . ASP F 1 22 ? 57.197 62.535 -29.641 1.00 34.97 22 ASP F N 1
ATOM 5862 C CA . ASP F 1 22 ? 56.888 61.844 -28.387 1.00 35.57 22 ASP F CA 1
ATOM 5863 C C . ASP F 1 22 ? 56.184 60.537 -28.679 1.00 35.28 22 ASP F C 1
ATOM 5864 O O . ASP F 1 22 ? 55.878 60.266 -29.822 1.00 34.74 22 ASP F O 1
ATOM 5869 N N . LYS F 1 23 ? 55.973 59.707 -27.655 1.00 35.69 23 LYS F N 1
ATOM 5870 C CA . LYS F 1 23 ? 55.177 58.480 -27.822 1.00 36.39 23 LYS F CA 1
ATOM 5871 C C . LYS F 1 23 ? 53.780 58.823 -28.353 1.00 35.49 23 LYS F C 1
ATOM 5872 O O . LYS F 1 23 ? 53.269 59.908 -28.088 1.00 35.95 23 LYS F O 1
ATOM 5878 N N . PRO F 1 24 ? 53.174 57.917 -29.131 1.00 34.60 24 PRO F N 1
ATOM 5879 C CA . PRO F 1 24 ? 51.811 58.195 -29.605 1.00 33.29 24 PRO F CA 1
ATOM 5880 C C . PRO F 1 24 ? 50.788 58.287 -28.481 1.00 32.47 24 PRO F C 1
ATOM 5881 O O . PRO F 1 24 ? 50.902 57.583 -27.471 1.00 30.58 24 PRO F O 1
ATOM 5885 N N . ILE F 1 25 ? 49.807 59.170 -28.676 1.00 31.00 25 ILE F N 1
ATOM 5886 C CA . ILE F 1 25 ? 48.611 59.241 -27.867 1.00 30.58 25 ILE F CA 1
ATOM 5887 C C . ILE F 1 25 ? 47.563 58.433 -28.621 1.00 30.16 25 ILE F C 1
ATOM 5888 O O . ILE F 1 25 ? 47.036 58.879 -29.618 1.00 29.08 25 ILE F O 1
ATOM 5893 N N . LEU F 1 26 ? 47.328 57.199 -28.183 1.00 30.16 26 LEU F N 1
ATOM 5894 C CA . LEU F 1 26 ? 46.416 56.313 -28.874 1.00 29.73 26 LEU F CA 1
ATOM 5895 C C . LEU F 1 26 ? 45.027 56.726 -28.544 1.00 28.10 26 LEU F C 1
ATOM 5896 O O . LEU F 1 26 ? 44.693 56.837 -27.383 1.00 28.77 26 LEU F O 1
ATOM 5901 N N . ILE F 1 27 ? 44.196 56.934 -29.542 1.00 26.42 27 ILE F N 1
ATOM 5902 C CA . ILE F 1 27 ? 42.844 57.384 -29.263 1.00 26.71 27 ILE F CA 1
ATOM 5903 C C . ILE F 1 27 ? 41.930 56.189 -29.218 1.00 26.86 27 ILE F C 1
ATOM 5904 O O . ILE F 1 27 ? 41.350 55.871 -28.176 1.00 28.02 27 ILE F O 1
ATOM 5909 N N . GLY F 1 28 ? 41.810 55.521 -30.351 1.00 26.28 28 GLY F N 1
ATOM 5910 C CA . GLY F 1 28 ? 41.048 54.310 -30.403 1.00 26.19 28 GLY F CA 1
ATOM 5911 C C . GLY F 1 28 ? 41.149 53.611 -31.707 1.00 25.87 28 GLY F C 1
ATOM 5912 O O . GLY F 1 28 ? 41.662 54.142 -32.694 1.00 25.75 28 GLY F O 1
ATOM 5913 N N . GLN F 1 29 ? 40.619 52.411 -31.712 1.00 26.51 29 GLN F N 1
ATOM 5914 C CA . GLN F 1 29 ? 40.709 51.542 -32.835 1.00 27.29 29 GLN F CA 1
ATOM 5915 C C . GLN F 1 29 ? 39.463 50.678 -32.963 1.00 27.23 29 GLN F C 1
ATOM 5916 O O . GLN F 1 29 ? 38.864 50.273 -31.955 1.00 26.67 29 GLN F O 1
ATOM 5922 N N . ASP F 1 30 ? 39.053 50.442 -34.194 1.00 26.35 30 ASP F N 1
ATOM 5923 C CA . ASP F 1 30 ? 38.151 49.353 -34.543 1.00 27.50 30 ASP F CA 1
ATOM 5924 C C . ASP F 1 30 ? 38.521 48.840 -35.958 1.00 27.19 30 ASP F C 1
ATOM 5925 O O . ASP F 1 30 ? 39.427 49.390 -36.608 1.00 26.81 30 ASP F O 1
ATOM 5930 N N . ASP F 1 31 ? 37.845 47.796 -36.414 1.00 26.88 31 ASP F N 1
ATOM 5931 C CA . ASP F 1 31 ? 38.169 47.136 -37.701 1.00 27.47 31 ASP F CA 1
ATOM 5932 C C . ASP F 1 31 ? 37.432 47.701 -38.934 1.00 27.25 31 ASP F C 1
ATOM 5933 O O . ASP F 1 31 ? 37.402 47.048 -39.959 1.00 28.01 31 ASP F O 1
ATOM 5938 N N . ILE F 1 32 ? 36.805 48.866 -38.854 1.00 28.12 32 ILE F N 1
ATOM 5939 C CA . ILE F 1 32 ? 36.371 49.570 -40.094 1.00 28.32 32 ILE F CA 1
ATOM 5940 C C . ILE F 1 32 ? 37.090 50.916 -40.202 1.00 28.11 32 ILE F C 1
ATOM 5941 O O . ILE F 1 32 ? 37.466 51.289 -41.285 1.00 29.34 32 ILE F O 1
ATOM 5946 N N . VAL F 1 33 ? 37.220 51.678 -39.118 1.00 27.75 33 VAL F N 1
ATOM 5947 C CA . VAL F 1 33 ? 37.868 52.996 -39.235 1.00 27.75 33 VAL F CA 1
ATOM 5948 C C . VAL F 1 33 ? 39.386 52.848 -39.152 1.00 27.58 33 VAL F C 1
ATOM 5949 O O . VAL F 1 33 ? 40.120 53.551 -39.837 1.00 27.74 33 VAL F O 1
ATOM 5953 N N . GLY F 1 34 ? 39.840 51.891 -38.363 1.00 26.42 34 GLY F N 1
ATOM 5954 C CA . GLY F 1 34 ? 41.250 51.724 -38.075 1.00 25.99 34 GLY F CA 1
ATOM 5955 C C . GLY F 1 34 ? 41.661 52.320 -36.748 1.00 25.13 34 GLY F C 1
ATOM 5956 O O . GLY F 1 34 ? 40.838 52.490 -35.854 1.00 24.04 34 GLY F O 1
ATOM 5957 N N . ARG F 1 35 ? 42.967 52.581 -36.629 1.00 24.95 35 ARG F N 1
ATOM 5958 C CA . ARG F 1 35 ? 43.628 53.003 -35.393 1.00 25.35 35 ARG F CA 1
ATOM 5959 C C . ARG F 1 35 ? 44.057 54.466 -35.479 1.00 24.59 35 ARG F C 1
ATOM 5960 O O . ARG F 1 35 ? 44.899 54.799 -36.301 1.00 25.00 35 ARG F O 1
ATOM 5968 N N . ARG F 1 36 ? 43.497 55.306 -34.601 1.00 24.33 36 ARG F N 1
ATOM 5969 C CA . ARG F 1 36 ? 43.696 56.731 -34.623 1.00 24.68 36 ARG F CA 1
ATOM 5970 C C . ARG F 1 36 ? 44.637 57.079 -33.518 1.00 24.69 36 ARG F C 1
ATOM 5971 O O . ARG F 1 36 ? 44.411 56.678 -32.405 1.00 24.99 36 ARG F O 1
ATOM 5979 N N . GLN F 1 37 ? 45.668 57.856 -33.829 1.00 25.29 37 GLN F N 1
ATOM 5980 C CA . GLN F 1 37 ? 46.607 58.312 -32.809 1.00 26.50 37 GLN F CA 1
ATOM 5981 C C . GLN F 1 37 ? 47.111 59.713 -33.069 1.00 25.36 37 GLN F C 1
ATOM 5982 O O . GLN F 1 37 ? 47.150 60.166 -34.219 1.00 22.37 37 GLN F O 1
ATOM 5988 N N . LEU F 1 38 ? 47.490 60.399 -31.987 1.00 25.43 38 LEU F N 1
ATOM 5989 C CA . LEU F 1 38 ? 48.128 61.723 -32.091 1.00 25.78 38 LEU F CA 1
ATOM 5990 C C . LEU F 1 38 ? 49.575 61.624 -31.702 1.00 26.72 38 LEU F C 1
ATOM 5991 O O . LEU F 1 38 ? 49.917 61.095 -30.614 1.00 25.45 38 LEU F O 1
ATOM 5996 N N . ILE F 1 39 ? 50.428 62.128 -32.593 1.00 27.21 39 ILE F N 1
ATOM 5997 C CA . ILE F 1 39 ? 51.878 62.146 -32.407 1.00 27.55 39 ILE F CA 1
ATOM 5998 C C . ILE F 1 39 ? 52.353 63.584 -32.115 1.00 28.50 39 ILE F C 1
ATOM 5999 O O . ILE F 1 39 ? 52.336 64.461 -33.021 1.00 28.59 39 ILE F O 1
ATOM 6004 N N . PRO F 1 40 ? 52.705 63.860 -30.851 1.00 28.13 40 PRO F N 1
ATOM 6005 C CA . PRO F 1 40 ? 53.281 65.142 -30.507 1.00 28.76 40 PRO F CA 1
ATOM 6006 C C . PRO F 1 40 ? 54.659 65.310 -31.108 1.00 29.21 40 PRO F C 1
ATOM 6007 O O . PRO F 1 40 ? 55.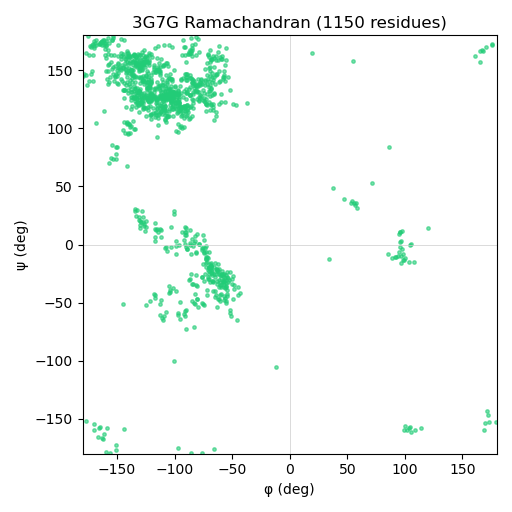442 64.375 -31.092 1.00 28.13 40 PRO F O 1
ATOM 6011 N N . ILE F 1 41 ? 54.910 66.482 -31.693 1.00 29.58 41 ILE F N 1
ATOM 6012 C CA . ILE F 1 41 ? 56.226 66.832 -32.197 1.00 30.11 41 ILE F CA 1
ATOM 6013 C C . ILE F 1 41 ? 56.951 67.553 -31.072 1.00 30.28 41 ILE F C 1
ATOM 6014 O O . ILE F 1 41 ? 56.475 68.576 -30.610 1.00 30.38 41 ILE F O 1
ATOM 6019 N N . ILE F 1 42 ? 58.075 67.004 -30.613 1.00 31.19 42 ILE F N 1
ATOM 6020 C CA . ILE F 1 42 ? 58.802 67.549 -29.467 1.00 31.95 42 ILE F CA 1
ATOM 6021 C C . ILE F 1 42 ? 59.736 68.653 -29.924 1.00 32.44 42 ILE F C 1
ATOM 6022 O O . ILE F 1 42 ? 59.809 69.725 -29.335 1.00 32.66 42 ILE F O 1
ATOM 6027 N N . SER F 1 43 ? 60.496 68.357 -30.962 1.00 32.32 43 SER F N 1
ATOM 6028 C CA . SER F 1 43 ? 61.411 69.318 -31.503 1.00 32.10 43 SER F CA 1
ATOM 6029 C C . SER F 1 43 ? 61.731 68.958 -32.938 1.00 31.97 43 SER F C 1
ATOM 6030 O O . SER F 1 43 ? 61.240 67.964 -33.461 1.00 31.11 43 SER F O 1
ATOM 6033 N N . GLY F 1 44 ? 62.538 69.790 -33.574 1.00 31.88 44 GLY F N 1
ATOM 6034 C CA . GLY F 1 44 ? 62.883 69.588 -34.955 1.00 32.08 44 GLY F CA 1
ATOM 6035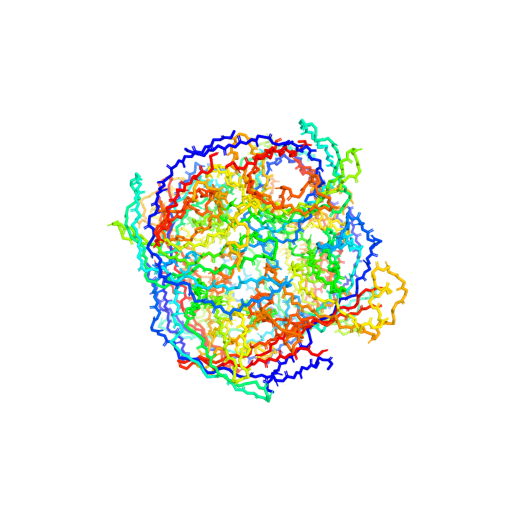 C C . GLY F 1 44 ? 63.861 70.612 -35.464 1.00 32.33 44 GLY F C 1
ATOM 6036 O O . GLY F 1 44 ? 63.834 71.786 -35.066 1.00 32.19 44 GLY F O 1
ATOM 6037 N N . LYS F 1 45 ? 64.721 70.149 -36.360 1.00 32.59 45 LYS F N 1
ATOM 6038 C CA . LYS F 1 45 ? 65.822 70.914 -36.860 1.00 32.51 45 LYS F CA 1
ATOM 6039 C C . LYS F 1 45 ? 65.649 71.034 -38.346 1.00 31.31 45 LYS F C 1
ATOM 6040 O O . LYS F 1 45 ? 65.531 70.036 -39.043 1.00 30.56 45 LYS F O 1
ATOM 6046 N N . VAL F 1 46 ? 65.621 72.281 -38.805 1.00 30.56 46 VAL F N 1
ATOM 6047 C CA . VAL F 1 46 ? 65.414 72.621 -40.187 1.00 30.01 46 VAL F CA 1
ATOM 6048 C C . VAL F 1 46 ? 66.761 72.994 -40.778 1.00 30.28 46 VAL F C 1
ATOM 6049 O O . VAL F 1 46 ? 67.474 73.829 -40.220 1.00 28.08 46 VAL F O 1
ATOM 6053 N N . SER F 1 47 ? 67.099 72.374 -41.900 1.00 30.27 47 SER F N 1
ATOM 6054 C CA . SER F 1 47 ? 68.341 72.652 -42.586 1.00 31.82 47 SER F CA 1
ATOM 6055 C C . SER F 1 47 ? 68.140 72.698 -44.074 1.00 32.69 47 SER F C 1
ATOM 6056 O O . SER F 1 47 ? 67.417 71.892 -44.648 1.00 32.29 47 SER F O 1
ATOM 6059 N N . GLY F 1 48 ? 68.828 73.628 -44.704 1.00 34.56 48 GLY F N 1
ATOM 6060 C CA . GLY F 1 48 ? 68.771 73.762 -46.152 1.00 35.90 48 GLY F CA 1
ATOM 6061 C C . GLY F 1 48 ? 69.581 74.976 -46.498 1.00 36.92 48 GLY F C 1
ATOM 6062 O O . GLY F 1 48 ? 69.982 75.719 -45.615 1.00 37.36 48 GLY F O 1
ATOM 6063 N N . ASN F 1 49 ? 69.814 75.198 -47.778 1.00 38.89 49 ASN F N 1
ATOM 6064 C CA . ASN F 1 49 ? 70.564 76.366 -48.181 1.00 39.93 49 ASN F CA 1
ATOM 6065 C C . ASN F 1 49 ? 69.690 77.596 -48.002 1.00 39.84 49 ASN F C 1
ATOM 6066 O O . ASN F 1 49 ? 68.609 77.681 -48.553 1.00 39.22 49 ASN F O 1
ATOM 6071 N N . ASN F 1 50 ? 70.169 78.528 -47.185 1.00 40.68 50 ASN F N 1
ATOM 6072 C CA . ASN F 1 50 ? 69.414 79.730 -46.820 1.00 41.13 50 ASN F CA 1
ATOM 6073 C C . ASN F 1 50 ? 68.081 79.378 -46.159 1.00 40.86 50 ASN F C 1
ATOM 6074 O O . ASN F 1 50 ? 67.106 80.105 -46.307 1.00 41.51 50 ASN F O 1
ATOM 6079 N N . PHE F 1 51 ? 68.046 78.253 -45.446 1.00 40.00 51 PHE F N 1
ATOM 6080 C CA . PHE F 1 51 ? 66.813 77.768 -44.836 1.00 38.85 51 PHE F CA 1
ATOM 6081 C C . PHE F 1 51 ? 67.156 76.966 -43.582 1.00 37.83 51 PHE F C 1
ATOM 6082 O O . PHE F 1 51 ? 67.062 75.734 -43.577 1.00 38.23 51 PHE F O 1
ATOM 6090 N N . ASN F 1 52 ? 67.554 77.682 -42.526 1.00 35.54 52 ASN F N 1
ATOM 6091 C CA . ASN F 1 52 ? 67.913 77.073 -41.249 1.00 34.76 52 ASN F CA 1
ATOM 6092 C C . ASN F 1 52 ? 67.098 77.591 -40.072 1.00 32.77 52 ASN F C 1
ATOM 6093 O O . ASN F 1 52 ? 66.883 78.783 -39.927 1.00 30.48 52 ASN F O 1
ATOM 6098 N N . GLY F 1 53 ? 66.643 76.683 -39.225 1.00 31.43 53 GLY F N 1
ATOM 6099 C CA . GLY F 1 53 ? 65.7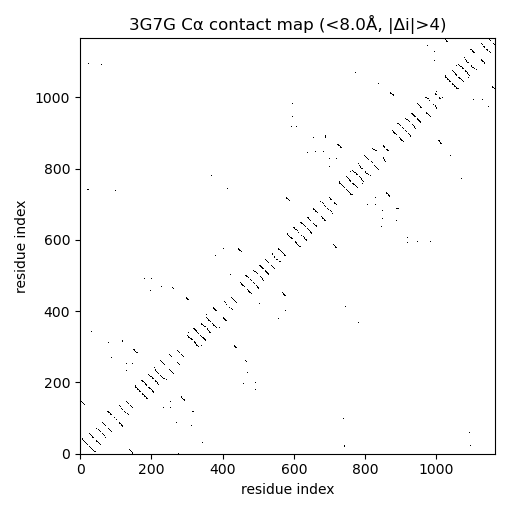99 77.072 -38.125 1.00 31.04 53 GLY F CA 1
ATOM 6100 C C . GLY F 1 53 ? 65.367 75.909 -37.302 1.00 30.03 53 GLY F C 1
ATOM 6101 O O . GLY F 1 53 ? 66.056 74.900 -37.243 1.00 29.25 53 GLY F O 1
ATOM 6102 N N . LYS F 1 54 ? 64.210 76.049 -36.663 1.00 29.40 54 LYS F N 1
ATOM 6103 C CA . LYS F 1 54 ? 63.717 75.009 -35.772 1.00 29.77 54 LYS F CA 1
ATOM 6104 C C . LYS F 1 54 ? 62.198 74.945 -35.741 1.00 28.38 54 LYS F C 1
ATOM 6105 O O . LYS F 1 54 ? 61.506 75.871 -36.156 1.00 26.86 54 LYS F O 1
ATOM 6111 N N . VAL F 1 55 ? 61.695 73.820 -35.262 1.00 27.65 55 VAL F N 1
ATOM 6112 C CA . VAL F 1 55 ? 60.261 73.575 -35.199 1.00 26.94 55 VAL F CA 1
ATOM 6113 C C . VAL F 1 55 ? 59.775 74.230 -33.912 1.00 27.16 55 VAL F C 1
ATOM 6114 O O . VAL F 1 55 ? 60.440 74.147 -32.866 1.00 26.50 55 VAL F O 1
ATOM 6118 N N . LEU F 1 56 ? 58.620 74.870 -34.006 1.00 26.64 56 LEU F N 1
ATOM 6119 C CA . LEU F 1 56 ? 58.022 75.567 -32.887 1.00 26.61 56 LEU F CA 1
ATOM 6120 C C . LEU F 1 56 ? 57.165 74.607 -32.043 1.00 26.60 56 LEU F C 1
ATOM 6121 O O . LEU F 1 56 ? 56.876 73.475 -32.480 1.00 26.82 56 LEU F O 1
ATOM 6126 N N . PRO F 1 57 ? 56.799 75.020 -30.819 1.00 26.13 57 PRO F N 1
ATOM 6127 C CA . PRO F 1 57 ? 55.872 74.203 -30.027 1.00 26.46 57 PRO F CA 1
ATOM 6128 C C . PRO F 1 57 ? 54.498 74.063 -30.699 1.00 25.92 57 PRO F C 1
ATOM 6129 O O . PRO F 1 57 ? 54.217 74.765 -31.662 1.00 25.21 57 PRO F O 1
ATOM 6133 N N . GLY F 1 58 ? 53.688 73.122 -30.231 1.00 26.19 58 GLY F N 1
ATOM 6134 C CA . GLY F 1 58 ? 52.252 72.980 -30.673 1.00 25.46 58 GLY F CA 1
ATOM 6135 C C . GLY F 1 58 ? 51.991 71.995 -31.775 1.00 25.53 58 GLY F C 1
ATOM 6136 O O . GLY F 1 58 ? 50.846 71.854 -32.238 1.00 26.04 58 GLY F O 1
ATOM 6137 N N . GLY F 1 59 ? 53.050 71.317 -32.218 1.00 24.91 59 GLY F N 1
ATOM 6138 C CA . GLY F 1 59 ? 52.981 70.379 -33.339 1.00 24.75 59 GLY F CA 1
ATOM 6139 C C . GLY F 1 59 ? 52.416 69.016 -33.003 1.00 24.36 59 GLY F C 1
ATOM 6140 O O . GLY F 1 59 ? 52.777 68.435 -32.007 1.00 22.94 59 GLY F O 1
ATOM 6141 N N . ILE F 1 60 ? 51.458 68.562 -33.826 1.00 24.39 60 ILE F N 1
ATOM 6142 C CA . ILE F 1 60 ? 50.791 67.279 -33.694 1.00 24.55 60 ILE F CA 1
ATOM 6143 C C . ILE F 1 60 ? 50.590 66.653 -35.083 1.00 24.73 60 ILE F C 1
ATOM 6144 O O . ILE F 1 60 ? 50.119 67.325 -36.030 1.00 24.20 60 ILE F O 1
ATOM 6149 N N . ASP F 1 61 ? 50.938 65.377 -35.193 1.00 25.50 61 ASP F N 1
ATOM 6150 C CA . ASP F 1 61 ? 50.554 64.570 -36.352 1.00 26.29 61 ASP F CA 1
ATOM 6151 C C . ASP F 1 61 ? 49.382 63.674 -35.961 1.00 26.30 61 ASP F C 1
ATOM 6152 O O . ASP F 1 61 ? 49.479 62.830 -35.037 1.00 26.94 61 ASP F O 1
ATOM 6157 N N . SER F 1 62 ? 48.263 63.916 -36.639 1.00 24.91 62 SER F N 1
ATOM 6158 C CA . SER F 1 62 ? 47.074 63.156 -36.464 1.00 25.06 62 SER F CA 1
ATOM 6159 C C . SER F 1 62 ? 47.099 62.071 -37.523 1.00 25.31 62 SER F C 1
ATOM 6160 O O . SER F 1 62 ? 47.071 62.365 -38.706 1.00 25.42 62 SER F O 1
ATOM 6163 N N . GLN F 1 63 ? 47.121 60.827 -37.083 1.00 24.55 63 GLN F N 1
ATOM 6164 C CA . GLN F 1 63 ? 47.371 59.679 -37.939 1.00 24.46 63 GLN F CA 1
ATOM 6165 C C . GLN F 1 63 ? 46.247 58.647 -37.813 1.00 24.14 63 GLN F C 1
ATOM 6166 O O . GLN F 1 63 ? 45.755 58.383 -36.704 1.00 22.12 63 GLN F O 1
ATOM 6172 N N . ILE F 1 64 ? 45.853 58.047 -38.927 1.00 24.23 64 ILE F N 1
ATOM 6173 C CA . ILE F 1 64 ? 44.996 56.866 -38.839 1.00 24.86 64 ILE F CA 1
ATOM 6174 C C . ILE F 1 64 ? 45.557 55.705 -39.676 1.00 25.58 64 ILE F C 1
ATOM 6175 O O . ILE F 1 64 ? 45.857 55.887 -40.867 1.00 25.68 64 ILE F O 1
ATOM 6180 N N . VAL F 1 65 ? 45.809 54.556 -39.022 1.00 25.81 65 VAL F N 1
ATOM 6181 C CA . VAL F 1 65 ? 46.247 53.326 -39.703 1.00 25.87 65 VAL F CA 1
ATOM 6182 C C . VAL F 1 65 ? 44.975 52.582 -39.999 1.00 25.86 65 VAL F C 1
ATOM 6183 O O . VAL F 1 65 ? 44.289 52.105 -39.073 1.00 25.09 65 VAL F O 1
ATOM 6187 N N . ARG F 1 66 ? 44.625 52.549 -41.282 1.00 25.87 66 ARG F N 1
ATOM 6188 C CA . ARG F 1 66 ? 43.420 51.909 -41.742 1.00 26.91 66 ARG F CA 1
ATOM 6189 C C . ARG F 1 66 ? 43.537 50.367 -41.604 1.00 27.40 66 ARG F C 1
ATOM 6190 O O . ARG F 1 66 ? 44.629 49.820 -41.434 1.00 27.14 66 ARG F O 1
ATOM 6198 N N . PRO F 1 67 ? 42.398 49.663 -41.613 1.00 28.33 67 PRO F N 1
ATOM 6199 C CA . PRO F 1 67 ? 42.370 48.192 -41.461 1.00 28.62 67 PRO F CA 1
ATOM 6200 C C . PRO F 1 67 ? 43.227 47.454 -42.471 1.00 29.25 67 PRO F C 1
ATOM 6201 O O . PRO F 1 67 ? 43.818 46.433 -42.125 1.00 29.28 67 PRO F O 1
ATOM 6205 N N . ASP F 1 68 ? 43.325 47.994 -43.689 1.00 29.06 68 ASP F N 1
ATOM 6206 C CA . ASP F 1 68 ? 44.196 47.435 -44.725 1.00 29.96 68 ASP F CA 1
ATOM 6207 C C . ASP F 1 68 ? 45.683 47.714 -44.467 1.00 30.74 68 ASP F C 1
ATOM 6208 O O . ASP F 1 68 ? 46.562 47.278 -45.227 1.00 30.84 68 ASP F O 1
ATOM 6213 N N . GLY F 1 69 ? 45.985 48.459 -43.410 1.00 30.29 69 GLY F N 1
ATOM 6214 C CA . GLY F 1 69 ? 47.366 48.734 -43.068 1.00 30.32 69 GLY F CA 1
ATOM 6215 C C . GLY F 1 69 ? 47.919 50.059 -43.584 1.00 30.39 69 GLY F C 1
ATOM 6216 O O . GLY F 1 69 ? 49.059 50.393 -43.300 1.00 30.39 69 GLY F O 1
ATOM 6217 N N . LYS F 1 70 ? 47.134 50.828 -44.323 1.00 30.37 70 LYS F N 1
ATOM 6218 C CA . LYS F 1 70 ? 47.648 52.085 -44.842 1.00 30.67 70 LYS F CA 1
ATOM 6219 C C . LYS F 1 70 ? 47.447 53.188 -43.818 1.00 29.99 70 LYS F C 1
ATOM 6220 O O . LYS F 1 70 ? 46.341 53.390 -43.332 1.00 29.30 70 LYS F O 1
ATOM 6226 N N . CYS F 1 71 ? 48.529 53.908 -43.531 1.00 30.14 71 CYS F N 1
ATOM 6227 C CA . CYS F 1 71 ? 48.507 55.058 -42.641 1.00 29.28 71 CYS F CA 1
ATOM 6228 C C . CYS F 1 71 ? 48.236 56.375 -43.379 1.00 28.92 71 CYS F C 1
ATOM 6229 O O . CYS F 1 71 ? 48.933 56.706 -44.333 1.00 28.41 71 CYS F O 1
ATOM 6232 N N . GLU F 1 72 ? 47.215 57.116 -42.945 1.00 28.39 72 GLU F N 1
ATOM 6233 C CA . GLU F 1 72 ? 46.959 58.479 -43.433 1.00 27.95 72 GLU F CA 1
ATOM 6234 C C . GLU F 1 72 ? 47.385 59.462 -42.364 1.00 26.87 72 GLU F C 1
ATOM 6235 O O . GLU F 1 72 ? 47.005 59.337 -41.208 1.00 25.90 72 GLU F O 1
ATOM 6241 N N . LEU F 1 73 ? 48.225 60.412 -42.745 1.00 26.74 73 LEU F N 1
ATOM 6242 C CA . LEU F 1 73 ? 48.890 61.323 -41.799 1.00 26.33 73 LEU F CA 1
ATOM 6243 C C . LEU F 1 73 ? 48.534 62.767 -42.135 1.00 25.14 73 LEU F C 1
ATOM 6244 O O . LEU F 1 73 ? 48.551 63.139 -43.281 1.00 23.34 73 LEU F O 1
ATOM 6249 N N . SER F 1 74 ? 48.207 63.570 -41.114 1.00 25.43 74 SER F N 1
ATOM 6250 C CA . SER F 1 74 ? 48.023 65.014 -41.258 1.00 24.43 74 SER F CA 1
ATOM 6251 C C . SER F 1 74 ? 48.701 65.731 -40.121 1.00 24.12 74 SER F C 1
ATOM 6252 O O . SER F 1 74 ? 48.180 65.693 -39.008 1.00 22.35 74 SER F O 1
ATOM 6255 N N . ALA F 1 75 ? 49.844 66.381 -40.382 1.00 22.93 75 ALA F N 1
ATOM 6256 C CA . ALA F 1 75 ? 50.537 67.132 -39.359 1.00 22.42 75 ALA F CA 1
ATOM 6257 C C . ALA F 1 75 ? 50.290 68.626 -39.500 1.00 21.93 75 ALA F C 1
ATOM 6258 O O . ALA F 1 75 ? 50.251 69.163 -40.589 1.00 22.16 75 ALA F O 1
ATOM 6260 N N . ARG F 1 76 ? 50.122 69.286 -38.369 1.00 22.08 76 ARG F N 1
ATOM 6261 C CA . ARG F 1 76 ? 50.094 70.720 -38.294 1.00 21.39 76 ARG F CA 1
ATOM 6262 C C . ARG F 1 76 ? 51.178 71.163 -37.348 1.00 22.39 76 ARG F C 1
ATOM 6263 O O . ARG F 1 76 ? 51.168 70.789 -36.164 1.00 23.23 76 ARG F O 1
ATOM 6271 N N . TYR F 1 77 ? 52.072 71.996 -37.866 1.00 22.33 77 TYR F N 1
ATOM 6272 C CA . TYR F 1 77 ? 53.181 72.522 -37.091 1.00 23.13 77 TYR F CA 1
ATOM 6273 C C . TYR F 1 77 ? 53.835 73.714 -37.778 1.00 22.46 77 TYR F C 1
ATOM 6274 O O . TYR F 1 77 ? 53.556 74.013 -38.911 1.00 22.68 77 TYR F O 1
ATOM 6283 N N . ALA F 1 78 ? 54.758 74.360 -37.071 1.00 21.93 78 ALA F N 1
ATOM 6284 C CA . ALA F 1 78 ? 55.365 75.546 -37.564 1.00 22.65 78 ALA F CA 1
ATOM 6285 C C . ALA F 1 78 ? 56.855 75.494 -37.304 1.00 22.52 78 ALA F C 1
ATOM 6286 O O . ALA F 1 78 ? 57.345 74.771 -36.379 1.00 21.53 78 ALA F O 1
ATOM 6288 N N . ILE F 1 79 ? 57.562 76.271 -38.121 1.00 23.52 79 ILE F N 1
ATOM 6289 C CA . ILE F 1 79 ? 59.004 76.462 -37.969 1.00 24.12 79 ILE F CA 1
ATOM 6290 C C . ILE F 1 79 ? 59.336 77.941 -37.840 1.00 24.22 79 ILE F C 1
ATOM 6291 O O . ILE F 1 79 ? 58.630 78.776 -38.402 1.00 23.24 79 ILE F O 1
ATOM 6296 N N . ARG F 1 80 ? 60.407 78.244 -37.103 1.00 24.94 80 ARG F N 1
ATOM 6297 C CA . ARG F 1 80 ? 61.005 79.582 -37.075 1.00 25.82 80 ARG F CA 1
ATOM 6298 C C . ARG F 1 80 ? 62.388 79.524 -37.647 1.00 25.91 80 ARG F C 1
ATOM 6299 O O . ARG F 1 80 ? 63.211 78.746 -37.178 1.00 25.21 80 ARG F O 1
ATOM 6307 N N . LEU F 1 81 ? 62.630 80.361 -38.663 1.00 26.08 81 LEU F N 1
ATOM 6308 C CA . LEU F 1 81 ? 63.905 80.389 -39.333 1.00 27.24 81 LEU F CA 1
ATOM 6309 C C . LEU F 1 81 ? 64.841 81.345 -38.616 1.00 28.21 81 LEU F C 1
ATOM 6310 O O . LEU F 1 81 ? 64.417 82.160 -37.793 1.00 27.65 81 LEU F O 1
ATOM 6315 N N . ASP F 1 82 ? 66.129 81.225 -38.911 1.00 29.50 82 ASP F N 1
ATOM 6316 C CA . ASP F 1 82 ? 67.128 81.976 -38.166 1.00 30.52 82 ASP F CA 1
ATOM 6317 C C . ASP F 1 82 ? 67.072 83.479 -38.457 1.00 31.08 82 ASP F C 1
ATOM 6318 O O . ASP F 1 82 ? 67.608 84.250 -37.692 1.00 32.21 82 ASP F O 1
ATOM 6323 N N . ASP F 1 83 ? 66.416 83.895 -39.537 1.00 30.96 83 ASP F N 1
ATOM 6324 C CA . ASP F 1 83 ? 66.147 85.333 -39.766 1.00 30.68 83 ASP F CA 1
ATOM 6325 C C . ASP F 1 83 ? 64.885 85.877 -39.035 1.00 30.04 83 ASP F C 1
ATOM 6326 O O . ASP F 1 83 ? 64.536 87.027 -39.206 1.00 29.75 83 ASP F O 1
ATOM 6331 N N . GLY F 1 84 ? 64.198 85.031 -38.269 1.00 28.93 84 GLY F N 1
ATOM 6332 C CA . GLY F 1 84 ? 63.022 85.407 -37.480 1.00 28.04 84 GLY F CA 1
ATOM 6333 C C . GLY F 1 84 ? 61.646 85.130 -38.109 1.00 27.21 84 GLY F C 1
ATOM 6334 O O . GLY F 1 84 ? 60.624 85.267 -37.447 1.00 26.55 84 GLY F O 1
ATOM 6335 N N . ALA F 1 85 ? 61.615 84.768 -39.386 1.00 26.48 85 ALA F N 1
ATOM 6336 C CA . ALA F 1 85 ? 60.378 84.420 -40.068 1.00 26.09 85 ALA F CA 1
ATOM 6337 C C . ALA F 1 85 ? 59.829 83.039 -39.637 1.00 25.82 85 ALA F C 1
ATOM 6338 O O . ALA F 1 85 ? 60.576 82.159 -39.252 1.00 25.83 85 ALA F O 1
ATOM 6340 N N . ALA F 1 86 ? 58.502 82.889 -39.714 1.00 25.75 86 ALA F N 1
ATOM 6341 C CA . ALA F 1 86 ? 57.790 81.667 -39.414 1.00 24.77 86 ALA F CA 1
ATOM 6342 C C . ALA F 1 86 ? 57.141 81.125 -40.670 1.00 24.61 86 ALA F C 1
ATOM 6343 O O . ALA F 1 86 ? 56.880 81.845 -41.615 1.00 23.71 86 ALA F O 1
ATOM 6345 N N . ILE F 1 87 ? 56.963 79.810 -40.668 1.00 24.74 87 ILE F N 1
ATOM 6346 C CA . ILE F 1 87 ? 56.258 79.093 -41.680 1.00 24.75 87 ILE F CA 1
ATOM 6347 C C . ILE F 1 87 ? 55.360 78.120 -40.963 1.00 24.47 87 ILE F C 1
ATOM 6348 O O . ILE F 1 87 ? 55.829 77.338 -40.109 1.00 23.58 87 ILE F O 1
ATOM 6353 N N . TYR F 1 88 ? 54.072 78.187 -41.301 1.00 23.82 88 TYR F N 1
ATOM 6354 C CA . TYR F 1 88 ? 53.097 77.257 -40.829 1.00 23.92 88 TYR F CA 1
ATOM 6355 C C . TYR F 1 88 ? 52.897 76.168 -41.881 1.00 24.11 88 TYR F C 1
ATOM 6356 O O . TYR F 1 88 ? 52.715 76.456 -43.092 1.00 22.98 88 TYR F O 1
ATOM 6365 N N . ILE F 1 89 ? 52.973 74.921 -41.433 1.00 24.14 89 ILE F N 1
ATOM 6366 C CA . ILE F 1 89 ? 52.969 73.758 -42.326 1.00 25.50 89 ILE F CA 1
ATOM 6367 C C . ILE F 1 89 ? 51.786 72.832 -41.992 1.00 25.53 89 ILE F C 1
ATOM 6368 O O . ILE F 1 89 ? 51.605 72.433 -40.848 1.00 25.35 89 ILE F O 1
ATOM 6373 N N . GLU F 1 90 ? 50.966 72.509 -42.979 1.00 26.86 90 GLU F N 1
ATOM 6374 C CA . GLU F 1 90 ? 50.121 71.354 -42.836 1.00 26.41 90 GLU F CA 1
ATOM 6375 C C . GLU F 1 90 ? 50.587 70.321 -43.821 1.00 26.01 90 GLU F C 1
ATOM 6376 O O . GLU F 1 90 ? 50.590 70.563 -45.024 1.00 25.81 90 GLU F O 1
ATOM 6382 N N . ASN F 1 91 ? 50.978 69.160 -43.300 1.00 25.28 91 ASN F N 1
ATOM 6383 C CA . ASN F 1 91 ? 51.653 68.139 -44.111 1.00 25.09 91 ASN F CA 1
ATOM 6384 C C . ASN F 1 91 ? 50.773 66.917 -44.155 1.00 23.99 91 ASN F C 1
ATOM 6385 O O . ASN F 1 91 ? 50.567 66.336 -43.139 1.00 23.53 91 ASN F O 1
ATOM 6390 N N . ASN F 1 92 ? 50.211 66.613 -45.325 1.00 23.28 92 ASN F N 1
ATOM 6391 C CA . ASN F 1 92 ? 49.242 65.552 -45.516 1.00 24.86 92 ASN F CA 1
ATOM 6392 C C . ASN F 1 92 ? 49.779 64.474 -46.435 1.00 25.06 92 ASN F C 1
ATOM 6393 O O . ASN F 1 92 ? 50.101 64.740 -47.630 1.00 24.70 92 ASN F O 1
ATOM 6398 N N . GLY F 1 93 ? 49.836 63.243 -45.922 1.00 25.08 93 GLY F N 1
ATOM 6399 C CA . GLY F 1 93 ? 50.337 62.156 -46.742 1.00 25.39 93 GLY F CA 1
ATOM 6400 C C . GLY F 1 93 ? 49.942 60.758 -46.348 1.00 25.75 93 GLY F C 1
ATOM 6401 O O . GLY F 1 93 ? 48.917 60.535 -45.692 1.00 24.32 93 GLY F O 1
ATOM 6402 N N . ILE F 1 94 ? 50.751 59.814 -46.809 1.00 26.31 94 ILE F N 1
ATOM 6403 C CA . ILE F 1 94 ? 50.495 58.404 -46.556 1.00 27.65 94 ILE F CA 1
ATOM 6404 C C . ILE F 1 94 ? 51.753 57.640 -46.253 1.00 27.35 94 ILE F C 1
ATOM 6405 O O . ILE F 1 94 ? 52.840 58.021 -46.668 1.00 26.95 94 ILE F O 1
ATOM 6410 N N . ARG F 1 95 ? 51.582 56.596 -45.447 1.00 27.33 95 ARG F N 1
ATOM 6411 C CA . ARG F 1 95 ? 52.654 55.682 -45.117 1.00 27.34 95 ARG F CA 1
ATOM 6412 C C . ARG F 1 95 ? 52.126 54.265 -45.287 1.00 26.95 95 ARG F C 1
ATOM 6413 O O . ARG F 1 95 ? 51.126 53.885 -44.698 1.00 26.03 95 ARG F O 1
ATOM 6421 N N . THR F 1 96 ? 52.793 53.507 -46.136 1.00 26.91 96 THR F N 1
ATOM 6422 C CA . THR F 1 96 ? 52.403 52.137 -46.403 1.00 27.58 96 THR F CA 1
ATOM 6423 C C . THR F 1 96 ? 53.591 51.190 -46.192 1.00 27.86 96 THR F C 1
ATOM 6424 O O . THR F 1 96 ? 54.759 51.584 -46.242 1.00 26.20 96 THR F O 1
ATOM 6428 N N . VAL F 1 97 ? 53.263 49.933 -45.914 1.00 29.75 97 VAL F N 1
ATOM 6429 C CA . VAL F 1 97 ? 54.249 48.853 -45.850 1.00 30.23 97 VAL F CA 1
ATOM 6430 C C . VAL F 1 97 ? 53.770 47.674 -46.711 1.00 31.03 97 VAL F C 1
ATOM 6431 O O . VAL F 1 97 ? 52.567 47.519 -46.976 1.00 30.66 97 VAL F O 1
ATOM 6435 N N . PRO F 1 98 ? 54.710 46.836 -47.159 1.00 32.43 98 PRO F N 1
ATOM 6436 C CA . PRO F 1 98 ? 54.380 45.554 -47.775 1.00 32.88 98 PRO F CA 1
ATOM 6437 C C . PRO F 1 98 ? 53.533 44.654 -46.878 1.00 34.16 98 PRO F C 1
ATOM 6438 O O . PRO F 1 98 ? 53.614 44.744 -45.646 1.00 33.53 98 PRO F O 1
ATOM 6442 N N . ASP F 1 99 ? 52.767 43.761 -47.496 1.00 35.80 99 ASP F N 1
ATOM 6443 C CA . ASP F 1 99 ? 51.870 42.845 -46.761 1.00 37.02 99 ASP F CA 1
ATOM 6444 C C . ASP F 1 99 ? 52.440 42.199 -45.514 1.00 37.67 99 ASP F C 1
ATOM 6445 O O . ASP F 1 99 ? 51.751 42.073 -44.504 1.00 37.52 99 ASP F O 1
ATOM 6450 N N . GLU F 1 100 ? 53.691 41.770 -45.575 1.00 39.04 100 GLU F N 1
ATOM 6451 C CA . GLU F 1 100 ? 54.261 41.048 -44.452 1.00 39.80 100 GLU F CA 1
ATOM 6452 C C . GLU F 1 100 ? 54.548 41.926 -43.263 1.00 40.39 100 GLU F C 1
ATOM 6453 O O . GLU F 1 100 ? 54.897 41.410 -42.218 1.00 40.95 100 GLU F O 1
ATOM 6459 N N . TYR F 1 101 ? 54.395 43.242 -43.392 1.00 40.29 101 TYR F N 1
ATOM 6460 C CA . TYR F 1 101 ? 54.647 44.130 -42.263 1.00 40.83 101 TYR F CA 1
ATOM 6461 C C . TYR F 1 101 ? 53.361 44.691 -41.661 1.00 41.01 101 TYR F C 1
ATOM 6462 O O . TYR F 1 101 ? 53.401 45.365 -40.629 1.00 41.35 101 TYR F O 1
ATOM 6471 N N . ILE F 1 102 ? 52.225 44.397 -42.286 1.00 40.87 102 ILE F N 1
ATOM 6472 C CA . ILE F 1 102 ? 50.950 44.976 -41.879 1.00 41.03 102 ILE F CA 1
ATOM 6473 C C . ILE F 1 102 ? 50.553 44.597 -40.448 1.00 41.85 102 ILE F C 1
ATOM 6474 O O . ILE F 1 102 ? 50.166 45.476 -39.644 1.00 41.61 102 ILE F O 1
ATOM 6479 N N . GLU F 1 103 ? 50.661 43.311 -40.106 1.00 42.46 103 GLU F N 1
ATOM 6480 C CA . GLU F 1 103 ? 50.360 42.901 -38.730 1.00 43.19 103 GLU F CA 1
ATOM 6481 C C . GLU F 1 103 ? 51.235 43.739 -37.781 1.00 43.64 103 GLU F C 1
ATOM 6482 O O . GLU F 1 103 ? 50.711 44.352 -36.839 1.00 43.40 103 GLU F O 1
ATOM 6488 N N . ALA F 1 104 ? 52.540 43.818 -38.073 1.00 43.78 104 ALA F N 1
ATOM 6489 C CA . ALA F 1 104 ? 53.485 44.570 -37.233 1.00 44.48 104 ALA F CA 1
ATOM 6490 C C . ALA F 1 104 ? 53.033 46.021 -37.034 1.00 45.03 104 ALA F C 1
ATOM 6491 O O . ALA F 1 104 ? 53.051 46.563 -35.914 1.00 45.00 104 ALA F O 1
ATOM 6493 N N . VAL F 1 105 ? 52.605 46.627 -38.137 1.00 45.44 105 VAL F N 1
ATOM 6494 C CA . VAL F 1 105 ? 52.138 48.021 -38.172 1.00 45.80 105 VAL F CA 1
ATOM 6495 C C . VAL F 1 105 ? 50.857 48.248 -37.348 1.00 46.37 105 VAL F C 1
ATOM 6496 O O . VAL F 1 105 ? 50.540 49.378 -36.990 1.00 46.00 105 VAL F O 1
ATOM 6500 N N . LYS F 1 106 ? 50.140 47.189 -36.985 1.00 47.97 106 LYS F N 1
ATOM 6501 C CA . LYS F 1 106 ? 48.782 47.389 -36.488 1.00 48.43 106 LYS F CA 1
ATOM 6502 C C . LYS F 1 106 ? 48.321 47.393 -34.993 1.00 50.00 106 LYS F C 1
ATOM 6503 O O . LYS F 1 106 ? 47.152 47.752 -34.812 1.00 50.80 106 LYS F O 1
ATOM 6509 N N . PHE F 1 110 ? 56.755 49.779 -35.100 1.00 50.71 110 PHE F N 1
ATOM 6510 C CA . PHE F 1 110 ? 57.917 50.399 -35.729 1.00 50.06 110 PHE F CA 1
ATOM 6511 C C . PHE F 1 110 ? 58.733 49.330 -36.464 1.00 49.57 110 PHE F C 1
ATOM 6512 O O . PHE F 1 110 ? 59.469 48.538 -35.837 1.00 50.32 110 PHE F O 1
ATOM 6520 N N . VAL F 1 111 ? 58.577 49.287 -37.787 1.00 47.84 111 VAL F N 1
ATOM 6521 C CA . VAL F 1 111 ? 59.222 48.258 -38.611 1.00 46.48 111 VAL F CA 1
ATOM 6522 C C . VAL F 1 111 ? 60.447 48.839 -39.319 1.00 45.57 111 VAL F C 1
ATOM 6523 O O . VAL F 1 111 ? 60.666 50.062 -39.325 1.00 46.00 111 VAL F O 1
ATOM 6527 N N . ASP F 1 112 ? 61.229 47.960 -39.928 1.00 44.45 112 ASP F N 1
ATOM 6528 C CA . ASP F 1 112 ? 62.327 48.363 -40.789 1.00 43.94 112 ASP F CA 1
ATOM 6529 C C . ASP F 1 112 ? 61.967 49.616 -41.602 1.00 43.23 112 ASP F C 1
ATOM 6530 O O . ASP F 1 112 ? 60.981 49.605 -42.345 1.00 42.16 112 ASP F O 1
ATOM 6535 N N . PRO F 1 113 ? 62.758 50.697 -41.461 1.00 42.66 113 PRO F N 1
ATOM 6536 C CA . PRO F 1 113 ? 62.500 51.914 -42.242 1.00 42.51 113 PRO F CA 1
ATOM 6537 C C . PRO F 1 113 ? 62.561 51.727 -43.750 1.00 42.09 113 PRO F C 1
ATOM 6538 O O . PRO F 1 113 ? 61.909 52.471 -44.481 1.00 41.66 113 PRO F O 1
ATOM 6542 N N . ASN F 1 114 ? 63.305 50.733 -44.222 1.00 41.43 114 ASN F N 1
ATOM 6543 C CA . ASN F 1 114 ? 63.290 50.453 -45.661 1.00 40.79 114 ASN F CA 1
ATOM 6544 C C . ASN F 1 114 ? 61.987 49.814 -46.145 1.00 39.26 114 ASN F C 1
ATOM 6545 O O . ASN F 1 114 ? 61.755 49.726 -47.352 1.00 39.39 114 ASN F O 1
ATOM 6550 N N . ALA F 1 115 ? 61.134 49.395 -45.214 1.00 36.85 115 ALA F N 1
ATOM 6551 C CA . ALA F 1 115 ? 59.828 48.867 -45.578 1.00 36.54 115 ALA F CA 1
ATOM 6552 C C . ALA F 1 115 ? 58.888 49.950 -46.134 1.00 34.81 115 ALA F C 1
ATOM 6553 O O . ALA F 1 115 ? 58.062 49.648 -46.976 1.00 35.35 115 ALA F O 1
ATOM 6555 N N . TYR F 1 116 ? 59.021 51.192 -45.662 1.00 33.14 116 TYR F N 1
ATOM 6556 C CA . TYR F 1 116 ? 57.997 52.210 -45.877 1.00 32.04 116 TYR F CA 1
ATOM 6557 C C . TYR F 1 116 ? 57.970 52.872 -47.259 1.00 30.63 116 TYR F C 1
ATOM 6558 O O . TYR F 1 116 ? 59.013 53.240 -47.800 1.00 30.08 116 TYR F O 1
ATOM 6567 N N . TYR F 1 117 ? 56.766 53.055 -47.813 1.00 28.79 117 TYR F N 1
ATOM 6568 C CA . TYR F 1 117 ? 56.511 54.137 -48.754 1.00 28.03 117 TYR F CA 1
ATOM 6569 C C . TYR F 1 117 ? 55.951 55.284 -47.898 1.00 27.21 117 TYR F C 1
ATOM 6570 O O . TYR F 1 117 ? 54.897 55.152 -47.310 1.00 26.70 117 TYR F O 1
ATOM 6579 N N . PHE F 1 118 ? 56.687 56.390 -47.804 1.00 26.60 118 PHE F N 1
ATOM 6580 C CA . PHE F 1 118 ? 56.343 57.459 -46.910 1.00 26.58 118 PHE F CA 1
ATOM 6581 C C . PHE F 1 118 ? 56.474 58.788 -47.659 1.00 26.46 118 PHE F C 1
ATOM 6582 O O . PHE F 1 118 ? 57.562 59.307 -47.819 1.00 26.68 118 PHE F O 1
ATOM 6590 N N . ARG F 1 119 ? 55.348 59.314 -48.132 1.00 25.50 119 ARG F N 1
ATOM 6591 C CA . ARG F 1 119 ? 55.336 60.483 -48.965 1.00 26.16 119 ARG F CA 1
ATOM 6592 C C . ARG F 1 119 ? 54.190 61.381 -48.628 1.00 25.44 119 ARG F C 1
ATOM 6593 O O . ARG F 1 119 ? 53.104 60.888 -48.414 1.00 26.30 119 ARG F O 1
ATOM 6601 N N . THR F 1 120 ? 54.413 62.689 -48.632 1.00 24.75 120 THR F N 1
ATOM 6602 C CA . THR F 1 120 ? 53.391 63.650 -48.266 1.00 25.39 120 THR F CA 1
ATOM 6603 C C . THR F 1 120 ? 53.421 64.896 -49.151 1.00 25.21 120 THR F C 1
ATOM 6604 O O . THR F 1 120 ? 54.381 65.135 -49.872 1.00 23.76 120 THR F O 1
ATOM 6608 N N . IL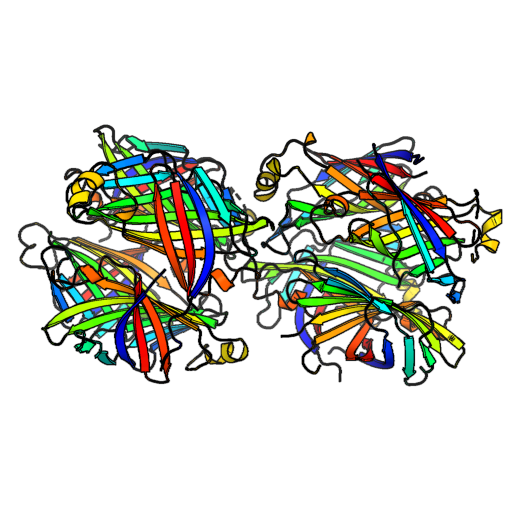E F 1 121 ? 52.326 65.666 -49.094 1.00 25.84 121 ILE F N 1
ATOM 6609 C CA . ILE F 1 121 ? 52.211 66.949 -49.756 1.00 25.36 121 ILE F CA 1
ATOM 6610 C C . ILE F 1 121 ? 52.021 68.021 -48.666 1.00 25.84 121 ILE F C 1
ATOM 6611 O O . ILE F 1 121 ? 51.038 67.999 -47.928 1.00 25.26 121 ILE F O 1
ATOM 6616 N N . PRO F 1 122 ? 53.021 68.901 -48.504 1.00 25.94 122 PRO F N 1
ATOM 6617 C CA . PRO F 1 122 ? 52.872 70.054 -47.614 1.00 26.03 122 PRO F CA 1
ATOM 6618 C C . PRO F 1 122 ? 52.299 71.282 -48.297 1.00 26.18 122 PRO F C 1
ATOM 6619 O O . PRO F 1 122 ? 52.519 71.529 -49.501 1.00 26.58 122 PRO F O 1
ATOM 6623 N N . THR F 1 123 ? 51.493 71.976 -47.507 1.00 26.15 123 THR F N 1
ATOM 6624 C CA . THR F 1 123 ? 51.018 73.312 -47.747 1.00 26.20 123 THR F CA 1
ATOM 6625 C C . THR F 1 123 ? 51.626 74.244 -46.766 1.00 25.18 123 THR F C 1
ATOM 6626 O O . THR F 1 123 ? 51.619 73.933 -45.569 1.00 25.58 123 THR F O 1
ATOM 6630 N N . PHE F 1 124 ? 52.062 75.419 -47.241 1.00 24.05 124 PHE F N 1
ATOM 6631 C CA . PHE F 1 124 ? 52.734 76.408 -46.396 1.00 24.14 124 PHE F CA 1
ATOM 6632 C C . PHE F 1 124 ? 51.952 77.686 -46.285 1.00 22.96 124 PHE F C 1
ATOM 6633 O O . PHE F 1 124 ? 51.251 78.066 -47.186 1.00 22.76 124 PHE F O 1
ATOM 6641 N N . GLU F 1 125 ? 52.080 78.337 -45.151 1.00 22.83 125 GLU F N 1
ATOM 6642 C CA . GLU F 1 125 ? 51.602 79.699 -44.968 1.00 23.24 125 GLU F CA 1
ATOM 6643 C C . GLU F 1 125 ? 52.736 80.512 -44.349 1.00 23.09 125 GLU F C 1
ATOM 6644 O O . GLU F 1 125 ? 53.319 80.081 -43.379 1.00 22.47 125 GLU F O 1
ATOM 6650 N N . THR F 1 126 ? 53.007 81.686 -44.940 1.00 23.24 126 THR F N 1
ATOM 6651 C CA . THR F 1 126 ? 54.195 82.494 -44.699 1.00 22.92 126 THR F CA 1
ATOM 6652 C C . THR F 1 126 ? 53.743 83.954 -44.540 1.00 23.40 126 THR F C 1
ATOM 6653 O O . THR F 1 126 ? 52.580 84.309 -44.833 1.00 23.40 126 THR F O 1
ATOM 6657 N N . TYR F 1 127 ? 54.600 84.790 -43.975 1.00 23.29 127 TYR F N 1
ATOM 6658 C CA . TYR F 1 127 ? 54.153 86.123 -43.537 1.00 24.60 127 TYR F CA 1
ATOM 6659 C C . TYR F 1 127 ? 55.141 87.195 -43.979 1.00 25.58 127 TYR F C 1
ATOM 6660 O O . TYR F 1 127 ? 55.246 88.247 -43.347 1.00 25.45 127 TYR F O 1
ATOM 6669 N N . SER F 1 128 ? 55.824 86.927 -45.092 1.00 26.31 128 SER F N 1
ATOM 6670 C CA . SER F 1 128 ? 56.942 87.756 -45.571 1.00 27.26 128 SER F CA 1
ATOM 6671 C C . SER F 1 128 ? 56.997 87.597 -47.097 1.00 27.98 128 SER F C 1
ATOM 6672 O O . SER F 1 128 ? 56.771 86.481 -47.586 1.00 27.13 128 SER F O 1
ATOM 6675 N N . PRO F 1 129 ? 57.273 88.685 -47.865 1.00 28.21 129 PRO F N 1
ATOM 6676 C CA . PRO F 1 129 ? 57.470 88.462 -49.314 1.00 28.19 129 PRO F CA 1
ATOM 6677 C C . PRO F 1 129 ? 58.684 87.567 -49.620 1.00 27.53 129 PRO F C 1
ATOM 6678 O O . PRO F 1 129 ? 58.754 86.983 -50.660 1.00 27.35 129 PRO F O 1
ATOM 6682 N N . LYS F 1 130 ? 59.644 87.477 -48.713 1.00 28.17 130 LYS F N 1
ATOM 6683 C CA . LYS F 1 130 ? 60.787 86.601 -48.936 1.00 28.17 130 LYS F CA 1
ATOM 6684 C C . LYS F 1 130 ? 60.336 85.152 -49.082 1.00 28.43 130 LYS F C 1
ATOM 6685 O O . LYS F 1 130 ? 60.968 84.383 -49.810 1.00 28.79 130 LYS F O 1
ATOM 6691 N N . TYR F 1 131 ? 59.262 84.766 -48.393 1.00 28.11 131 TYR F N 1
ATOM 6692 C CA . TYR F 1 131 ? 58.825 83.386 -48.413 1.00 28.27 131 TYR F CA 1
ATOM 6693 C C . TYR F 1 131 ? 57.496 83.167 -49.068 1.00 27.93 131 TYR F C 1
ATOM 6694 O O . TYR F 1 131 ? 56.985 82.087 -48.957 1.00 27.85 131 TYR F O 1
ATOM 6703 N N . LYS F 1 132 ? 56.927 84.158 -49.760 1.00 27.73 132 LYS F N 1
ATOM 6704 C CA . LYS F 1 132 ? 55.623 83.933 -50.373 1.00 27.76 132 LYS F CA 1
ATOM 6705 C C . LYS F 1 132 ? 55.672 82.931 -51.543 1.00 27.58 132 LYS F C 1
ATOM 6706 O O . LYS F 1 132 ? 54.629 82.429 -51.964 1.00 27.45 132 LYS F O 1
ATOM 6712 N N . TRP F 1 133 ? 56.864 82.639 -52.064 1.00 27.26 133 TRP F N 1
ATOM 6713 C CA . TRP F 1 133 ? 57.003 81.595 -53.086 1.00 26.19 133 TRP F CA 1
ATOM 6714 C C . TRP F 1 133 ? 56.531 80.228 -52.554 1.00 25.19 133 TRP F C 1
ATOM 6715 O O . TRP F 1 133 ? 56.066 79.411 -53.316 1.00 23.78 133 TRP F O 1
ATOM 6726 N N . MET F 1 134 ? 56.635 80.002 -51.235 1.00 23.94 134 MET F N 1
ATOM 6727 C CA . MET F 1 134 ? 56.227 78.756 -50.628 1.00 23.09 134 MET F CA 1
ATOM 6728 C C . MET F 1 134 ? 54.712 78.560 -50.677 1.00 23.62 134 MET F C 1
ATOM 6729 O O . MET F 1 134 ? 54.216 77.440 -50.520 1.00 24.85 134 MET F O 1
ATOM 6734 N N . MET F 1 135 ? 53.980 79.637 -50.891 1.00 23.33 135 MET F N 1
ATOM 6735 C CA . MET F 1 135 ? 52.510 79.588 -50.969 1.00 23.23 135 MET F CA 1
ATOM 6736 C C . MET F 1 135 ? 52.083 79.556 -52.404 1.00 24.37 135 MET F C 1
ATOM 6737 O O . MET F 1 135 ? 50.898 79.496 -52.678 1.00 25.08 135 MET F O 1
ATOM 6742 N N . ASN F 1 136 ? 53.029 79.609 -53.340 1.00 25.69 136 ASN F N 1
ATOM 6743 C CA . ASN F 1 136 ? 52.684 79.722 -54.740 1.00 25.90 136 ASN F CA 1
ATOM 6744 C C . ASN F 1 136 ? 53.327 78.659 -55.617 1.00 25.96 136 ASN F C 1
ATOM 6745 O O . ASN F 1 136 ? 53.345 78.799 -56.834 1.00 26.97 136 ASN F O 1
ATOM 6750 N N . HIS F 1 137 ? 53.801 77.584 -55.004 1.00 25.27 137 HIS F N 1
ATOM 6751 C CA . HIS F 1 137 ? 54.315 76.418 -55.722 1.00 25.32 137 HIS F CA 1
ATOM 6752 C C . HIS F 1 137 ? 53.709 75.163 -55.103 1.00 24.27 137 HIS F C 1
ATOM 6753 O O . HIS F 1 137 ? 53.284 75.185 -53.943 1.00 24.67 137 HIS F O 1
ATOM 6760 N N . ILE F 1 138 ? 53.697 74.085 -55.870 1.00 22.99 138 ILE F N 1
ATOM 6761 C CA . ILE F 1 138 ? 53.395 72.731 -55.366 1.00 23.56 138 ILE F CA 1
ATOM 6762 C C . ILE F 1 138 ? 54.672 72.074 -54.847 1.00 22.88 138 ILE F C 1
ATOM 6763 O O . ILE F 1 138 ? 55.745 72.278 -55.404 1.00 22.88 138 ILE F O 1
ATOM 6768 N N . PHE F 1 139 ? 54.541 71.298 -53.763 1.00 24.29 139 PHE F N 1
ATOM 6769 C CA . PHE F 1 139 ? 55.668 70.695 -53.045 1.00 23.84 139 PHE F CA 1
ATOM 6770 C C . PHE F 1 139 ? 55.357 69.244 -52.782 1.00 24.25 139 PHE F C 1
ATOM 6771 O O . PHE F 1 139 ? 54.188 68.854 -52.733 1.00 23.74 139 PHE F O 1
ATOM 6779 N N . VAL F 1 140 ? 56.416 68.459 -52.602 1.00 25.22 140 VAL F N 1
ATOM 6780 C CA . VAL F 1 140 ? 56.334 67.048 -52.218 1.00 25.16 140 VAL F CA 1
ATOM 6781 C C . VAL F 1 140 ? 57.316 66.820 -51.114 1.00 26.76 140 VAL F C 1
ATOM 6782 O O . VAL F 1 140 ? 58.423 67.361 -51.123 1.00 26.42 140 VAL F O 1
ATOM 6786 N N . CYS F 1 141 ? 56.953 65.964 -50.184 1.00 28.81 141 CYS F N 1
ATOM 6787 C CA . CYS F 1 141 ? 57.846 65.613 -49.114 1.00 29.80 141 CYS F CA 1
ATOM 6788 C C . CYS F 1 141 ? 58.150 64.066 -49.093 1.00 29.90 141 CYS F C 1
ATOM 6789 O O . CYS F 1 141 ? 57.250 63.222 -49.192 1.00 27.27 141 CYS F O 1
ATOM 6792 N N . CYS F 1 142 ? 59.440 63.727 -49.063 1.00 29.71 142 CYS F N 1
ATOM 6793 C CA . CYS F 1 142 ? 59.907 62.376 -48.832 1.00 31.29 142 CYS F CA 1
ATOM 6794 C C . CYS F 1 142 ? 60.354 62.274 -47.389 1.00 31.17 142 CYS F C 1
ATOM 6795 O O . CYS F 1 142 ? 61.151 63.067 -46.917 1.00 30.62 142 CYS F O 1
ATOM 6798 N N . ALA F 1 143 ? 59.839 61.285 -46.695 1.00 32.58 143 ALA F N 1
ATOM 6799 C CA . ALA F 1 143 ? 60.050 61.158 -45.265 1.00 34.20 143 ALA F CA 1
ATOM 6800 C C . ALA F 1 143 ? 60.509 59.744 -44.972 1.00 35.16 143 ALA F C 1
ATOM 6801 O O . ALA F 1 143 ? 60.341 58.884 -45.805 1.00 34.34 143 ALA F O 1
ATOM 6803 N N . SER F 1 144 ? 61.146 59.547 -43.817 1.00 37.39 144 SER F N 1
ATOM 6804 C CA . SER F 1 144 ? 61.410 58.212 -43.255 1.00 39.57 144 SER F CA 1
ATOM 6805 C C . SER F 1 144 ? 61.134 58.240 -41.764 1.00 41.35 144 SER F C 1
ATOM 6806 O O . SER F 1 144 ? 61.293 59.289 -41.098 1.00 41.11 144 SER F O 1
ATOM 6809 N N . ARG F 1 145 ? 60.725 57.080 -41.253 1.00 43.53 145 ARG F N 1
ATOM 6810 C CA . ARG F 1 145 ? 60.255 56.923 -39.868 1.00 44.51 145 ARG F CA 1
ATOM 6811 C C . ARG F 1 145 ? 61.223 56.055 -39.096 1.00 45.64 145 ARG F C 1
ATOM 6812 O O . ARG F 1 145 ? 61.591 54.963 -39.548 1.00 46.02 145 ARG F O 1
ATOM 6820 N N . LEU F 1 146 ? 61.652 56.583 -37.951 1.00 46.76 146 LEU F N 1
ATOM 6821 C CA . LEU F 1 146 ? 62.437 55.865 -36.951 1.00 46.99 146 LEU F CA 1
ATOM 6822 C C . LEU F 1 146 ? 61.591 55.975 -35.678 1.00 47.89 146 LEU F C 1
ATOM 6823 O O . LEU F 1 146 ? 60.653 56.788 -35.639 1.00 48.18 146 LEU F O 1
ATOM 6828 N N . PRO F 1 147 ? 61.876 55.151 -34.642 1.00 48.79 147 PRO F N 1
ATOM 6829 C CA . PRO F 1 147 ? 60.940 55.061 -33.497 1.00 48.68 147 PRO F CA 1
ATOM 6830 C C . PRO F 1 147 ? 60.597 56.404 -32.831 1.00 49.00 147 PRO F C 1
ATOM 6831 O O . PRO F 1 147 ? 59.426 56.658 -32.503 1.00 50.08 147 PRO F O 1
ATOM 6835 N N . GLU F 1 148 ? 61.606 57.251 -32.641 1.00 48.84 148 GLU F N 1
ATOM 6836 C CA . GLU F 1 148 ? 61.449 58.544 -31.941 1.00 48.37 148 GLU F CA 1
ATOM 6837 C C . GLU F 1 148 ? 61.756 59.732 -32.870 1.00 46.89 148 GLU F C 1
ATOM 6838 O O . GLU F 1 148 ? 61.935 60.849 -32.394 1.00 46.23 148 GLU F O 1
ATOM 6844 N N . ASN F 1 149 ? 61.831 59.479 -34.182 1.00 46.16 149 ASN F N 1
ATOM 6845 C CA . ASN F 1 149 ? 62.272 60.494 -35.176 1.00 45.48 149 ASN F CA 1
ATOM 6846 C C . ASN F 1 149 ? 61.661 60.340 -36.548 1.00 44.69 149 ASN F C 1
ATOM 6847 O O . ASN F 1 149 ? 61.571 59.231 -37.053 1.00 44.81 149 ASN F O 1
ATOM 6852 N N . VAL F 1 150 ? 61.289 61.457 -37.174 1.00 43.24 150 VAL F N 1
ATOM 6853 C CA . VAL F 1 150 ? 60.996 61.429 -38.602 1.00 41.67 150 VAL F CA 1
ATOM 6854 C C . VAL F 1 150 ? 61.895 62.425 -39.339 1.00 40.74 150 VAL F C 1
ATOM 6855 O O . VAL F 1 150 ? 62.150 63.526 -38.838 1.00 39.83 150 VAL F O 1
ATOM 6859 N N . LEU F 1 151 ? 62.448 61.994 -40.478 1.00 39.34 151 LEU F N 1
ATOM 6860 C CA . LEU F 1 151 ? 63.264 62.850 -41.336 1.00 38.20 151 LEU F CA 1
ATOM 6861 C C . LEU F 1 151 ? 62.446 63.201 -42.565 1.00 36.28 151 LEU F C 1
ATOM 6862 O O . LEU F 1 151 ? 61.869 62.341 -43.190 1.00 35.48 151 LEU F O 1
ATOM 6867 N N . LEU F 1 152 ? 62.384 64.485 -42.871 1.00 34.16 152 LEU F N 1
ATOM 6868 C CA . LEU F 1 152 ? 61.598 64.969 -43.977 1.00 33.90 152 LEU F CA 1
ATOM 6869 C C . LEU F 1 152 ? 62.514 65.760 -44.896 1.00 32.60 152 LEU F C 1
ATOM 6870 O O . LEU F 1 152 ? 63.378 66.500 -44.445 1.00 32.41 152 LEU F O 1
ATOM 6875 N N . LYS F 1 153 ? 62.350 65.527 -46.185 1.00 31.48 153 LYS F N 1
ATOM 6876 C CA . LYS F 1 153 ? 63.042 66.249 -47.240 1.00 31.63 153 LYS F CA 1
ATOM 6877 C C . LYS F 1 153 ? 61.962 66.830 -48.120 1.00 30.25 153 LYS F C 1
ATOM 6878 O O . LYS F 1 153 ? 61.097 66.109 -48.585 1.00 29.75 153 LYS F O 1
ATOM 6884 N N . PHE F 1 154 ? 62.008 68.139 -48.306 1.00 29.44 154 PHE F N 1
ATOM 6885 C CA . PHE F 1 154 ? 60.978 68.876 -49.005 1.00 28.97 154 PHE F CA 1
ATOM 6886 C C . PHE F 1 154 ? 61.507 69.266 -50.368 1.00 28.83 154 PHE F C 1
ATOM 6887 O O . PHE F 1 154 ? 62.658 69.699 -50.472 1.00 29.16 154 PHE F O 1
ATOM 6895 N N . TYR F 1 155 ? 60.686 69.080 -51.395 1.00 28.46 155 TYR F N 1
ATOM 6896 C CA . TYR F 1 155 ? 61.066 69.368 -52.763 1.00 29.82 155 TYR F CA 1
ATOM 6897 C C . TYR F 1 155 ? 60.030 70.281 -53.360 1.00 30.30 155 TYR F C 1
ATOM 6898 O O . TYR F 1 155 ? 58.827 69.989 -53.295 1.00 30.03 155 TYR F O 1
ATOM 6907 N N . LYS F 1 156 ? 60.490 71.382 -53.948 1.00 30.66 156 LYS F N 1
ATOM 6908 C CA . LYS F 1 156 ? 59.627 72.281 -54.667 1.00 31.63 156 LYS F CA 1
ATOM 6909 C C . LYS F 1 156 ? 59.464 71.743 -56.089 1.00 31.80 156 LYS F C 1
ATOM 6910 O O . LYS F 1 156 ? 60.452 71.415 -56.721 1.00 31.49 156 LYS F O 1
ATOM 6916 N N . ILE F 1 157 ? 58.231 71.654 -56.580 1.00 32.73 157 ILE F N 1
ATOM 6917 C CA . ILE F 1 157 ? 57.982 71.178 -57.935 1.00 33.85 157 ILE F CA 1
ATOM 6918 C C . ILE F 1 157 ? 58.087 72.377 -58.847 1.00 35.43 157 ILE F C 1
ATOM 6919 O O . ILE F 1 157 ? 57.347 73.358 -58.708 1.00 35.73 157 ILE F O 1
ATOM 6924 N N . SER F 1 158 ? 59.047 72.299 -59.761 1.00 36.92 158 SER F N 1
ATOM 6925 C CA . SER F 1 158 ? 59.300 73.348 -60.736 1.00 37.53 158 SER F CA 1
ATOM 6926 C C . SER F 1 158 ? 58.473 73.086 -61.975 1.00 38.13 158 SER F C 1
ATOM 6927 O O . SER F 1 158 ? 58.081 74.042 -62.634 1.00 40.17 158 SER F O 1
ATOM 6930 N N . MET G 1 9 ? 21.289 78.178 -28.850 1.00 43.08 9 MET G N 1
ATOM 6931 C CA . MET G 1 9 ? 21.032 77.569 -30.174 1.00 42.32 9 MET G CA 1
ATOM 6932 C C . MET G 1 9 ? 19.702 78.019 -30.766 1.00 42.15 9 MET G C 1
ATOM 6933 O O . MET G 1 9 ? 18.648 77.483 -30.452 1.00 43.25 9 MET G O 1
ATOM 6938 N N . ASN G 1 10 ? 19.772 79.007 -31.635 1.00 41.30 10 ASN G N 1
ATOM 6939 C CA . ASN G 1 10 ? 18.643 79.406 -32.449 1.00 40.52 10 ASN G CA 1
ATOM 6940 C C . ASN G 1 10 ? 19.117 79.311 -33.868 1.00 39.24 10 ASN G C 1
ATOM 6941 O O . ASN G 1 10 ? 20.332 79.298 -34.122 1.00 37.62 10 ASN G O 1
ATOM 6946 N N . TYR G 1 11 ? 18.152 79.251 -34.775 1.00 38.42 11 TYR G N 1
ATOM 6947 C CA . TYR G 1 11 ? 18.394 79.222 -36.211 1.00 38.57 11 TYR G CA 1
ATOM 6948 C C . TYR G 1 11 ? 17.265 80.001 -36.884 1.00 38.30 11 TYR G C 1
ATOM 6949 O O . TYR G 1 11 ? 16.236 80.244 -36.281 1.00 37.22 11 TYR G O 1
ATOM 6958 N N . GLU G 1 12 ? 17.459 80.377 -38.135 1.00 38.11 12 GLU G N 1
ATOM 6959 C CA . GLU G 1 12 ? 16.396 80.973 -38.887 1.00 38.87 12 GLU G CA 1
ATOM 6960 C C . GLU G 1 12 ? 16.459 80.546 -40.334 1.00 36.97 12 GLU G C 1
ATOM 6961 O O . GLU G 1 12 ? 17.527 80.463 -40.926 1.00 35.34 12 GLU G O 1
ATOM 6967 N N . GLU G 1 13 ? 15.294 80.263 -40.887 1.00 36.00 13 GLU G N 1
ATOM 6968 C CA . GLU G 1 13 ? 15.189 79.863 -42.253 1.00 35.96 13 GLU G CA 1
ATOM 6969 C C . GLU G 1 13 ? 15.533 81.076 -43.078 1.00 35.15 13 GLU G C 1
ATOM 6970 O O . GLU G 1 13 ? 15.132 82.185 -42.750 1.00 35.19 13 GLU G O 1
ATOM 6976 N N . VAL G 1 14 ? 16.316 80.875 -44.124 1.00 34.08 14 VAL G N 1
ATOM 6977 C CA . VAL G 1 14 ? 16.751 81.981 -44.946 1.00 33.41 14 VAL G CA 1
ATOM 6978 C C . VAL G 1 14 ? 16.203 81.819 -46.359 1.00 32.68 14 VAL G C 1
ATOM 6979 O O . VAL G 1 14 ? 15.691 82.790 -46.964 1.00 32.52 14 VAL G O 1
ATOM 6983 N N . PHE G 1 15 ? 16.272 80.605 -46.882 1.00 31.44 15 PHE G N 1
ATOM 6984 C CA . PHE G 1 15 ? 15.737 80.334 -48.213 1.00 31.08 15 PHE G CA 1
ATOM 6985 C C . PHE G 1 15 ? 15.664 78.835 -48.516 1.00 31.10 15 PHE G C 1
ATOM 6986 O O . PHE G 1 15 ? 16.145 77.997 -47.753 1.00 30.84 15 PHE G O 1
ATOM 6994 N N . SER G 1 16 ? 15.033 78.522 -49.630 1.00 31.37 16 SER G N 1
ATOM 6995 C CA . SER G 1 16 ? 14.911 77.160 -50.137 1.00 31.61 16 SER G CA 1
ATOM 6996 C C . SER G 1 16 ? 15.370 77.097 -51.565 1.00 30.85 16 SER G C 1
ATOM 6997 O O . SER G 1 16 ? 15.290 78.097 -52.257 1.00 30.68 16 SER G O 1
ATOM 7000 N N . ILE G 1 17 ? 15.796 75.907 -52.002 1.00 30.88 17 ILE G N 1
ATOM 7001 C CA . ILE G 1 17 ? 16.026 75.594 -53.427 1.00 30.80 17 ILE G CA 1
ATOM 7002 C C . ILE G 1 17 ? 15.313 74.288 -53.786 1.00 30.77 17 ILE G C 1
ATOM 7003 O O . ILE G 1 17 ? 15.374 73.290 -53.052 1.00 30.19 17 ILE G O 1
ATOM 7008 N N . THR G 1 18 ? 14.615 74.299 -54.905 1.00 31.58 18 THR G N 1
ATOM 7009 C CA . THR G 1 18 ? 14.057 73.077 -55.471 1.00 32.32 18 THR G CA 1
ATOM 7010 C C . THR G 1 18 ? 14.878 72.816 -56.702 1.00 32.68 18 THR G C 1
ATOM 7011 O O . THR G 1 18 ? 14.869 73.630 -57.626 1.00 32.50 18 THR G O 1
ATOM 7015 N N . ILE G 1 19 ? 15.607 71.709 -56.686 1.00 33.46 19 ILE G N 1
ATOM 7016 C CA . ILE G 1 19 ? 16.576 71.370 -57.733 1.00 34.23 19 ILE G CA 1
ATOM 7017 C C . ILE G 1 19 ? 16.057 70.193 -58.552 1.00 34.22 19 ILE G C 1
ATOM 7018 O O . ILE G 1 19 ? 15.480 69.274 -58.017 1.00 33.93 19 ILE G O 1
ATOM 7023 N N . THR G 1 20 ? 16.257 70.270 -59.857 1.00 34.65 20 THR G N 1
ATOM 7024 C CA . THR G 1 20 ? 15.944 69.211 -60.774 1.00 34.96 20 THR G CA 1
ATOM 7025 C C . THR G 1 20 ? 17.291 68.631 -61.168 1.00 35.19 20 THR G C 1
ATOM 7026 O O . THR G 1 20 ? 18.202 69.362 -61.573 1.00 35.21 20 THR G O 1
ATOM 7030 N N . VAL G 1 21 ? 17.430 67.323 -61.014 1.00 34.73 21 VAL G N 1
ATOM 7031 C CA . VAL G 1 21 ? 18.698 66.663 -61.276 1.00 35.19 21 VAL G CA 1
ATOM 7032 C C . VAL G 1 21 ? 18.531 65.744 -62.489 1.00 35.53 21 VAL G C 1
ATOM 7033 O O . VAL G 1 21 ? 17.396 65.335 -62.839 1.00 34.85 21 VAL G O 1
ATOM 7037 N N . ASP G 1 22 ? 19.649 65.463 -63.157 1.00 35.51 22 ASP G N 1
ATOM 7038 C CA . ASP G 1 22 ? 19.667 64.508 -64.277 1.00 36.13 22 ASP G CA 1
ATOM 7039 C C . ASP G 1 22 ? 19.848 63.122 -63.701 1.00 35.59 22 ASP G C 1
ATOM 7040 O O . ASP G 1 22 ? 19.925 62.961 -62.493 1.00 34.79 22 ASP G O 1
ATOM 7045 N N . LYS G 1 23 ? 19.906 62.113 -64.563 1.00 36.34 23 LYS G N 1
ATOM 7046 C CA . LYS G 1 23 ? 20.185 60.756 -64.094 1.00 37.05 23 LYS G CA 1
ATOM 7047 C C . LYS G 1 23 ? 21.632 60.665 -63.643 1.00 36.12 23 LYS G C 1
ATOM 7048 O O . LYS G 1 23 ? 22.472 61.371 -64.140 1.00 34.72 23 LYS G O 1
ATOM 7054 N N . PRO G 1 24 ? 21.926 59.779 -62.698 1.00 36.23 24 PRO G N 1
ATOM 7055 C CA . PRO G 1 24 ? 23.286 59.781 -62.183 1.00 36.15 24 PRO G CA 1
ATOM 7056 C C . PRO G 1 24 ? 24.330 59.257 -63.210 1.00 35.91 24 PRO G C 1
ATOM 7057 O O . PRO G 1 24 ? 24.042 58.314 -63.944 1.00 35.89 24 PRO G O 1
ATOM 7061 N N . ILE G 1 25 ? 25.509 59.877 -63.278 1.00 34.43 25 ILE G N 1
ATOM 7062 C CA . ILE G 1 25 ? 26.619 59.280 -64.018 1.00 34.14 25 ILE G CA 1
ATOM 7063 C C . ILE G 1 25 ? 27.315 58.305 -63.074 1.00 33.91 25 ILE G C 1
ATOM 7064 O O . ILE G 1 25 ? 27.943 58.724 -62.106 1.00 32.77 25 ILE G O 1
ATOM 7069 N N . LEU G 1 26 ? 27.185 57.007 -63.346 1.00 33.56 26 LEU G N 1
ATOM 7070 C CA . LEU G 1 26 ? 27.845 55.989 -62.535 1.00 33.37 26 LEU G CA 1
ATOM 7071 C C . LEU G 1 26 ? 29.310 55.870 -62.913 1.00 32.59 26 LEU G C 1
ATOM 7072 O O . LEU G 1 26 ? 29.641 55.710 -64.079 1.00 33.79 26 LEU G O 1
ATOM 7077 N N . ILE G 1 27 ? 30.193 55.966 -61.927 1.00 31.61 27 ILE G N 1
ATOM 7078 C CA . ILE G 1 27 ? 31.598 55.891 -62.205 1.00 31.66 27 ILE G CA 1
ATOM 7079 C C . ILE G 1 27 ? 32.075 54.462 -61.947 1.00 31.58 27 ILE G C 1
ATOM 7080 O O . ILE G 1 27 ? 32.593 53.805 -62.825 1.00 32.03 27 ILE G O 1
ATOM 7085 N N . GLY G 1 28 ? 31.902 53.985 -60.726 1.00 30.63 28 GLY G N 1
ATOM 7086 C CA . GLY G 1 28 ? 32.206 52.628 -60.434 1.00 30.70 28 GLY G CA 1
ATOM 7087 C C . GLY G 1 28 ? 31.819 52.307 -59.022 1.00 30.92 28 GLY G C 1
ATOM 7088 O O . GLY G 1 28 ? 31.350 53.189 -58.256 1.00 29.85 28 GLY G O 1
ATOM 7089 N N . GLN G 1 29 ? 32.059 51.051 -58.665 1.00 30.94 29 GLN G N 1
ATOM 7090 C CA . GLN G 1 29 ? 31.588 50.537 -57.408 1.00 31.84 29 GLN G CA 1
ATOM 7091 C C . GLN G 1 29 ? 32.377 49.317 -56.975 1.00 31.92 29 GLN G C 1
ATOM 7092 O O . GLN G 1 29 ? 32.799 48.518 -57.809 1.00 30.43 29 GLN G O 1
ATOM 7098 N N . ASP G 1 30 ? 32.619 49.228 -55.674 1.00 32.39 30 ASP G N 1
ATOM 7099 C CA . ASP G 1 30 ? 33.076 48.003 -55.066 1.00 33.34 30 ASP G CA 1
ATOM 7100 C C . ASP G 1 30 ? 32.720 47.968 -53.577 1.00 33.77 30 ASP G C 1
ATOM 7101 O O . ASP G 1 30 ? 32.105 48.883 -53.046 1.00 33.27 30 ASP G O 1
ATOM 7106 N N . ASP G 1 31 ? 33.100 46.888 -52.911 1.00 34.38 31 ASP G N 1
ATOM 7107 C CA . ASP G 1 31 ? 32.676 46.656 -51.553 1.00 34.69 31 ASP G CA 1
ATOM 7108 C C . ASP G 1 31 ? 33.671 47.238 -50.561 1.00 34.23 31 ASP G C 1
ATOM 7109 O O . ASP G 1 31 ? 33.570 46.966 -49.354 1.00 34.30 31 ASP G O 1
ATOM 7114 N N . ILE G 1 32 ? 34.620 48.043 -51.055 1.00 33.47 32 ILE G N 1
ATOM 7115 C CA . ILE G 1 32 ? 35.594 48.685 -50.187 1.00 33.22 32 ILE G CA 1
ATOM 7116 C C . ILE G 1 32 ? 35.296 50.168 -50.082 1.00 32.50 32 ILE G C 1
ATOM 7117 O O . ILE G 1 32 ? 35.078 50.689 -48.971 1.00 32.21 32 ILE G O 1
ATOM 7122 N N . VAL G 1 33 ? 35.286 50.856 -51.225 1.00 31.46 33 VAL G N 1
ATOM 7123 C CA . VAL G 1 33 ? 34.993 52.294 -51.243 1.00 31.07 33 VAL G CA 1
ATOM 7124 C C . VAL G 1 33 ? 33.495 52.616 -51.344 1.00 30.49 33 VAL G C 1
ATOM 7125 O O . VAL G 1 33 ? 33.054 53.641 -50.840 1.00 29.88 33 VAL G O 1
ATOM 7129 N N . GLY G 1 34 ? 32.724 51.752 -52.001 1.00 29.81 34 GLY G N 1
ATOM 7130 C CA . GLY G 1 34 ? 31.319 52.025 -52.294 1.00 29.78 34 GLY G CA 1
ATOM 7131 C C . GLY G 1 34 ? 31.065 52.387 -53.757 1.00 29.41 34 GLY G C 1
ATOM 7132 O O . GLY G 1 34 ? 31.887 52.119 -54.617 1.00 29.39 34 GLY G O 1
ATOM 7133 N N . ARG G 1 35 ? 29.917 53.008 -54.007 1.00 28.78 35 ARG G N 1
ATOM 7134 C CA . ARG G 1 35 ? 29.422 53.346 -55.347 1.00 29.13 35 ARG G CA 1
ATOM 7135 C C . ARG G 1 35 ? 29.525 54.853 -55.564 1.00 28.36 35 ARG G C 1
ATOM 7136 O O . ARG G 1 35 ? 28.825 55.618 -54.890 1.00 28.17 35 ARG G O 1
ATOM 7144 N N . ARG G 1 36 ? 30.377 55.260 -56.506 1.00 28.09 36 ARG G N 1
ATOM 7145 C CA . ARG G 1 36 ? 30.638 56.676 -56.813 1.00 28.22 36 ARG G CA 1
ATOM 7146 C C . ARG G 1 36 ? 29.789 57.073 -57.978 1.00 28.65 36 ARG G C 1
ATOM 7147 O O . ARG G 1 36 ? 29.776 56.373 -58.978 1.00 27.14 36 ARG G O 1
ATOM 7155 N N . GLN G 1 37 ? 29.106 58.208 -57.861 1.00 29.30 37 GLN G N 1
ATOM 7156 C CA . GLN G 1 37 ? 28.425 58.772 -59.007 1.00 31.54 37 GLN G CA 1
ATOM 7157 C C . GLN G 1 37 ? 28.352 60.308 -58.964 1.00 30.91 37 GLN G C 1
ATOM 7158 O O . GLN G 1 37 ? 28.455 60.923 -57.895 1.00 30.20 37 GLN G O 1
ATOM 7164 N N . LEU G 1 38 ? 28.231 60.896 -60.154 1.00 30.70 38 LEU G N 1
ATOM 7165 C CA . LEU G 1 38 ? 28.104 62.323 -60.360 1.00 30.60 38 LEU G CA 1
ATOM 7166 C C . LEU G 1 38 ? 26.673 62.621 -60.792 1.00 31.21 38 LEU G C 1
ATOM 7167 O O . LEU G 1 38 ? 26.150 61.979 -61.710 1.00 31.58 38 LEU G O 1
ATOM 7172 N N . ILE G 1 39 ? 26.033 63.566 -60.108 1.00 31.50 39 ILE G N 1
ATOM 7173 C CA . ILE G 1 39 ? 24.637 63.920 -60.353 1.00 31.49 39 ILE G CA 1
ATOM 7174 C C . ILE G 1 39 ? 24.606 65.352 -60.880 1.00 31.88 39 ILE G C 1
ATOM 7175 O O . ILE G 1 39 ? 24.798 66.316 -60.111 1.00 30.54 39 ILE G O 1
ATOM 7180 N N . PRO G 1 40 ? 24.419 65.496 -62.206 1.00 32.71 40 PRO G N 1
ATOM 7181 C CA . PRO G 1 40 ? 24.215 66.810 -62.810 1.00 32.87 40 PRO G CA 1
ATOM 7182 C C . PRO G 1 40 ? 22.909 67.502 -62.389 1.00 33.33 40 PRO G C 1
ATOM 7183 O O . PRO G 1 40 ? 21.829 66.899 -62.477 1.00 33.68 40 PRO G O 1
ATOM 7187 N N . ILE G 1 41 ? 23.043 68.769 -61.976 1.00 33.20 41 ILE G N 1
ATOM 7188 C CA . ILE G 1 41 ? 21.933 69.656 -61.625 1.00 32.82 41 ILE G CA 1
ATOM 7189 C C . ILE G 1 41 ? 21.502 70.346 -62.902 1.00 33.29 41 ILE G C 1
ATOM 7190 O O . ILE G 1 41 ? 22.280 71.099 -63.493 1.00 33.32 41 ILE G O 1
ATOM 7195 N N . ILE G 1 42 ? 20.283 70.049 -63.354 1.00 33.12 42 ILE G N 1
ATOM 7196 C CA . ILE G 1 42 ? 19.748 70.635 -64.575 1.00 33.14 42 ILE G CA 1
ATOM 7197 C C . ILE G 1 42 ? 19.351 72.103 -64.345 1.00 33.00 42 ILE G C 1
ATOM 7198 O O . ILE G 1 42 ? 19.709 72.999 -65.111 1.00 32.13 42 ILE G O 1
ATOM 7203 N N . SER G 1 43 ? 18.561 72.318 -63.304 1.00 32.77 43 SER G N 1
ATOM 7204 C CA . SER G 1 43 ? 17.993 73.632 -63.039 1.00 32.83 43 SER G CA 1
ATOM 7205 C C . SER G 1 43 ? 17.511 73.665 -61.613 1.00 32.72 43 SER G C 1
ATOM 7206 O O . SER G 1 43 ? 17.530 72.646 -60.905 1.00 32.39 43 SER G O 1
ATOM 7209 N N . GLY G 1 44 ? 17.114 74.847 -61.162 1.00 32.76 44 GLY G N 1
ATOM 7210 C CA . GLY G 1 44 ? 16.674 74.956 -59.796 1.00 32.99 44 GLY G CA 1
ATOM 7211 C C . GLY G 1 44 ? 16.095 76.307 -59.521 1.00 32.91 44 GLY G C 1
ATOM 7212 O O . GLY G 1 44 ? 16.530 77.282 -60.099 1.00 32.37 44 GLY G O 1
ATOM 7213 N N . LYS G 1 45 ? 15.107 76.334 -58.635 1.00 33.44 45 LYS G N 1
ATOM 7214 C CA . LYS G 1 45 ? 14.411 77.552 -58.258 1.00 33.32 45 LYS G CA 1
ATOM 7215 C C . LYS G 1 45 ? 14.763 77.882 -56.796 1.00 32.68 45 LYS G C 1
ATOM 7216 O O . LYS G 1 45 ? 14.495 77.086 -55.893 1.00 31.85 45 LYS G O 1
ATOM 7222 N N . VAL G 1 46 ? 15.375 79.045 -56.595 1.00 31.37 46 VAL G N 1
ATOM 7223 C CA . VAL G 1 46 ? 15.712 79.558 -55.275 1.00 30.57 46 VAL G CA 1
ATOM 7224 C C . VAL G 1 46 ? 14.549 80.441 -54.784 1.00 29.71 46 VAL G C 1
ATOM 7225 O O . VAL G 1 46 ? 14.068 81.282 -55.510 1.00 27.28 46 VAL G O 1
ATOM 7229 N N . SER G 1 47 ? 14.096 80.248 -53.551 1.00 29.65 47 SER G N 1
ATOM 7230 C CA . SER G 1 47 ? 13.042 81.102 -53.037 1.00 30.33 47 SER G CA 1
ATOM 7231 C C . SER G 1 47 ? 13.137 81.295 -51.526 1.00 30.04 47 SER G C 1
ATOM 7232 O O . SER G 1 47 ? 13.612 80.434 -50.792 1.00 28.26 47 SER G O 1
ATOM 7235 N N . GLY G 1 48 ? 12.641 82.454 -51.099 1.00 29.99 48 GLY G N 1
ATOM 7236 C CA . GLY G 1 48 ? 12.696 82.897 -49.723 1.00 30.47 48 GLY G CA 1
ATOM 7237 C C . GLY G 1 48 ? 12.341 84.364 -49.703 1.00 29.79 48 GLY G C 1
ATOM 7238 O O . GLY G 1 48 ? 12.296 84.991 -50.738 1.00 28.46 48 GLY G O 1
ATOM 7239 N N . ASN G 1 49 ? 12.078 84.912 -48.526 1.00 31.07 49 ASN G N 1
ATOM 7240 C CA . ASN G 1 49 ? 11.768 86.339 -48.409 1.00 31.31 49 ASN G CA 1
ATOM 7241 C C . ASN G 1 49 ? 13.009 87.147 -48.724 1.00 31.75 49 ASN G C 1
ATOM 7242 O O . ASN G 1 49 ? 14.059 87.003 -48.039 1.00 31.27 49 ASN G O 1
ATOM 7247 N N . ASN G 1 50 ? 12.886 87.994 -49.752 1.00 31.83 50 ASN G N 1
ATOM 7248 C CA . ASN G 1 50 ? 14.007 88.760 -50.291 1.00 32.26 50 ASN G CA 1
ATOM 7249 C C . ASN G 1 50 ? 15.217 87.879 -50.672 1.00 32.63 50 ASN G C 1
ATOM 7250 O O . ASN G 1 50 ? 16.373 88.298 -50.565 1.00 33.03 50 ASN G O 1
ATOM 7255 N N . PHE G 1 51 ? 14.939 86.677 -51.169 1.00 32.10 51 PHE G N 1
ATOM 7256 C CA . PHE G 1 51 ? 15.992 85.746 -51.565 1.00 31.87 51 PHE G CA 1
ATOM 7257 C C . PHE G 1 51 ? 15.455 84.764 -52.628 1.00 31.47 51 PHE G C 1
ATOM 7258 O O . PHE G 1 51 ? 15.178 83.604 -52.328 1.00 31.13 51 PHE G O 1
ATOM 7266 N N . ASN G 1 52 ? 15.298 85.274 -53.855 1.00 30.39 52 ASN G N 1
ATOM 7267 C CA . ASN G 1 52 ? 14.690 84.559 -54.974 1.00 30.63 52 ASN G CA 1
ATOM 7268 C C . ASN G 1 52 ? 15.530 84.611 -56.246 1.00 29.80 52 ASN G C 1
ATOM 7269 O O . ASN G 1 52 ? 16.117 85.623 -56.572 1.00 29.65 52 ASN G O 1
ATOM 7274 N N . GLY G 1 53 ? 15.539 83.522 -56.991 1.00 30.29 53 GLY G N 1
ATOM 7275 C CA . GLY G 1 53 ? 16.403 83.413 -58.158 1.00 30.66 53 GLY G CA 1
ATOM 7276 C C . GLY G 1 53 ? 16.450 82.000 -58.724 1.00 30.28 53 GLY G C 1
ATOM 7277 O O . GLY G 1 53 ? 15.516 81.226 -58.537 1.00 28.84 53 GLY G O 1
ATOM 7278 N N . LYS G 1 54 ? 17.557 81.669 -59.391 1.00 30.30 54 LYS G N 1
ATOM 7279 C CA . LYS G 1 54 ? 17.709 80.377 -60.050 1.00 31.22 54 LYS G CA 1
ATOM 7280 C C . LYS G 1 54 ? 19.111 79.773 -59.856 1.00 30.27 54 LYS G C 1
ATOM 7281 O O . LYS G 1 54 ? 20.073 80.481 -59.503 1.00 28.90 54 LYS G O 1
ATOM 7287 N N . VAL G 1 55 ? 19.205 78.456 -60.092 1.00 30.23 55 VAL G N 1
ATOM 7288 C CA . VAL G 1 55 ? 20.477 77.746 -60.095 1.00 29.71 55 VAL G CA 1
ATOM 7289 C C . VAL G 1 55 ? 21.144 77.970 -61.440 1.00 29.37 55 VAL G C 1
ATOM 7290 O O . VAL G 1 55 ? 20.494 77.939 -62.469 1.00 27.92 55 VAL G O 1
ATOM 7294 N N . LEU G 1 56 ? 22.448 78.246 -61.416 1.00 29.53 56 LEU G N 1
ATOM 7295 C CA . LEU G 1 56 ? 23.215 78.451 -62.639 1.00 29.82 56 LEU G CA 1
ATOM 7296 C C . LEU G 1 56 ? 23.734 77.134 -63.246 1.00 30.35 56 LEU G C 1
ATOM 7297 O O . LEU G 1 56 ? 23.717 76.078 -62.587 1.00 30.51 56 LEU G O 1
ATOM 7302 N N . PRO G 1 57 ? 24.175 77.173 -64.522 1.00 29.98 57 PRO G N 1
ATOM 7303 C CA . PRO G 1 57 ? 24.807 75.990 -65.090 1.00 29.35 57 PRO G CA 1
ATOM 7304 C C . PRO G 1 57 ? 26.085 75.541 -64.343 1.00 29.34 57 PRO G C 1
ATOM 7305 O O . PRO G 1 57 ? 26.665 76.314 -63.616 1.00 28.57 57 PRO G O 1
ATOM 7309 N N . GLY G 1 58 ? 26.498 74.289 -64.550 1.00 29.45 58 GLY G N 1
ATOM 7310 C CA . GLY G 1 58 ? 27.798 73.779 -64.106 1.00 29.01 58 GLY G CA 1
ATOM 7311 C C . GLY G 1 58 ? 27.732 73.069 -62.763 1.00 29.63 58 GLY G C 1
ATOM 7312 O O . GLY G 1 58 ? 28.787 72.731 -62.187 1.00 29.77 58 GLY G O 1
ATOM 7313 N N . GLY G 1 59 ? 26.499 72.849 -62.281 1.00 29.03 59 GLY G N 1
ATOM 7314 C CA . GLY G 1 59 ? 26.222 72.182 -61.011 1.00 28.86 59 GLY G CA 1
ATOM 7315 C C . GLY G 1 59 ? 26.414 70.668 -61.070 1.00 28.56 59 GLY G C 1
ATOM 7316 O O . GLY G 1 59 ? 25.956 70.038 -62.013 1.00 26.99 59 GLY G O 1
ATOM 7317 N N . ILE G 1 60 ? 27.118 70.110 -60.075 1.00 28.04 60 ILE G N 1
ATOM 7318 C CA . ILE G 1 60 ? 27.302 68.646 -59.935 1.00 28.82 60 ILE G CA 1
ATOM 7319 C C . ILE G 1 60 ? 27.313 68.247 -58.465 1.00 29.38 60 ILE G C 1
ATOM 7320 O O . ILE G 1 60 ? 27.994 68.883 -57.654 1.00 29.52 60 ILE G O 1
ATOM 7325 N N . ASP G 1 61 ? 26.568 67.203 -58.122 1.00 30.47 61 ASP G N 1
ATOM 7326 C CA . ASP G 1 61 ? 26.689 66.542 -56.809 1.00 30.23 61 ASP G CA 1
ATOM 7327 C C . ASP G 1 61 ? 27.557 65.290 -56.963 1.00 30.27 61 ASP G C 1
ATOM 7328 O O . ASP G 1 61 ? 27.227 64.369 -57.717 1.00 29.64 61 ASP G O 1
ATOM 7333 N N . SER G 1 62 ? 28.704 65.287 -56.291 1.00 29.73 62 SER G N 1
ATOM 7334 C CA . SER G 1 62 ? 29.583 64.111 -56.299 1.00 29.46 62 SER G CA 1
ATOM 7335 C C . SER G 1 62 ? 29.193 63.297 -55.084 1.00 28.88 62 SER G C 1
ATOM 7336 O O . SER G 1 62 ? 29.291 63.797 -53.982 1.00 28.20 62 SER G O 1
ATOM 7339 N N . GLN G 1 63 ? 28.712 62.071 -55.304 1.00 28.44 63 GLN G N 1
ATOM 7340 C CA . GLN G 1 63 ? 28.166 61.213 -54.248 1.00 29.16 63 GLN G CA 1
ATOM 7341 C C . GLN G 1 63 ? 28.874 59.835 -54.179 1.00 28.46 63 GLN G C 1
ATOM 7342 O O . GLN G 1 63 ? 29.198 59.217 -55.205 1.00 27.18 63 GLN G O 1
ATOM 7348 N N . ILE G 1 64 ? 29.101 59.367 -52.957 1.00 27.89 64 ILE G N 1
ATOM 7349 C CA . ILE G 1 64 ? 29.513 58.019 -52.741 1.00 28.41 64 ILE G CA 1
ATOM 7350 C C . ILE G 1 64 ? 28.631 57.360 -51.665 1.00 29.02 64 ILE G C 1
ATOM 7351 O O . ILE G 1 64 ? 28.521 57.846 -50.523 1.00 28.33 64 ILE G O 1
ATOM 7356 N N . VAL G 1 65 ? 28.001 56.253 -52.065 1.00 29.68 65 VAL G N 1
ATOM 7357 C CA . VAL G 1 65 ? 27.287 55.366 -51.161 1.00 29.54 65 VAL G CA 1
ATOM 7358 C C . VAL G 1 65 ? 28.284 54.330 -50.675 1.00 30.12 65 VAL G C 1
ATOM 7359 O O . VAL G 1 65 ? 28.791 53.524 -51.443 1.00 29.24 65 VAL G O 1
ATOM 7363 N N . ARG G 1 66 ? 28.557 54.364 -49.379 1.00 30.12 66 ARG G N 1
ATOM 7364 C CA . ARG G 1 66 ? 29.502 53.465 -48.776 1.00 30.63 66 ARG G CA 1
ATOM 7365 C C . ARG G 1 66 ? 28.948 52.050 -48.730 1.00 31.01 66 ARG G C 1
ATOM 7366 O O . ARG G 1 66 ? 27.751 51.829 -48.966 1.00 31.56 66 ARG G O 1
ATOM 7374 N N . PRO G 1 67 ? 29.833 51.071 -48.520 1.00 31.41 67 PRO G N 1
ATOM 7375 C CA . PRO G 1 67 ? 29.278 49.711 -48.477 1.00 31.53 67 PRO G CA 1
ATOM 7376 C C . PRO G 1 67 ? 28.190 49.531 -47.391 1.00 31.42 67 PRO G C 1
ATOM 7377 O O . PRO G 1 67 ? 27.270 48.796 -47.608 1.00 31.28 67 PRO G O 1
ATOM 7381 N N . ASP G 1 68 ? 28.265 50.223 -46.257 1.00 32.24 68 ASP G N 1
ATOM 7382 C CA . ASP G 1 68 ? 27.201 50.098 -45.262 1.00 32.45 68 ASP G CA 1
ATOM 7383 C C . ASP G 1 68 ? 25.894 50.788 -45.657 1.00 32.90 68 ASP G C 1
ATOM 7384 O O . ASP G 1 68 ? 24.918 50.736 -44.904 1.00 34.01 68 ASP G O 1
ATOM 7389 N N . GLY G 1 69 ? 25.863 51.440 -46.819 1.00 32.27 69 GLY G N 1
ATOM 7390 C CA . GLY G 1 69 ? 24.674 52.161 -47.226 1.00 32.53 69 GLY G CA 1
ATOM 7391 C C . GLY G 1 69 ? 24.654 53.657 -46.935 1.00 32.75 69 GLY G C 1
ATOM 7392 O O . GLY G 1 69 ? 23.796 54.364 -47.483 1.00 33.31 69 GLY G O 1
ATOM 7393 N N . LYS G 1 70 ? 25.535 54.169 -46.070 1.00 33.08 70 LYS G N 1
ATOM 7394 C CA . LYS G 1 70 ? 25.563 55.629 -45.885 1.00 33.39 70 LYS G CA 1
ATOM 7395 C C . LYS G 1 70 ? 26.011 56.326 -47.185 1.00 33.25 70 LYS G C 1
ATOM 7396 O O . LYS G 1 70 ? 26.953 55.881 -47.862 1.00 33.22 70 LYS G O 1
ATOM 7402 N N . CYS G 1 71 ? 25.335 57.422 -47.497 1.00 33.15 71 CYS G N 1
ATOM 7403 C CA . CYS G 1 71 ? 25.673 58.259 -48.632 1.00 32.81 71 CYS G CA 1
ATOM 7404 C C . CYS G 1 71 ? 26.359 59.560 -48.189 1.00 32.71 71 CYS G C 1
ATOM 7405 O O . CYS G 1 71 ? 25.828 60.288 -47.347 1.00 32.82 71 CYS G O 1
ATOM 7408 N N . GLU G 1 72 ? 27.534 59.834 -48.753 1.00 32.04 72 GLU G N 1
ATOM 7409 C CA . GLU G 1 72 ? 28.280 61.062 -48.504 1.00 32.15 72 GLU G CA 1
ATOM 7410 C C . GLU G 1 72 ? 28.198 61.922 -49.741 1.00 30.97 72 GLU G C 1
ATOM 7411 O O . GLU G 1 72 ? 28.508 61.460 -50.823 1.00 30.60 72 GLU G O 1
ATOM 7417 N N . LEU G 1 73 ? 27.762 63.169 -49.578 1.00 30.51 73 LEU G N 1
ATOM 7418 C CA . LEU G 1 73 ? 27.454 64.035 -50.708 1.00 29.66 73 LEU G CA 1
ATOM 7419 C C . LEU G 1 73 ? 28.321 65.304 -50.671 1.00 28.80 73 LEU G C 1
ATOM 7420 O O . LEU G 1 73 ? 28.589 65.838 -49.611 1.00 27.58 73 LEU G O 1
ATOM 7425 N N . SER G 1 74 ? 28.751 65.776 -51.843 1.00 28.05 74 SER G N 1
ATOM 7426 C CA . SER G 1 74 ? 29.432 67.059 -51.966 1.00 27.58 74 SER G CA 1
ATOM 7427 C C . SER G 1 74 ? 29.023 67.697 -53.268 1.00 27.11 74 SER G C 1
ATOM 7428 O O . SER G 1 74 ? 29.449 67.259 -54.318 1.00 26.52 74 SER G O 1
ATOM 7431 N N . ALA G 1 75 ? 28.165 68.710 -53.200 1.00 27.48 75 ALA G N 1
ATOM 7432 C CA . ALA G 1 75 ? 27.722 69.405 -54.386 1.00 26.93 75 ALA G CA 1
ATOM 7433 C C . ALA G 1 75 ? 28.402 70.749 -54.474 1.00 27.10 75 ALA G C 1
ATOM 7434 O O . ALA G 1 75 ? 28.695 71.379 -53.457 1.00 27.85 75 ALA G O 1
ATOM 7436 N N . ARG G 1 76 ? 28.721 71.132 -55.702 1.00 26.88 76 ARG G N 1
ATOM 7437 C CA . ARG G 1 76 ? 29.310 72.415 -56.041 1.00 26.63 76 ARG G CA 1
ATOM 7438 C C . ARG G 1 76 ? 28.410 72.989 -57.117 1.00 26.51 76 ARG G C 1
ATOM 7439 O O . ARG G 1 76 ? 28.278 72.400 -58.172 1.00 27.14 76 ARG G O 1
ATOM 7447 N N . TYR G 1 77 ? 27.782 74.118 -56.823 1.00 27.51 77 TYR G N 1
ATOM 7448 C CA . TYR G 1 77 ? 26.940 74.853 -57.754 1.00 27.42 77 TYR G CA 1
ATOM 7449 C C . TYR G 1 77 ? 26.766 76.313 -57.325 1.00 27.18 77 TYR G C 1
ATOM 7450 O O . TYR G 1 77 ? 27.185 76.728 -56.230 1.00 27.96 77 TYR G O 1
ATOM 7459 N N . ALA G 1 78 ? 26.171 77.095 -58.203 1.00 26.97 78 ALA G N 1
ATOM 7460 C CA . ALA G 1 78 ? 26.020 78.531 -57.992 1.00 26.81 78 ALA G CA 1
ATOM 7461 C C . ALA G 1 78 ? 24.572 78.917 -58.220 1.00 26.37 78 ALA G C 1
ATOM 7462 O O . ALA G 1 78 ? 23.859 78.201 -58.925 1.00 25.12 78 ALA G O 1
ATOM 7464 N N . ILE G 1 79 ? 24.136 79.990 -57.563 1.00 26.34 79 ILE G N 1
ATOM 7465 C CA . ILE G 1 79 ? 22.813 80.581 -57.811 1.00 27.69 79 ILE G CA 1
ATOM 7466 C C . ILE G 1 79 ? 22.985 82.042 -58.194 1.00 28.73 79 ILE G C 1
ATOM 7467 O O . ILE G 1 79 ? 24.000 82.665 -57.880 1.00 27.57 79 ILE G O 1
ATOM 7472 N N . ARG G 1 80 ? 22.001 82.570 -58.911 1.00 30.83 80 ARG G N 1
ATOM 7473 C CA . ARG G 1 80 ? 21.925 84.002 -59.216 1.00 31.33 80 ARG G CA 1
ATOM 7474 C C . ARG G 1 80 ? 20.564 84.536 -58.812 1.00 31.22 80 ARG G C 1
ATOM 7475 O O . ARG G 1 80 ? 19.530 84.057 -59.281 1.00 30.74 80 ARG G O 1
ATOM 7483 N N . LEU G 1 81 ? 20.584 85.533 -57.933 1.00 31.31 81 LEU G N 1
ATOM 7484 C CA . LEU G 1 81 ? 19.370 86.133 -57.427 1.00 31.57 81 LEU G CA 1
ATOM 7485 C C . LEU G 1 81 ? 18.801 87.110 -58.439 1.00 31.98 81 LEU G C 1
ATOM 7486 O O . LEU G 1 81 ? 19.478 87.525 -59.388 1.00 31.25 81 LEU G O 1
ATOM 7491 N N . ASP G 1 82 ? 17.552 87.492 -58.209 1.00 32.99 82 ASP G N 1
ATOM 7492 C CA . ASP G 1 82 ? 16.866 88.407 -59.097 1.00 33.50 82 ASP G CA 1
ATOM 7493 C C . ASP G 1 82 ? 17.424 89.837 -59.053 1.00 33.88 82 ASP G C 1
ATOM 7494 O O . ASP G 1 82 ? 17.250 90.558 -60.005 1.00 34.44 82 ASP G O 1
ATOM 7499 N N . ASP G 1 83 ? 18.141 90.226 -57.993 1.00 33.99 83 ASP G N 1
ATOM 7500 C CA . ASP G 1 83 ? 18.925 91.478 -57.992 1.00 33.40 83 ASP G CA 1
ATOM 7501 C C . ASP G 1 83 ? 20.280 91.347 -58.700 1.00 33.07 83 ASP G C 1
ATOM 7502 O O . ASP G 1 83 ? 21.133 92.233 -58.586 1.00 33.45 83 ASP G O 1
ATOM 7507 N N . GLY G 1 84 ? 20.497 90.214 -59.366 1.00 32.03 84 GLY G N 1
ATOM 7508 C CA . GLY G 1 84 ? 21.699 89.971 -60.132 1.00 31.21 84 GLY G CA 1
ATOM 7509 C C . GLY G 1 84 ? 22.888 89.425 -59.365 1.00 30.17 84 GLY G C 1
ATOM 7510 O O . GLY G 1 84 ? 23.864 89.037 -59.982 1.00 29.45 84 GLY G O 1
ATOM 7511 N N . ALA G 1 85 ? 22.810 89.369 -58.032 1.00 29.48 85 ALA G N 1
ATOM 7512 C CA . ALA G 1 85 ? 23.934 88.839 -57.225 1.00 29.28 85 ALA G CA 1
ATOM 7513 C C . ALA G 1 85 ? 24.068 87.311 -57.326 1.00 28.52 85 ALA G C 1
ATOM 7514 O O . ALA G 1 85 ? 23.075 86.573 -57.333 1.00 28.45 85 ALA G O 1
ATOM 7516 N N . ALA G 1 86 ? 25.324 86.872 -57.361 1.00 28.08 86 ALA G N 1
ATOM 7517 C CA . ALA G 1 86 ? 25.708 85.478 -57.451 1.00 28.22 86 ALA G CA 1
ATOM 7518 C C . ALA G 1 86 ? 26.248 84.957 -56.120 1.00 27.97 86 ALA G C 1
ATOM 7519 O O . ALA G 1 86 ? 26.967 85.662 -55.403 1.00 28.10 86 ALA G O 1
ATOM 7521 N N . ILE G 1 87 ? 25.901 83.710 -55.817 1.00 27.40 87 ILE G N 1
ATOM 7522 C CA . ILE G 1 87 ? 26.403 82.995 -54.643 1.00 27.33 87 ILE G CA 1
ATOM 7523 C C . ILE G 1 87 ? 26.859 81.617 -55.114 1.00 26.78 87 ILE G C 1
ATOM 7524 O O . ILE G 1 87 ? 26.073 80.894 -55.748 1.00 25.47 87 ILE G O 1
ATOM 7529 N N . TYR G 1 88 ? 28.137 81.303 -54.873 1.00 25.81 88 TYR G N 1
ATOM 7530 C CA . TYR G 1 88 ? 28.685 79.962 -55.131 1.00 26.32 88 TYR G CA 1
ATOM 7531 C C . TYR G 1 88 ? 28.516 79.105 -53.876 1.00 26.15 88 TYR G C 1
ATOM 7532 O O . TYR G 1 88 ? 28.813 79.568 -52.767 1.00 25.48 88 TYR G O 1
ATOM 7541 N N . ILE G 1 89 ? 28.037 77.879 -54.048 1.00 26.75 89 ILE G N 1
ATOM 7542 C CA . ILE G 1 89 ? 27.715 76.986 -52.926 1.00 27.50 89 ILE G CA 1
ATOM 7543 C C . ILE G 1 89 ? 28.526 75.684 -52.997 1.00 28.05 89 ILE G C 1
ATOM 7544 O O . ILE G 1 89 ? 28.590 75.025 -54.043 1.00 27.73 89 ILE G O 1
ATOM 7549 N N . GLU G 1 90 ? 29.152 75.310 -51.883 1.00 28.97 90 GLU G N 1
ATOM 7550 C CA . GLU G 1 90 ? 29.577 73.922 -51.740 1.00 28.37 90 GLU G CA 1
ATOM 7551 C C . GLU G 1 90 ? 28.798 73.313 -50.601 1.00 28.04 90 GLU G C 1
ATOM 7552 O O . GLU G 1 90 ? 28.886 73.756 -49.474 1.00 27.97 90 GLU G O 1
ATOM 7558 N N . ASN G 1 91 ? 27.999 72.303 -50.905 1.00 28.70 91 ASN G N 1
ATOM 7559 C CA . ASN G 1 91 ? 27.099 71.718 -49.918 1.00 28.30 91 ASN G CA 1
ATOM 7560 C C . ASN G 1 91 ? 27.548 70.294 -49.638 1.00 28.37 91 ASN G C 1
ATOM 7561 O O . ASN G 1 91 ? 27.490 69.454 -50.524 1.00 28.41 91 ASN G O 1
ATOM 7566 N N . ASN G 1 92 ? 28.030 70.046 -48.426 1.00 28.14 92 ASN G N 1
ATOM 7567 C CA . ASN G 1 92 ? 28.573 68.747 -48.009 1.00 28.05 92 ASN G CA 1
ATOM 7568 C C . ASN G 1 92 ? 27.717 68.146 -46.906 1.00 27.80 92 ASN G C 1
ATOM 7569 O O . ASN G 1 92 ? 27.482 68.778 -45.883 1.00 26.93 92 ASN G O 1
ATOM 7574 N N . GLY G 1 93 ? 27.231 66.930 -47.113 1.00 27.71 93 GLY G N 1
ATOM 7575 C CA . GLY G 1 93 ? 26.380 66.320 -46.131 1.00 28.05 93 GLY G CA 1
ATOM 7576 C C . GLY G 1 93 ? 26.277 64.819 -46.269 1.00 28.75 93 GLY G C 1
ATOM 7577 O O . GLY G 1 93 ? 27.101 64.164 -46.925 1.00 28.92 93 GLY G O 1
ATOM 7578 N N . ILE G 1 94 ? 25.253 64.291 -45.616 1.00 29.02 94 ILE G N 1
ATOM 7579 C CA . ILE G 1 94 ? 25.036 62.878 -45.534 1.00 30.33 94 ILE G CA 1
ATOM 7580 C C . ILE G 1 94 ? 23.569 62.534 -45.728 1.00 30.26 94 ILE G C 1
ATOM 7581 O O . ILE G 1 94 ? 22.680 63.313 -45.372 1.00 28.43 94 ILE G O 1
ATOM 7586 N N . ARG G 1 95 ? 23.341 61.377 -46.340 1.00 31.64 95 ARG G N 1
ATOM 7587 C CA . ARG G 1 95 ? 22.005 60.796 -46.449 1.00 33.26 95 ARG G CA 1
ATOM 7588 C C . ARG G 1 95 ? 22.064 59.336 -46.017 1.00 34.18 95 ARG G C 1
ATOM 7589 O O . ARG G 1 95 ? 22.734 58.521 -46.643 1.00 33.85 95 ARG G O 1
ATOM 7597 N N . THR G 1 96 ? 21.395 59.038 -44.907 1.00 35.84 96 THR G N 1
ATOM 7598 C CA . THR G 1 96 ? 21.285 57.691 -44.378 1.00 37.84 96 THR G CA 1
ATOM 7599 C C . THR G 1 96 ? 19.826 57.204 -44.342 1.00 39.57 96 THR G C 1
ATOM 7600 O O . THR G 1 96 ? 18.898 58.005 -44.259 1.00 39.19 96 THR G O 1
ATOM 7604 N N . VAL G 1 97 ? 19.630 55.887 -44.418 1.00 42.30 97 VAL G N 1
ATOM 7605 C CA . VAL G 1 97 ? 18.286 55.271 -44.447 1.00 44.61 97 VAL G CA 1
ATOM 7606 C C . VAL G 1 97 ? 18.274 54.149 -43.423 1.00 46.58 97 VAL G C 1
ATOM 7607 O O . VAL G 1 97 ? 19.330 53.636 -43.119 1.00 46.27 97 VAL G O 1
ATOM 7611 N N . PRO G 1 98 ? 17.094 53.783 -42.868 1.00 49.57 98 PRO G N 1
ATOM 7612 C CA . PRO G 1 98 ? 17.000 52.517 -42.094 1.00 51.35 98 PRO G CA 1
ATOM 7613 C C . PRO G 1 98 ? 17.318 51.248 -42.889 1.00 52.91 98 PRO G C 1
ATOM 7614 O O . PRO G 1 98 ? 17.402 51.281 -44.118 1.00 52.60 98 PRO G O 1
ATOM 7618 N N . ASP G 1 99 ? 17.431 50.137 -42.166 1.00 55.15 99 ASP G N 1
ATOM 7619 C CA . ASP G 1 99 ? 18.085 48.923 -42.665 1.00 56.94 99 ASP G CA 1
ATOM 7620 C C . ASP G 1 99 ? 17.518 48.262 -43.930 1.00 58.21 99 ASP G C 1
ATOM 7621 O O . ASP G 1 99 ? 18.301 47.841 -44.785 1.00 58.36 99 ASP G O 1
ATOM 7626 N N . GLU G 1 100 ? 16.194 48.160 -44.064 1.00 59.72 100 GLU G N 1
ATOM 7627 C CA . GLU G 1 100 ? 15.611 47.450 -45.229 1.00 60.99 100 GLU G CA 1
ATOM 7628 C C . GLU G 1 100 ? 15.787 48.186 -46.560 1.00 61.84 100 GLU G C 1
ATOM 7629 O O . GLU G 1 100 ? 15.667 47.586 -47.635 1.00 61.48 100 GLU G O 1
ATOM 7635 N N . TYR G 1 101 ? 16.057 49.489 -46.470 1.00 62.97 101 TYR G N 1
ATOM 7636 C CA . TYR G 1 101 ? 16.301 50.327 -47.637 1.00 63.87 101 TYR G CA 1
ATOM 7637 C C . TYR G 1 101 ? 17.769 50.300 -48.101 1.00 64.69 101 TYR G C 1
ATOM 7638 O O . TYR G 1 101 ? 18.085 50.851 -49.165 1.00 64.66 101 TYR G O 1
ATOM 7647 N N . ILE G 1 102 ? 18.659 49.680 -47.314 1.00 65.48 102 ILE G N 1
ATOM 7648 C CA . ILE G 1 102 ? 20.107 49.740 -47.586 1.00 66.15 102 ILE G CA 1
ATOM 7649 C C . ILE G 1 102 ? 20.431 49.263 -49.008 1.00 66.83 102 ILE G C 1
ATOM 7650 O O . ILE G 1 102 ? 21.129 49.955 -49.742 1.00 66.07 102 ILE G O 1
ATOM 7655 N N . GLU G 1 103 ? 19.907 48.091 -49.385 1.00 68.09 103 GLU G N 1
ATOM 7656 C CA . GLU G 1 103 ? 20.180 47.491 -50.710 1.00 68.76 103 GLU G CA 1
ATOM 7657 C C . GLU G 1 103 ? 19.517 48.248 -51.853 1.00 69.11 103 GLU G C 1
ATOM 7658 O O . GLU G 1 103 ? 20.000 48.184 -52.975 1.00 68.81 103 GLU G O 1
ATOM 7664 N N . ALA G 1 104 ? 18.421 48.956 -51.567 1.00 69.82 104 ALA G N 1
ATOM 7665 C CA . ALA G 1 104 ? 17.820 49.891 -52.534 1.00 70.50 104 ALA G CA 1
ATOM 7666 C C . ALA G 1 104 ? 18.786 51.046 -52.879 1.00 70.93 104 ALA G C 1
ATOM 7667 O O . ALA G 1 104 ? 19.099 51.285 -54.049 1.00 71.04 104 ALA G O 1
ATOM 7669 N N . VAL G 1 105 ? 19.270 51.729 -51.843 1.00 71.49 105 VAL G N 1
ATOM 7670 C CA . VAL G 1 105 ? 20.175 52.883 -51.985 1.00 72.05 105 VAL G CA 1
ATOM 7671 C C . VAL G 1 105 ? 21.449 52.527 -52.762 1.00 72.51 105 VAL G C 1
ATOM 7672 O O . VAL G 1 105 ? 22.015 53.368 -53.459 1.00 72.68 105 VAL G O 1
ATOM 7676 N N . LYS G 1 106 ? 21.898 51.285 -52.609 1.00 72.89 106 LYS G N 1
ATOM 7677 C CA . LYS G 1 106 ? 22.976 50.729 -53.417 1.00 73.24 106 LYS G CA 1
ATOM 7678 C C . LYS G 1 106 ? 22.363 49.571 -54.241 1.00 73.89 106 LYS G C 1
ATOM 7679 O O . LYS G 1 106 ? 22.351 48.432 -53.759 1.00 74.48 106 LYS G O 1
ATOM 7685 N N . SER G 1 107 ? 21.882 49.800 -55.473 1.00 74.18 107 SER G N 1
ATOM 7686 C CA . SER G 1 107 ? 22.320 50.859 -56.413 1.00 74.46 107 SER G CA 1
ATOM 7687 C C . SER G 1 107 ? 21.640 52.252 -56.412 1.00 74.51 107 SER G C 1
ATOM 7688 O O . SER G 1 107 ? 22.270 53.246 -56.029 1.00 75.04 107 SER G O 1
ATOM 7691 N N . GLY G 1 108 ? 20.403 52.335 -56.906 1.00 74.28 108 GLY G N 1
ATOM 7692 C CA . GLY G 1 108 ? 19.710 53.616 -57.072 1.00 74.15 108 GLY G CA 1
ATOM 7693 C C . GLY G 1 108 ? 18.772 53.920 -55.915 1.00 74.13 108 GLY G C 1
ATOM 7694 O O . GLY G 1 108 ? 18.618 55.074 -55.506 1.00 73.71 108 GLY G O 1
ATOM 7695 N N . PRO G 1 113 ? 11.560 57.878 -48.982 1.00 54.15 113 PRO G N 1
ATOM 7696 C CA . PRO G 1 113 ? 11.676 59.355 -49.111 1.00 53.92 113 PRO G CA 1
ATOM 7697 C C . PRO G 1 113 ? 11.465 60.023 -47.758 1.00 53.50 113 PRO G C 1
ATOM 7698 O O . PRO G 1 113 ? 12.295 60.797 -47.284 1.00 52.43 113 PRO G O 1
ATOM 7702 N N . ASN G 1 114 ? 10.364 59.656 -47.117 1.00 53.53 114 ASN G N 1
ATOM 7703 C CA . ASN G 1 114 ? 10.197 59.927 -45.692 1.00 52.94 114 ASN G CA 1
ATOM 7704 C C . ASN G 1 114 ? 11.216 59.132 -44.829 1.00 51.96 114 ASN G C 1
ATOM 7705 O O . ASN G 1 114 ? 11.464 59.475 -43.681 1.00 52.73 114 ASN G O 1
ATOM 7710 N N . ALA G 1 115 ? 11.801 58.076 -45.374 1.00 50.36 115 ALA G N 1
ATOM 7711 C CA . ALA G 1 115 ? 12.728 57.248 -44.592 1.00 49.04 115 ALA G CA 1
ATOM 7712 C C . ALA G 1 115 ? 14.064 57.933 -44.275 1.00 47.61 115 ALA G C 1
ATOM 7713 O O . ALA G 1 115 ? 14.665 57.661 -43.255 1.00 48.30 115 ALA G O 1
ATOM 7715 N N . TYR G 1 116 ? 14.516 58.828 -45.147 1.00 45.71 116 TYR G N 1
ATOM 7716 C CA . TYR G 1 116 ? 15.889 59.324 -45.101 1.00 44.38 116 TYR G CA 1
ATOM 7717 C C . TYR G 1 116 ? 16.182 60.242 -43.930 1.00 40.48 116 TYR G C 1
ATOM 7718 O O . TYR G 1 116 ? 15.355 61.103 -43.582 1.00 40.51 116 TYR G O 1
ATOM 7727 N N . TYR G 1 117 ? 17.388 60.120 -43.369 1.00 35.85 117 TYR G N 1
ATOM 7728 C CA . TYR G 1 117 ? 18.012 61.251 -42.709 1.00 32.74 117 TYR G CA 1
ATOM 7729 C C . TYR G 1 117 ? 18.842 61.960 -43.789 1.00 31.03 117 TYR G C 1
ATOM 7730 O O . TYR G 1 117 ? 19.746 61.358 -44.343 1.00 30.39 117 TYR G O 1
ATOM 7739 N N . PHE G 1 118 ? 18.527 63.216 -44.103 1.00 29.06 118 PHE G N 1
ATOM 7740 C CA . PHE G 1 118 ? 19.244 63.914 -45.163 1.00 28.93 118 PHE G CA 1
ATOM 7741 C C . PHE G 1 118 ? 19.521 65.355 -44.728 1.00 28.68 118 PHE G C 1
ATOM 7742 O O . PHE G 1 118 ? 18.624 66.195 -44.755 1.00 29.32 118 PHE G O 1
ATOM 7750 N N . ARG G 1 119 ? 20.761 65.603 -44.284 1.00 28.14 119 ARG G N 1
ATOM 7751 C CA . ARG G 1 119 ? 21.191 66.893 -43.757 1.00 28.57 119 ARG G CA 1
ATOM 7752 C C . ARG G 1 119 ? 22.561 67.265 -44.297 1.00 28.26 119 ARG G C 1
ATOM 7753 O O . ARG G 1 119 ? 23.419 66.418 -44.458 1.00 27.88 119 ARG G O 1
ATOM 7761 N N . THR G 1 120 ? 22.770 68.554 -44.513 1.00 28.15 120 THR G N 1
ATOM 7762 C CA . THR G 1 120 ? 24.005 69.049 -45.068 1.00 28.51 120 THR G CA 1
ATOM 7763 C C . THR G 1 120 ? 24.470 70.349 -44.399 1.00 27.94 120 THR G C 1
ATOM 7764 O O . THR G 1 120 ? 23.726 70.996 -43.679 1.00 26.67 120 THR G O 1
ATOM 7768 N N . ILE G 1 121 ? 25.749 70.654 -44.603 1.00 27.69 121 ILE G N 1
ATOM 7769 C CA . ILE G 1 121 ? 26.378 71.914 -44.239 1.00 27.59 121 ILE G CA 1
ATOM 7770 C C . ILE G 1 121 ? 26.824 72.583 -45.552 1.00 27.86 121 ILE G C 1
ATOM 7771 O O . ILE G 1 121 ? 27.683 72.040 -46.271 1.00 28.08 121 ILE G O 1
ATOM 7776 N N . PRO G 1 122 ? 26.198 73.732 -45.892 1.00 27.89 122 PRO G N 1
ATOM 7777 C CA . PRO G 1 122 ? 26.662 74.630 -46.949 1.00 27.71 122 PRO G CA 1
ATOM 7778 C C . PRO G 1 122 ? 27.711 75.673 -46.526 1.00 28.29 122 PRO G C 1
ATOM 7779 O O . PRO G 1 122 ? 27.689 76.191 -45.379 1.00 27.60 122 PRO G O 1
ATOM 7783 N N . THR G 1 123 ? 28.638 75.923 -47.454 1.00 28.30 123 THR G N 1
ATOM 7784 C CA . THR G 1 123 ? 29.633 77.018 -47.402 1.00 28.34 123 THR G CA 1
ATOM 7785 C C . THR G 1 123 ? 29.310 77.923 -48.569 1.00 27.78 123 THR G C 1
ATOM 7786 O O . THR G 1 123 ? 29.132 77.434 -49.698 1.00 27.41 123 THR G O 1
ATOM 7790 N N . PHE G 1 124 ? 29.285 79.229 -48.327 1.00 26.64 124 PHE G N 1
ATOM 7791 C CA . PHE G 1 124 ? 28.949 80.189 -49.370 1.00 26.59 124 PHE G CA 1
ATOM 7792 C C . PHE G 1 124 ? 30.137 81.066 -49.694 1.00 26.33 124 PHE G C 1
ATOM 7793 O O . PHE G 1 124 ? 30.971 81.344 -48.836 1.00 24.44 124 PHE G O 1
ATOM 7801 N N . GLU G 1 125 ? 30.168 81.492 -50.959 1.00 25.93 125 GLU G N 1
ATOM 7802 C CA . GLU G 1 125 ? 31.063 82.473 -51.467 1.00 25.88 125 GLU G CA 1
ATOM 7803 C C . GLU G 1 125 ? 30.223 83.514 -52.215 1.00 25.79 125 GLU G C 1
ATOM 7804 O O . GLU G 1 125 ? 29.494 83.179 -53.130 1.00 26.39 125 GLU G O 1
ATOM 7810 N N . THR G 1 126 ? 30.321 84.775 -51.771 1.00 26.95 126 THR G N 1
ATOM 7811 C CA . THR G 1 126 ? 29.553 85.918 -52.286 1.00 26.21 126 THR G CA 1
ATOM 7812 C C . THR G 1 126 ? 30.517 87.025 -52.701 1.00 26.33 126 THR G C 1
ATOM 7813 O O . THR G 1 126 ? 31.674 87.025 -52.272 1.00 24.91 126 THR G O 1
ATOM 7817 N N . TYR G 1 127 ? 30.026 87.955 -53.530 1.00 26.04 127 TYR G N 1
ATOM 7818 C CA . TYR G 1 127 ? 30.878 88.924 -54.240 1.00 26.94 127 TYR G CA 1
ATOM 7819 C C . TYR G 1 127 ? 30.429 90.377 -54.033 1.00 27.80 127 TYR G C 1
ATOM 7820 O O . TYR G 1 127 ? 30.805 91.261 -54.788 1.00 27.76 127 TYR G O 1
ATOM 7829 N N . SER G 1 128 ? 29.643 90.632 -52.989 1.00 29.61 128 SER G N 1
ATOM 7830 C CA . SER G 1 128 ? 29.201 91.992 -52.692 1.00 30.12 128 SER G CA 1
ATOM 7831 C C . SER G 1 128 ? 28.881 92.181 -51.256 1.00 31.15 128 SER G C 1
ATOM 7832 O O . SER G 1 128 ? 28.501 91.235 -50.578 1.00 31.94 128 SER G O 1
ATOM 7835 N N . PRO G 1 129 ? 29.057 93.412 -50.762 1.00 32.18 129 PRO G N 1
ATOM 7836 C CA . PRO G 1 129 ? 28.870 93.644 -49.351 1.00 32.13 129 PRO G CA 1
ATOM 7837 C C . PRO G 1 129 ? 27.508 93.256 -48.822 1.00 31.50 129 PRO G C 1
ATOM 7838 O O . PRO G 1 129 ? 27.433 92.796 -47.694 1.00 32.29 129 PRO G O 1
ATOM 7842 N N . LYS G 1 130 ? 26.461 93.413 -49.636 1.00 31.69 130 LYS G N 1
ATOM 7843 C CA . LYS G 1 130 ? 25.076 93.032 -49.275 1.00 31.23 130 LYS G CA 1
ATOM 7844 C C . LYS G 1 130 ? 25.003 91.564 -48.803 1.00 30.15 130 LYS G C 1
ATOM 7845 O O . LYS G 1 130 ? 24.155 91.244 -47.988 1.00 28.63 130 LYS G O 1
ATOM 7851 N N . TYR G 1 131 ? 25.908 90.706 -49.295 1.00 29.17 131 TYR G N 1
ATOM 7852 C CA . TYR G 1 131 ? 25.841 89.256 -49.056 1.00 29.74 131 TYR G CA 1
ATOM 7853 C C . TYR G 1 131 ? 27.024 88.676 -48.263 1.00 29.62 131 TYR G C 1
ATOM 7854 O O . TYR G 1 131 ? 27.075 87.485 -48.032 1.00 29.58 131 TYR G O 1
ATOM 7863 N N . LYS G 1 132 ? 27.950 89.513 -47.816 1.00 29.83 132 LYS G N 1
ATOM 7864 C CA . LYS G 1 132 ? 29.100 89.004 -47.081 1.00 29.71 132 LYS G CA 1
ATOM 7865 C C . LYS G 1 132 ? 28.682 88.300 -45.788 1.00 29.00 132 LYS G C 1
ATOM 7866 O O . LYS G 1 132 ? 29.396 87.456 -45.303 1.00 30.04 132 LYS G O 1
ATOM 7872 N N . TRP G 1 133 ? 27.493 88.575 -45.275 1.00 29.02 133 TRP G N 1
ATOM 7873 C CA . TRP G 1 133 ? 26.982 87.876 -44.091 1.00 27.96 133 TRP G CA 1
ATOM 7874 C C . TRP G 1 133 ? 26.914 86.371 -44.306 1.00 27.00 133 TRP G C 1
ATOM 7875 O O . TRP G 1 133 ? 27.011 85.618 -43.372 1.00 26.71 133 TRP G O 1
ATOM 7886 N N . MET G 1 134 ? 26.756 85.947 -45.559 1.00 25.62 134 MET G N 1
ATOM 7887 C CA . MET G 1 134 ? 26.690 84.565 -45.883 1.00 24.84 134 MET G CA 1
ATOM 7888 C C . MET G 1 134 ? 28.008 83.855 -45.669 1.00 25.44 134 MET G C 1
ATOM 7889 O O . MET G 1 134 ? 28.012 82.630 -45.551 1.00 25.51 134 MET G O 1
ATOM 7894 N N . MET G 1 135 ? 29.122 84.603 -45.634 1.00 25.24 135 MET G N 1
ATOM 7895 C CA . MET G 1 135 ? 30.426 84.001 -45.446 1.00 24.90 135 MET G CA 1
ATOM 7896 C C . MET G 1 135 ? 30.826 84.064 -43.965 1.00 26.10 135 MET G C 1
ATOM 7897 O O . MET G 1 135 ? 31.890 83.593 -43.596 1.00 26.44 135 MET G O 1
ATOM 7902 N N . ASN G 1 136 ? 29.981 84.626 -43.113 1.00 25.71 136 ASN G N 1
ATOM 7903 C CA . ASN G 1 136 ? 30.365 84.895 -41.741 1.00 26.20 136 ASN G CA 1
ATOM 7904 C C . ASN G 1 136 ? 29.419 84.326 -40.726 1.00 26.31 136 ASN G C 1
ATOM 7905 O O . ASN G 1 136 ? 29.448 84.732 -39.550 1.00 26.23 136 ASN G O 1
ATOM 7910 N N . HIS G 1 137 ? 28.567 83.401 -41.184 1.00 26.20 137 HIS G N 1
ATOM 7911 C CA . HIS G 1 137 ? 27.714 82.596 -40.306 1.00 25.95 137 HIS G CA 1
ATOM 7912 C C . HIS G 1 137 ? 27.828 81.124 -40.696 1.00 25.35 137 HIS G C 1
ATOM 7913 O O . HIS G 1 137 ? 28.173 80.794 -41.815 1.00 25.22 137 HIS G O 1
ATOM 7920 N N . ILE G 1 138 ? 27.563 80.253 -39.739 1.00 24.91 138 ILE G N 1
ATOM 7921 C CA . ILE G 1 138 ? 27.429 78.827 -39.984 1.00 24.53 138 ILE G CA 1
ATOM 7922 C C . ILE G 1 138 ? 25.973 78.561 -40.434 1.00 24.76 138 ILE G C 1
ATOM 7923 O O . ILE G 1 138 ? 25.008 79.202 -39.966 1.00 23.52 138 ILE G O 1
ATOM 7928 N N . PHE G 1 139 ? 25.829 77.644 -41.377 1.00 24.77 139 PHE G N 1
ATOM 7929 C CA . PHE G 1 139 ? 24.515 77.249 -41.893 1.00 24.10 139 PHE G CA 1
ATOM 7930 C C . PHE G 1 139 ? 24.317 75.732 -41.832 1.00 24.67 139 PHE G C 1
ATOM 7931 O O . PHE G 1 139 ? 25.287 74.963 -41.857 1.00 23.25 139 PHE G O 1
ATOM 7939 N N . VAL G 1 140 ? 23.051 75.315 -41.776 1.00 24.58 140 VAL G N 1
ATOM 7940 C CA . VAL G 1 140 ? 22.679 73.913 -41.850 1.00 25.85 140 VAL G CA 1
ATOM 7941 C C . VAL G 1 140 ? 21.566 73.793 -42.877 1.00 27.24 140 VAL G C 1
ATOM 7942 O O . VAL G 1 140 ? 20.707 74.677 -43.031 1.00 26.22 140 VAL G O 1
ATOM 7946 N N . CYS G 1 141 ? 21.589 72.699 -43.605 1.00 30.17 141 CYS G N 1
ATOM 7947 C CA . CYS G 1 141 ? 20.623 72.518 -44.664 1.00 30.93 141 CYS G CA 1
ATOM 7948 C C . CYS G 1 141 ? 19.795 71.233 -44.423 1.00 30.86 141 CYS G C 1
ATOM 7949 O O . CYS G 1 141 ? 20.354 70.186 -44.139 1.00 29.62 141 CYS G O 1
ATOM 7952 N N . CYS G 1 142 ? 18.465 71.342 -44.429 1.00 30.55 142 CYS G N 1
ATOM 7953 C CA . CYS G 1 142 ? 17.570 70.194 -44.296 1.00 31.23 142 CYS G CA 1
ATOM 7954 C C . CYS G 1 142 ? 17.060 69.858 -45.674 1.00 31.45 142 CYS G C 1
ATOM 7955 O O . CYS G 1 142 ? 16.612 70.742 -46.385 1.00 31.26 142 CYS G O 1
ATOM 7958 N N . ALA G 1 143 ? 17.159 68.589 -46.069 1.00 32.33 143 ALA G N 1
ATOM 7959 C CA . ALA G 1 143 ? 16.938 68.207 -47.458 1.00 32.51 143 ALA G CA 1
ATOM 7960 C C . ALA G 1 143 ? 16.060 66.980 -47.600 1.00 33.94 143 ALA G C 1
ATOM 7961 O O . ALA G 1 143 ? 15.849 66.218 -46.668 1.00 32.88 143 ALA G O 1
ATOM 7963 N N . SER G 1 144 ? 15.554 66.826 -48.807 1.00 35.78 144 SER G N 1
ATOM 7964 C CA . SER G 1 144 ? 14.705 65.735 -49.170 1.00 38.34 144 SER G CA 1
ATOM 7965 C C . SER G 1 144 ? 15.011 65.370 -50.632 1.00 39.44 144 SER G C 1
ATOM 7966 O O . SER G 1 144 ? 15.239 66.256 -51.467 1.00 39.38 144 SER G O 1
ATOM 7969 N N . ARG G 1 145 ? 15.025 64.062 -50.906 1.00 40.68 145 ARG G N 1
ATOM 7970 C CA . ARG G 1 145 ? 15.395 63.503 -52.208 1.00 41.15 145 ARG G CA 1
ATOM 7971 C C . ARG G 1 145 ? 14.183 62.801 -52.841 1.00 41.38 145 ARG G C 1
ATOM 7972 O O . ARG G 1 145 ? 13.644 61.833 -52.304 1.00 40.09 145 ARG G O 1
ATOM 7980 N N . LEU G 1 146 ? 13.755 63.326 -53.973 1.00 42.13 146 LEU G N 1
ATOM 7981 C CA . LEU G 1 146 ? 12.689 62.710 -54.760 1.00 43.48 146 LEU G CA 1
ATOM 7982 C C . LEU G 1 146 ? 13.385 62.150 -56.013 1.00 44.18 146 LEU G C 1
ATOM 7983 O O . LEU G 1 146 ? 14.583 62.393 -56.214 1.00 44.05 146 LEU G O 1
ATOM 7988 N N . PRO G 1 147 ? 12.653 61.378 -56.840 1.00 45.35 147 PRO G N 1
ATOM 7989 C CA . PRO G 1 147 ? 13.232 60.711 -58.019 1.00 45.38 147 PRO G CA 1
ATOM 7990 C C . PRO G 1 147 ? 14.076 61.614 -58.923 1.00 45.58 147 PRO G C 1
ATOM 7991 O O . PRO G 1 147 ? 15.192 61.244 -59.309 1.00 46.19 147 PRO G O 1
ATOM 7995 N N . GLU G 1 148 ? 13.564 62.788 -59.247 1.00 44.97 148 GLU G N 1
ATOM 7996 C CA . GLU G 1 148 ? 14.294 63.688 -60.123 1.00 44.93 148 GLU G CA 1
ATOM 7997 C C . GLU G 1 148 ? 14.512 65.070 -59.506 1.00 43.46 148 GLU G C 1
ATOM 7998 O O . GLU G 1 148 ? 14.862 66.006 -60.211 1.00 42.26 148 GLU G O 1
ATOM 8004 N N . ASN G 1 149 ? 14.312 65.181 -58.196 1.00 42.46 149 ASN G N 1
ATOM 8005 C CA . ASN G 1 149 ? 14.426 66.457 -57.503 1.00 42.49 149 ASN G CA 1
ATOM 8006 C C . ASN G 1 149 ? 15.061 66.318 -56.144 1.00 40.97 149 ASN G C 1
ATOM 8007 O O . ASN G 1 149 ? 14.890 65.303 -55.493 1.00 41.07 149 ASN G O 1
ATOM 8012 N N . VAL G 1 150 ? 15.778 67.353 -55.721 1.00 39.37 150 VAL G N 1
ATOM 8013 C CA . VAL G 1 150 ? 16.125 67.511 -54.322 1.00 38.48 150 VAL G CA 1
ATOM 8014 C C . VAL G 1 150 ? 15.557 68.867 -53.835 1.00 37.70 150 VAL G C 1
ATOM 8015 O O . VAL G 1 150 ? 15.605 69.876 -54.549 1.00 36.56 150 VAL G O 1
ATOM 8019 N N . LEU G 1 151 ? 14.936 68.848 -52.656 1.00 37.24 151 LEU G N 1
ATOM 8020 C CA . LEU G 1 151 ? 14.461 70.063 -51.992 1.00 36.50 151 LEU G CA 1
ATOM 8021 C C . LEU G 1 151 ? 15.425 70.342 -50.867 1.00 34.97 151 LEU G C 1
ATOM 8022 O O . LEU G 1 151 ? 15.722 69.467 -50.065 1.00 32.46 151 LEU G O 1
ATOM 8027 N N . LEU G 1 152 ? 15.887 71.577 -50.814 1.00 33.76 152 LEU G N 1
ATOM 8028 C CA . LEU G 1 152 ? 16.822 72.020 -49.823 1.00 33.25 152 LEU G CA 1
ATOM 8029 C C . LEU G 1 152 ? 16.226 73.213 -49.083 1.00 32.62 152 LEU G C 1
ATOM 8030 O O . LEU G 1 152 ? 15.682 74.098 -49.715 1.00 31.88 152 LEU G O 1
ATOM 8035 N N . LYS G 1 153 ? 16.296 73.186 -47.753 1.00 31.62 153 LYS G N 1
ATOM 8036 C CA . LYS G 1 153 ? 15.966 74.334 -46.918 1.00 32.12 153 LYS G CA 1
ATOM 8037 C C . LYS G 1 153 ? 17.183 74.754 -46.138 1.00 31.14 153 LYS G C 1
ATOM 8038 O O . LYS G 1 153 ? 17.768 73.932 -45.431 1.00 29.78 153 LYS G O 1
ATOM 8044 N N . PHE G 1 154 ? 17.511 76.045 -46.237 1.00 30.19 154 PHE G N 1
ATOM 8045 C CA . PHE G 1 154 ? 18.721 76.612 -45.648 1.00 29.83 154 PHE G CA 1
ATOM 8046 C C . PHE G 1 154 ? 18.433 77.398 -44.365 1.00 29.00 154 PHE G C 1
ATOM 8047 O O . PHE G 1 154 ? 17.556 78.274 -44.324 1.00 27.70 154 PHE G O 1
ATOM 8055 N N . TYR G 1 155 ? 19.173 77.070 -43.312 1.00 28.87 155 TYR G N 1
ATOM 8056 C CA . TYR G 1 155 ? 19.006 77.717 -42.009 1.00 29.13 155 TYR G CA 1
ATOM 8057 C C . TYR G 1 155 ? 20.302 78.348 -41.577 1.00 28.88 155 TYR G C 1
ATOM 8058 O O . TYR G 1 155 ? 21.362 77.725 -41.641 1.00 28.49 155 TYR G O 1
ATOM 8067 N N . LYS G 1 156 ? 20.207 79.584 -41.133 1.00 29.01 156 LYS G N 1
ATOM 8068 C CA . LYS G 1 156 ? 21.319 80.290 -40.564 1.00 29.57 156 LYS G CA 1
ATOM 8069 C C . LYS G 1 156 ? 21.308 79.987 -39.088 1.00 29.10 156 LYS G C 1
ATOM 8070 O O . LYS G 1 156 ? 20.280 80.100 -38.438 1.00 27.51 156 LYS G O 1
ATOM 8076 N N . ILE G 1 157 ? 22.472 79.612 -38.575 1.00 29.48 157 ILE G N 1
ATOM 8077 C CA . ILE G 1 157 ? 22.642 79.397 -37.165 1.00 30.27 157 ILE G CA 1
ATOM 8078 C C . ILE G 1 157 ? 22.977 80.726 -36.516 1.00 32.14 157 ILE G C 1
ATOM 8079 O O . ILE G 1 157 ? 23.968 81.401 -36.849 1.00 31.70 157 ILE G O 1
ATOM 8084 N N . SER G 1 158 ? 22.098 81.113 -35.615 1.00 33.66 158 SER G N 1
ATOM 8085 C CA . SER G 1 158 ? 22.281 82.289 -34.839 1.00 35.92 158 SER G CA 1
ATOM 8086 C C . SER G 1 158 ? 23.017 81.832 -33.593 1.00 36.44 158 SER G C 1
ATOM 8087 O O . SER G 1 158 ? 23.613 82.665 -32.927 1.00 39.01 158 SER G O 1
ATOM 8090 N N . ASN H 1 5 ? 7.912 69.654 -49.220 1.00 62.81 5 ASN H N 1
ATOM 8091 C CA . ASN H 1 5 ? 8.003 69.183 -47.797 1.00 62.44 5 ASN H CA 1
ATOM 8092 C C . ASN H 1 5 ? 9.399 68.639 -47.431 1.00 62.27 5 ASN H C 1
ATOM 8093 O O . ASN H 1 5 ? 10.095 68.060 -48.272 1.00 62.88 5 ASN H O 1
ATOM 8098 N N . ILE H 1 6 ? 9.774 68.824 -46.162 1.00 61.13 6 ILE H N 1
ATOM 8099 C CA . ILE H 1 6 ? 11.077 68.455 -45.611 1.00 60.28 6 ILE H CA 1
ATOM 8100 C C . ILE H 1 6 ? 10.844 68.214 -44.114 1.00 59.70 6 ILE H C 1
ATOM 8101 O O . ILE H 1 6 ? 9.918 68.781 -43.538 1.00 59.43 6 ILE H O 1
ATOM 8106 N N . LYS H 1 7 ? 11.657 67.378 -43.473 1.00 59.00 7 LYS H N 1
ATOM 8107 C CA . LYS H 1 7 ? 11.519 67.205 -42.018 1.00 58.26 7 LYS H CA 1
ATOM 8108 C C . LYS H 1 7 ? 12.066 68.490 -41.385 1.00 57.24 7 LYS H C 1
ATOM 8109 O O . LYS H 1 7 ? 13.193 68.896 -41.700 1.00 56.85 7 LYS H O 1
ATOM 8115 N N . GLU H 1 8 ? 11.266 69.157 -40.541 1.00 55.71 8 GLU H N 1
ATOM 8116 C CA . GLU H 1 8 ? 11.667 70.478 -40.043 1.00 54.82 8 GLU H CA 1
ATOM 8117 C C . GLU H 1 8 ? 13.014 70.415 -39.303 1.00 53.33 8 GLU H C 1
ATOM 8118 O O . GLU H 1 8 ? 13.494 69.340 -38.913 1.00 52.81 8 GLU H O 1
ATOM 8124 N N . MET H 1 9 ? 13.614 71.583 -39.147 1.00 51.37 9 MET H N 1
ATOM 8125 C CA . MET H 1 9 ? 14.868 71.721 -38.453 1.00 50.88 9 MET H CA 1
ATOM 8126 C C . MET H 1 9 ? 14.696 71.380 -36.971 1.00 50.10 9 MET H C 1
ATOM 8127 O O . MET H 1 9 ? 14.112 72.146 -36.210 1.00 50.58 9 MET H O 1
ATOM 8132 N N . ASN H 1 10 ? 15.205 70.226 -36.559 1.00 49.31 10 ASN H N 1
ATOM 8133 C CA . ASN H 1 10 ? 15.137 69.857 -35.162 1.00 48.67 10 ASN H CA 1
ATOM 8134 C C . ASN H 1 10 ? 16.515 69.509 -34.664 1.00 47.09 10 ASN H C 1
ATOM 8135 O O . ASN H 1 10 ? 17.416 69.237 -35.449 1.00 45.49 10 ASN H O 1
ATOM 8140 N N . TYR H 1 11 ? 16.680 69.571 -33.351 1.00 45.64 11 TYR H N 1
ATOM 8141 C CA . TYR H 1 11 ? 17.964 69.304 -32.755 1.00 44.95 11 TYR H CA 1
ATOM 8142 C C . TYR H 1 11 ? 17.818 68.844 -31.303 1.00 44.28 11 TYR H C 1
ATOM 8143 O O . TYR H 1 11 ? 16.804 69.096 -30.652 1.00 43.07 11 TYR H O 1
ATOM 8152 N N . GLU H 1 12 ? 18.839 68.145 -30.825 1.00 43.32 12 GLU H N 1
ATOM 8153 C CA . GLU H 1 12 ? 18.883 67.644 -29.461 1.00 43.02 12 GLU H CA 1
ATOM 8154 C C . GLU H 1 12 ? 20.267 67.998 -28.926 1.00 41.66 12 GLU H C 1
ATOM 8155 O O . GLU H 1 12 ? 21.265 67.702 -29.574 1.00 39.90 12 GLU H O 1
ATOM 8161 N N . GLU H 1 13 ? 20.336 68.676 -27.786 1.00 40.23 13 GLU H N 1
ATOM 8162 C CA . GLU H 1 13 ? 21.641 68.985 -27.199 1.00 40.17 13 GLU H CA 1
ATOM 8163 C C . GLU H 1 13 ? 22.204 67.703 -26.605 1.00 38.36 13 GLU H C 1
ATOM 8164 O O . GLU H 1 13 ? 21.575 67.091 -25.757 1.00 38.74 13 GLU H O 1
ATOM 8170 N N . VAL H 1 14 ? 23.382 67.299 -27.051 1.00 36.08 14 VAL H N 1
ATOM 8171 C CA . VAL H 1 14 ? 23.898 65.983 -26.693 1.00 35.04 14 VAL H CA 1
ATOM 8172 C C . VAL H 1 14 ? 24.960 66.048 -25.579 1.00 33.38 14 VAL H C 1
ATOM 8173 O O . VAL H 1 14 ? 24.995 65.181 -24.714 1.00 33.54 14 VAL H O 1
ATOM 8177 N N . PHE H 1 15 ? 25.807 67.060 -25.588 1.00 31.34 15 PHE H N 1
ATOM 8178 C CA . PHE H 1 15 ? 26.813 67.207 -24.545 1.00 31.50 15 PHE H CA 1
ATOM 8179 C C . PHE H 1 15 ? 27.526 68.532 -24.622 1.00 30.51 15 PHE H C 1
ATOM 8180 O O . PHE H 1 15 ? 27.455 69.217 -25.613 1.00 30.33 15 PHE H O 1
ATOM 8188 N N . SER H 1 16 ? 28.187 68.872 -23.536 1.00 30.50 16 SER H N 1
ATOM 8189 C CA . SER H 1 16 ? 29.040 70.041 -23.421 1.00 31.14 16 SER H CA 1
ATOM 8190 C C . SER H 1 16 ? 30.446 69.677 -23.033 1.00 30.40 16 SER H C 1
ATOM 8191 O O . SER H 1 16 ? 30.698 68.623 -22.454 1.00 29.43 16 SER H O 1
ATOM 8194 N N . ILE H 1 17 ? 31.363 70.565 -23.358 1.00 30.45 17 ILE H N 1
ATOM 8195 C CA . ILE H 1 17 ? 32.762 70.431 -22.969 1.00 31.05 17 ILE H CA 1
ATOM 8196 C C . ILE H 1 17 ? 33.211 71.782 -22.476 1.00 31.46 17 ILE H C 1
ATOM 8197 O O . ILE H 1 17 ? 32.998 72.795 -23.160 1.00 31.18 17 ILE H O 1
ATOM 8202 N N . THR H 1 18 ? 33.776 71.797 -21.272 1.00 31.48 18 THR H N 1
ATOM 8203 C CA . THR H 1 18 ? 34.454 72.966 -20.740 1.00 31.96 18 THR H CA 1
ATOM 8204 C C . THR H 1 18 ? 35.931 72.681 -20.829 1.00 32.40 18 THR H C 1
ATOM 8205 O O . THR H 1 18 ? 36.445 71.795 -20.163 1.00 31.18 18 THR H O 1
ATOM 8209 N N . ILE H 1 19 ? 36.594 73.468 -21.656 1.00 33.04 19 ILE H N 1
ATOM 8210 C CA . ILE H 1 19 ? 37.974 73.281 -22.015 1.00 34.03 19 ILE H CA 1
ATOM 8211 C C . ILE H 1 19 ? 38.808 74.344 -21.368 1.00 33.33 19 ILE H C 1
ATOM 8212 O O . ILE H 1 19 ? 38.420 75.496 -21.337 1.00 33.90 19 ILE H O 1
ATOM 8217 N N . THR H 1 20 ? 39.938 73.944 -20.825 1.00 33.47 20 THR H N 1
ATOM 8218 C CA . THR H 1 20 ? 40.931 74.880 -20.363 1.00 33.94 20 THR H CA 1
ATOM 8219 C C . THR H 1 20 ? 42.019 74.915 -21.411 1.00 33.80 20 THR H C 1
ATOM 8220 O O . THR H 1 20 ? 42.535 73.855 -21.790 1.00 33.39 20 THR H O 1
ATOM 8224 N N . VAL H 1 21 ? 42.380 76.119 -21.862 1.00 33.50 21 VAL H N 1
ATOM 8225 C CA . VAL H 1 21 ? 43.442 76.284 -22.884 1.00 33.80 21 VAL H CA 1
ATOM 8226 C C . VAL H 1 21 ? 44.698 76.983 -22.354 1.00 34.04 21 VAL H C 1
ATOM 8227 O O . VAL H 1 21 ? 44.615 77.822 -21.467 1.00 33.15 21 VAL H O 1
ATOM 8231 N N . ASP H 1 22 ? 45.851 76.636 -22.919 1.00 34.25 22 ASP H N 1
ATOM 8232 C CA . ASP H 1 22 ? 47.111 77.303 -22.568 1.00 34.45 22 ASP H CA 1
ATOM 8233 C C . ASP H 1 22 ? 47.227 78.619 -23.344 1.00 34.24 22 ASP H C 1
ATOM 8234 O O . ASP H 1 22 ? 46.362 78.939 -24.138 1.00 33.11 22 ASP H O 1
ATOM 8239 N N . LYS H 1 23 ? 48.303 79.375 -23.115 1.00 34.53 23 LYS H N 1
ATOM 8240 C CA . LYS H 1 23 ? 48.539 80.625 -23.856 1.00 35.04 23 LYS H CA 1
ATOM 8241 C C . LYS H 1 23 ? 48.718 80.272 -25.332 1.00 34.44 23 LYS H C 1
ATOM 8242 O O . LYS H 1 23 ? 49.213 79.192 -25.640 1.00 34.65 23 LYS H O 1
ATOM 8248 N N . PRO H 1 24 ? 48.281 81.156 -26.242 1.00 33.40 24 PRO H N 1
ATOM 8249 C CA . PRO H 1 24 ? 48.478 80.947 -27.675 1.00 32.36 24 PRO H CA 1
ATOM 8250 C C . PRO H 1 24 ? 49.942 80.797 -28.029 1.00 31.91 24 PRO H C 1
ATOM 8251 O O . PRO H 1 24 ? 50.808 81.469 -27.428 1.00 30.26 24 PRO H O 1
ATOM 8255 N N . ILE H 1 25 ? 50.214 79.926 -29.002 1.00 30.26 25 ILE H N 1
ATOM 8256 C CA . ILE H 1 25 ? 51.518 79.873 -29.636 1.00 29.89 25 ILE H CA 1
ATOM 8257 C C . ILE H 1 25 ? 51.377 80.697 -30.910 1.00 29.30 25 ILE H C 1
ATOM 8258 O O . ILE H 1 25 ? 50.758 80.246 -31.869 1.00 29.25 25 ILE H O 1
ATOM 8263 N N . LEU H 1 26 ? 51.903 81.918 -30.896 1.00 28.59 26 LEU H N 1
ATOM 8264 C CA . LEU H 1 26 ? 51.763 82.810 -32.023 1.00 28.40 26 LEU H CA 1
ATOM 8265 C C . LEU H 1 26 ? 52.752 82.405 -33.068 1.00 27.10 26 LEU H C 1
ATOM 8266 O O . LEU H 1 26 ? 53.940 82.331 -32.780 1.00 27.13 26 LEU H O 1
ATOM 8271 N N . ILE H 1 27 ? 52.278 82.134 -34.271 1.00 25.51 27 ILE H N 1
ATOM 8272 C CA . ILE H 1 27 ? 53.179 81.698 -35.340 1.00 25.87 27 ILE H CA 1
ATOM 8273 C C . ILE H 1 27 ? 53.674 82.906 -36.125 1.00 24.92 27 ILE H C 1
ATOM 8274 O O . ILE H 1 27 ? 54.864 83.199 -36.167 1.00 24.57 27 ILE H O 1
ATOM 8279 N N . GLY H 1 28 ? 52.741 83.607 -36.735 1.00 24.03 28 GLY H N 1
ATOM 8280 C CA . GLY H 1 28 ? 53.087 84.783 -37.486 1.00 23.92 28 GLY H CA 1
ATOM 8281 C C . GLY H 1 28 ? 51.877 85.527 -37.920 1.00 23.61 28 GLY H C 1
ATOM 8282 O O . GLY H 1 28 ? 50.748 85.033 -37.827 1.00 24.70 28 GLY H O 1
ATOM 8283 N N . GLN H 1 29 ? 52.122 86.702 -38.460 1.00 24.29 29 GLN H N 1
ATOM 8284 C CA . GLN H 1 29 ? 51.086 87.610 -38.855 1.00 25.55 29 GLN H CA 1
ATOM 8285 C C . GLN H 1 29 ? 51.542 88.428 -40.034 1.00 25.21 29 GLN H C 1
ATOM 8286 O O . GLN H 1 29 ? 52.710 88.856 -40.087 1.00 24.09 29 GLN H O 1
ATOM 8292 N N . ASP H 1 30 ? 50.656 88.622 -40.989 1.00 24.57 30 ASP H N 1
ATOM 8293 C CA . ASP H 1 30 ? 50.816 89.712 -41.954 1.00 25.81 30 ASP H CA 1
ATOM 8294 C C . ASP H 1 30 ? 49.421 90.291 -42.305 1.00 25.54 30 ASP H C 1
ATOM 8295 O O . ASP H 1 30 ? 48.421 89.813 -41.806 1.00 24.27 30 ASP H O 1
ATOM 8300 N N . ASP H 1 31 ? 49.373 91.346 -43.103 1.00 26.36 31 ASP H N 1
ATOM 8301 C CA . ASP H 1 31 ? 48.098 92.005 -43.482 1.00 26.36 31 ASP H CA 1
ATOM 8302 C C . ASP H 1 31 ? 47.353 91.434 -44.711 1.00 26.62 31 ASP H C 1
ATOM 8303 O O . ASP H 1 31 ? 46.461 92.107 -45.218 1.00 26.87 31 ASP H O 1
ATOM 8308 N N . ILE H 1 32 ? 47.716 90.255 -45.230 1.00 27.03 32 ILE H N 1
ATOM 8309 C CA . ILE H 1 32 ? 46.876 89.551 -46.257 1.00 27.26 32 ILE H CA 1
ATOM 8310 C C . ILE H 1 32 ? 46.372 88.211 -45.724 1.00 26.71 32 ILE H C 1
ATOM 8311 O O . ILE H 1 32 ? 45.221 87.874 -45.941 1.00 27.61 32 ILE H O 1
ATOM 8316 N N . VAL H 1 33 ? 47.249 87.423 -45.112 1.00 26.27 33 VAL H N 1
ATOM 8317 C CA . VAL H 1 33 ? 46.851 86.114 -44.572 1.00 26.45 33 VAL H CA 1
ATOM 8318 C C . VAL H 1 33 ? 46.211 86.263 -43.213 1.00 25.83 33 VAL H C 1
ATOM 8319 O O . VAL H 1 33 ? 45.207 85.646 -42.944 1.00 26.17 33 VAL H O 1
ATOM 8323 N N . GLY H 1 34 ? 46.785 87.101 -42.366 1.00 24.79 34 GLY H N 1
ATOM 8324 C CA . GLY H 1 34 ? 46.237 87.351 -41.060 1.00 24.02 34 GLY H CA 1
ATOM 8325 C C . GLY H 1 34 ? 47.201 86.818 -40.024 1.00 23.21 34 GLY H C 1
ATOM 8326 O O . GLY H 1 34 ? 48.392 86.680 -40.318 1.00 21.59 34 GLY H O 1
ATOM 8327 N N . ARG H 1 35 ? 46.670 86.544 -38.825 1.00 23.11 35 ARG H N 1
ATOM 8328 C CA . ARG H 1 35 ? 47.437 86.122 -37.641 1.00 23.75 35 ARG H CA 1
ATOM 8329 C C . ARG H 1 35 ? 47.137 84.657 -37.315 1.00 23.82 35 ARG H C 1
ATOM 8330 O O . ARG H 1 35 ? 46.015 84.332 -36.981 1.00 21.99 35 ARG H O 1
ATOM 8338 N N . ARG H 1 36 ? 48.182 83.813 -37.368 1.00 24.22 36 ARG H N 1
ATOM 8339 C CA . ARG H 1 36 ? 48.120 82.372 -37.181 1.00 23.44 36 ARG H CA 1
ATOM 8340 C C . ARG H 1 36 ? 48.626 82.031 -35.812 1.00 24.07 36 ARG H C 1
ATOM 8341 O O . ARG H 1 36 ? 49.711 82.442 -35.433 1.00 22.14 36 ARG H O 1
ATOM 8349 N N . GLN H 1 37 ? 47.840 81.257 -35.083 1.00 24.42 37 GLN H N 1
ATOM 8350 C CA . GLN H 1 37 ? 48.250 80.799 -33.792 1.00 25.62 37 GLN H CA 1
ATOM 8351 C C . GLN H 1 37 ? 47.673 79.431 -33.497 1.00 25.07 37 GLN H C 1
ATOM 8352 O O . GLN H 1 37 ? 46.625 79.030 -34.061 1.00 23.77 37 GLN H O 1
ATOM 8358 N N . LEU H 1 38 ? 48.411 78.710 -32.655 1.00 25.19 38 LEU H N 1
ATOM 8359 C CA . LEU H 1 38 ? 48.038 77.387 -32.153 1.00 25.50 38 LEU H CA 1
ATOM 8360 C C . LEU H 1 38 ? 47.706 77.491 -30.670 1.00 26.13 38 LEU H C 1
ATOM 8361 O O . LEU H 1 38 ? 48.485 78.038 -29.884 1.00 25.29 38 LEU H O 1
ATOM 8366 N N . ILE H 1 39 ? 46.537 76.971 -30.299 1.00 27.25 39 ILE H N 1
ATOM 8367 C CA . ILE H 1 39 ? 46.026 77.019 -28.937 1.00 27.39 39 ILE H CA 1
ATOM 8368 C C . ILE H 1 39 ? 46.090 75.615 -28.339 1.00 27.90 39 ILE H C 1
ATOM 8369 O O . ILE H 1 39 ? 45.282 74.749 -28.682 1.00 27.29 39 ILE H O 1
ATOM 8374 N N . PRO H 1 40 ? 47.033 75.377 -27.416 1.00 28.81 40 PRO H N 1
ATOM 8375 C CA . PRO H 1 40 ? 47.039 74.092 -26.768 1.00 28.93 40 PRO H CA 1
ATOM 8376 C C . PRO H 1 40 ? 45.835 73.884 -25.845 1.00 29.91 40 PRO H C 1
ATOM 8377 O O . PRO H 1 40 ? 45.480 74.792 -25.096 1.00 28.77 40 PRO H O 1
ATOM 8381 N N . ILE H 1 41 ? 45.188 72.704 -25.949 1.00 30.70 41 ILE H N 1
ATOM 8382 C CA . ILE H 1 41 ? 44.100 72.317 -25.044 1.00 30.74 41 ILE H CA 1
ATOM 8383 C C . ILE H 1 41 ? 44.726 71.608 -23.866 1.00 31.19 41 ILE H C 1
ATOM 8384 O O . ILE H 1 41 ? 45.330 70.585 -24.054 1.00 31.82 41 ILE H O 1
ATOM 8389 N N . ILE H 1 42 ? 44.626 72.157 -22.658 1.00 32.32 42 ILE H N 1
ATOM 8390 C CA . ILE H 1 42 ? 45.259 71.549 -21.486 1.00 32.37 42 ILE H CA 1
ATOM 8391 C C . ILE H 1 42 ? 44.383 70.438 -20.926 1.00 33.08 42 ILE H C 1
ATOM 8392 O O . ILE H 1 42 ? 44.832 69.320 -20.707 1.00 34.08 42 ILE H O 1
ATOM 8397 N N . SER H 1 43 ? 43.122 70.754 -20.697 1.00 33.08 43 SER H N 1
ATOM 8398 C CA . SER H 1 43 ? 42.179 69.800 -20.179 1.00 32.72 43 SER H CA 1
ATOM 8399 C C . SER H 1 43 ? 40.775 70.196 -20.605 1.00 32.73 43 SER H C 1
ATOM 8400 O O . SER H 1 43 ? 40.581 71.197 -21.262 1.00 31.49 43 SER H O 1
ATOM 8403 N N . GLY H 1 44 ? 39.815 69.355 -20.258 1.00 32.49 44 GLY H N 1
ATOM 8404 C CA . GLY H 1 44 ? 38.438 69.599 -20.582 1.00 32.90 44 GLY H CA 1
ATOM 8405 C C . GLY H 1 44 ? 37.547 68.595 -19.884 1.00 33.17 44 GLY H C 1
ATOM 8406 O O . GLY H 1 44 ? 37.886 67.423 -19.783 1.00 33.20 44 GLY H O 1
ATOM 8407 N N . LYS H 1 45 ? 36.401 69.062 -19.404 1.00 33.80 45 LYS H N 1
ATOM 8408 C CA . LYS H 1 45 ? 35.396 68.198 -18.816 1.00 33.90 45 LYS H CA 1
ATOM 8409 C C . LYS H 1 45 ? 34.209 68.096 -19.765 1.00 33.12 45 LYS H C 1
ATOM 8410 O O . LYS H 1 45 ? 33.710 69.098 -20.252 1.00 31.38 45 LYS H O 1
ATOM 8416 N N . VAL H 1 46 ? 33.792 66.846 -20.003 1.00 33.07 46 VAL H N 1
ATOM 8417 C CA . VAL H 1 46 ? 32.705 66.495 -20.896 1.00 32.85 46 VAL H CA 1
ATOM 8418 C C . VAL H 1 46 ? 31.536 66.100 -20.041 1.00 32.91 46 VAL H C 1
ATOM 8419 O O . VAL H 1 46 ? 31.689 65.242 -19.175 1.00 31.91 46 VAL H O 1
ATOM 8423 N N . SER H 1 47 ? 30.383 66.719 -20.297 1.00 33.33 47 SER H N 1
ATOM 8424 C CA . SER H 1 47 ? 29.158 66.491 -19.544 1.00 34.20 47 SER H CA 1
ATOM 8425 C C . SER H 1 47 ? 27.937 66.435 -20.412 1.00 35.21 47 SER H C 1
ATOM 8426 O O . SER H 1 47 ? 27.754 67.263 -21.294 1.00 34.11 47 SER H O 1
ATOM 8429 N N . GLY H 1 48 ? 27.070 65.485 -20.100 1.00 36.76 48 GLY H N 1
ATOM 8430 C CA . GLY H 1 48 ? 25.808 65.331 -20.794 1.00 38.33 48 GLY H CA 1
ATOM 8431 C C . GLY H 1 48 ? 25.100 64.102 -20.269 1.00 38.95 48 GLY H C 1
ATOM 8432 O O . GLY H 1 48 ? 25.663 63.315 -19.508 1.00 38.86 48 GLY H O 1
ATOM 8433 N N . ASN H 1 49 ? 23.865 63.920 -20.705 1.00 40.71 49 ASN H N 1
ATOM 8434 C CA . ASN H 1 49 ? 23.093 62.742 -20.359 1.00 40.90 49 ASN H CA 1
ATOM 8435 C C . ASN H 1 49 ? 23.727 61.505 -20.989 1.00 40.90 49 ASN H C 1
ATOM 8436 O O . ASN H 1 49 ? 23.776 61.387 -22.202 1.00 40.52 49 ASN H O 1
ATOM 8441 N N . ASN H 1 50 ? 24.209 60.593 -20.153 1.00 41.18 50 ASN H N 1
ATOM 8442 C CA . ASN H 1 50 ? 24.958 59.405 -20.613 1.00 41.46 50 ASN H CA 1
ATOM 8443 C C . ASN H 1 50 ? 26.149 59.751 -21.507 1.00 40.73 50 ASN H C 1
ATOM 8444 O O . ASN H 1 50 ? 26.421 59.057 -22.475 1.00 41.23 50 ASN H O 1
ATOM 8449 N N . PHE H 1 51 ? 26.839 60.837 -21.197 1.00 39.89 51 PHE H N 1
ATOM 8450 C CA . PHE H 1 51 ? 27.954 61.295 -22.018 1.00 38.66 51 PHE H CA 1
ATOM 8451 C C . PHE H 1 51 ? 28.879 62.158 -21.181 1.00 37.34 51 PHE H C 1
ATOM 8452 O O . PHE H 1 51 ? 28.936 63.373 -21.371 1.00 38.77 51 PHE H O 1
ATOM 8460 N N . ASN H 1 52 ? 29.582 61.507 -20.253 1.00 35.23 52 ASN H N 1
ATOM 8461 C CA . ASN H 1 52 ? 30.516 62.138 -19.337 1.00 34.25 52 ASN H CA 1
ATOM 8462 C C . ASN H 1 52 ? 31.923 61.595 -19.455 1.00 32.53 52 ASN H C 1
ATOM 8463 O O . ASN H 1 52 ? 32.138 60.401 -19.602 1.00 31.82 52 ASN H O 1
ATOM 8468 N N . GLY H 1 53 ? 32.894 62.480 -19.366 1.00 31.39 53 GLY H N 1
ATOM 8469 C CA . GLY H 1 53 ? 34.283 62.065 -19.472 1.00 31.16 53 GLY H CA 1
ATOM 8470 C C . GLY H 1 53 ? 35.204 63.250 -19.521 1.00 30.34 53 GLY H C 1
ATOM 8471 O O . GLY H 1 53 ? 34.877 64.342 -19.030 1.00 29.30 53 GLY H O 1
ATOM 8472 N N . LYS H 1 54 ? 36.346 63.050 -20.162 1.00 29.73 54 LYS H N 1
ATOM 8473 C CA . LYS H 1 54 ? 37.344 64.078 -20.216 1.00 29.92 54 LYS H CA 1
ATOM 8474 C C . LYS H 1 54 ? 38.048 64.155 -21.555 1.00 28.88 54 LYS H C 1
ATOM 8475 O O . LYS H 1 54 ? 38.056 63.212 -22.341 1.00 26.76 54 LYS H O 1
ATOM 8481 N N . VAL H 1 55 ? 38.671 65.296 -21.774 1.00 28.52 55 VAL H N 1
ATOM 8482 C CA . VAL H 1 55 ? 39.467 65.545 -22.960 1.00 28.02 55 VAL H CA 1
ATOM 8483 C C . VAL H 1 55 ? 40.822 64.887 -22.745 1.00 28.54 55 VAL H C 1
ATOM 8484 O O . VAL H 1 55 ? 41.406 65.001 -21.656 1.00 27.83 55 VAL H O 1
ATOM 8488 N N . LEU H 1 56 ? 41.308 64.217 -23.789 1.00 27.63 56 LEU H N 1
ATOM 8489 C CA . LEU H 1 56 ? 42.591 63.528 -23.786 1.00 27.70 56 LEU H CA 1
ATOM 8490 C C . LEU H 1 56 ? 43.738 64.485 -24.133 1.00 27.95 56 LEU H C 1
ATOM 8491 O O . LEU H 1 56 ? 43.478 65.610 -24.593 1.00 28.45 56 LEU H O 1
ATOM 8496 N N . PRO H 1 57 ? 45.001 64.061 -23.922 1.00 27.53 57 PRO H N 1
ATOM 8497 C CA . PRO H 1 57 ? 46.108 64.941 -24.344 1.00 27.74 57 PRO H CA 1
ATOM 8498 C C . PRO H 1 57 ? 46.246 65.063 -25.877 1.00 26.95 57 PRO H C 1
ATOM 8499 O O . PRO H 1 57 ? 45.620 64.308 -26.608 1.00 27.86 57 PRO H O 1
ATOM 8503 N N . GLY H 1 58 ? 47.028 66.019 -26.349 1.00 26.86 58 GLY H N 1
ATOM 8504 C CA . GLY H 1 58 ? 47.333 66.157 -27.816 1.00 26.33 58 GLY H CA 1
ATOM 8505 C C . GLY H 1 58 ? 46.469 67.148 -28.572 1.00 25.89 58 GLY H C 1
ATOM 8506 O O . GLY H 1 58 ? 46.629 67.324 -29.793 1.00 25.38 58 GLY H O 1
ATOM 8507 N N . GLY H 1 59 ? 45.580 67.819 -27.836 1.00 25.61 59 GLY H N 1
ATOM 8508 C CA . GLY H 1 59 ? 44.620 68.779 -28.387 1.00 26.00 59 GLY H CA 1
ATOM 8509 C C . GLY H 1 59 ? 45.218 70.121 -28.787 1.00 25.78 59 GLY H C 1
ATOM 8510 O O . GLY H 1 59 ? 45.865 70.751 -28.012 1.00 25.16 59 GLY H O 1
ATOM 8511 N N . ILE H 1 60 ? 45.033 70.510 -30.055 1.00 25.84 60 ILE H N 1
ATOM 8512 C CA . ILE H 1 60 ? 45.447 71.822 -30.547 1.00 26.36 60 ILE H CA 1
ATOM 8513 C C . ILE H 1 60 ? 44.337 72.455 -31.383 1.00 26.20 60 ILE H C 1
ATOM 8514 O O . ILE H 1 60 ? 43.759 71.784 -32.238 1.00 26.58 60 ILE H O 1
ATOM 8519 N N . ASP H 1 61 ? 44.061 73.741 -31.127 1.00 27.21 61 ASP H N 1
ATOM 8520 C CA . ASP H 1 61 ? 43.241 74.534 -32.037 1.00 27.73 61 ASP H CA 1
ATOM 8521 C C . ASP H 1 61 ? 44.133 75.429 -32.900 1.00 27.67 61 ASP H C 1
ATOM 8522 O O . ASP H 1 61 ? 44.869 76.258 -32.396 1.00 29.10 61 ASP H O 1
ATOM 8527 N N . SER H 1 62 ? 44.045 75.224 -34.208 1.00 27.17 62 SER H N 1
ATOM 8528 C CA . SER H 1 62 ? 44.784 75.987 -35.172 1.00 27.10 62 SER H CA 1
ATOM 8529 C C . SER H 1 62 ? 43.817 77.050 -35.661 1.00 26.85 62 SER H C 1
ATOM 8530 O O . SER H 1 62 ? 42.734 76.753 -36.217 1.00 27.53 62 SER H O 1
ATOM 8533 N N . GLN H 1 63 ? 44.215 78.286 -35.436 1.00 26.05 63 GLN H N 1
ATOM 8534 C CA . GLN H 1 63 ? 43.391 79.456 -35.661 1.00 26.40 63 GLN H CA 1
ATOM 8535 C C . GLN H 1 63 ? 44.076 80.474 -36.541 1.00 25.07 63 GLN H C 1
ATOM 8536 O O . GLN H 1 63 ? 45.264 80.728 -36.396 1.00 23.34 63 GLN H O 1
ATOM 8542 N N . ILE H 1 64 ? 43.296 81.121 -37.390 1.00 25.20 64 ILE H N 1
ATOM 8543 C CA . ILE H 1 64 ? 43.781 82.289 -38.120 1.00 25.97 64 ILE H CA 1
ATOM 8544 C C . ILE H 1 64 ? 42.767 83.442 -37.989 1.00 26.34 64 ILE H C 1
ATOM 8545 O O . ILE H 1 64 ? 41.587 83.269 -38.329 1.00 26.47 64 ILE H O 1
ATOM 8550 N N . VAL H 1 65 ? 43.201 84.582 -37.427 1.00 26.54 65 VAL H N 1
ATOM 8551 C CA . VAL H 1 65 ? 42.386 85.824 -37.408 1.00 26.52 65 VAL H CA 1
ATOM 8552 C C . VAL H 1 65 ? 42.702 86.560 -38.714 1.00 26.41 65 VAL H C 1
ATOM 8553 O O . VAL H 1 65 ? 43.836 87.021 -38.915 1.00 24.73 65 VAL H O 1
ATOM 8557 N N . ARG H 1 66 ? 41.746 86.578 -39.640 1.00 25.97 66 ARG H N 1
ATOM 8558 C CA . ARG H 1 66 ? 41.981 87.181 -40.935 1.00 27.20 66 ARG H CA 1
ATOM 8559 C C . ARG H 1 66 ? 42.067 88.715 -40.787 1.00 28.30 66 ARG H C 1
ATOM 8560 O O . ARG H 1 66 ? 41.698 89.266 -39.747 1.00 28.82 66 ARG H O 1
ATOM 8568 N N . PRO H 1 67 ? 42.609 89.412 -41.817 1.00 29.39 67 PRO H N 1
ATOM 8569 C CA . PRO H 1 67 ? 42.736 90.876 -41.690 1.00 29.61 67 PRO H CA 1
ATOM 8570 C C . PRO H 1 67 ? 41.416 91.586 -41.420 1.00 30.25 67 PRO H C 1
ATOM 8571 O O . PRO H 1 67 ? 41.419 92.608 -40.702 1.00 29.98 67 PRO H O 1
ATOM 8575 N N . ASP H 1 68 ? 40.298 91.031 -41.914 1.00 30.43 68 ASP H N 1
ATOM 8576 C CA . ASP H 1 68 ? 38.986 91.656 -41.679 1.00 30.80 68 ASP H CA 1
ATOM 8577 C C . ASP H 1 68 ? 38.465 91.415 -40.261 1.00 31.02 68 ASP H C 1
ATOM 8578 O O . ASP H 1 68 ? 37.391 91.908 -39.879 1.00 30.84 68 ASP H O 1
ATOM 8583 N N . GLY H 1 69 ? 39.212 90.648 -39.475 1.00 30.30 69 GLY H N 1
ATOM 8584 C CA . GLY H 1 69 ? 38.825 90.378 -38.117 1.00 30.04 69 GLY H CA 1
ATOM 8585 C C . GLY H 1 69 ? 38.127 89.054 -37.873 1.00 29.72 69 GLY H C 1
ATOM 8586 O O . GLY H 1 69 ? 37.911 88.698 -36.722 1.00 29.61 69 GLY H O 1
ATOM 8587 N N . LYS H 1 70 ? 37.769 88.306 -38.915 1.00 29.47 70 LYS H N 1
ATOM 8588 C CA . LYS H 1 70 ? 37.150 87.003 -38.682 1.00 29.83 70 LYS H CA 1
ATOM 8589 C C . LYS H 1 70 ? 38.199 85.918 -38.384 1.00 29.68 70 LYS H C 1
ATOM 8590 O O . LYS H 1 70 ? 39.190 85.780 -39.102 1.00 29.52 70 LYS H O 1
ATOM 8596 N N . CYS H 1 71 ? 37.932 85.148 -37.333 1.00 28.90 71 CYS H N 1
ATOM 8597 C CA . CYS H 1 71 ? 38.759 84.052 -36.918 1.00 28.94 71 CYS H CA 1
ATOM 8598 C C . CYS H 1 71 ? 38.203 82.754 -37.485 1.00 28.86 71 CYS H C 1
ATOM 8599 O O . CYS H 1 71 ? 37.014 82.474 -37.347 1.00 28.98 71 CYS H O 1
ATOM 8602 N N . GLU H 1 72 ? 39.062 81.996 -38.169 1.00 28.35 72 GLU H N 1
ATOM 8603 C CA . GLU H 1 72 ? 38.750 80.652 -38.632 1.00 27.51 72 GLU H CA 1
ATOM 8604 C C . GLU H 1 72 ? 39.466 79.693 -37.721 1.00 26.48 72 GLU H C 1
ATOM 8605 O O . GLU H 1 72 ? 40.668 79.824 -37.484 1.00 26.33 72 GLU H O 1
ATOM 8611 N N . LEU H 1 73 ? 38.720 78.740 -37.199 1.00 26.00 73 LEU H N 1
ATOM 8612 C CA . LEU H 1 73 ? 39.216 77.812 -36.190 1.00 26.30 73 LEU H CA 1
ATOM 8613 C C . LEU H 1 73 ? 39.115 76.377 -36.667 1.00 25.44 73 LEU H C 1
ATOM 8614 O O . LEU H 1 73 ? 38.106 75.998 -37.235 1.00 23.54 73 LEU H O 1
ATOM 8619 N N . SER H 1 74 ? 40.151 75.582 -36.379 1.00 25.52 74 SER H N 1
ATOM 8620 C CA . SER H 1 74 ? 40.160 74.139 -36.655 1.00 24.49 74 SER H CA 1
ATOM 8621 C C . SER H 1 74 ? 40.841 73.387 -35.534 1.00 24.05 74 SER H C 1
ATOM 8622 O O . SER H 1 74 ? 42.056 73.420 -35.440 1.00 23.89 74 SER H O 1
ATOM 8625 N N . ALA H 1 75 ? 40.066 72.701 -34.700 1.00 22.75 75 ALA H N 1
ATOM 8626 C CA . ALA H 1 75 ? 40.604 71.976 -33.570 1.00 22.86 75 ALA H CA 1
ATOM 8627 C C . ALA H 1 75 ? 40.567 70.472 -33.829 1.00 22.30 75 ALA H C 1
ATOM 8628 O O . ALA H 1 75 ? 39.636 69.942 -34.419 1.00 23.63 75 ALA H O 1
ATOM 8630 N N . ARG H 1 76 ? 41.625 69.803 -33.412 1.00 22.49 76 ARG H N 1
ATOM 8631 C CA . ARG H 1 76 ? 41.722 68.373 -33.422 1.00 22.30 76 ARG H CA 1
ATOM 8632 C C . ARG H 1 76 ? 42.005 67.929 -32.019 1.00 23.42 76 ARG H C 1
ATOM 8633 O O . ARG H 1 76 ? 43.051 68.268 -31.455 1.00 23.51 76 ARG H O 1
ATOM 8641 N N . TYR H 1 77 ? 41.098 67.146 -31.469 1.00 24.22 77 TYR H N 1
ATOM 8642 C CA . TYR H 1 77 ? 41.283 66.617 -30.114 1.00 24.74 77 TYR H CA 1
ATOM 8643 C C . TYR H 1 77 ? 40.364 65.417 -29.899 1.00 24.51 77 TYR H C 1
ATOM 8644 O O . TYR H 1 77 ? 39.520 65.102 -30.738 1.00 24.03 77 TYR H O 1
ATOM 8653 N N . ALA H 1 78 ? 40.484 64.787 -28.737 1.00 23.91 78 ALA H N 1
ATOM 8654 C CA . ALA H 1 78 ? 39.715 63.609 -28.462 1.00 23.86 78 ALA H CA 1
ATOM 8655 C C . ALA H 1 78 ? 39.287 63.585 -27.023 1.00 23.76 78 ALA H C 1
ATOM 8656 O O . ALA H 1 78 ? 39.906 64.247 -26.150 1.00 22.68 78 ALA H O 1
ATOM 8658 N N . ILE H 1 79 ? 38.192 62.847 -26.797 1.00 24.24 79 ILE H N 1
ATOM 8659 C CA . ILE H 1 79 ? 37.639 62.680 -25.455 1.00 24.66 79 ILE H CA 1
ATOM 8660 C C . ILE H 1 79 ? 37.610 61.217 -25.078 1.00 24.82 79 ILE H C 1
ATOM 8661 O O . ILE H 1 79 ? 37.414 60.365 -25.929 1.00 23.21 79 ILE H O 1
ATOM 8666 N N . ARG H 1 80 ? 37.824 60.931 -23.784 1.00 24.78 80 ARG H N 1
ATOM 8667 C CA . ARG H 1 80 ? 37.485 59.632 -23.269 1.00 26.03 80 ARG H CA 1
ATOM 8668 C C . ARG H 1 80 ? 36.296 59.637 -22.363 1.00 26.06 80 ARG H C 1
ATOM 8669 O O . ARG H 1 80 ? 36.258 60.394 -21.394 1.00 26.06 80 ARG H O 1
ATOM 8677 N N . LEU H 1 81 ? 35.352 58.749 -22.651 1.00 26.93 81 LEU H N 1
ATOM 8678 C CA . LEU H 1 81 ? 34.141 58.687 -21.874 1.00 27.74 81 LEU H CA 1
ATOM 8679 C C . LEU H 1 81 ? 34.340 57.719 -20.734 1.00 28.81 81 LEU H C 1
ATOM 8680 O O . LEU H 1 81 ? 35.208 56.855 -20.781 1.00 28.25 81 LEU H O 1
ATOM 8685 N N . ASP H 1 82 ? 33.542 57.881 -19.688 1.00 29.81 82 ASP H N 1
ATOM 8686 C CA . ASP H 1 82 ? 33.787 57.124 -18.477 1.00 31.58 82 ASP H CA 1
ATOM 8687 C C . ASP H 1 82 ? 33.394 55.652 -18.576 1.00 32.07 82 ASP H C 1
ATOM 8688 O O . ASP H 1 82 ? 33.708 54.900 -17.664 1.00 33.12 82 ASP H O 1
ATOM 8693 N N . ASP H 1 83 ? 32.763 55.233 -19.682 1.00 31.09 83 ASP H N 1
ATOM 8694 C CA . ASP H 1 83 ? 32.667 53.806 -20.022 1.00 31.04 83 ASP H CA 1
ATOM 8695 C C . ASP H 1 83 ? 33.909 53.269 -20.763 1.00 30.78 83 ASP H C 1
ATOM 8696 O O . ASP H 1 83 ? 33.946 52.102 -21.112 1.00 31.30 83 ASP H O 1
ATOM 8701 N N . GLY H 1 84 ? 34.903 54.122 -21.030 1.00 30.14 84 GLY H N 1
ATOM 8702 C CA . GLY H 1 84 ? 36.161 53.717 -21.656 1.00 29.05 84 GLY H CA 1
ATOM 8703 C C . GLY H 1 84 ? 36.269 53.990 -23.171 1.00 28.52 84 GLY H C 1
ATOM 8704 O O . GLY H 1 84 ? 37.345 53.901 -23.745 1.00 29.00 84 GLY H O 1
ATOM 8705 N N . ALA H 1 85 ? 35.161 54.304 -23.819 1.00 27.38 85 ALA H N 1
ATOM 8706 C CA . ALA H 1 85 ? 35.163 54.710 -25.218 1.00 27.42 85 ALA H CA 1
ATOM 8707 C C . ALA H 1 85 ? 35.802 56.102 -25.490 1.00 26.83 85 ALA H C 1
ATOM 8708 O O . ALA H 1 85 ? 35.853 56.967 -24.628 1.00 26.37 85 ALA H O 1
ATOM 8710 N N . ALA H 1 86 ? 36.322 56.256 -26.709 1.00 27.01 86 ALA H N 1
ATOM 8711 C CA . ALA H 1 86 ? 36.949 57.466 -27.205 1.00 25.98 86 ALA H CA 1
ATOM 8712 C C . ALA H 1 86 ? 36.181 57.992 -28.384 1.00 26.11 86 ALA H C 1
ATOM 8713 O O . ALA H 1 86 ? 35.535 57.242 -29.101 1.00 25.20 86 ALA H O 1
ATOM 8715 N N . ILE H 1 87 ? 36.250 59.311 -28.542 1.00 26.42 87 ILE H N 1
ATOM 8716 C CA . ILE H 1 87 ? 35.742 59.998 -29.700 1.00 26.35 87 ILE H CA 1
ATOM 8717 C C . ILE H 1 87 ? 36.826 60.983 -30.138 1.00 26.32 87 ILE H C 1
ATOM 8718 O O . ILE H 1 87 ? 37.347 61.764 -29.303 1.00 26.55 87 ILE H O 1
ATOM 8723 N N . TYR H 1 88 ? 37.190 60.892 -31.416 1.00 25.24 88 TYR H N 1
ATOM 8724 C CA . TYR H 1 88 ? 38.040 61.844 -32.058 1.00 25.19 88 TYR H CA 1
ATOM 8725 C C . TYR H 1 88 ? 37.236 62.997 -32.667 1.00 25.32 88 TYR H C 1
ATOM 8726 O O . TYR H 1 88 ? 36.239 62.793 -33.390 1.00 25.53 88 TYR H O 1
ATOM 8735 N N . ILE H 1 89 ? 37.652 64.220 -32.374 1.00 24.85 89 ILE H N 1
ATOM 8736 C CA . ILE H 1 89 ? 36.903 65.378 -32.815 1.00 26.02 89 ILE H CA 1
ATOM 8737 C C . ILE H 1 89 ? 37.780 66.276 -33.683 1.00 26.14 89 ILE H C 1
ATOM 8738 O O . ILE H 1 89 ? 38.878 66.633 -33.279 1.00 25.95 89 ILE H O 1
ATOM 8743 N N . GLU H 1 90 ? 37.307 66.594 -34.887 1.00 26.71 90 GLU H N 1
ATOM 8744 C CA . GLU H 1 90 ? 37.802 67.756 -35.580 1.00 26.84 90 GLU H CA 1
ATOM 8745 C C . GLU H 1 90 ? 36.709 68.808 -35.636 1.00 26.07 90 GLU H C 1
ATOM 8746 O O . GLU H 1 90 ? 35.654 68.550 -36.175 1.00 26.29 90 GLU H O 1
ATOM 8752 N N . ASN H 1 91 ? 36.951 69.967 -35.022 1.00 25.51 91 ASN H N 1
ATOM 8753 C CA . ASN H 1 91 ? 35.914 70.985 -34.835 1.00 25.46 91 ASN H CA 1
ATOM 8754 C C . ASN H 1 91 ? 36.261 72.229 -35.630 1.00 24.72 91 ASN H C 1
ATOM 8755 O O . ASN H 1 91 ? 37.179 72.920 -35.271 1.00 24.99 91 ASN H O 1
ATOM 8760 N N . ASN H 1 92 ? 35.525 72.488 -36.708 1.00 24.84 92 ASN H N 1
ATOM 8761 C CA . ASN H 1 92 ? 35.831 73.590 -37.637 1.00 25.24 92 ASN H CA 1
ATOM 8762 C C . ASN H 1 92 ? 34.779 74.658 -37.600 1.00 25.32 92 ASN H C 1
ATOM 8763 O O . ASN H 1 92 ? 33.585 74.374 -37.802 1.00 23.79 92 ASN H O 1
ATOM 8768 N N . GLY H 1 93 ? 35.207 75.899 -37.374 1.00 25.04 93 GLY H N 1
ATOM 8769 C CA . GLY H 1 93 ? 34.244 76.960 -37.347 1.00 25.76 93 GLY H CA 1
ATOM 8770 C C . GLY H 1 93 ? 34.775 78.362 -37.419 1.00 25.70 93 GLY H C 1
ATOM 8771 O O . GLY H 1 93 ? 35.884 78.600 -37.890 1.00 25.14 93 GLY H O 1
ATOM 8772 N N . ILE H 1 94 ? 33.958 79.291 -36.936 1.00 26.25 94 ILE H N 1
ATOM 8773 C CA . ILE H 1 94 ? 34.275 80.700 -37.060 1.00 27.23 94 ILE H CA 1
ATOM 8774 C C . ILE H 1 94 ? 33.979 81.472 -35.788 1.00 27.08 94 ILE H C 1
ATOM 8775 O O . ILE H 1 94 ? 33.102 81.110 -35.041 1.00 26.16 94 ILE H O 1
ATOM 8780 N N . ARG H 1 95 ? 34.753 82.535 -35.557 1.00 27.29 95 ARG H N 1
ATOM 8781 C CA . ARG H 1 95 ? 34.517 83.448 -34.451 1.00 27.00 95 ARG H CA 1
ATOM 8782 C C . ARG H 1 95 ? 34.615 84.870 -34.987 1.00 26.82 95 ARG H C 1
ATOM 8783 O O . ARG H 1 95 ? 35.630 85.275 -35.530 1.00 25.25 95 ARG H O 1
ATOM 8791 N N . THR H 1 96 ? 33.519 85.611 -34.892 1.00 26.91 96 THR H N 1
ATOM 8792 C CA . THR H 1 96 ? 33.498 86.986 -35.347 1.00 26.84 96 THR H CA 1
ATOM 8793 C C . THR H 1 96 ? 33.101 87.930 -34.213 1.00 26.99 96 THR H C 1
ATOM 8794 O O . THR H 1 96 ? 32.427 87.528 -33.285 1.00 25.27 96 THR H O 1
ATOM 8798 N N . VAL H 1 97 ? 33.543 89.188 -34.313 1.00 28.67 97 VAL H N 1
ATOM 8799 C CA . VAL H 1 97 ? 33.119 90.272 -33.425 1.00 29.68 97 VAL H CA 1
ATOM 8800 C C . VAL H 1 97 ? 32.602 91.460 -34.233 1.00 30.48 97 VAL H C 1
ATOM 8801 O O . VAL H 1 97 ? 32.928 91.614 -35.415 1.00 30.20 97 VAL H O 1
ATOM 8805 N N . PRO H 1 98 ? 31.765 92.304 -33.617 1.00 31.72 98 PRO H N 1
ATOM 8806 C CA . PRO H 1 98 ? 31.404 93.584 -34.257 1.00 32.69 98 PRO H CA 1
ATOM 8807 C C . PRO H 1 98 ? 32.610 94.495 -34.540 1.00 33.78 98 PRO H C 1
ATOM 8808 O O . PRO H 1 98 ? 33.654 94.357 -33.895 1.00 32.72 98 PRO H O 1
ATOM 8812 N N . ASP H 1 99 ? 32.439 95.442 -35.463 1.00 35.54 99 ASP H N 1
ATOM 8813 C CA . ASP H 1 99 ? 33.542 96.324 -35.904 1.00 37.03 99 ASP H CA 1
ATOM 8814 C C . ASP H 1 99 ? 34.363 96.963 -34.815 1.00 37.82 99 ASP H C 1
ATOM 8815 O O . ASP H 1 99 ? 35.590 97.070 -34.951 1.00 37.67 99 ASP H O 1
ATOM 8820 N N . GLU H 1 100 ? 33.719 97.367 -33.728 1.00 38.89 100 GLU H N 1
ATOM 8821 C CA . GLU H 1 100 ? 34.439 98.067 -32.670 1.00 39.63 100 GLU H CA 1
ATOM 8822 C C . GLU H 1 100 ? 35.350 97.181 -31.845 1.00 40.26 100 GLU H C 1
ATOM 8823 O O . GLU H 1 100 ? 36.156 97.689 -31.093 1.00 40.21 100 GLU H O 1
ATOM 8829 N N . TYR H 1 101 ? 35.222 95.859 -31.971 1.00 40.52 101 TYR H N 1
ATOM 8830 C CA . TYR H 1 101 ? 36.079 94.938 -31.220 1.00 40.72 101 TYR H CA 1
ATOM 8831 C C . TYR H 1 101 ? 37.172 94.341 -32.098 1.00 40.38 101 TYR H C 1
ATOM 8832 O O . TYR H 1 101 ? 37.998 93.587 -31.617 1.00 39.83 101 TYR H O 1
ATOM 8841 N N . ILE H 1 102 ? 37.175 94.690 -33.377 1.00 40.52 102 ILE H N 1
ATOM 8842 C CA . ILE H 1 102 ? 38.125 94.133 -34.316 1.00 41.28 102 ILE H CA 1
ATOM 8843 C C . ILE H 1 102 ? 39.575 94.508 -33.989 1.00 42.15 102 ILE H C 1
ATOM 8844 O O . ILE H 1 102 ? 40.462 93.637 -34.029 1.00 41.94 102 ILE H O 1
ATOM 8849 N N . GLU H 1 103 ? 39.826 95.775 -33.638 1.00 43.05 103 GLU H N 1
ATOM 8850 C CA . GLU H 1 103 ? 41.196 96.173 -33.282 1.00 43.88 103 GLU H CA 1
ATOM 8851 C C . GLU H 1 103 ? 41.649 95.364 -32.058 1.00 44.29 103 GLU H C 1
ATOM 8852 O O . GLU H 1 103 ? 42.740 94.789 -32.067 1.00 44.12 103 GLU H O 1
ATOM 8858 N N . ALA H 1 104 ? 40.791 95.275 -31.043 1.00 44.73 104 ALA H N 1
ATOM 8859 C CA . ALA H 1 104 ? 41.092 94.477 -29.849 1.00 45.53 104 ALA H CA 1
ATOM 8860 C C . ALA H 1 104 ? 41.412 93.027 -30.198 1.00 46.13 104 ALA H C 1
ATOM 8861 O O . ALA H 1 104 ? 42.312 92.421 -29.621 1.00 46.26 104 ALA H O 1
ATOM 8863 N N . VAL H 1 105 ? 40.714 92.495 -31.169 1.00 46.83 105 VAL H N 1
ATOM 8864 C CA . VAL H 1 105 ? 40.893 91.108 -31.538 1.00 47.50 105 VAL H CA 1
ATOM 8865 C C . VAL H 1 105 ? 42.165 90.896 -32.331 1.00 48.36 105 VAL H C 1
ATOM 8866 O O . VAL H 1 105 ? 42.767 89.861 -32.307 1.00 48.15 105 VAL H O 1
ATOM 8870 N N . LYS H 1 106 ? 42.580 9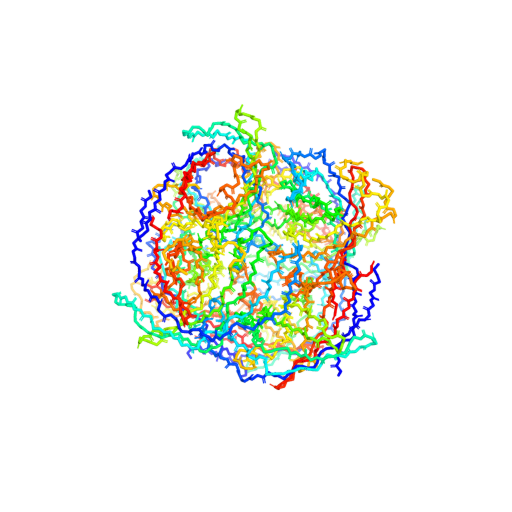1.912 -33.038 1.00 49.97 106 LYS H N 1
ATOM 8871 C CA . LYS H 1 106 ? 43.731 91.774 -33.872 1.00 50.46 106 LYS H CA 1
ATOM 8872 C C . LYS H 1 106 ? 44.976 91.923 -33.042 1.00 51.67 106 LYS H C 1
ATOM 8873 O O . LYS H 1 106 ? 46.060 91.719 -33.487 1.00 52.06 106 LYS H O 1
ATOM 8879 N N . SER H 1 107 ? 44.743 92.273 -31.799 1.00 53.18 107 SER H N 1
ATOM 8880 C CA . SER H 1 107 ? 45.660 92.172 -30.708 1.00 54.22 107 SER H CA 1
ATOM 8881 C C . SER H 1 107 ? 45.296 90.924 -29.926 1.00 54.62 107 SER H C 1
ATOM 8882 O O . SER H 1 107 ? 45.633 89.840 -30.318 1.00 55.16 107 SER H O 1
ATOM 8885 N N . GLY H 1 108 ? 44.588 91.093 -28.809 1.00 55.04 108 GLY H N 1
ATOM 8886 C CA . GLY H 1 108 ? 44.131 89.984 -27.994 1.00 54.79 108 GLY H CA 1
ATOM 8887 C C . GLY H 1 108 ? 43.005 90.368 -27.052 1.00 55.02 108 GLY H C 1
ATOM 8888 O O . GLY H 1 108 ? 42.860 91.521 -26.677 1.00 55.09 108 GLY H O 1
ATOM 8889 N N . VAL H 1 111 ? 38.185 89.876 -25.656 1.00 43.68 111 VAL H N 1
ATOM 8890 C CA . VAL H 1 111 ? 37.130 90.894 -25.473 1.00 42.98 111 VAL H CA 1
ATOM 8891 C C . VAL H 1 111 ? 35.899 90.306 -24.773 1.00 42.90 111 VAL H C 1
ATOM 8892 O O . VAL H 1 111 ? 35.834 89.099 -24.510 1.00 42.77 111 VAL H O 1
ATOM 8896 N N . ASP H 1 112 ? 34.927 91.165 -24.487 1.00 42.89 112 ASP H N 1
ATOM 8897 C CA . ASP H 1 112 ? 33.654 90.759 -23.911 1.00 42.69 112 ASP H CA 1
ATOM 8898 C C . ASP H 1 112 ? 33.081 89.541 -24.655 1.00 42.61 112 ASP H C 1
ATOM 8899 O O . ASP H 1 112 ? 32.871 89.590 -25.882 1.00 41.55 112 ASP H O 1
ATOM 8904 N N . PRO H 1 113 ? 32.870 88.431 -23.918 1.00 42.39 113 PRO H N 1
ATOM 8905 C CA . PRO H 1 113 ? 32.300 87.213 -24.499 1.00 42.22 113 PRO H CA 1
ATOM 8906 C C . PRO H 1 113 ? 30.957 87.421 -25.181 1.00 41.99 113 PRO H C 1
ATOM 8907 O O . PRO H 1 113 ? 30.668 86.730 -26.151 1.00 41.82 113 PRO H O 1
ATOM 8911 N N . ASN H 1 114 ? 30.143 88.365 -24.719 1.00 41.23 114 ASN H N 1
ATOM 8912 C CA . ASN H 1 114 ? 28.867 88.579 -25.409 1.00 40.82 114 ASN H CA 1
ATOM 8913 C C . ASN H 1 114 ? 29.036 89.210 -26.775 1.00 39.48 114 ASN H C 1
ATOM 8914 O O . ASN H 1 114 ? 28.096 89.241 -27.558 1.00 39.65 114 ASN H O 1
ATOM 8919 N N . ALA H 1 115 ? 30.239 89.696 -27.065 1.00 37.87 115 ALA H N 1
ATOM 8920 C CA . ALA H 1 115 ? 30.537 90.257 -28.363 1.00 37.15 115 ALA H CA 1
ATOM 8921 C C . ALA H 1 115 ? 30.600 89.183 -29.469 1.00 35.98 115 ALA H C 1
ATOM 8922 O O . ALA H 1 115 ? 30.283 89.474 -30.606 1.00 35.85 115 ALA H O 1
ATOM 8924 N N . TYR H 1 116 ? 30.986 87.951 -29.135 1.00 34.72 116 TYR H N 1
ATOM 8925 C CA . TYR H 1 116 ? 31.293 86.938 -30.169 1.00 34.12 116 TYR H CA 1
ATOM 8926 C C . TYR H 1 116 ? 30.087 86.295 -30.828 1.00 32.02 116 TYR H C 1
ATOM 8927 O O . TYR H 1 116 ? 29.114 85.980 -30.165 1.00 32.32 116 TYR H O 1
ATOM 8936 N N . TYR H 1 117 ? 30.164 86.095 -32.142 1.00 30.18 117 TYR H N 1
ATOM 8937 C CA . TYR H 1 117 ? 29.443 85.029 -32.824 1.00 28.88 117 TYR H CA 1
ATOM 8938 C C . TYR H 1 117 ? 30.468 83.903 -32.926 1.00 28.91 117 TYR H C 1
ATOM 8939 O O . TYR H 1 117 ? 31.479 84.071 -33.564 1.00 28.50 117 TYR H O 1
ATOM 8948 N N . PHE H 1 118 ? 30.215 82.774 -32.257 1.00 28.84 118 PHE H N 1
ATOM 8949 C CA . PHE H 1 118 ? 31.182 81.717 -32.132 1.00 28.43 118 PHE H CA 1
ATOM 8950 C C . PHE H 1 118 ? 30.467 80.362 -32.311 1.00 28.30 118 PHE H C 1
ATOM 8951 O O . PHE H 1 118 ? 29.872 79.818 -31.368 1.00 28.44 118 PHE H O 1
ATOM 8959 N N . ARG H 1 119 ? 30.523 79.841 -33.543 1.00 27.40 119 ARG H N 1
ATOM 8960 C CA . ARG H 1 119 ? 29.819 78.646 -33.949 1.00 27.68 119 ARG H CA 1
ATOM 8961 C C . ARG H 1 119 ? 30.711 77.757 -34.793 1.00 27.15 119 ARG H C 1
ATOM 8962 O O . ARG H 1 119 ? 31.453 78.256 -35.605 1.00 27.95 119 ARG H O 1
ATOM 8970 N N . THR H 1 120 ? 30.593 76.445 -34.634 1.00 26.81 120 THR H N 1
ATOM 8971 C CA . THR H 1 120 ? 31.418 75.479 -35.328 1.00 26.71 120 THR H CA 1
ATOM 8972 C C . THR H 1 120 ? 30.624 74.248 -35.746 1.00 26.93 120 THR H C 1
ATOM 8973 O O . THR H 1 120 ? 29.518 74.003 -35.257 1.00 26.69 120 THR H O 1
ATOM 8977 N N . ILE H 1 121 ? 31.230 73.473 -36.644 1.00 26.24 121 ILE H N 1
ATOM 8978 C CA . ILE H 1 121 ? 30.707 72.190 -37.099 1.00 26.27 121 ILE H CA 1
ATOM 8979 C C . ILE H 1 121 ? 31.737 71.109 -36.769 1.00 26.20 121 ILE H C 1
ATOM 8980 O O . ILE H 1 121 ? 32.829 71.128 -37.329 1.00 26.48 121 ILE H O 1
ATOM 8985 N N . PRO H 1 122 ? 31.418 70.205 -35.815 1.00 26.57 122 PRO H N 1
ATOM 8986 C CA . PRO H 1 122 ? 32.312 69.101 -35.476 1.00 26.35 122 PRO H CA 1
ATOM 8987 C C . PRO H 1 122 ? 32.002 67.882 -36.314 1.00 26.56 122 PRO H C 1
ATOM 8988 O O . PRO H 1 122 ? 30.856 67.654 -36.727 1.00 24.33 122 PRO H O 1
ATOM 8992 N N . THR H 1 123 ? 33.071 67.150 -36.597 1.00 26.87 123 THR H N 1
ATOM 8993 C CA . THR H 1 123 ? 33.025 65.824 -37.164 1.00 26.40 123 THR H CA 1
ATOM 8994 C C . THR H 1 123 ? 33.579 64.877 -36.161 1.00 25.92 123 THR H C 1
ATOM 8995 O O . THR H 1 123 ? 34.628 65.184 -35.578 1.00 25.29 123 THR H O 1
ATOM 8999 N N . PHE H 1 124 ? 32.953 63.691 -36.046 1.00 24.91 124 PHE H N 1
ATOM 9000 C CA . PHE H 1 124 ? 33.336 62.721 -35.033 1.00 25.37 124 PHE H CA 1
ATOM 9001 C C . PHE H 1 124 ? 33.838 61.452 -35.660 1.00 24.45 124 PHE H C 1
ATOM 9002 O O . PHE H 1 124 ? 33.439 61.075 -36.744 1.00 24.50 124 PHE H O 1
ATOM 9010 N N . GLU H 1 125 ? 34.759 60.822 -34.975 1.00 25.06 125 GLU H N 1
ATOM 9011 C CA . GLU H 1 125 ? 35.167 59.444 -35.264 1.00 24.75 125 GLU H CA 1
ATOM 9012 C C . GLU H 1 125 ? 35.177 58.614 -33.957 1.00 24.68 125 GLU H C 1
ATOM 9013 O O . GLU H 1 125 ? 35.710 59.046 -32.953 1.00 24.66 125 GLU H O 1
ATOM 9019 N N . THR H 1 126 ? 34.564 57.429 -34.013 1.00 25.18 126 THR H N 1
ATOM 9020 C CA . THR H 1 126 ? 34.170 56.620 -32.867 1.00 25.19 126 THR H CA 1
ATOM 9021 C C . THR H 1 126 ? 34.497 55.176 -33.198 1.00 25.57 126 THR H C 1
ATOM 9022 O O . THR H 1 126 ? 34.673 54.803 -34.376 1.00 25.78 126 THR H O 1
ATOM 9026 N N . TYR H 1 127 ? 34.676 54.368 -32.167 1.00 26.22 127 TYR H N 1
ATOM 9027 C CA . TYR H 1 127 ? 35.230 53.021 -32.370 1.00 26.81 127 TYR H CA 1
ATOM 9028 C C . TYR H 1 127 ? 34.350 51.943 -31.726 1.00 28.07 127 TYR H C 1
ATOM 9029 O O . TYR H 1 127 ? 34.854 50.892 -31.335 1.00 28.82 127 TYR H O 1
ATOM 9038 N N . SER H 1 128 ? 33.040 52.196 -31.618 1.00 28.58 128 SER H N 1
ATOM 9039 C CA . SER H 1 128 ? 32.124 51.168 -31.132 1.00 29.09 128 SER H CA 1
ATOM 9040 C C . SER H 1 128 ? 30.695 51.450 -31.619 1.00 29.56 128 SER H C 1
ATOM 9041 O O . SER H 1 128 ? 30.379 52.609 -31.921 1.00 29.00 128 SER H O 1
ATOM 9044 N N . PRO H 1 129 ? 29.830 50.403 -31.728 1.00 28.99 129 PRO H N 1
ATOM 9045 C CA . PRO H 1 129 ? 28.456 50.622 -32.233 1.00 28.79 129 PRO H CA 1
ATOM 9046 C C . PRO H 1 129 ? 27.631 51.569 -31.369 1.00 27.93 129 PRO H C 1
ATOM 9047 O O . PRO H 1 129 ? 26.708 52.182 -31.856 1.00 28.07 129 PRO H O 1
ATOM 9051 N N . LYS H 1 130 ? 27.961 51.683 -30.088 1.00 28.23 130 LYS H N 1
ATOM 9052 C CA . LYS H 1 130 ? 27.220 52.554 -29.185 1.00 28.25 130 LYS H CA 1
ATOM 9053 C C . LYS H 1 130 ? 27.309 54.004 -29.654 1.00 28.75 130 LYS H C 1
ATOM 9054 O O . LYS H 1 130 ? 26.364 54.785 -29.448 1.00 28.05 130 LYS H O 1
ATOM 9060 N N . TYR H 1 131 ? 28.423 54.372 -30.299 1.00 28.31 131 TYR H N 1
ATOM 9061 C CA . TYR H 1 131 ? 28.614 55.753 -30.732 1.00 28.34 131 TYR H CA 1
ATOM 9062 C C . TYR H 1 131 ? 28.700 55.985 -32.229 1.00 28.19 131 TYR H C 1
ATOM 9063 O O . TYR H 1 131 ? 29.036 57.064 -32.623 1.00 28.44 131 TYR H O 1
ATOM 9072 N N . LYS H 1 132 ? 28.354 55.011 -33.065 1.00 28.31 132 LYS H N 1
ATOM 9073 C CA . LYS H 1 132 ? 28.504 55.210 -34.489 1.00 28.48 132 LYS H CA 1
ATOM 9074 C C . LYS H 1 132 ? 27.479 56.192 -35.044 1.00 28.97 132 LYS H C 1
ATOM 9075 O O . LYS H 1 132 ? 27.645 56.693 -36.166 1.00 29.35 132 LYS H O 1
ATOM 9081 N N . TRP H 1 133 ? 26.432 56.473 -34.268 1.00 28.47 133 TRP H N 1
ATOM 9082 C CA . TRP H 1 133 ? 25.478 57.513 -34.638 1.00 27.19 133 TRP H CA 1
ATOM 9083 C C . TRP H 1 133 ? 26.158 58.888 -34.752 1.00 26.75 133 TRP H C 1
ATOM 9084 O O . TRP H 1 133 ? 25.699 59.748 -35.495 1.00 26.69 133 TRP H O 1
ATOM 9095 N N . MET H 1 134 ? 27.269 59.090 -34.028 1.00 25.50 134 MET H N 1
ATOM 9096 C CA . MET H 1 134 ? 27.983 60.350 -34.028 1.00 24.25 134 MET H CA 1
ATOM 9097 C C . MET H 1 134 ? 28.668 60.557 -35.381 1.00 24.90 134 MET H C 1
ATOM 9098 O O . MET H 1 134 ? 28.988 61.676 -35.751 1.00 25.85 134 MET H O 1
ATOM 9103 N N . MET H 1 135 ? 28.862 59.484 -36.133 1.00 25.09 135 MET H N 1
ATOM 9104 C CA . MET H 1 135 ? 29.533 59.559 -37.419 1.00 25.03 135 MET H CA 1
ATOM 9105 C C . MET H 1 135 ? 28.484 59.582 -38.504 1.00 25.84 135 MET H C 1
ATOM 9106 O O . MET H 1 135 ? 28.820 59.555 -39.680 1.00 26.71 135 MET H O 1
ATOM 9111 N N . ASN H 1 136 ? 27.208 59.587 -38.122 1.00 26.73 136 ASN H N 1
ATOM 9112 C CA . ASN H 1 136 ? 26.107 59.421 -39.061 1.00 26.59 136 ASN H CA 1
ATOM 9113 C C . ASN H 1 136 ? 25.020 60.494 -38.922 1.00 26.97 136 ASN H C 1
ATOM 9114 O O . ASN H 1 136 ? 23.904 60.371 -39.466 1.00 28.75 136 ASN H O 1
ATOM 9119 N N . HIS H 1 137 ? 25.341 61.562 -38.216 1.00 26.47 137 HIS H N 1
ATOM 9120 C CA . HIS H 1 137 ? 24.449 62.714 -38.119 1.00 26.59 137 HIS H CA 1
ATOM 9121 C C . HIS H 1 137 ? 25.296 63.950 -38.288 1.00 25.68 137 HIS H C 1
ATOM 9122 O O . HIS H 1 137 ? 26.519 63.919 -38.040 1.00 25.68 137 HIS H O 1
ATOM 9129 N N . ILE H 1 138 ? 24.637 65.027 -38.681 1.00 25.11 138 ILE H N 1
ATOM 9130 C CA . ILE H 1 138 ? 25.241 66.373 -38.735 1.00 25.56 138 ILE H CA 1
ATOM 9131 C C . ILE H 1 138 ? 25.040 67.048 -37.392 1.00 25.47 138 ILE H C 1
ATOM 9132 O O . ILE H 1 138 ? 24.009 66.854 -36.752 1.00 26.13 138 ILE H O 1
ATOM 9137 N N . PHE H 1 139 ? 26.069 67.786 -36.957 1.00 25.15 139 PHE H N 1
ATOM 9138 C CA . PHE H 1 139 ? 26.136 68.439 -35.659 1.00 25.71 139 PHE H CA 1
ATOM 9139 C C . PHE H 1 139 ? 26.556 69.902 -35.829 1.00 26.27 139 PHE H C 1
ATOM 9140 O O . PHE H 1 139 ? 27.165 70.283 -36.826 1.00 25.88 139 PHE H O 1
ATOM 9148 N N . VAL H 1 140 ? 26.223 70.689 -34.814 1.00 27.27 140 VAL H N 1
ATOM 9149 C CA . VAL H 1 140 ? 26.507 72.128 -34.747 1.00 27.88 140 VAL H CA 1
ATOM 9150 C C . VAL H 1 140 ? 26.999 72.342 -33.342 1.00 28.96 140 VAL H C 1
ATOM 9151 O O . VAL H 1 140 ? 26.557 71.664 -32.412 1.00 28.57 140 VAL H O 1
ATOM 9155 N N . CYS H 1 141 ? 27.911 73.278 -33.180 1.00 30.61 141 CYS H N 1
ATOM 9156 C CA . CYS H 1 141 ? 28.479 73.571 -31.880 1.00 30.57 141 CYS H CA 1
ATOM 9157 C C . CYS H 1 141 ? 28.344 75.085 -31.582 1.00 31.13 141 CYS H C 1
ATOM 9158 O O . CYS H 1 141 ? 28.662 75.950 -32.419 1.00 29.96 141 CYS H O 1
ATOM 9161 N N . CYS H 1 142 ? 27.761 75.395 -30.424 1.00 31.32 142 CYS H N 1
ATOM 9162 C CA . CYS H 1 142 ? 27.693 76.746 -29.934 1.00 32.52 142 CYS H CA 1
ATOM 9163 C C . CYS H 1 142 ? 28.747 76.855 -28.872 1.00 32.03 142 CYS H C 1
ATOM 9164 O O . CYS H 1 142 ? 28.792 76.044 -27.967 1.00 31.39 142 CYS H O 1
ATOM 9167 N N . ALA H 1 143 ? 29.604 77.846 -29.000 1.00 33.11 143 ALA H N 1
ATOM 9168 C CA . ALA H 1 143 ? 30.794 77.954 -28.172 1.00 34.80 143 ALA H CA 1
ATOM 9169 C C . ALA H 1 143 ? 30.856 79.378 -27.598 1.00 35.82 143 ALA H C 1
ATOM 9170 O O . ALA H 1 143 ? 30.276 80.299 -28.178 1.00 34.89 143 ALA H O 1
ATOM 9172 N N . SER H 1 144 ? 31.519 79.541 -26.449 1.00 37.99 144 SER H N 1
ATOM 9173 C CA . SER H 1 144 ? 31.910 80.877 -25.942 1.00 40.02 144 SER H CA 1
ATOM 9174 C C . SER H 1 144 ? 33.353 80.883 -25.405 1.00 41.52 144 SER H C 1
ATOM 9175 O O . SER H 1 144 ? 33.855 79.841 -24.909 1.00 40.86 144 SER H O 1
ATOM 9178 N N . ARG H 1 145 ? 33.999 82.054 -25.504 1.00 43.33 145 ARG H N 1
ATOM 9179 C CA . ARG H 1 145 ? 35.427 82.263 -25.131 1.00 44.29 145 ARG H CA 1
ATOM 9180 C C . ARG H 1 145 ? 35.536 83.052 -23.882 1.00 45.86 145 ARG H C 1
ATOM 9181 O O . ARG H 1 145 ? 35.003 84.153 -23.820 1.00 46.56 145 ARG H O 1
ATOM 9189 N N . LEU H 1 146 ? 36.257 82.506 -22.912 1.00 46.80 146 LEU H N 1
ATOM 9190 C CA . LEU H 1 146 ? 36.759 83.263 -21.781 1.00 47.54 146 LEU H CA 1
ATOM 9191 C C . LEU H 1 146 ? 38.280 83.225 -21.948 1.00 48.26 146 LEU H C 1
ATOM 9192 O O . LEU H 1 146 ? 38.782 82.510 -22.828 1.00 48.54 146 LEU H O 1
ATOM 9197 N N . PRO H 1 147 ? 39.032 84.004 -21.151 1.00 49.28 147 PRO H N 1
ATOM 9198 C CA . PRO H 1 147 ? 40.462 84.113 -21.502 1.00 49.33 147 PRO H CA 1
ATOM 9199 C C . PRO H 1 147 ? 41.257 82.787 -21.483 1.00 49.62 147 PRO H C 1
ATOM 9200 O O . PRO H 1 147 ? 42.148 82.604 -22.313 1.00 50.13 147 PRO H O 1
ATOM 9204 N N . GLU H 1 148 ? 40.945 81.871 -20.569 1.00 49.55 148 GLU H N 1
ATOM 9205 C CA . GLU H 1 148 ? 41.703 80.602 -20.474 1.00 49.41 148 GLU H CA 1
ATOM 9206 C C . GLU H 1 148 ? 40.794 79.373 -20.564 1.00 47.90 148 GLU H C 1
ATOM 9207 O O . GLU H 1 148 ? 41.175 78.284 -20.145 1.00 46.46 148 GLU H O 1
ATOM 9213 N N . ASN H 1 149 ? 39.597 79.585 -21.122 1.00 47.09 149 ASN H N 1
ATOM 9214 C CA . ASN H 1 149 ? 38.574 78.553 -21.288 1.00 46.73 149 ASN H CA 1
ATOM 9215 C C . ASN H 1 149 ? 37.809 78.687 -22.574 1.00 45.38 149 ASN H C 1
ATOM 9216 O O . ASN H 1 149 ? 37.762 79.764 -23.153 1.00 45.82 149 ASN H O 1
ATOM 9221 N N . VAL H 1 150 ? 37.183 77.593 -22.995 1.00 43.59 150 VAL H N 1
ATOM 9222 C CA . VAL H 1 150 ? 36.076 77.678 -23.940 1.00 41.54 150 VAL H CA 1
ATOM 9223 C C . VAL H 1 150 ? 34.991 76.684 -23.512 1.00 40.69 150 VAL H C 1
ATOM 9224 O O . VAL H 1 150 ? 35.299 75.572 -23.053 1.00 40.05 150 VAL H O 1
ATOM 9228 N N . LEU H 1 151 ? 33.736 77.128 -23.549 1.00 39.08 151 LEU H N 1
ATOM 9229 C CA . LEU H 1 151 ? 32.597 76.261 -23.273 1.00 38.55 151 LEU H CA 1
ATOM 9230 C C . LEU H 1 151 ? 31.960 75.958 -24.591 1.00 36.65 151 LEU H C 1
ATOM 9231 O O . LEU H 1 151 ? 31.713 76.839 -25.380 1.00 36.62 151 LEU H O 1
ATOM 9236 N N . LEU H 1 152 ? 31.762 74.684 -24.853 1.00 34.89 152 LEU H N 1
ATOM 9237 C CA . LEU H 1 152 ? 31.172 74.246 -26.087 1.00 33.97 152 LEU H CA 1
ATOM 9238 C C . LEU H 1 152 ? 29.939 73.404 -25.761 1.00 33.33 152 LEU H C 1
ATOM 9239 O O . LEU H 1 152 ? 29.935 72.637 -24.811 1.00 33.48 152 LEU H O 1
ATOM 9244 N N . LYS H 1 153 ? 28.889 73.591 -26.540 1.00 32.80 153 LYS H N 1
ATOM 9245 C CA . LYS H 1 153 ? 27.647 72.839 -26.393 1.00 32.64 153 LYS H CA 1
ATOM 9246 C C . LYS H 1 153 ? 27.355 72.277 -27.768 1.00 31.40 153 LYS H C 1
ATOM 9247 O O . LYS H 1 153 ? 27.274 73.017 -28.750 1.00 31.04 153 LYS H O 1
ATOM 9253 N N . PHE H 1 154 ? 27.219 70.967 -27.829 1.00 30.43 154 PHE H N 1
ATOM 9254 C CA . PHE H 1 154 ? 27.077 70.235 -29.068 1.00 29.76 154 PHE H CA 1
ATOM 9255 C C . PHE H 1 154 ? 25.639 69.831 -29.280 1.00 29.82 154 PHE H C 1
ATOM 9256 O O . PHE H 1 154 ? 24.995 69.341 -28.348 1.00 29.02 154 PHE H O 1
ATOM 9264 N N . TYR H 1 155 ? 25.143 70.045 -30.497 1.00 29.83 155 TYR H N 1
ATOM 9265 C CA . TYR H 1 155 ? 23.762 69.745 -30.844 1.00 30.97 155 TYR H CA 1
ATOM 9266 C C . TYR H 1 155 ? 23.771 68.813 -32.055 1.00 31.63 155 TYR H C 1
ATOM 9267 O O . TYR H 1 155 ? 24.407 69.114 -33.073 1.00 31.11 155 TYR H O 1
ATOM 9276 N N . LYS H 1 156 ? 23.082 67.686 -31.937 1.00 32.07 156 LYS H N 1
ATOM 9277 C CA . LYS H 1 156 ? 22.854 66.816 -33.061 1.00 32.88 156 LYS H CA 1
ATOM 9278 C C . LYS H 1 156 ? 21.687 67.382 -33.856 1.00 32.87 156 LYS H C 1
ATOM 9279 O O . LYS H 1 156 ? 20.692 67.795 -33.275 1.00 32.39 156 LYS H O 1
ATOM 9285 N N . ILE H 1 157 ? 21.813 67.410 -35.178 1.00 33.65 157 ILE H N 1
ATOM 9286 C CA . ILE H 1 157 ? 20.729 67.851 -36.043 1.00 34.78 157 ILE H CA 1
ATOM 9287 C C . ILE H 1 157 ? 19.882 66.623 -36.360 1.00 35.59 157 ILE H C 1
ATOM 9288 O O . ILE H 1 157 ? 20.363 65.656 -36.926 1.00 34.55 157 ILE H O 1
ATOM 9293 N N . SER H 1 158 ? 18.622 66.657 -35.948 1.00 36.94 158 SER H N 1
ATOM 9294 C CA . SER H 1 158 ? 17.699 65.566 -36.208 1.00 38.05 158 SER H CA 1
ATOM 9295 C C . SER H 1 158 ? 16.966 65.813 -37.509 1.00 38.82 158 SER H C 1
ATOM 9296 O O . SER H 1 158 ? 16.361 64.878 -38.029 1.00 40.82 158 SER H O 1
#

Nearest PDB structures (foldseek):
  3g7g-assembly1_D  TM=1.007E+00  e=2.856E-29  Clostridium acetobutylicum ATCC 824
  3g7g-assembly1_A  TM=1.004E+00  e=6.363E-28  Clostridium acetobutylicum ATCC 824
  3g7g-assembly2_F  TM=9.753E-01  e=6.871E-26  Clostridium acetobutylicum ATCC 824
  3c5o-assembly1_D  TM=9.077E-01  e=4.888E-15  Rhodopseudomonas palustris CGA009
  4pux-assembly1_A  TM=8.424E-01  e=2.158E-13  Acinetobacter baumannii AYE

Sequence (1166 aa):
EMNYEEVFSITITVDKPILIGQDDIVGRRQLIPIISGKVSGNNFNGKVLPGGIDSQIVRPDGKCELSARYAIRLDDGAAIYIENNGIRTVPDEYIEAVKSGEFVDPNAYYFRTIPTFETYSPKYKWMMNHIFVCCASRENVLLKFYKISMNYEEVFSITITVDKPILIGQDDIVGRRQLIPIISGKVSGNNFNGKVLPGGIDSQIVRPDGKCELSARYAIRLDDGAAIYIENNGIRTVPDEYIEAVKPNAYYFRTIPTFETYSPKYKWMMNHIFVCCASRLPENVLLKFYKISEMNYEEVFSITITVDKPILIGQDDIVGRRQLIPIISGKVSGNNFNGKVLPGGIDSQIVRPDGKCELSARYAIRLDDGAAIYIENNGIRTVPDEYIEAVKSGEFVDPNAYYFRTIPTFETYSPKYKWMMNHIFVCCASRNVLLKFYKISEMNYEEVFSITITVDKPILIGQDDIVGRRQLIPIISGKVSGNNFNGKVLPGGIDSQIVRPDGKCELSARYAIRLDDGAAIYIENNGIRTVPPNAYYFRTIPTFETYSPKYKWMMNHIFVCCASRLNVLLKFYKISMNYEEVFSITITVDKPILIGQDDIVGRRQLIPIISGKVSGNNFNGKVLPGGIDSQIVRPDGKCELSARYAIRLDDGAAIYIENNGIRTVPDEYIEAVDPNAYYFRTIPTFETYSPKYKWMMNHIFVCCASRLPENVLLKFYKISEMNYEEVFSITITVDKPILIGQDDIVGRRQLIPIISGKVSGNNFNGKVLPGGIDSQIVRPDGKCELSARYAIRLDDGAAIYIENNGIRTVPDEYIEAVKFVDPNAYYFRTIPTFETYSPKYKWMMNHIFVCCASRLPENVLLKFYKISMNYEEVFSITITVDKPILIGQDDIVGRRQLIPIISGKVSGNNFNGKVLPGGIDSQIVRPDGKCELSARYAIRLDDGAAIYIENNGIRTVPDEYIEAVKSGPNAYYFRTIPTFETYSPKYKWMMNHIFVCCASRLPENVLLKFYKISNIKEMNYEEVFSITITVDKPILIGQDDIVGRRQLIPIISGKVSGNNFNGKVLPGGIDSQIVRPDGKCELSARYAIRLDDGAAIYIENNGIRTVPDEYIEAVKSGVDPNAYYFRTIPTFETYSPKYKWMMNHIFVCCASRLPENVLLKFYKIS